Protein AF-A0A5N5Q8A8-F1 (afdb_monomer)

Solvent-accessible surface area (backbone atoms only — not comparable to full-atom values): 43987 Å² total; per-residue (Å²): 139,88,83,86,82,80,84,85,82,80,86,82,84,81,84,84,84,84,87,76,93,71,83,82,74,85,76,75,91,87,60,81,81,79,66,86,72,64,93,66,54,79,66,50,19,71,48,40,35,41,67,72,77,42,78,63,67,59,89,88,52,80,58,73,39,81,34,58,59,56,64,25,68,44,30,18,60,57,44,18,48,91,46,66,94,55,38,68,49,47,71,43,40,67,63,28,31,74,52,53,54,70,67,57,60,67,48,31,47,62,34,29,54,38,23,52,53,23,50,53,53,49,51,53,56,40,70,79,42,59,93,77,57,54,62,54,53,42,40,64,74,37,62,69,69,44,72,39,40,69,28,36,42,51,49,38,46,59,45,34,65,25,67,61,7,31,50,46,51,52,51,51,51,24,46,77,60,53,48,33,39,49,49,22,38,50,57,49,40,52,54,46,30,76,71,63,35,73,88,71,53,52,75,54,74,50,60,95,64,69,43,71,76,74,29,40,78,86,26,48,49,66,48,42,35,72,42,33,25,72,84,47,33,48,99,86,70,48,42,47,73,81,51,48,65,28,52,48,42,58,44,48,59,59,32,49,55,47,38,49,54,43,48,54,45,40,58,52,38,46,59,43,51,50,54,30,51,55,40,46,50,57,35,58,79,42,45,69,50,29,53,62,69,53,53,49,48,31,47,54,36,50,49,54,48,52,55,45,40,36,75,52,66,55,51,72,68,61,54,66,69,27,68,67,48,51,48,50,55,48,47,48,41,66,66,68,50,55,53,57,45,100,83,69,47,71,52,78,75,81,88,84,72,97,47,56,63,53,69,71,59,50,50,50,48,49,50,53,45,49,59,56,69,70,44,76,68,76,33,65,59,60,80,78,76,78,71,86,70,74,82,74,83,66,80,71,77,81,80,80,68,96,62,78,92,80,52,65,87,54,73,81,61,51,68,68,55,52,19,39,29,73,57,35,66,94,69,58,60,65,51,49,21,61,51,98,85,72,50,57,91,76,81,53,70,69,37,50,52,53,30,50,52,56,51,52,32,34,34,17,67,42,74,71,38,82,40,52,61,45,75,49,70,54,59,73,86,74,46,66,67,58,28,52,52,50,38,54,28,49,51,53,51,53,39,54,56,45,72,75,36,82,55,62,60,70,53,83,64,86,78,66,60,82,67,75,78,64,60,68,72,60,72,79,68,75,70,94,73,94,71,84,86,76,83,85,80,83,92,80,90,81,93,81,78,79,87,75,79,92,85,76,93,78,82,96,82,74,52,66,50,43,64,76,46,65,73,32,52,8,36,42,14,28,61,57,74,68,83,26,31,29,39,37,37,27,52,50,25,43,50,45,55,51,54,50,51,50,52,63,52,26,30,79,88,59,44,44,82,44,78,49,54,73,53,73,71,53,48,46,48,47,56,32,91,86,18,74,51,48,54,41,62,72,40,100,54,23,49,40,25,38,36,40,30,26,42,68,40,54,46,51,52,42,50,53,50,55,69,71,39,94,66,52,84,66,55,54,71,65,69,52,65,64,85,59,71,83,74,51,80,83,60,68,43,78,87,75,47,68,28,33,35,25,36,35,48,58,39,72,78,49,55,57,83,30,69,64,23,32,42,51,45,25,52,42,68,36,20,67,40,41,39,33,32,30,54,63,84,68,74,73,71,86,68,96,66,100,64,80,61,58,66,57,53,46,67,69,71,96

Organism: NCBI:txid1582974

Sequence (750 aa):
MDISMGNWSLWQISWNIKGATATQSHPHPDFPQINDMPAVNNTFTTLVHRYTNGSPPAATNPCVWDSFPFTSPEFREHAGIESLKIGLSKPPVGRARDGLNSAVVEEWPKRAQGAMEFLRRCDRAWFDKKKEMSFEAFQSKVLNVTEGKEDWVWITRHFFGTPAGLRFRLSELMMDLGCSPERAYRRLRDKTIKRIGEEEFRESMVMGRTKYDDVWPDTREAFARAVFGDSCCCDDRRADPEFYPVLRAMTFRIFESGAKKLRLAVGKLETTEKELGETIKAVEEKGGKASIVALRKAIRLTTKVIETHRAIGMSAKQEEDMPWRKKIDQLMQTVGKGRRTASGKIIRTGARTSHIVEDPDLIAAWDEYQAMIWRPAEMDDMPVEDEDDDEDDNPREKVEFSVDAGVAHLGKMTMEDMWRQLGLRDGLLPGRAVDESGNSLRLAWHQWVSILEMVDRSFTATLGQVGRPTLLADEVGFGKTAQVIGYLQVLWHLKTLQDSNVDWPMTKKSSEWPPDKELVFRLGRTSYANTSPPRPPSPENGKHTLPCCWSHGVQPRHCRALRSLGNKRCFMGRARIPDRPSIIICATSLVGQWRHELRRWISPNDCHILVYRGNDTERERFFQQGSDYERAMNSPHPIRTIIIVETPSLIKEGRNVLKAGPFKANETARADPIEFKSIFTDSKRILNTDFLLGVLEEAHDYRNVGPNYCIMLTMLAKCVQRLALTGGRGRVGRVPRPTRPRMVHWATTI

pLDDT: mean 77.32, std 21.33, range [23.31, 98.69]

Mean predicted aligned error: 14.39 Å

InterPro domains:
  IPR000330 SNF2, N-terminal domain [PF00176] (467-727)
  IPR014001 Helicase superfamily 1/2, ATP-binding domain [SM00487] (439-746)
  IPR027417 P-loop containing nucleoside triphosphate hydrolase [G3DSA:3.40.50.300] (435-731)
  IPR027417 P-loop containing nucleoside triphosphate hydrolase [SSF52540] (439-727)

Secondary structure (DSSP, 8-state):
---PPPP-----------------PPPPTTS---PPP----GGGGGGHHHHHTPPP--TT---GGGSTTTT-HHHHHHHT---TTTGGGS---THHHHTS-HHHHHHHHHHHHHHHHHHHHHHHHHHHHGGG--HHHHIIIIITTSTTHHHHHHHHHHHHSSTTSHHHHHHHHHHHTT-SHHHHHHHHHHHHHHHH-TTT--GGGGTT---GGGTHHHHHHHHHHHHH-GGGB-TTSPBPGGGHHHHHHHHHHHHHHHHHHHHHHHHHHHHHHHHHHHHHHHHHHHGGG--HHHHHHHHHHHHHHHHHHHHTT--HHHHHT-HHHHHHHHHHHHHH---B-TTS-B--PPS-STTSPPHHHHHHHHHHHHHHHTSPP---S--------------------SS--S-GGGTT--HHHHHHHHT-STTPPTTB---TTS------HHHHHHHHHHHHHHEESSTTPPPPPEEE-PPTTS-HHHHHHHHHHHHHHHHHHHHT-TTTT--S-TT-PPPTTTHHHHHTS------PPPPPPPP----------------S----TT-TTTT--EETTBSS--S--EEEEE-HHHHHHHHHHHHHHB-TTT-EEEEE-SSHHHHHHHTSTT-HHHHHHTSS-GGGEEEEEEHHHHHHHHHHHHHHS---TTTTTTTPPP-GGGT-SS---GGG--EEEEEETTGGGG-SSSHHHHHHHHHHHTEEEEEEE-SS-------SS----HHHHHHHH-

Radius of gyration: 31.33 Å; Cα contacts (8 Å, |Δi|>4): 877; chains: 1; bounding box: 74×97×84 Å

Structure (mmCIF, N/CA/C/O backbone):
data_AF-A0A5N5Q8A8-F1
#
_entry.id   AF-A0A5N5Q8A8-F1
#
loop_
_atom_site.group_PDB
_atom_site.id
_atom_site.type_symbol
_atom_site.label_atom_id
_atom_site.label_alt_id
_atom_site.label_comp_id
_atom_site.label_asym_id
_atom_site.label_entity_id
_atom_site.label_seq_id
_atom_site.pdbx_PDB_ins_code
_atom_site.Cartn_x
_atom_site.Cartn_y
_atom_site.Cartn_z
_atom_site.occupancy
_atom_site.B_iso_or_equiv
_atom_site.auth_seq_id
_atom_site.auth_comp_id
_atom_site.auth_asym_id
_atom_site.auth_atom_id
_atom_site.pdbx_PDB_model_num
ATOM 1 N N . MET A 1 1 ? -0.158 50.419 -40.398 1.00 32.97 1 MET A N 1
ATOM 2 C CA . MET A 1 1 ? -0.562 50.921 -39.070 1.00 32.97 1 MET A CA 1
ATOM 3 C C . MET A 1 1 ? -0.554 49.730 -38.141 1.00 32.97 1 MET A C 1
ATOM 5 O O . MET A 1 1 ? -1.480 48.931 -38.160 1.00 32.97 1 MET A O 1
ATOM 9 N N . ASP A 1 2 ? 0.579 49.575 -37.465 1.00 28.23 2 ASP A N 1
ATOM 10 C CA . ASP A 1 2 ? 0.888 48.511 -36.518 1.00 28.23 2 ASP A CA 1
ATOM 11 C C . ASP A 1 2 ? 0.123 48.685 -35.209 1.00 28.23 2 ASP A C 1
ATOM 13 O O . ASP A 1 2 ? 0.053 49.792 -34.676 1.00 28.23 2 ASP A O 1
ATOM 17 N N . ILE A 1 3 ? -0.365 47.579 -34.649 1.00 28.38 3 ILE A N 1
ATOM 18 C CA . ILE A 1 3 ? -0.633 47.471 -33.215 1.00 28.38 3 ILE A CA 1
ATOM 19 C C . ILE A 1 3 ? 0.061 46.204 -32.725 1.00 28.38 3 ILE A C 1
ATOM 21 O O . ILE A 1 3 ? -0.340 45.081 -33.026 1.00 28.38 3 ILE A O 1
ATOM 25 N N . SER A 1 4 ? 1.144 46.429 -31.988 1.00 26.25 4 SER A N 1
ATOM 26 C CA . SER A 1 4 ? 1.907 45.439 -31.248 1.00 26.25 4 SER A CA 1
ATOM 27 C C . SER A 1 4 ? 1.132 44.990 -30.005 1.00 26.25 4 SER A C 1
ATOM 29 O O . SER A 1 4 ? 0.609 45.805 -29.246 1.00 26.25 4 SER A O 1
ATOM 31 N N . MET A 1 5 ? 1.076 43.677 -29.770 1.00 27.58 5 MET A N 1
ATOM 32 C CA . MET A 1 5 ? 0.689 43.110 -28.477 1.00 27.58 5 MET A CA 1
ATOM 33 C C . MET A 1 5 ? 1.945 42.694 -27.714 1.00 27.58 5 MET A C 1
ATOM 35 O O . MET A 1 5 ? 2.812 41.993 -28.234 1.00 27.58 5 MET A O 1
ATOM 39 N N . GLY A 1 6 ? 2.040 43.219 -26.494 1.00 25.55 6 GLY A N 1
ATOM 40 C CA . GLY A 1 6 ? 3.226 43.224 -25.655 1.00 25.55 6 GLY A CA 1
ATOM 41 C C . GLY A 1 6 ? 3.574 41.896 -24.985 1.00 25.55 6 GLY A C 1
ATOM 42 O O . GLY A 1 6 ? 2.727 41.066 -24.657 1.00 25.55 6 GLY A O 1
ATOM 43 N N . ASN A 1 7 ? 4.878 41.779 -24.746 1.00 25.94 7 ASN A N 1
ATOM 44 C CA . ASN A 1 7 ? 5.563 40.765 -23.960 1.00 25.94 7 ASN A CA 1
ATOM 45 C C . ASN A 1 7 ? 5.032 40.655 -22.523 1.00 25.94 7 ASN A C 1
ATOM 47 O O . ASN A 1 7 ? 4.925 41.650 -21.808 1.00 25.94 7 ASN A O 1
ATOM 51 N N . TRP A 1 8 ? 4.834 39.418 -22.066 1.00 25.05 8 TRP A N 1
ATOM 52 C CA . TRP A 1 8 ? 4.789 39.062 -20.649 1.00 25.05 8 TRP A CA 1
ATOM 53 C C . TRP A 1 8 ? 6.200 38.664 -20.194 1.00 25.05 8 TRP A C 1
ATOM 55 O O . TRP A 1 8 ? 6.678 37.574 -20.498 1.00 25.05 8 TRP A O 1
ATOM 65 N N . SER A 1 9 ? 6.875 39.553 -19.465 1.00 25.83 9 SER A N 1
ATOM 66 C CA . SER A 1 9 ? 8.122 39.261 -18.751 1.00 25.83 9 SER A CA 1
ATOM 67 C C . SER A 1 9 ? 7.810 38.672 -17.371 1.00 25.83 9 SER A C 1
ATOM 69 O O . SER A 1 9 ? 7.237 39.347 -16.514 1.00 25.83 9 SER A O 1
ATOM 71 N N . LEU A 1 10 ? 8.187 37.411 -17.155 1.00 26.92 10 LEU A N 1
ATOM 72 C CA . LEU A 1 10 ? 8.121 36.735 -15.860 1.00 26.92 10 LEU A CA 1
ATOM 73 C C . LEU A 1 10 ? 9.270 37.183 -14.946 1.00 26.92 10 LEU A C 1
ATOM 75 O O . LEU A 1 10 ? 10.430 37.247 -15.345 1.00 26.92 10 LEU A O 1
ATOM 79 N N . TRP A 1 11 ? 8.896 37.472 -13.704 1.00 25.19 11 TRP A N 1
ATOM 80 C CA . TRP A 1 11 ? 9.722 37.947 -12.603 1.00 25.19 11 TRP A CA 1
ATOM 81 C C . TRP A 1 11 ? 10.839 36.963 -12.214 1.00 25.19 11 TRP A C 1
ATOM 83 O O . TRP A 1 11 ? 10.567 35.847 -11.776 1.00 25.19 11 TRP A O 1
ATOM 93 N N . GLN A 1 12 ? 12.095 37.416 -12.273 1.00 24.47 12 GLN A N 1
ATOM 94 C CA . GLN A 1 12 ? 13.193 36.881 -11.463 1.00 24.47 12 GLN A CA 1
ATOM 95 C C . GLN A 1 12 ? 13.247 37.668 -10.148 1.00 24.47 12 GLN A C 1
ATOM 97 O O . GLN A 1 12 ? 13.678 38.818 -10.124 1.00 24.47 12 GLN A O 1
ATOM 102 N N . ILE A 1 13 ? 12.815 37.055 -9.045 1.00 25.16 13 ILE A N 1
ATOM 103 C CA . ILE A 1 13 ? 13.072 37.579 -7.698 1.00 25.16 13 ILE A CA 1
ATOM 104 C C . ILE A 1 13 ? 14.402 36.984 -7.228 1.00 25.16 13 ILE A C 1
ATOM 106 O O . ILE A 1 13 ? 14.473 35.816 -6.850 1.00 25.16 13 ILE A O 1
ATOM 110 N N . SER A 1 14 ? 15.458 37.796 -7.272 1.00 23.31 14 SER A N 1
ATOM 111 C CA . SER A 1 14 ? 16.741 37.517 -6.623 1.00 23.31 14 SER A CA 1
ATOM 112 C C . SER A 1 14 ? 16.618 37.801 -5.123 1.00 23.31 14 SER A C 1
ATOM 114 O O . SER A 1 14 ? 16.347 38.935 -4.729 1.00 23.31 14 SER A O 1
ATOM 116 N N . TRP A 1 15 ? 16.790 36.778 -4.284 1.00 25.31 15 TRP A N 1
ATOM 117 C CA . TRP A 1 15 ? 16.947 36.944 -2.837 1.00 25.31 15 TRP A CA 1
ATOM 118 C C . TRP A 1 15 ? 18.432 37.096 -2.514 1.00 25.31 15 TRP A C 1
ATOM 120 O O . TRP A 1 15 ? 19.194 36.133 -2.540 1.00 25.31 15 TRP A O 1
ATOM 130 N N . ASN A 1 16 ? 18.830 38.325 -2.201 1.00 24.91 16 ASN A N 1
ATOM 131 C CA . ASN A 1 16 ? 20.166 38.665 -1.732 1.00 24.91 16 ASN A CA 1
ATOM 132 C C . ASN A 1 16 ? 20.173 38.573 -0.195 1.00 24.91 16 ASN A C 1
ATOM 134 O O . ASN A 1 16 ? 19.794 39.522 0.487 1.00 24.91 16 ASN A O 1
ATOM 138 N N . ILE A 1 17 ? 20.568 37.425 0.365 1.00 27.72 17 ILE A N 1
ATOM 139 C CA . ILE A 1 17 ? 20.838 37.298 1.805 1.00 27.72 17 ILE A CA 1
ATOM 140 C C . ILE A 1 17 ? 22.330 37.566 2.016 1.00 27.72 17 ILE A C 1
ATOM 142 O O . ILE A 1 17 ? 23.168 36.683 1.850 1.00 27.72 17 ILE A O 1
ATOM 146 N N . LYS A 1 18 ? 22.665 38.807 2.381 1.00 27.95 18 LYS A N 1
ATOM 147 C CA . LYS A 1 18 ? 23.947 39.139 3.010 1.00 27.95 18 LYS A CA 1
ATOM 148 C C . LYS A 1 18 ? 23.770 39.079 4.526 1.00 27.95 18 LYS A C 1
ATOM 150 O O . LYS A 1 18 ? 22.934 39.797 5.061 1.00 27.95 18 LYS A O 1
ATOM 155 N N . GLY A 1 19 ? 24.604 38.284 5.195 1.00 31.12 19 GLY A N 1
ATOM 156 C CA . GLY A 1 19 ? 24.869 38.423 6.630 1.00 31.12 19 GLY A CA 1
ATOM 157 C C . GLY A 1 19 ? 24.470 37.231 7.495 1.00 31.12 19 GLY A C 1
ATOM 158 O O . GLY A 1 19 ? 23.517 37.316 8.257 1.00 31.12 19 GLY A O 1
ATOM 159 N N . ALA A 1 20 ? 25.249 36.150 7.436 1.00 27.03 20 ALA A N 1
ATOM 160 C CA . ALA A 1 20 ? 25.446 35.252 8.572 1.00 27.03 20 ALA A CA 1
ATOM 161 C C . ALA A 1 20 ? 26.828 34.597 8.433 1.00 27.03 20 ALA A C 1
ATOM 163 O O . ALA A 1 20 ? 27.059 33.792 7.533 1.00 27.03 20 ALA A O 1
ATOM 164 N N . THR A 1 21 ? 27.770 34.986 9.289 1.00 31.59 21 THR A N 1
ATOM 165 C CA . THR A 1 21 ? 29.071 34.326 9.446 1.00 31.59 21 THR A CA 1
ATOM 166 C C . THR A 1 21 ? 28.850 32.935 10.032 1.00 31.59 21 THR A C 1
ATOM 168 O O . THR A 1 21 ? 28.669 32.788 11.239 1.00 31.59 21 THR A O 1
ATOM 171 N N . ALA A 1 22 ? 28.822 31.919 9.170 1.00 29.17 22 ALA A N 1
ATOM 172 C CA . ALA A 1 22 ? 28.854 30.522 9.575 1.00 29.17 22 ALA A CA 1
ATOM 173 C C . ALA A 1 22 ? 30.302 30.116 9.884 1.00 29.17 22 ALA A C 1
ATOM 175 O O . ALA A 1 22 ? 31.203 30.320 9.069 1.00 29.17 22 ALA A O 1
ATOM 176 N N . THR A 1 23 ? 30.517 29.543 11.063 1.00 30.64 23 THR A N 1
ATOM 177 C CA . THR A 1 23 ? 31.744 28.845 11.446 1.00 30.64 23 THR A CA 1
ATOM 178 C C . THR A 1 23 ? 32.000 27.702 10.461 1.00 30.64 23 THR A C 1
ATOM 180 O O . THR A 1 23 ? 31.205 26.769 10.347 1.00 30.64 23 THR A O 1
ATOM 183 N N . GLN A 1 24 ? 33.099 27.801 9.709 1.00 27.97 24 GLN A N 1
ATOM 184 C CA . GLN A 1 24 ? 33.559 26.761 8.792 1.00 27.97 24 GLN A CA 1
ATOM 185 C C . GLN A 1 24 ? 33.977 25.529 9.602 1.00 27.97 24 GLN A C 1
ATOM 187 O O . GLN A 1 24 ? 34.973 25.555 10.319 1.00 27.97 24 GLN A O 1
ATOM 192 N N . SER A 1 25 ? 33.213 24.445 9.486 1.00 29.56 25 SER A N 1
ATOM 193 C CA . SER A 1 25 ? 33.721 23.103 9.762 1.00 29.56 25 SER A CA 1
ATOM 194 C C . SER A 1 25 ? 34.474 22.630 8.518 1.00 29.56 25 SER A C 1
ATOM 196 O O . SER A 1 25 ? 33.977 22.757 7.398 1.00 29.56 25 SER A O 1
ATOM 198 N N . HIS A 1 26 ? 35.705 22.153 8.697 1.00 27.77 26 HIS A N 1
ATOM 199 C CA . HIS A 1 26 ? 36.512 21.617 7.603 1.00 27.77 26 HIS A CA 1
ATOM 200 C C . HIS A 1 26 ? 35.854 20.345 7.028 1.00 27.77 26 HIS A C 1
ATOM 202 O O . HIS A 1 26 ? 35.509 19.451 7.802 1.00 27.77 26 HIS A O 1
ATOM 208 N N . PRO A 1 27 ? 35.667 20.240 5.700 1.00 32.00 27 PRO A N 1
ATOM 209 C CA . PRO A 1 27 ? 35.108 19.045 5.076 1.00 32.00 27 PRO A CA 1
ATOM 210 C C . PRO A 1 27 ? 36.135 17.902 5.022 1.00 32.00 27 PRO A C 1
ATOM 212 O O . PRO A 1 27 ? 37.330 18.131 4.836 1.00 32.00 27 PRO A O 1
ATOM 215 N N . HIS A 1 28 ? 35.644 16.667 5.160 1.00 36.56 28 HIS A N 1
ATOM 216 C CA . HIS A 1 28 ? 36.415 15.435 4.971 1.00 36.56 28 HIS A CA 1
ATOM 217 C C . HIS A 1 28 ? 36.901 15.347 3.505 1.00 36.56 28 HIS A C 1
ATOM 219 O O . HIS A 1 28 ? 36.083 15.541 2.603 1.00 36.56 28 HIS A O 1
ATOM 225 N N . PRO A 1 29 ? 38.189 15.067 3.234 1.00 37.84 29 PRO A N 1
ATOM 226 C CA . PRO A 1 29 ? 38.795 15.227 1.903 1.00 37.84 29 PRO A CA 1
ATOM 227 C C . PRO A 1 29 ? 38.403 14.185 0.833 1.00 37.84 29 PRO A C 1
ATOM 229 O O . PRO A 1 29 ? 38.821 14.332 -0.311 1.00 37.84 29 PRO A O 1
ATOM 232 N N . ASP A 1 30 ? 37.572 13.185 1.144 1.00 41.22 30 ASP A N 1
ATOM 233 C CA . ASP A 1 30 ? 37.387 12.007 0.272 1.00 41.22 30 ASP A CA 1
ATOM 234 C C . ASP A 1 30 ? 36.068 11.961 -0.515 1.00 41.22 30 ASP A C 1
ATOM 236 O O . ASP A 1 30 ? 35.813 10.997 -1.234 1.00 41.22 30 ASP A O 1
ATOM 240 N N . PHE A 1 31 ? 35.223 12.993 -0.429 1.00 44.12 31 PHE A N 1
ATOM 241 C CA . PHE A 1 31 ? 34.015 13.068 -1.255 1.00 44.12 31 PHE A CA 1
ATOM 242 C C . PHE A 1 31 ? 34.063 14.297 -2.165 1.00 44.12 31 PHE A C 1
ATOM 244 O O . PHE A 1 31 ? 34.118 15.419 -1.653 1.00 44.12 31 PHE A O 1
ATOM 251 N N . PRO A 1 32 ? 34.017 14.131 -3.505 1.00 45.59 32 PRO A N 1
ATOM 252 C CA . PRO A 1 32 ? 33.887 15.269 -4.404 1.00 45.59 32 PRO A CA 1
ATOM 253 C C . PRO A 1 32 ? 32.648 16.062 -3.992 1.00 45.59 32 PRO A C 1
ATOM 255 O O . PRO A 1 32 ? 31.580 15.477 -3.788 1.00 45.59 32 PRO A O 1
ATOM 258 N N . GLN A 1 33 ? 32.799 17.382 -3.825 1.00 47.12 33 GLN A N 1
ATOM 259 C CA . GLN A 1 33 ? 31.674 18.269 -3.546 1.00 47.12 33 GLN A CA 1
ATOM 260 C C . GLN A 1 33 ? 30.590 17.986 -4.583 1.00 47.12 33 GLN A C 1
ATOM 262 O O . GLN A 1 33 ? 30.774 18.222 -5.779 1.00 47.12 33 GLN A O 1
ATOM 267 N N . ILE A 1 34 ? 29.477 17.419 -4.121 1.00 50.72 34 ILE A N 1
ATOM 268 C CA . ILE A 1 34 ? 28.315 17.168 -4.959 1.00 50.72 34 ILE A CA 1
ATOM 269 C C . ILE A 1 34 ? 27.744 18.550 -5.268 1.00 50.72 34 ILE A C 1
ATOM 271 O O . ILE A 1 34 ? 26.960 19.086 -4.488 1.00 50.72 34 ILE A O 1
ATOM 275 N N . ASN A 1 35 ? 28.195 19.149 -6.370 1.00 52.88 35 ASN A N 1
ATOM 276 C CA . ASN A 1 35 ? 27.646 20.392 -6.892 1.00 52.88 35 ASN A CA 1
ATOM 277 C C . ASN A 1 35 ? 26.116 20.274 -6.961 1.00 52.88 35 ASN A C 1
ATOM 279 O O . ASN A 1 35 ? 25.588 19.212 -7.321 1.00 52.88 35 ASN A O 1
ATOM 283 N N . ASP A 1 36 ? 25.417 21.353 -6.590 1.00 60.47 36 ASP A N 1
ATOM 284 C CA . ASP A 1 36 ? 23.965 21.467 -6.735 1.00 60.47 36 ASP A CA 1
ATOM 285 C C . ASP A 1 36 ? 23.588 21.015 -8.144 1.00 60.47 36 ASP A C 1
ATOM 287 O O . ASP A 1 36 ? 24.059 21.565 -9.140 1.00 60.47 36 ASP A O 1
ATOM 291 N N . MET A 1 37 ? 22.819 19.930 -8.228 1.00 61.56 37 MET A N 1
ATOM 292 C CA . MET A 1 37 ? 22.619 19.275 -9.507 1.00 61.56 37 MET A CA 1
ATOM 293 C C . MET A 1 37 ? 21.697 20.130 -10.390 1.00 61.56 37 MET A C 1
ATOM 295 O O . MET A 1 37 ? 20.715 20.688 -9.884 1.00 61.56 37 MET A O 1
ATOM 299 N N . PRO A 1 38 ? 21.960 20.172 -11.706 1.00 62.12 38 PRO A N 1
ATOM 300 C CA . PRO A 1 38 ? 21.102 20.788 -12.708 1.00 62.12 38 PRO A CA 1
ATOM 301 C C . PRO A 1 38 ? 19.610 20.578 -12.466 1.00 62.12 38 PRO A C 1
ATOM 303 O O . PRO A 1 38 ? 19.165 19.457 -12.210 1.00 62.12 38 PRO A O 1
ATOM 306 N N . ALA A 1 39 ? 18.794 21.610 -12.693 1.00 75.94 39 ALA A N 1
ATOM 307 C CA . ALA A 1 39 ? 17.353 21.436 -12.855 1.00 75.94 39 ALA A CA 1
ATOM 308 C C . ALA A 1 39 ? 17.055 20.667 -14.162 1.00 75.94 39 ALA A C 1
ATOM 310 O O . ALA A 1 39 ? 16.724 21.251 -15.200 1.00 75.94 39 ALA A O 1
ATOM 311 N N . VAL A 1 40 ? 17.169 19.338 -14.120 1.00 87.25 40 VAL A N 1
ATOM 312 C CA . VAL A 1 40 ? 16.882 18.463 -15.262 1.00 87.25 40 VAL A CA 1
ATOM 313 C C . VAL A 1 40 ? 15.370 18.398 -15.488 1.00 87.25 40 VAL A C 1
ATOM 315 O O . VAL A 1 40 ? 14.566 18.321 -14.547 1.00 87.25 40 VAL A O 1
ATOM 318 N N . ASN A 1 41 ? 14.953 18.493 -16.748 1.00 87.94 41 ASN A N 1
ATOM 319 C CA . ASN A 1 41 ? 13.570 18.229 -17.128 1.00 87.94 41 ASN A CA 1
ATOM 320 C C . ASN A 1 41 ? 13.321 16.716 -17.067 1.00 87.94 41 ASN A C 1
ATOM 322 O O . ASN A 1 41 ? 14.140 15.948 -17.560 1.00 87.94 41 ASN A O 1
ATOM 326 N N . ASN A 1 42 ? 12.173 16.293 -16.528 1.00 85.06 42 ASN A N 1
ATOM 327 C CA . ASN A 1 42 ? 11.759 14.885 -16.447 1.00 85.06 42 ASN A CA 1
ATOM 328 C C . ASN A 1 42 ? 11.953 14.112 -17.751 1.00 85.06 42 ASN A C 1
ATOM 330 O O . ASN A 1 42 ? 12.304 12.939 -17.726 1.00 85.06 42 ASN A O 1
ATOM 334 N N . THR A 1 43 ? 11.737 14.773 -18.884 1.00 89.88 43 THR A N 1
ATOM 335 C CA . THR A 1 43 ? 11.857 14.162 -20.207 1.00 89.88 43 THR A CA 1
ATOM 336 C C . THR A 1 43 ? 13.299 13.821 -20.571 1.00 89.88 43 THR A C 1
ATOM 338 O O . THR A 1 43 ? 13.513 13.006 -21.450 1.00 89.88 43 THR A O 1
ATOM 341 N N . PHE A 1 44 ? 14.303 14.421 -19.933 1.00 92.62 44 PHE A N 1
ATOM 342 C CA . PHE A 1 44 ? 15.719 14.237 -20.271 1.00 92.62 44 PHE A CA 1
ATOM 343 C C . PHE A 1 44 ? 16.514 13.479 -19.205 1.00 92.62 44 PHE A C 1
ATOM 345 O O . PHE A 1 44 ? 17.722 13.320 -19.349 1.00 92.62 44 PHE A O 1
ATOM 352 N N . THR A 1 45 ? 15.864 12.982 -18.153 1.00 90.81 45 THR A N 1
ATOM 353 C CA . THR A 1 45 ? 16.534 12.306 -17.029 1.00 90.81 45 THR A CA 1
ATOM 354 C C . THR A 1 45 ? 17.295 11.051 -17.468 1.00 90.81 45 THR A C 1
ATOM 356 O O . THR A 1 45 ? 18.423 10.844 -17.034 1.00 90.81 45 THR A O 1
ATOM 359 N N . THR A 1 46 ? 16.758 10.268 -18.412 1.00 88.88 46 THR A N 1
ATOM 360 C CA . THR A 1 46 ? 17.454 9.101 -18.999 1.00 88.88 46 THR A CA 1
ATOM 361 C C . THR A 1 46 ? 18.655 9.471 -19.858 1.00 88.88 46 THR A C 1
ATOM 363 O O . THR A 1 46 ? 19.456 8.602 -20.178 1.00 88.88 46 THR A O 1
ATOM 366 N N . LEU A 1 47 ? 18.766 10.731 -20.281 1.00 91.44 47 LEU A N 1
ATOM 367 C CA . LEU A 1 47 ? 19.855 11.205 -21.133 1.00 91.44 47 LEU A CA 1
ATOM 368 C C . LEU A 1 47 ? 21.013 11.792 -20.325 1.00 91.44 47 LEU A C 1
ATOM 370 O O . LEU A 1 47 ? 22.048 12.095 -20.911 1.00 91.44 47 LEU A O 1
ATOM 374 N N . VAL A 1 48 ? 20.860 11.945 -19.003 1.00 91.44 48 VAL A N 1
ATOM 375 C CA . VAL A 1 48 ? 21.902 12.509 -18.135 1.00 91.44 48 VAL A CA 1
ATOM 376 C C . VAL A 1 48 ? 23.199 11.730 -18.312 1.00 91.44 48 VAL A C 1
ATOM 378 O O . VAL A 1 48 ? 24.191 12.320 -18.717 1.00 91.44 48 VAL A O 1
ATOM 381 N N . HIS A 1 49 ? 23.164 10.402 -18.163 1.00 88.94 49 HIS A N 1
ATOM 382 C CA . HIS A 1 49 ? 24.362 9.565 -18.289 1.00 88.94 49 HIS A CA 1
ATOM 383 C C . HIS A 1 49 ? 25.091 9.775 -19.618 1.00 88.94 49 HIS A C 1
ATOM 385 O O . HIS A 1 49 ? 26.307 9.961 -19.661 1.00 88.94 49 HIS A O 1
ATOM 391 N N . ARG A 1 50 ? 24.314 9.775 -20.709 1.00 88.75 50 ARG A N 1
ATOM 392 C CA . ARG A 1 50 ? 24.800 9.891 -22.086 1.00 88.75 50 ARG A CA 1
ATOM 393 C C . ARG A 1 50 ? 25.617 11.164 -22.304 1.00 88.75 50 ARG A C 1
ATOM 395 O O . ARG A 1 50 ? 26.580 11.128 -23.064 1.00 88.75 50 ARG A O 1
ATOM 402 N N . TYR A 1 51 ? 25.243 12.255 -21.638 1.00 89.12 51 TYR A N 1
ATOM 403 C CA . TYR A 1 51 ? 25.857 13.572 -21.807 1.00 89.12 51 TYR A CA 1
ATOM 404 C C . TYR A 1 51 ? 26.592 14.078 -20.556 1.00 89.12 51 TYR A C 1
ATOM 406 O O . TYR A 1 51 ? 26.967 15.242 -20.509 1.00 89.12 51 TYR A O 1
ATOM 414 N N . THR A 1 52 ? 26.819 13.247 -19.536 1.00 85.44 52 THR A N 1
ATOM 415 C CA . THR A 1 52 ? 27.688 13.603 -18.397 1.00 85.44 52 THR A CA 1
ATOM 416 C C . THR A 1 52 ? 28.899 12.689 -18.303 1.00 85.44 52 THR A C 1
ATOM 418 O O . THR A 1 52 ? 30.018 13.186 -18.235 1.00 85.44 52 THR A O 1
ATOM 421 N N . ASN A 1 53 ? 28.684 11.372 -18.365 1.00 77.50 53 ASN A N 1
ATOM 422 C CA . ASN A 1 53 ? 29.723 10.368 -18.104 1.00 77.50 53 ASN A CA 1
ATOM 423 C C . ASN A 1 53 ? 30.056 9.541 -19.356 1.00 77.50 53 ASN A C 1
ATOM 425 O O . ASN A 1 53 ? 31.171 9.053 -19.509 1.00 77.50 53 ASN A O 1
ATOM 429 N N . GLY A 1 54 ? 29.135 9.468 -20.321 1.00 61.78 54 GLY A N 1
ATOM 430 C CA . GLY A 1 54 ? 29.378 8.839 -21.614 1.00 61.78 54 GLY A CA 1
ATOM 431 C C . GLY A 1 54 ? 30.217 9.697 -22.571 1.00 61.78 54 GLY A C 1
ATOM 432 O O . GLY A 1 54 ? 30.005 10.901 -22.760 1.00 61.78 54 GLY A O 1
ATOM 433 N N . SER A 1 55 ? 31.134 9.060 -23.298 1.00 59.38 55 SER A N 1
ATOM 434 C CA . SER A 1 55 ? 31.259 9.413 -24.715 1.00 59.38 55 SER A CA 1
ATOM 435 C C . SER A 1 55 ? 29.986 8.895 -25.382 1.00 59.38 55 SER A C 1
ATOM 437 O O . SER A 1 55 ? 29.689 7.710 -25.212 1.00 59.38 55 SER A O 1
ATOM 439 N N . PRO A 1 56 ? 29.201 9.732 -26.089 1.00 62.22 56 PRO A N 1
ATOM 440 C CA . PRO A 1 56 ? 28.108 9.202 -26.888 1.00 62.22 56 PRO A CA 1
ATOM 441 C C . PRO A 1 56 ? 28.662 8.073 -27.772 1.00 62.22 56 PRO A C 1
ATOM 443 O O . PRO A 1 56 ? 29.848 8.122 -28.128 1.00 62.22 56 PRO A O 1
ATOM 446 N N . PRO A 1 57 ? 27.855 7.053 -28.110 1.00 61.09 57 PRO A N 1
ATOM 447 C CA . PRO A 1 57 ? 28.266 6.027 -29.056 1.00 61.09 57 PRO A CA 1
ATOM 448 C C . PRO A 1 57 ? 28.942 6.692 -30.255 1.00 61.09 57 PRO A C 1
ATOM 450 O O . PRO A 1 57 ? 28.459 7.724 -30.737 1.00 61.09 57 PRO A O 1
ATOM 453 N N . ALA A 1 58 ? 30.077 6.144 -30.700 1.00 58.88 58 ALA A N 1
ATOM 454 C CA . ALA A 1 58 ? 30.728 6.613 -31.917 1.00 58.88 58 ALA A CA 1
ATOM 455 C C . ALA A 1 58 ? 29.666 6.754 -33.018 1.00 58.88 58 ALA A C 1
ATOM 457 O O . ALA A 1 58 ? 28.745 5.939 -33.082 1.00 58.88 58 ALA A O 1
ATOM 458 N N . ALA A 1 59 ? 29.783 7.768 -33.883 1.00 58.94 59 ALA A N 1
ATOM 459 C CA . ALA A 1 59 ? 28.781 8.077 -34.914 1.00 58.94 59 ALA A CA 1
ATOM 460 C C . ALA A 1 59 ? 28.376 6.864 -35.788 1.00 58.94 59 ALA A C 1
ATOM 462 O O . ALA A 1 59 ? 27.337 6.886 -36.445 1.00 58.94 59 ALA A O 1
ATOM 463 N N . THR A 1 60 ? 29.189 5.806 -35.777 1.00 54.38 60 THR A N 1
ATOM 464 C CA . THR A 1 60 ? 29.010 4.529 -36.465 1.00 54.38 60 THR A CA 1
ATOM 465 C C . THR A 1 60 ? 28.042 3.544 -35.793 1.00 54.38 60 THR A C 1
ATOM 467 O O . THR A 1 60 ? 27.533 2.679 -36.501 1.00 54.38 60 THR A O 1
ATOM 470 N N . ASN A 1 61 ? 27.731 3.658 -34.491 1.00 57.62 61 ASN A N 1
ATOM 471 C CA . ASN A 1 61 ? 26.676 2.865 -33.836 1.00 57.62 61 ASN A CA 1
ATOM 472 C C . ASN A 1 61 ? 25.579 3.779 -33.242 1.00 57.62 61 ASN A C 1
ATOM 474 O O . ASN A 1 61 ? 25.648 4.172 -32.078 1.00 57.62 61 ASN A O 1
ATOM 478 N N . PRO A 1 62 ? 24.551 4.143 -34.030 1.00 59.09 62 PRO A N 1
ATOM 479 C CA . PRO A 1 62 ? 23.557 5.157 -33.673 1.00 59.09 62 PRO A CA 1
ATOM 480 C C . PRO A 1 62 ? 22.457 4.650 -32.725 1.00 59.09 62 PRO A C 1
ATOM 482 O O . PRO A 1 62 ? 21.454 5.343 -32.526 1.00 59.09 62 PRO A O 1
ATOM 485 N N . CYS A 1 63 ? 22.579 3.435 -32.183 1.00 69.75 63 CYS A N 1
ATOM 486 C CA . CYS A 1 63 ? 21.575 2.872 -31.294 1.00 69.75 63 CYS A CA 1
ATOM 487 C C . CYS A 1 63 ? 21.651 3.567 -29.929 1.00 69.75 63 CYS A C 1
ATOM 489 O O . CYS A 1 63 ? 22.489 3.264 -29.084 1.00 69.75 63 CYS A O 1
ATOM 491 N N . VAL A 1 64 ? 20.762 4.534 -29.698 1.00 66.25 64 VAL A N 1
ATOM 492 C CA . VAL A 1 64 ? 20.688 5.274 -28.427 1.00 66.25 64 VAL A CA 1
ATOM 493 C C . VAL A 1 64 ? 20.437 4.336 -27.235 1.00 66.25 64 VAL A C 1
ATOM 495 O O . VAL A 1 64 ? 20.829 4.639 -26.109 1.00 66.25 64 VAL A O 1
ATOM 498 N N . TRP A 1 65 ? 19.862 3.161 -27.497 1.00 73.94 65 TRP A N 1
ATOM 499 C CA . TRP A 1 65 ? 19.564 2.116 -26.516 1.00 73.94 65 TRP A CA 1
ATOM 500 C C . TRP A 1 65 ? 20.803 1.366 -26.025 1.00 73.94 65 TRP A C 1
ATOM 502 O O . TRP A 1 65 ? 20.753 0.768 -24.957 1.00 73.94 65 TRP A O 1
ATOM 512 N N . ASP A 1 66 ? 21.928 1.461 -26.734 1.00 76.81 66 ASP A N 1
ATOM 513 C CA . ASP A 1 66 ? 23.198 0.846 -26.328 1.00 76.81 66 ASP A CA 1
ATOM 514 C C . ASP A 1 66 ? 23.917 1.673 -25.245 1.00 76.81 66 ASP A C 1
ATOM 516 O O . ASP A 1 66 ? 25.111 1.511 -25.005 1.00 76.81 66 ASP A O 1
ATOM 520 N N . SER A 1 67 ? 23.203 2.597 -24.595 1.00 81.88 67 SER A N 1
ATOM 521 C CA . SER A 1 67 ? 23.724 3.412 -23.504 1.00 81.88 67 SER A CA 1
ATOM 522 C C . SER A 1 67 ? 22.918 3.219 -22.226 1.00 81.88 67 SER A C 1
ATOM 524 O O . SER A 1 67 ? 21.704 2.998 -22.249 1.00 81.88 67 SER A O 1
ATOM 526 N N . PHE A 1 68 ? 23.608 3.318 -21.094 1.00 84.06 68 PHE A N 1
ATOM 527 C CA . PHE A 1 68 ? 22.984 3.344 -19.778 1.00 84.06 68 PHE A CA 1
ATOM 528 C C . PHE A 1 68 ? 21.958 4.498 -19.689 1.00 84.06 68 PHE A C 1
ATOM 530 O O . PHE A 1 68 ? 22.228 5.584 -20.214 1.00 84.06 68 PHE A O 1
ATOM 537 N N . PRO A 1 69 ? 20.791 4.308 -19.040 1.00 89.75 69 PRO A N 1
ATOM 538 C CA . PRO A 1 69 ? 20.398 3.155 -18.216 1.00 89.75 69 PRO A CA 1
ATOM 539 C C . PRO A 1 69 ? 19.770 1.983 -18.981 1.00 89.75 69 PRO A C 1
ATOM 541 O O . PRO A 1 69 ? 19.465 0.957 -18.384 1.00 89.75 69 PRO A O 1
ATOM 544 N N . PHE A 1 70 ? 19.568 2.095 -20.294 1.00 88.38 70 PHE A N 1
ATOM 545 C CA . PHE A 1 70 ? 18.803 1.104 -21.057 1.00 88.38 70 PHE A CA 1
ATOM 546 C C . PHE A 1 70 ? 19.481 -0.266 -21.136 1.00 88.38 70 PHE A C 1
ATOM 548 O O . PHE A 1 70 ? 18.793 -1.273 -21.275 1.00 88.38 70 PHE A O 1
ATOM 555 N N . THR A 1 71 ? 20.806 -0.320 -21.009 1.00 88.94 71 THR A N 1
ATOM 556 C CA . THR A 1 71 ? 21.583 -1.566 -20.999 1.00 88.94 71 THR A CA 1
ATOM 557 C C . THR A 1 71 ? 21.356 -2.417 -19.745 1.00 88.94 71 THR A C 1
ATOM 559 O O . THR A 1 71 ? 21.547 -3.631 -19.817 1.00 88.94 71 THR A O 1
ATOM 562 N N . SER A 1 72 ? 20.881 -1.830 -18.639 1.00 92.00 72 SER A N 1
ATOM 563 C CA . SER A 1 72 ? 20.553 -2.567 -17.411 1.00 92.00 72 SER A CA 1
ATOM 564 C C . SER A 1 72 ? 19.319 -3.469 -17.623 1.00 92.00 72 SER A C 1
ATOM 566 O O . SER A 1 72 ? 18.264 -2.985 -18.053 1.00 92.00 72 SER A O 1
ATOM 568 N N . PRO A 1 73 ? 19.414 -4.789 -17.365 1.00 91.56 73 PRO A N 1
ATOM 569 C CA . PRO A 1 73 ? 18.265 -5.698 -17.393 1.00 91.56 73 PRO A CA 1
ATOM 570 C C . PRO A 1 73 ? 17.138 -5.282 -16.440 1.00 91.56 73 PRO A C 1
ATOM 572 O O . PRO A 1 73 ? 15.977 -5.258 -16.844 1.00 91.56 73 PRO A O 1
ATOM 575 N N . GLU A 1 74 ? 17.481 -4.892 -15.218 1.00 93.12 74 GLU A N 1
ATOM 576 C CA . GLU A 1 74 ? 16.546 -4.518 -14.158 1.00 93.12 74 GLU A CA 1
ATOM 577 C C . GLU A 1 74 ? 15.823 -3.221 -14.516 1.00 93.12 74 GLU A C 1
ATOM 579 O O . GLU A 1 74 ? 14.598 -3.133 -14.421 1.00 93.12 74 GLU A O 1
ATOM 584 N N . PHE A 1 75 ? 16.553 -2.232 -15.043 1.00 92.94 75 PHE A N 1
ATOM 585 C CA . PHE A 1 75 ? 15.939 -0.998 -15.525 1.00 92.94 75 PHE A CA 1
ATOM 586 C C . PHE A 1 75 ? 14.940 -1.279 -16.650 1.00 92.94 75 PHE A C 1
ATOM 588 O O . PHE A 1 75 ? 13.845 -0.712 -16.674 1.00 92.94 75 PHE A O 1
ATOM 595 N N . ARG A 1 76 ? 15.293 -2.174 -17.582 1.00 91.19 76 ARG A N 1
ATOM 596 C CA . ARG A 1 76 ? 14.396 -2.581 -18.670 1.00 91.19 76 ARG A CA 1
ATOM 597 C C . ARG A 1 76 ? 13.151 -3.276 -18.149 1.00 91.19 76 ARG A C 1
ATOM 599 O O . ARG A 1 76 ? 12.072 -2.983 -18.654 1.00 91.19 76 ARG A O 1
ATOM 606 N N . GLU A 1 77 ? 13.272 -4.139 -17.148 1.00 89.56 77 GLU A N 1
ATOM 607 C CA . GLU A 1 77 ? 12.117 -4.766 -16.509 1.00 89.56 77 GLU A CA 1
ATOM 608 C C . GLU A 1 77 ? 11.192 -3.712 -15.890 1.00 89.56 77 GLU A C 1
ATOM 610 O O . GLU A 1 77 ? 10.002 -3.665 -16.214 1.00 89.56 77 GLU A O 1
ATOM 615 N N . HIS A 1 78 ? 11.740 -2.805 -15.073 1.00 88.62 78 HIS A N 1
ATOM 616 C CA . HIS A 1 78 ? 10.969 -1.731 -14.436 1.00 88.62 78 HIS A CA 1
ATOM 617 C C . HIS A 1 78 ? 10.274 -0.824 -15.443 1.00 88.62 78 HIS A C 1
ATOM 619 O O . HIS A 1 78 ? 9.176 -0.327 -15.184 1.00 88.62 78 HIS A O 1
ATOM 625 N N . ALA A 1 79 ? 10.913 -0.608 -16.588 1.00 87.38 79 ALA A N 1
ATOM 626 C CA . ALA A 1 79 ? 10.416 0.275 -17.622 1.00 87.38 79 ALA A CA 1
ATOM 627 C C . ALA A 1 79 ? 9.612 -0.440 -18.726 1.00 87.38 79 ALA A C 1
ATOM 629 O O . ALA A 1 79 ? 9.107 0.210 -19.642 1.00 87.38 79 ALA A O 1
ATOM 630 N N . GLY A 1 80 ? 9.469 -1.767 -18.648 1.00 86.94 80 GLY A N 1
ATOM 631 C CA . GLY A 1 80 ? 8.757 -2.571 -19.641 1.00 86.94 80 GLY A CA 1
ATOM 632 C C . GLY A 1 80 ? 9.430 -2.587 -21.018 1.00 86.94 80 GLY A C 1
ATOM 633 O O . GLY A 1 80 ? 8.739 -2.594 -22.030 1.00 86.94 80 GLY A O 1
ATOM 634 N N . ILE A 1 81 ? 10.760 -2.558 -21.099 1.00 87.94 81 ILE A N 1
ATOM 635 C CA . ILE A 1 81 ? 11.502 -2.631 -22.366 1.00 87.94 81 ILE A CA 1
ATOM 636 C C . ILE A 1 81 ? 11.843 -4.091 -22.672 1.00 87.94 81 ILE A C 1
ATOM 638 O O . ILE A 1 81 ? 12.664 -4.708 -22.001 1.00 87.94 81 ILE A O 1
ATOM 642 N N . GLU A 1 82 ? 11.261 -4.632 -23.740 1.00 82.44 82 GLU A N 1
ATOM 643 C CA . GLU A 1 82 ? 11.417 -6.044 -24.113 1.00 82.44 82 GLU A CA 1
ATOM 644 C C . GLU A 1 82 ? 12.830 -6.383 -24.626 1.00 82.44 82 GLU A C 1
ATOM 646 O O . GLU A 1 82 ? 13.390 -7.427 -24.300 1.00 82.44 82 GLU A O 1
ATOM 651 N N . SER A 1 83 ? 13.439 -5.516 -25.443 1.00 82.81 83 SER A N 1
ATOM 652 C CA . SER A 1 83 ? 14.750 -5.794 -26.041 1.00 82.81 83 SER A CA 1
ATOM 653 C C . SER A 1 83 ? 15.469 -4.528 -26.496 1.00 82.81 83 SER A C 1
ATOM 655 O O . SER A 1 83 ? 14.850 -3.599 -27.010 1.00 82.81 83 SER A O 1
ATOM 657 N N . LEU A 1 84 ? 16.799 -4.524 -26.374 1.00 80.69 84 LEU A N 1
ATOM 658 C CA . LEU A 1 84 ? 17.668 -3.441 -26.852 1.00 80.69 84 LEU A CA 1
ATOM 659 C C . LEU A 1 84 ? 17.646 -3.289 -28.377 1.00 80.69 84 LEU A C 1
ATOM 661 O O . LEU A 1 84 ? 17.756 -2.178 -28.882 1.00 80.69 84 LEU A O 1
ATOM 665 N N . LYS A 1 85 ? 17.431 -4.391 -29.114 1.00 81.88 85 LYS A N 1
ATOM 666 C CA . LYS A 1 85 ? 17.399 -4.374 -30.588 1.00 81.88 85 LYS A CA 1
ATOM 667 C C . LYS A 1 85 ? 16.272 -3.499 -31.133 1.00 81.88 85 LYS A C 1
ATOM 669 O O . LYS A 1 85 ? 16.410 -2.903 -32.194 1.00 81.88 85 LYS A O 1
ATOM 674 N N . ILE A 1 86 ? 15.150 -3.468 -30.417 1.00 73.75 86 ILE A N 1
ATOM 675 C CA . ILE A 1 86 ? 13.979 -2.660 -30.765 1.00 73.75 86 ILE A CA 1
ATOM 676 C C . ILE A 1 86 ? 13.922 -1.372 -29.933 1.00 73.75 86 ILE A C 1
ATOM 678 O O . ILE A 1 86 ? 13.425 -0.368 -30.433 1.00 73.75 86 ILE A O 1
ATOM 682 N N . GLY A 1 87 ? 14.452 -1.345 -28.708 1.00 74.69 87 GLY A N 1
ATOM 683 C CA . GLY A 1 87 ? 14.444 -0.162 -27.841 1.00 74.69 87 GLY A CA 1
ATOM 684 C C . GLY A 1 87 ? 13.053 0.462 -27.709 1.00 74.69 87 GLY A C 1
ATOM 685 O O . GLY A 1 87 ? 12.061 -0.258 -27.615 1.00 74.69 87 GLY A O 1
ATOM 686 N N . LEU A 1 88 ? 12.959 1.796 -27.778 1.00 78.88 88 LEU A N 1
ATOM 687 C CA . LEU A 1 88 ? 11.670 2.506 -27.792 1.00 78.88 88 LEU A CA 1
ATOM 688 C C . LEU A 1 88 ? 11.022 2.570 -29.188 1.00 78.88 88 LEU A C 1
ATOM 690 O O . LEU A 1 88 ? 10.096 3.349 -29.37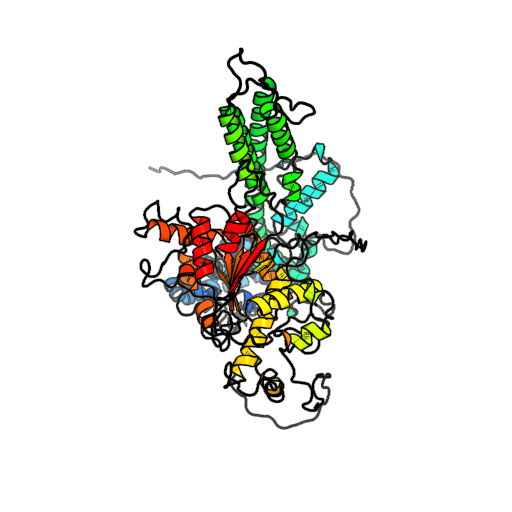6 1.00 78.88 88 LEU A O 1
ATOM 694 N N . SER A 1 89 ? 11.463 1.781 -30.182 1.00 82.69 89 SER A N 1
ATOM 695 C CA . SER A 1 89 ? 10.745 1.684 -31.473 1.00 82.69 89 SER A CA 1
ATOM 696 C C . SER A 1 89 ? 9.384 0.999 -31.346 1.00 82.69 89 SER A C 1
ATOM 698 O O . SER A 1 89 ? 8.514 1.183 -32.197 1.00 82.69 89 SER A O 1
ATOM 700 N N . LYS A 1 90 ? 9.183 0.245 -30.261 1.00 87.75 90 LYS A N 1
ATOM 701 C CA . LYS A 1 90 ? 7.891 -0.303 -29.860 1.00 87.75 90 LYS A CA 1
ATOM 702 C C . LYS A 1 90 ? 7.459 0.295 -28.519 1.00 87.75 90 LYS A C 1
ATOM 704 O O . LYS A 1 90 ? 8.325 0.678 -27.727 1.00 87.75 90 LYS A O 1
ATOM 709 N N . PRO A 1 91 ? 6.143 0.348 -28.252 1.00 86.81 91 PRO A N 1
ATOM 710 C CA . PRO A 1 91 ? 5.634 0.652 -26.924 1.00 86.81 91 PRO A CA 1
ATOM 711 C C . PRO A 1 91 ? 6.238 -0.278 -25.868 1.00 86.81 91 PRO A C 1
ATOM 713 O O . PRO A 1 91 ? 6.586 -1.417 -26.203 1.00 86.81 91 PRO A O 1
ATOM 716 N N . PRO A 1 92 ? 6.313 0.162 -24.598 1.00 86.75 92 PRO A N 1
ATOM 717 C CA . PRO A 1 92 ? 6.660 -0.733 -23.507 1.00 86.75 92 PRO A CA 1
ATOM 718 C C . PRO A 1 92 ? 5.703 -1.934 -23.477 1.00 86.75 92 PRO A C 1
ATOM 720 O O . PRO A 1 92 ? 4.602 -1.878 -24.026 1.00 86.75 92 PRO A O 1
ATOM 723 N N . VAL A 1 93 ? 6.130 -3.027 -22.851 1.00 86.75 93 VAL A N 1
ATOM 724 C CA . VAL A 1 93 ? 5.372 -4.268 -22.649 1.00 86.75 93 VAL A CA 1
ATOM 725 C C . VAL A 1 93 ? 4.913 -4.409 -21.192 1.00 86.75 93 VAL A C 1
ATOM 727 O O . VAL A 1 93 ? 5.278 -3.614 -20.323 1.00 86.75 93 VAL A O 1
ATOM 730 N N . GLY A 1 94 ? 4.080 -5.417 -20.919 1.00 84.94 94 GLY A N 1
ATOM 731 C CA . GLY A 1 94 ? 3.559 -5.697 -19.579 1.00 84.94 94 GLY A CA 1
ATOM 732 C C . GLY A 1 94 ? 2.724 -4.545 -19.013 1.00 84.94 94 GLY A C 1
ATOM 733 O O . GLY A 1 94 ? 2.026 -3.851 -19.749 1.00 84.94 94 GLY A O 1
ATOM 734 N N . ARG A 1 95 ? 2.842 -4.301 -17.702 1.00 72.19 95 ARG A N 1
ATOM 735 C CA . ARG A 1 95 ? 2.024 -3.309 -16.977 1.00 72.19 95 ARG A CA 1
ATOM 736 C C . ARG A 1 95 ? 2.106 -1.896 -17.556 1.00 72.19 95 ARG A C 1
ATOM 738 O O . ARG A 1 95 ? 1.106 -1.185 -17.575 1.00 72.19 95 ARG A O 1
ATOM 745 N N . ALA A 1 96 ? 3.279 -1.495 -18.043 1.00 80.62 96 ALA A N 1
ATOM 746 C CA . ALA A 1 96 ? 3.463 -0.186 -18.658 1.00 80.62 96 ALA A CA 1
ATOM 747 C C . ALA A 1 96 ? 2.702 -0.063 -19.992 1.00 80.62 96 ALA A C 1
ATOM 749 O O . ALA A 1 96 ? 2.209 1.019 -20.309 1.00 80.62 96 ALA A O 1
ATOM 750 N N . ARG A 1 97 ? 2.554 -1.167 -20.743 1.00 86.00 97 ARG A N 1
ATOM 751 C CA . ARG A 1 97 ? 1.744 -1.226 -21.970 1.00 86.00 97 ARG A CA 1
ATOM 752 C C . ARG A 1 97 ? 0.260 -1.142 -21.690 1.00 86.00 97 ARG A C 1
ATOM 754 O O . ARG A 1 97 ? -0.446 -0.445 -22.406 1.00 86.00 97 ARG A O 1
ATOM 761 N N . ASP A 1 98 ? -0.196 -1.859 -20.668 1.00 81.31 98 ASP A N 1
ATOM 762 C CA . ASP A 1 98 ? -1.616 -1.978 -20.325 1.00 81.31 98 ASP A CA 1
ATOM 763 C C . ASP A 1 98 ? -2.230 -0.610 -19.965 1.00 81.31 98 ASP A C 1
ATOM 765 O O . ASP A 1 98 ? -3.434 -0.393 -20.095 1.00 81.31 98 ASP A O 1
ATOM 769 N N . GLY A 1 99 ? -1.390 0.345 -19.544 1.00 78.81 99 GLY A N 1
ATOM 770 C CA . GLY A 1 99 ? -1.771 1.737 -19.311 1.00 78.81 99 GLY A CA 1
ATOM 771 C C . GLY A 1 99 ? -1.903 2.605 -20.573 1.00 78.81 99 GLY A C 1
ATOM 772 O O . GLY A 1 99 ? -2.396 3.731 -20.469 1.00 78.81 99 GLY A O 1
ATOM 773 N N . LEU A 1 100 ? -1.471 2.129 -21.745 1.00 87.50 100 LEU A N 1
ATOM 774 C CA . LEU A 1 100 ? -1.520 2.866 -23.010 1.00 87.50 100 LEU A CA 1
ATOM 775 C C . LEU A 1 100 ? -2.828 2.603 -23.754 1.00 87.50 100 LEU A C 1
ATOM 777 O O . LEU A 1 100 ? -3.298 1.474 -23.854 1.00 87.50 100 LEU A O 1
ATOM 781 N N . ASN A 1 101 ? -3.402 3.657 -24.332 1.00 89.75 101 ASN A N 1
ATOM 782 C CA . ASN A 1 101 ? -4.540 3.504 -25.233 1.00 89.75 101 ASN A CA 1
ATOM 783 C C . ASN A 1 101 ? -4.074 3.073 -26.640 1.00 89.75 101 ASN A C 1
ATOM 785 O O . ASN A 1 101 ? -2.913 3.261 -27.013 1.00 89.75 101 ASN A O 1
ATOM 789 N N . SER A 1 102 ? -4.988 2.516 -27.438 1.00 91.19 102 SER A N 1
ATOM 790 C CA . SER A 1 102 ? -4.667 1.994 -28.773 1.00 91.19 102 SER A CA 1
ATOM 791 C C . SER A 1 102 ? -4.123 3.059 -29.731 1.00 91.19 102 SER A C 1
ATOM 793 O O . SER A 1 102 ? -3.225 2.758 -30.509 1.00 91.19 102 SER A O 1
ATOM 795 N N . ALA A 1 103 ? -4.604 4.305 -29.638 1.00 95.19 103 ALA A N 1
ATOM 796 C CA . ALA A 1 103 ? -4.125 5.408 -30.475 1.00 95.19 103 ALA A CA 1
ATOM 797 C C . ALA A 1 103 ? -2.647 5.733 -30.201 1.00 95.19 103 ALA A C 1
ATOM 799 O O . ALA A 1 103 ? -1.866 5.934 -31.125 1.00 95.19 103 ALA A O 1
ATOM 800 N N . VAL A 1 104 ? -2.236 5.713 -28.930 1.00 94.31 104 VAL A N 1
ATOM 801 C CA . VAL A 1 104 ? -0.837 5.888 -28.527 1.00 94.31 104 VAL A CA 1
ATOM 802 C C . VAL A 1 104 ? 0.014 4.722 -29.025 1.00 94.31 104 VAL A C 1
ATOM 804 O O . VAL A 1 104 ? 1.118 4.941 -29.511 1.00 94.31 104 VAL A O 1
ATOM 807 N N . VAL A 1 105 ? -0.489 3.488 -28.949 1.00 93.62 105 VAL A N 1
ATOM 808 C CA . VAL A 1 105 ? 0.216 2.305 -29.472 1.00 93.62 105 VAL A CA 1
ATOM 809 C C . VAL A 1 105 ? 0.439 2.404 -30.986 1.00 93.62 105 VAL A C 1
ATOM 811 O O . VAL A 1 105 ? 1.523 2.066 -31.457 1.00 93.62 105 VAL A O 1
ATOM 814 N N . GLU A 1 106 ? -0.552 2.891 -31.733 1.00 95.00 106 GLU A N 1
ATOM 815 C CA . GLU A 1 106 ? -0.480 3.086 -33.187 1.00 95.00 106 GLU A CA 1
ATOM 816 C C . GLU A 1 106 ? 0.465 4.233 -33.582 1.00 95.00 106 GLU A C 1
ATOM 818 O O . GLU A 1 106 ? 1.250 4.101 -34.520 1.00 95.00 106 GLU A O 1
ATOM 823 N N . GLU A 1 107 ? 0.445 5.343 -32.841 1.00 96.75 107 GLU A N 1
ATOM 824 C CA . GLU A 1 107 ? 1.286 6.516 -33.111 1.00 96.75 107 GLU A CA 1
ATOM 825 C C . GLU A 1 107 ? 2.761 6.302 -32.710 1.00 96.75 107 GLU A C 1
ATOM 827 O O . GLU A 1 107 ? 3.665 6.973 -33.223 1.00 96.75 107 GLU A O 1
ATOM 832 N N . TRP A 1 108 ? 3.027 5.338 -31.822 1.00 94.81 108 TRP A N 1
ATOM 833 C CA . TRP A 1 108 ? 4.336 5.115 -31.210 1.00 94.81 108 TRP A CA 1
ATOM 834 C C . TRP A 1 108 ? 5.498 4.962 -32.202 1.00 94.81 108 TRP A C 1
ATOM 836 O O . TRP A 1 108 ? 6.497 5.661 -32.023 1.00 94.81 108 TRP A O 1
ATOM 846 N N . PRO A 1 109 ? 5.428 4.119 -33.257 1.00 94.06 109 PRO A N 1
ATOM 847 C CA . PRO A 1 109 ? 6.570 3.907 -34.150 1.00 94.06 109 PRO A CA 1
ATOM 848 C C . PRO A 1 109 ? 6.987 5.184 -34.887 1.00 94.06 109 PRO A C 1
ATOM 850 O O . PRO A 1 109 ? 8.178 5.447 -35.063 1.00 94.06 109 PRO A O 1
ATOM 853 N N . LYS A 1 110 ? 6.008 6.018 -35.265 1.00 95.19 110 LYS A N 1
ATOM 854 C CA . LYS A 1 110 ? 6.251 7.308 -35.921 1.00 95.19 110 LYS A CA 1
ATOM 855 C C . LYS A 1 110 ? 6.977 8.268 -34.980 1.00 95.19 110 LYS A C 1
ATOM 857 O O . LYS A 1 110 ? 7.983 8.862 -35.362 1.00 95.19 110 LYS A O 1
ATOM 862 N N . ARG A 1 111 ? 6.499 8.381 -33.737 1.00 96.06 111 ARG A N 1
ATOM 863 C CA . ARG A 1 111 ? 7.132 9.214 -32.702 1.00 96.06 111 ARG A CA 1
ATOM 864 C C . ARG A 1 111 ? 8.530 8.699 -32.364 1.00 96.06 111 ARG A C 1
ATOM 866 O O . ARG A 1 111 ? 9.461 9.487 -32.254 1.00 96.06 111 ARG A O 1
ATOM 873 N N . ALA A 1 112 ? 8.719 7.383 -32.289 1.00 91.88 112 ALA A N 1
ATOM 874 C CA . ALA A 1 112 ? 10.027 6.767 -32.068 1.00 91.88 112 ALA A CA 1
ATOM 875 C C . ALA A 1 112 ? 11.056 7.153 -33.129 1.00 91.88 112 ALA A C 1
ATOM 877 O O . ALA A 1 112 ? 12.197 7.465 -32.788 1.00 91.88 112 ALA A O 1
ATOM 878 N N . GLN A 1 113 ? 10.661 7.198 -34.400 1.00 91.88 113 GLN A N 1
ATOM 879 C CA . GLN A 1 113 ? 11.552 7.626 -35.473 1.00 91.88 113 GLN A CA 1
ATOM 880 C C . GLN A 1 113 ? 11.996 9.089 -35.315 1.00 91.88 113 GLN A C 1
ATOM 882 O O . GLN A 1 113 ? 13.192 9.372 -35.415 1.00 91.88 113 GLN A O 1
ATOM 887 N N . GLY A 1 114 ? 11.061 10.001 -35.038 1.00 94.00 114 GLY A N 1
ATOM 888 C CA . GLY A 1 114 ? 11.377 11.417 -34.827 1.00 94.00 114 GLY A CA 1
ATOM 889 C C . GLY A 1 114 ? 12.245 11.651 -33.588 1.00 94.00 114 GLY A C 1
ATOM 890 O O . GLY A 1 114 ? 13.244 12.367 -33.646 1.00 94.00 114 GLY A O 1
ATOM 891 N N . ALA A 1 115 ? 11.963 10.931 -32.502 1.00 92.44 115 ALA A N 1
ATOM 892 C CA . ALA A 1 115 ? 12.761 10.962 -31.282 1.00 92.44 115 ALA A CA 1
ATOM 893 C C . ALA A 1 115 ? 14.204 10.466 -31.499 1.00 92.44 115 ALA A C 1
ATOM 895 O O . ALA A 1 115 ? 15.147 11.030 -30.944 1.00 92.44 115 ALA A O 1
ATOM 896 N N . MET A 1 116 ? 14.401 9.442 -32.336 1.00 89.81 116 MET A N 1
ATOM 897 C CA . MET A 1 116 ? 15.741 8.979 -32.714 1.00 89.81 116 MET A CA 1
ATOM 898 C C . MET A 1 116 ? 16.504 10.030 -33.523 1.00 89.81 116 MET A C 1
ATOM 900 O O . MET A 1 116 ? 17.704 10.205 -33.317 1.00 89.81 116 MET A O 1
ATOM 904 N N . GLU A 1 117 ? 15.834 10.744 -34.428 1.00 91.81 117 GLU A N 1
ATOM 905 C CA . GLU A 1 117 ? 16.474 11.813 -35.197 1.00 91.81 117 GLU A CA 1
ATOM 906 C C . GLU A 1 117 ? 16.841 13.017 -34.320 1.00 91.81 117 GLU A C 1
ATOM 908 O O . GLU A 1 117 ? 17.942 13.558 -34.448 1.00 91.81 117 GLU A O 1
ATOM 913 N N . PHE A 1 118 ? 15.979 13.371 -33.365 1.00 94.12 118 PHE A N 1
ATOM 914 C CA . PHE A 1 118 ? 16.290 14.342 -32.316 1.00 94.12 118 PHE A CA 1
ATOM 915 C C . PHE A 1 118 ? 17.578 13.970 -31.568 1.00 94.12 118 PHE A C 1
ATOM 917 O O . PHE A 1 118 ? 18.501 14.781 -31.489 1.00 94.12 118 PHE A O 1
ATOM 924 N N . LEU A 1 119 ? 17.692 12.725 -31.095 1.00 91.62 119 LEU A N 1
ATOM 925 C CA . LEU A 1 119 ? 18.866 12.268 -30.344 1.00 91.62 119 LEU A CA 1
ATOM 926 C C . LEU A 1 119 ? 20.148 12.318 -31.183 1.00 91.62 119 LEU A C 1
ATOM 928 O O . LEU A 1 119 ? 21.165 12.805 -30.697 1.00 91.62 119 LEU A O 1
ATOM 932 N N . ARG A 1 120 ? 20.096 11.931 -32.465 1.00 89.75 120 ARG A N 1
ATOM 933 C CA . ARG A 1 120 ? 21.254 12.050 -33.375 1.00 89.75 120 ARG A CA 1
ATOM 934 C C . ARG A 1 120 ? 21.732 13.492 -33.524 1.00 89.75 120 ARG A C 1
ATOM 936 O O . ARG A 1 120 ? 22.934 13.743 -33.585 1.00 89.75 120 ARG A O 1
ATOM 943 N N . ARG A 1 121 ? 20.805 14.447 -33.609 1.00 92.56 121 ARG A N 1
ATOM 944 C CA . ARG A 1 121 ? 21.132 15.879 -33.694 1.00 92.56 121 ARG A CA 1
ATOM 945 C C . ARG A 1 121 ? 21.756 16.381 -32.396 1.00 92.56 121 ARG A C 1
ATOM 947 O O . ARG A 1 121 ? 22.749 17.104 -32.453 1.00 92.56 121 ARG A O 1
ATOM 954 N N . CYS A 1 122 ? 21.224 15.960 -31.250 1.00 92.62 122 CYS A N 1
ATOM 955 C CA . CYS A 1 122 ? 21.800 16.277 -29.946 1.00 92.62 122 CYS A CA 1
ATOM 956 C C . CYS A 1 122 ? 23.204 15.684 -29.781 1.00 92.62 122 CYS A C 1
ATOM 958 O O . CYS A 1 122 ? 24.096 16.392 -29.327 1.00 92.62 122 CYS A O 1
ATOM 960 N N . ASP A 1 123 ? 23.429 14.439 -30.207 1.00 90.38 123 ASP A N 1
ATOM 961 C CA . ASP A 1 123 ? 24.747 13.799 -30.155 1.00 90.38 123 ASP A CA 1
ATOM 962 C C . ASP A 1 123 ? 25.784 14.577 -30.971 1.00 90.38 123 ASP A C 1
ATOM 964 O O . ASP A 1 123 ? 26.858 14.876 -30.453 1.00 90.38 123 ASP A O 1
ATOM 968 N N . ARG A 1 124 ? 25.448 14.979 -32.208 1.00 90.00 124 ARG A N 1
ATOM 969 C CA . ARG A 1 124 ? 26.319 15.834 -33.038 1.00 90.00 124 ARG A CA 1
ATOM 970 C C . ARG A 1 124 ? 26.665 17.142 -32.324 1.00 90.00 124 ARG A C 1
ATOM 972 O O . ARG A 1 124 ? 27.836 17.458 -32.146 1.00 90.00 124 ARG A O 1
ATOM 979 N N . ALA A 1 125 ? 25.648 17.851 -31.837 1.00 91.12 125 ALA A N 1
ATOM 980 C CA . ALA A 1 125 ? 25.837 19.116 -31.134 1.00 91.12 125 ALA A CA 1
ATOM 981 C C . ALA A 1 125 ? 26.652 18.972 -29.836 1.00 91.12 125 ALA A C 1
ATOM 983 O O . ALA A 1 125 ? 27.374 19.898 -29.466 1.00 91.12 125 ALA A O 1
ATOM 984 N N . TRP A 1 126 ? 26.537 17.836 -29.142 1.00 89.62 126 TRP A N 1
ATOM 985 C CA . TRP A 1 126 ? 27.349 17.532 -27.969 1.00 89.62 126 TRP A CA 1
ATOM 986 C C . TRP A 1 126 ? 28.810 17.319 -28.350 1.00 89.62 126 TRP A C 1
ATOM 988 O O . TRP A 1 126 ? 29.675 17.932 -27.737 1.00 89.62 126 TRP A O 1
ATOM 998 N N . PHE A 1 127 ? 29.106 16.515 -29.376 1.00 86.06 127 PHE A N 1
ATOM 999 C CA . PHE A 1 127 ? 30.484 16.293 -29.826 1.00 86.06 127 PHE A CA 1
ATOM 1000 C C . PHE A 1 127 ? 31.181 17.585 -30.254 1.00 86.06 127 PHE A C 1
ATOM 1002 O O . PHE A 1 127 ? 32.336 17.794 -29.883 1.00 86.06 127 PHE A O 1
ATOM 1009 N N . ASP A 1 128 ? 30.462 18.476 -30.934 1.00 86.94 128 ASP A N 1
ATOM 1010 C CA . ASP A 1 128 ? 31.002 19.764 -31.373 1.00 86.94 128 ASP A CA 1
ATOM 1011 C C . ASP A 1 128 ? 31.336 20.702 -30.195 1.00 86.94 128 ASP A C 1
ATOM 1013 O O . ASP A 1 128 ? 32.181 21.584 -30.327 1.00 86.94 128 ASP A O 1
ATOM 1017 N N . LYS A 1 129 ? 30.675 20.534 -29.037 1.00 82.81 129 LYS A N 1
ATOM 1018 C CA . LYS A 1 129 ? 30.700 21.500 -27.917 1.00 82.81 129 LYS A CA 1
ATOM 1019 C C . LYS A 1 129 ? 31.106 20.912 -26.558 1.00 82.81 129 LYS A C 1
ATOM 1021 O O . LYS A 1 129 ? 31.114 21.641 -25.567 1.00 82.81 129 LYS A O 1
ATOM 1026 N N . LYS A 1 130 ? 31.461 19.619 -26.480 1.00 74.12 130 LYS A N 1
ATOM 1027 C CA . LYS A 1 130 ? 31.613 18.844 -25.223 1.00 74.12 130 LYS A CA 1
ATOM 1028 C C . LYS A 1 130 ? 32.545 19.496 -24.199 1.00 74.12 130 LYS A C 1
ATOM 1030 O O . LYS A 1 130 ? 32.321 19.363 -23.002 1.00 74.12 130 LYS A O 1
ATOM 1035 N N . LYS A 1 131 ? 33.591 20.197 -24.645 1.00 74.88 131 LYS A N 1
ATOM 1036 C CA . LYS A 1 131 ? 34.596 20.796 -23.749 1.00 74.88 131 LYS A CA 1
ATOM 1037 C C . LYS A 1 131 ? 34.116 22.055 -23.010 1.00 74.88 131 LYS A C 1
ATOM 1039 O O . LYS A 1 131 ? 34.814 22.499 -22.107 1.00 74.88 131 LYS A O 1
ATOM 1044 N N . GLU A 1 132 ? 32.956 22.619 -23.356 1.00 76.88 132 GLU A N 1
ATOM 1045 C CA . GLU A 1 132 ? 32.586 23.985 -22.943 1.00 76.88 132 GLU A CA 1
ATOM 1046 C C . GLU A 1 132 ? 31.235 24.106 -22.218 1.00 76.88 132 GLU A C 1
ATOM 1048 O O . GLU A 1 132 ? 30.799 25.220 -21.918 1.00 76.88 132 GLU A O 1
ATOM 1053 N N . MET A 1 133 ? 30.528 23.005 -21.937 1.00 88.44 133 MET A N 1
ATOM 1054 C CA . MET A 1 133 ? 29.170 23.099 -21.389 1.00 88.44 133 MET A CA 1
ATOM 1055 C C . MET A 1 133 ? 28.832 22.083 -20.306 1.00 88.44 133 MET A C 1
ATOM 1057 O O . MET A 1 133 ? 29.072 20.887 -20.439 1.00 88.44 133 MET A O 1
ATOM 1061 N N . SER A 1 134 ? 28.181 22.583 -19.255 1.00 88.94 134 SER A N 1
ATOM 1062 C CA . SER A 1 134 ? 27.480 21.757 -18.278 1.00 88.94 134 SER A CA 1
ATOM 1063 C C . SER A 1 134 ? 26.221 21.130 -18.888 1.00 88.94 134 SER A C 1
ATOM 1065 O O . SER A 1 134 ? 25.722 21.574 -19.930 1.00 88.94 134 SER A O 1
ATOM 1067 N N . PHE A 1 135 ? 25.649 20.131 -18.213 1.00 88.56 135 PHE A N 1
ATOM 1068 C CA . PHE A 1 135 ? 24.409 19.503 -18.670 1.00 88.56 135 PHE A CA 1
ATOM 1069 C C . PHE A 1 135 ? 23.221 20.486 -18.687 1.00 88.56 135 PHE A C 1
ATOM 1071 O O . PHE A 1 135 ? 22.389 20.417 -19.585 1.00 88.56 135 PHE A O 1
ATOM 1078 N N . GLU A 1 136 ? 23.139 21.457 -17.769 1.00 88.62 136 GLU A N 1
ATOM 1079 C CA . GLU A 1 136 ? 22.149 22.552 -17.795 1.00 88.62 136 GLU A CA 1
ATOM 1080 C C . GLU A 1 136 ? 22.282 23.385 -19.065 1.00 88.62 136 GLU A C 1
ATOM 1082 O O . GLU A 1 136 ? 21.287 23.716 -19.720 1.00 88.62 136 GLU A O 1
ATOM 1087 N N . ALA A 1 137 ? 23.520 23.769 -19.389 1.00 91.25 137 ALA A N 1
ATOM 1088 C CA . ALA A 1 137 ? 23.817 24.570 -20.560 1.00 91.25 137 ALA A CA 1
ATOM 1089 C C . ALA A 1 137 ? 23.469 23.781 -21.824 1.00 91.25 137 ALA A C 1
ATOM 1091 O O . ALA A 1 137 ? 22.868 24.337 -22.739 1.00 91.25 137 ALA A O 1
ATOM 1092 N N . PHE A 1 138 ? 23.744 22.478 -21.849 1.00 92.50 138 PHE A N 1
ATOM 1093 C CA . PHE A 1 138 ? 23.340 21.609 -22.946 1.00 92.50 138 PHE A CA 1
ATOM 1094 C C . PHE A 1 138 ? 21.823 21.432 -23.037 1.00 92.50 138 PHE A C 1
ATOM 1096 O O . PHE A 1 138 ? 21.241 21.578 -24.111 1.00 92.50 138 PHE A O 1
ATOM 1103 N N . GLN A 1 139 ? 21.144 21.207 -21.913 1.00 93.56 139 GLN A N 1
ATOM 1104 C CA . GLN A 1 139 ? 19.693 21.086 -21.876 1.00 93.56 139 GLN A CA 1
ATOM 1105 C C . GLN A 1 139 ? 19.026 22.361 -22.400 1.00 93.56 139 GLN A C 1
ATOM 1107 O O . GLN A 1 139 ? 18.125 22.295 -23.232 1.00 93.56 139 GLN A O 1
ATOM 1112 N N . SER A 1 140 ? 19.463 23.525 -21.921 1.00 93.19 140 SER A N 1
ATOM 1113 C CA . SER A 1 140 ? 18.889 24.820 -22.296 1.00 93.19 140 SER A CA 1
ATOM 1114 C C . SER A 1 140 ? 19.218 25.225 -23.733 1.00 93.19 140 SER A C 1
ATOM 1116 O O . SER A 1 140 ? 18.309 25.629 -24.455 1.00 93.19 140 SER A O 1
ATOM 1118 N N . LYS A 1 141 ? 20.478 25.085 -24.165 1.00 94.88 141 LYS A N 1
ATOM 1119 C CA . LYS A 1 141 ? 20.958 25.553 -25.477 1.00 94.88 141 LYS A CA 1
ATOM 1120 C C . LYS A 1 141 ? 20.810 24.532 -26.605 1.00 94.88 141 LYS A C 1
ATOM 1122 O O . LYS A 1 141 ? 20.929 24.924 -27.761 1.00 94.88 141 LYS A O 1
ATOM 1127 N N . VAL A 1 142 ? 20.607 23.249 -26.298 1.00 95.00 142 VAL A N 1
ATOM 1128 C CA . VAL A 1 142 ? 20.542 22.171 -27.301 1.00 95.00 142 VAL A CA 1
ATOM 1129 C C . VAL A 1 142 ? 19.279 21.337 -27.137 1.00 95.00 142 VAL A C 1
ATOM 1131 O O . VAL A 1 142 ? 18.400 21.426 -27.994 1.00 95.00 142 VAL A O 1
ATOM 1134 N N . LEU A 1 143 ? 19.128 20.570 -26.048 1.00 94.69 143 LEU A N 1
ATOM 1135 C CA . LEU A 1 143 ? 17.997 19.631 -25.912 1.00 94.69 143 LEU A CA 1
ATOM 1136 C C . LEU A 1 143 ? 16.643 20.343 -26.020 1.00 94.69 143 LEU A C 1
ATOM 1138 O O . LEU A 1 143 ? 15.685 19.801 -26.564 1.00 94.69 143 LEU A O 1
ATOM 1142 N N . ASN A 1 144 ? 16.547 21.571 -25.506 1.00 95.25 144 ASN A N 1
ATOM 1143 C CA . ASN A 1 144 ? 15.298 22.316 -25.499 1.00 95.25 144 ASN A CA 1
ATOM 1144 C C . ASN A 1 144 ? 14.902 22.929 -26.843 1.00 95.25 144 ASN A C 1
ATOM 1146 O O . ASN A 1 144 ? 13.714 23.225 -26.987 1.00 95.25 144 ASN A O 1
ATOM 1150 N N . VAL A 1 145 ? 15.850 23.114 -27.764 1.00 96.06 145 VAL A N 1
ATOM 1151 C CA . VAL A 1 145 ? 15.668 23.853 -29.027 1.00 96.06 145 VAL A CA 1
ATOM 1152 C C . VAL A 1 145 ? 15.894 22.992 -30.273 1.00 96.06 145 VAL A C 1
ATOM 1154 O O . VAL A 1 145 ? 15.640 23.449 -31.381 1.00 96.06 145 VAL A O 1
ATOM 1157 N N . THR A 1 146 ? 16.376 21.758 -30.110 1.00 96.94 146 THR A N 1
ATOM 1158 C CA . THR A 1 146 ? 16.600 20.836 -31.230 1.00 96.94 146 THR A CA 1
ATOM 1159 C C . THR A 1 146 ? 15.257 20.324 -31.759 1.00 96.94 146 THR A C 1
ATOM 1161 O O . THR A 1 146 ? 14.427 19.842 -30.991 1.00 96.94 146 THR A O 1
ATOM 1164 N N . GLU A 1 147 ? 15.046 20.422 -33.071 1.00 96.88 147 GLU A N 1
ATOM 1165 C CA . GLU A 1 147 ? 13.856 19.892 -33.757 1.00 96.88 147 GLU A CA 1
ATOM 1166 C C . GLU A 1 147 ? 13.714 18.369 -33.543 1.00 96.88 147 GLU A C 1
ATOM 1168 O O . GLU A 1 147 ? 14.717 17.648 -33.517 1.00 96.88 147 GLU A O 1
ATOM 1173 N N . GLY A 1 148 ? 12.473 17.894 -33.371 1.00 94.69 148 GLY A N 1
ATOM 1174 C CA . GLY A 1 148 ? 12.142 16.511 -33.003 1.00 94.69 148 GLY A CA 1
ATOM 1175 C C . GLY A 1 148 ? 12.034 16.279 -31.488 1.00 94.69 148 GLY A C 1
ATOM 1176 O O . GLY A 1 148 ? 11.699 15.179 -31.040 1.00 94.69 148 GLY A O 1
ATOM 1177 N N . LYS A 1 149 ? 12.302 17.302 -30.662 1.00 96.69 149 LYS A N 1
ATOM 1178 C CA . LYS A 1 149 ? 12.175 17.236 -29.194 1.00 96.69 149 LYS A CA 1
ATOM 1179 C C . LYS A 1 149 ? 10.781 16.796 -28.765 1.00 96.69 149 LYS A C 1
ATOM 1181 O O . LYS A 1 149 ? 10.638 16.056 -27.797 1.00 96.69 149 LYS A O 1
ATOM 1186 N N . GLU A 1 150 ? 9.751 17.289 -29.437 1.00 96.88 150 GLU A N 1
ATOM 1187 C CA . GLU A 1 150 ? 8.350 16.980 -29.179 1.00 96.88 150 GLU A CA 1
ATOM 1188 C C . GLU A 1 150 ? 8.068 15.479 -29.239 1.00 96.88 150 GLU A C 1
ATOM 1190 O O . GLU A 1 150 ? 7.346 14.974 -28.381 1.00 96.88 150 GLU A O 1
ATOM 1195 N N . ASP A 1 151 ? 8.700 14.757 -30.163 1.00 96.50 151 ASP A N 1
ATOM 1196 C CA . ASP A 1 151 ? 8.560 13.310 -30.284 1.00 96.50 151 ASP A CA 1
ATOM 1197 C C . ASP A 1 151 ? 9.230 12.585 -29.113 1.00 96.50 151 ASP A C 1
ATOM 1199 O O . ASP A 1 151 ? 8.649 11.679 -28.514 1.00 96.50 151 ASP A O 1
ATOM 1203 N N . TRP A 1 152 ? 10.419 13.037 -28.707 1.00 94.94 152 TRP A N 1
ATOM 1204 C CA . TRP A 1 152 ? 11.099 12.509 -27.523 1.00 94.94 152 TRP A CA 1
ATOM 1205 C C . TRP A 1 152 ? 10.311 12.777 -26.231 1.00 94.94 152 TRP A C 1
ATOM 1207 O O . TRP A 1 152 ? 10.120 11.887 -25.396 1.00 94.94 152 TRP A O 1
ATOM 1217 N N . VAL A 1 153 ? 9.802 13.999 -26.065 1.00 95.19 153 VAL A N 1
ATOM 1218 C CA . VAL A 1 153 ? 8.929 14.382 -24.947 1.00 95.19 153 VAL A CA 1
ATOM 1219 C C . VAL A 1 153 ? 7.655 13.540 -24.951 1.00 95.19 153 VAL A C 1
ATOM 1221 O O . VAL A 1 153 ? 7.206 13.107 -23.891 1.00 95.19 153 VAL A O 1
ATOM 1224 N N . TRP A 1 154 ? 7.078 13.278 -26.123 1.00 95.56 154 TRP A N 1
ATOM 1225 C CA . TRP A 1 154 ? 5.884 12.454 -26.257 1.00 95.56 154 TRP A CA 1
ATOM 1226 C C . TRP A 1 154 ? 6.144 11.013 -25.808 1.00 95.56 154 TRP A C 1
ATOM 1228 O O . TRP A 1 154 ? 5.381 10.494 -24.990 1.00 95.56 154 TRP A O 1
ATOM 1238 N N . ILE A 1 155 ? 7.242 10.392 -26.256 1.00 92.75 155 ILE A N 1
ATOM 1239 C CA . ILE A 1 155 ? 7.601 9.019 -25.864 1.00 92.75 155 ILE A CA 1
ATOM 1240 C C . ILE A 1 155 ? 7.866 8.951 -24.373 1.00 92.75 155 ILE A C 1
ATOM 1242 O O . ILE A 1 155 ? 7.268 8.141 -23.671 1.00 92.75 155 ILE A O 1
ATOM 1246 N N . THR A 1 156 ? 8.733 9.828 -23.867 1.00 90.69 156 THR A N 1
ATOM 1247 C CA . THR A 1 156 ? 9.094 9.823 -22.448 1.00 90.69 156 THR A CA 1
ATOM 1248 C C . THR A 1 156 ? 7.882 10.082 -21.569 1.00 90.69 156 THR A C 1
ATOM 1250 O O . THR A 1 156 ? 7.755 9.445 -20.533 1.00 90.69 156 THR A O 1
ATOM 1253 N N . ARG A 1 157 ? 6.922 10.913 -21.985 1.00 91.75 157 ARG A N 1
ATOM 1254 C CA . ARG A 1 157 ? 5.669 11.105 -21.245 1.00 91.75 157 ARG A CA 1
ATOM 1255 C C . ARG A 1 157 ? 4.841 9.825 -21.132 1.00 91.75 157 ARG A C 1
ATOM 1257 O O . ARG A 1 157 ? 4.311 9.570 -20.055 1.00 91.75 157 ARG A O 1
ATOM 1264 N N . HIS A 1 158 ? 4.731 9.035 -22.197 1.00 89.94 158 HIS A N 1
ATOM 1265 C CA . HIS A 1 158 ? 3.951 7.790 -22.194 1.00 89.94 158 HIS A CA 1
ATOM 1266 C C . HIS A 1 158 ? 4.732 6.588 -21.644 1.00 89.94 158 HIS A C 1
ATOM 1268 O O . HIS A 1 158 ? 4.141 5.610 -21.211 1.00 89.94 158 HIS A O 1
ATOM 1274 N N . PHE A 1 159 ? 6.055 6.674 -21.607 1.00 85.06 159 PHE A N 1
ATOM 1275 C CA . PHE A 1 159 ? 6.934 5.674 -21.012 1.00 85.06 159 PHE A CA 1
ATOM 1276 C C . PHE A 1 159 ? 7.117 5.885 -19.496 1.00 85.06 159 PHE A C 1
ATOM 1278 O O . PHE A 1 159 ? 6.972 4.958 -18.702 1.00 85.06 159 PHE A O 1
ATOM 1285 N N . PHE A 1 160 ? 7.384 7.124 -19.068 1.00 82.62 160 PHE A N 1
ATOM 1286 C CA . PHE A 1 160 ? 7.527 7.484 -17.654 1.00 82.62 160 PHE A CA 1
ATOM 1287 C C . PHE A 1 160 ? 6.189 7.706 -16.961 1.00 82.62 160 PHE A C 1
ATOM 1289 O O . PHE A 1 160 ? 6.038 7.336 -15.801 1.00 82.62 160 PHE A O 1
ATOM 1296 N N . GLY A 1 161 ? 5.261 8.403 -17.616 1.00 83.19 161 GLY A N 1
ATOM 1297 C CA . GLY A 1 161 ? 4.106 9.022 -16.968 1.00 83.19 161 GLY A CA 1
ATOM 1298 C C . GLY A 1 161 ? 2.841 8.174 -16.921 1.00 83.19 161 GLY A C 1
ATOM 1299 O O . GLY A 1 161 ? 1.854 8.638 -16.350 1.00 83.19 161 GLY A O 1
ATOM 1300 N N . THR A 1 162 ? 2.834 6.976 -17.506 1.00 83.31 162 THR A N 1
ATOM 1301 C CA . THR A 1 162 ? 1.674 6.083 -17.438 1.00 83.31 162 THR A CA 1
ATOM 1302 C C . THR A 1 162 ? 1.411 5.606 -16.011 1.00 83.31 162 THR A C 1
ATOM 1304 O O . THR A 1 162 ? 2.350 5.418 -15.229 1.00 83.31 162 THR A O 1
ATOM 1307 N N . PRO A 1 163 ? 0.138 5.360 -15.650 1.00 72.25 163 PRO A N 1
ATOM 1308 C CA . PRO A 1 163 ? -0.179 4.530 -14.494 1.00 72.25 163 PRO A CA 1
ATOM 1309 C C . PRO A 1 163 ? 0.535 3.181 -14.664 1.00 72.25 163 PRO A C 1
ATOM 1311 O O . PRO A 1 163 ? 0.387 2.551 -15.705 1.00 72.25 163 PRO A O 1
ATOM 1314 N N . ALA A 1 164 ? 1.343 2.778 -13.680 1.00 74.69 164 ALA A N 1
ATOM 1315 C CA . ALA A 1 164 ? 2.253 1.622 -13.736 1.00 74.69 164 ALA A CA 1
ATOM 1316 C C . ALA A 1 164 ? 3.496 1.737 -14.652 1.00 74.69 164 ALA A C 1
ATOM 1318 O O . ALA A 1 164 ? 4.208 0.749 -14.826 1.00 74.69 164 ALA A O 1
ATOM 1319 N N . GLY A 1 165 ? 3.800 2.923 -15.185 1.00 85.69 165 GLY A N 1
ATOM 1320 C CA . GLY A 1 165 ? 5.057 3.202 -15.888 1.00 85.69 165 GLY A CA 1
ATOM 1321 C C . GLY A 1 165 ? 6.256 3.385 -14.951 1.00 85.69 165 GLY A C 1
ATOM 1322 O O . GLY A 1 165 ? 6.151 3.258 -13.726 1.00 85.69 165 GLY A O 1
ATOM 1323 N N . LEU A 1 166 ? 7.404 3.760 -15.520 1.00 89.56 166 LEU A N 1
ATOM 1324 C CA . LEU A 1 166 ? 8.665 3.867 -14.776 1.00 89.56 166 LEU A CA 1
ATOM 1325 C C . LEU A 1 166 ? 8.581 4.842 -13.588 1.00 89.56 166 LEU A C 1
ATOM 1327 O O . LEU A 1 166 ? 9.091 4.542 -12.513 1.00 89.56 166 LEU A O 1
ATOM 1331 N N . ARG A 1 167 ? 7.879 5.980 -13.716 1.00 91.31 167 ARG A N 1
ATOM 1332 C CA . ARG A 1 167 ? 7.717 6.929 -12.598 1.00 91.31 167 ARG A CA 1
ATOM 1333 C C . ARG A 1 167 ? 6.988 6.305 -11.412 1.00 91.31 167 ARG A C 1
ATOM 1335 O O . ARG A 1 167 ? 7.338 6.588 -10.272 1.00 91.31 167 ARG A O 1
ATOM 1342 N N . PHE A 1 168 ? 5.966 5.491 -11.675 1.00 87.00 168 PHE A N 1
ATOM 1343 C CA . PHE A 1 168 ? 5.226 4.802 -10.623 1.00 87.00 168 PHE A CA 1
ATOM 1344 C C . PHE A 1 168 ? 6.133 3.806 -9.896 1.00 87.00 168 PHE A C 1
ATOM 1346 O O . PHE A 1 168 ? 6.180 3.818 -8.672 1.00 87.00 168 PHE A O 1
ATOM 1353 N N . ARG A 1 169 ? 6.920 3.019 -10.642 1.00 89.69 169 ARG A N 1
ATOM 1354 C CA . ARG A 1 169 ? 7.869 2.053 -10.066 1.00 89.69 169 ARG A CA 1
ATOM 1355 C C . ARG A 1 169 ? 8.972 2.729 -9.260 1.00 89.69 169 ARG A C 1
ATOM 1357 O O . ARG A 1 169 ? 9.242 2.309 -8.143 1.00 89.69 169 ARG A O 1
ATOM 1364 N N . LEU A 1 170 ? 9.536 3.824 -9.768 1.00 93.31 170 LEU A N 1
ATOM 1365 C CA . LEU A 1 170 ? 10.492 4.638 -9.017 1.00 93.31 170 LEU A CA 1
ATOM 1366 C C . LEU A 1 170 ? 9.864 5.204 -7.740 1.00 93.31 170 LEU A C 1
ATOM 1368 O O . LEU A 1 170 ? 10.512 5.206 -6.705 1.00 93.31 170 LEU A O 1
ATOM 1372 N N . SER A 1 171 ? 8.604 5.643 -7.787 1.00 91.38 171 SER A N 1
ATOM 1373 C CA . SER A 1 171 ? 7.895 6.110 -6.594 1.00 91.38 171 SER A CA 1
ATOM 1374 C C . SER A 1 171 ? 7.688 4.994 -5.564 1.00 91.38 171 SER A C 1
ATOM 1376 O O . SER A 1 171 ? 7.877 5.260 -4.383 1.00 91.38 171 SER A O 1
ATOM 1378 N N . GLU A 1 172 ? 7.323 3.774 -5.986 1.00 85.94 172 GLU A N 1
ATOM 1379 C CA . GLU A 1 172 ? 7.243 2.602 -5.092 1.00 85.94 172 GLU A CA 1
ATOM 1380 C C . GLU A 1 172 ? 8.603 2.341 -4.432 1.00 85.94 172 GLU A C 1
ATOM 1382 O O . GLU A 1 172 ? 8.690 2.320 -3.210 1.00 85.94 172 GLU A O 1
ATOM 1387 N N . LEU A 1 173 ? 9.678 2.269 -5.224 1.00 92.12 173 LEU A N 1
ATOM 1388 C CA . LEU A 1 173 ? 11.034 2.061 -4.707 1.00 92.12 173 LEU A CA 1
ATOM 1389 C C . LEU A 1 173 ? 11.485 3.185 -3.763 1.00 92.12 173 LEU A C 1
ATOM 1391 O O . LEU A 1 173 ? 12.190 2.927 -2.793 1.00 92.12 173 LEU A O 1
ATOM 1395 N N . MET A 1 174 ? 11.080 4.435 -4.013 1.00 93.38 174 MET A N 1
ATOM 1396 C CA . MET A 1 174 ? 11.389 5.564 -3.123 1.00 93.38 174 MET A CA 1
ATOM 1397 C C . MET A 1 174 ? 10.697 5.424 -1.779 1.00 93.38 174 MET A C 1
ATOM 1399 O O . MET A 1 174 ? 11.287 5.793 -0.771 1.00 93.38 174 MET A O 1
ATOM 1403 N N . MET A 1 175 ? 9.479 4.892 -1.744 1.00 85.31 175 MET A N 1
ATOM 1404 C CA . MET A 1 175 ? 8.798 4.609 -0.483 1.00 85.31 175 MET A CA 1
ATOM 1405 C C . MET A 1 175 ? 9.453 3.422 0.226 1.00 85.31 175 MET A C 1
ATOM 1407 O O . MET A 1 175 ? 9.824 3.556 1.390 1.00 85.31 175 MET A O 1
ATOM 1411 N N . ASP A 1 176 ? 9.695 2.324 -0.495 1.00 84.31 176 ASP A N 1
ATOM 1412 C CA . ASP A 1 176 ? 10.283 1.090 0.046 1.00 84.31 176 ASP A CA 1
ATOM 1413 C C . ASP A 1 176 ? 11.679 1.324 0.651 1.00 84.31 176 ASP A C 1
ATOM 1415 O O . ASP A 1 176 ? 12.015 0.772 1.694 1.00 84.31 176 ASP A O 1
ATOM 1419 N N . LEU A 1 177 ? 12.489 2.180 0.022 1.00 89.31 177 LEU A N 1
ATOM 1420 C CA . LEU A 1 177 ? 13.843 2.511 0.477 1.00 89.31 177 LEU A CA 1
ATOM 1421 C C . LEU A 1 177 ? 13.884 3.744 1.394 1.00 89.31 177 LEU A C 1
ATOM 1423 O O . LEU A 1 177 ? 14.958 4.184 1.801 1.00 89.31 177 LEU A O 1
ATOM 1427 N N . GLY A 1 178 ? 12.731 4.343 1.701 1.00 87.25 178 GLY A N 1
ATOM 1428 C CA . GLY A 1 178 ? 12.632 5.539 2.534 1.00 87.25 178 GLY A CA 1
ATOM 1429 C C . GLY A 1 178 ? 13.319 6.779 1.940 1.00 87.25 178 GLY A C 1
ATOM 1430 O O . GLY A 1 178 ? 13.821 7.626 2.669 1.00 87.25 178 GLY A O 1
ATOM 1431 N N . CYS A 1 179 ? 13.336 6.922 0.620 1.00 91.62 179 CYS A N 1
ATOM 1432 C CA . CYS A 1 179 ? 13.756 8.131 -0.090 1.00 91.62 179 CYS A CA 1
ATOM 1433 C C . CYS A 1 179 ? 12.551 9.041 -0.420 1.00 91.62 179 CYS A C 1
ATOM 1435 O O . CYS A 1 179 ? 12.448 9.596 -1.515 1.00 91.62 179 CYS A O 1
ATOM 1437 N N . SER A 1 180 ? 11.590 9.168 0.500 1.00 90.06 180 SER A N 1
ATOM 1438 C CA . SER A 1 180 ? 10.354 9.925 0.278 1.00 90.06 180 SER A CA 1
ATOM 1439 C C . SER A 1 180 ? 10.418 11.357 0.846 1.00 90.06 180 SER A C 1
ATOM 1441 O O . SER A 1 180 ? 11.159 11.625 1.802 1.00 90.06 180 SER A O 1
ATOM 1443 N N . PRO A 1 181 ? 9.643 12.307 0.288 1.00 90.56 181 PRO A N 1
ATOM 1444 C CA . PRO A 1 181 ? 9.460 13.647 0.859 1.00 90.56 181 PRO A CA 1
ATOM 1445 C C . PRO A 1 181 ? 9.004 13.647 2.314 1.00 90.56 181 PRO A C 1
ATOM 1447 O O . PRO A 1 181 ? 9.437 14.490 3.097 1.00 90.56 181 PRO A O 1
ATOM 1450 N N . GLU A 1 182 ? 8.158 12.691 2.676 1.00 87.75 182 GLU A N 1
ATOM 1451 C CA . GLU A 1 182 ? 7.612 12.498 4.012 1.00 87.75 182 GLU A CA 1
ATOM 1452 C C . GLU A 1 182 ? 8.728 12.097 4.987 1.00 87.75 182 GLU A C 1
ATOM 1454 O O . GLU A 1 182 ? 8.841 12.665 6.074 1.00 87.75 182 GLU A O 1
ATOM 1459 N N . ARG A 1 183 ? 9.638 11.193 4.590 1.00 87.06 183 ARG A N 1
ATOM 1460 C CA . ARG A 1 183 ? 10.800 10.843 5.424 1.00 87.06 183 ARG A CA 1
ATOM 1461 C C . ARG A 1 183 ? 11.756 12.020 5.599 1.00 87.06 183 ARG A C 1
ATOM 1463 O O . ARG A 1 183 ? 12.215 12.275 6.713 1.00 87.06 183 ARG A O 1
ATOM 1470 N N . ALA A 1 184 ? 12.020 12.769 4.529 1.00 90.19 184 ALA A N 1
ATOM 1471 C CA . ALA A 1 184 ? 12.852 13.969 4.606 1.00 90.19 184 ALA A CA 1
ATOM 1472 C C . ALA A 1 184 ? 12.239 15.025 5.535 1.00 90.19 184 ALA A C 1
ATOM 1474 O O . ALA A 1 184 ? 12.947 15.647 6.330 1.00 90.19 184 ALA A O 1
ATOM 1475 N N . TYR A 1 185 ? 10.917 15.192 5.479 1.00 90.81 185 TYR A N 1
ATOM 1476 C CA . TYR A 1 185 ? 10.186 16.060 6.390 1.00 90.81 185 TYR A CA 1
ATOM 1477 C C . TYR A 1 185 ? 10.335 15.628 7.849 1.00 90.81 185 TYR A C 1
ATOM 1479 O O . TYR A 1 185 ? 10.715 16.457 8.671 1.00 90.81 185 TYR A O 1
ATOM 1487 N N . ARG A 1 186 ? 10.112 14.344 8.165 1.00 87.25 186 ARG A N 1
ATOM 1488 C CA . ARG A 1 186 ? 10.249 13.811 9.534 1.00 87.25 186 ARG A CA 1
ATOM 1489 C C . ARG A 1 186 ? 11.647 14.052 10.102 1.00 87.25 186 ARG A C 1
ATOM 1491 O O . ARG A 1 186 ? 11.783 14.665 11.154 1.00 87.25 186 ARG A O 1
ATOM 1498 N N . ARG A 1 187 ? 12.699 13.723 9.346 1.00 88.56 187 ARG A N 1
ATOM 1499 C CA . ARG A 1 187 ? 14.088 13.984 9.769 1.00 88.56 187 ARG A CA 1
ATOM 1500 C C . ARG A 1 187 ? 14.343 15.457 10.076 1.00 88.56 187 ARG A C 1
ATOM 1502 O O . ARG A 1 187 ? 15.010 15.793 11.054 1.00 88.56 187 ARG A O 1
ATOM 1509 N N . LEU A 1 188 ? 13.848 16.350 9.225 1.00 90.25 188 LEU A N 1
ATOM 1510 C CA . LEU A 1 188 ? 14.001 17.786 9.419 1.00 90.25 188 LEU A CA 1
ATOM 1511 C C . LEU A 1 188 ? 13.194 18.292 10.622 1.00 90.25 188 LEU A C 1
ATOM 1513 O O . LEU A 1 188 ? 13.678 19.142 11.374 1.00 90.25 188 LEU A O 1
ATOM 1517 N N . ARG A 1 189 ? 11.981 17.777 10.800 1.00 89.81 189 ARG A N 1
ATOM 1518 C CA . ARG A 1 189 ? 11.124 18.035 11.953 1.00 89.81 189 ARG A CA 1
ATOM 1519 C C . ARG A 1 189 ? 11.837 17.644 13.242 1.00 89.81 189 ARG A C 1
ATOM 1521 O O . ARG A 1 189 ? 12.001 18.498 14.107 1.00 89.81 189 ARG A O 1
ATOM 1528 N N . ASP A 1 190 ? 12.370 16.432 13.324 1.00 88.62 190 ASP A N 1
ATOM 1529 C CA . ASP A 1 190 ? 13.057 15.936 14.520 1.00 88.62 190 ASP A CA 1
ATOM 1530 C C . ASP A 1 190 ? 14.328 16.740 14.815 1.00 88.62 190 ASP A C 1
ATOM 1532 O O . ASP A 1 190 ? 14.583 17.116 15.958 1.00 88.62 190 ASP A O 1
ATOM 1536 N N . LYS A 1 191 ? 15.098 17.108 13.779 1.00 90.62 191 LYS A N 1
ATOM 1537 C CA . LYS A 1 191 ? 16.228 18.049 13.913 1.00 90.62 191 LYS A CA 1
ATOM 1538 C C . LYS A 1 191 ? 15.779 19.416 14.433 1.00 90.62 191 LYS A C 1
ATOM 1540 O O . LYS A 1 191 ? 16.502 20.052 15.198 1.00 90.62 191 LYS A O 1
ATOM 1545 N N . THR A 1 192 ? 14.611 19.889 14.007 1.00 91.38 192 THR A N 1
ATOM 1546 C CA . THR A 1 192 ? 14.062 21.175 14.445 1.00 91.38 192 THR A CA 1
ATOM 1547 C C . THR A 1 192 ? 13.643 21.102 15.907 1.00 91.38 192 THR A C 1
ATOM 1549 O O . THR A 1 192 ? 14.087 21.956 16.669 1.00 91.38 192 THR A O 1
ATOM 1552 N N . ILE A 1 193 ? 12.906 20.060 16.306 1.00 88.88 193 ILE A N 1
ATOM 1553 C CA . ILE A 1 193 ? 12.512 19.787 17.698 1.00 88.88 193 ILE A CA 1
ATOM 1554 C C . ILE A 1 193 ? 13.746 19.710 18.598 1.00 88.88 193 ILE A C 1
ATOM 1556 O O . ILE A 1 193 ? 13.820 20.430 19.587 1.00 88.88 193 ILE A O 1
ATOM 1560 N N . LYS A 1 194 ? 14.766 18.927 18.218 1.00 92.06 194 LYS A N 1
ATOM 1561 C CA . LYS A 1 194 ? 16.023 18.816 18.982 1.00 92.06 194 LYS A CA 1
ATOM 1562 C C . LYS A 1 194 ? 16.734 20.158 19.175 1.00 92.06 194 LYS A C 1
ATOM 1564 O O . LYS A 1 194 ? 17.443 20.335 20.156 1.00 92.06 194 LYS A O 1
ATOM 1569 N N . ARG A 1 195 ? 16.575 21.095 18.236 1.00 93.69 195 ARG A N 1
ATOM 1570 C CA . ARG A 1 195 ? 17.251 22.398 18.259 1.00 93.69 195 ARG A CA 1
ATOM 1571 C C . ARG A 1 195 ? 16.521 23.452 19.091 1.00 93.69 195 ARG A C 1
ATOM 1573 O O . ARG A 1 195 ? 17.196 24.274 19.698 1.00 93.69 195 ARG A O 1
ATOM 1580 N N . ILE A 1 196 ? 15.189 23.488 19.049 1.00 92.44 196 ILE A N 1
ATOM 1581 C CA . ILE A 1 196 ? 14.389 24.548 19.699 1.00 92.44 196 ILE A CA 1
ATOM 1582 C C . ILE A 1 196 ? 13.628 24.064 20.937 1.00 92.44 196 ILE A C 1
ATOM 1584 O O . ILE A 1 196 ? 13.089 24.872 21.678 1.00 92.44 196 ILE A O 1
ATOM 1588 N N . GLY A 1 197 ? 13.597 22.754 21.176 1.00 90.62 197 GLY A N 1
ATOM 1589 C CA . GLY A 1 197 ? 12.780 22.143 22.216 1.00 90.62 197 GLY A CA 1
ATOM 1590 C C . GLY A 1 197 ? 11.360 21.832 21.738 1.00 90.62 197 GLY A C 1
ATOM 1591 O O . GLY A 1 197 ? 10.811 22.470 20.838 1.00 90.62 197 GLY A O 1
ATOM 1592 N N . GLU A 1 198 ? 10.756 20.817 22.349 1.00 84.31 198 GLU A N 1
ATOM 1593 C CA . GLU A 1 198 ? 9.420 20.328 21.991 1.00 84.31 198 GLU A CA 1
ATOM 1594 C C . GLU A 1 198 ? 8.312 21.351 22.293 1.00 84.31 198 GLU A C 1
ATOM 1596 O O . GLU A 1 198 ? 7.352 21.474 21.535 1.00 84.31 198 GLU A O 1
ATOM 1601 N N . GLU A 1 199 ? 8.467 22.150 23.353 1.00 80.31 199 GLU A N 1
ATOM 1602 C CA . GLU A 1 199 ? 7.464 23.139 23.774 1.00 80.31 199 GLU A CA 1
ATOM 1603 C C . GLU A 1 199 ? 7.345 24.327 22.803 1.00 80.31 199 GLU A C 1
ATOM 1605 O O . GLU A 1 199 ? 6.246 24.834 22.523 1.00 80.31 199 GLU A O 1
ATOM 1610 N N . GLU A 1 200 ? 8.478 24.765 22.251 1.00 83.94 200 GLU A N 1
ATOM 1611 C CA . GLU A 1 200 ? 8.543 25.883 21.307 1.00 83.94 200 GLU A CA 1
ATOM 1612 C C . GLU A 1 200 ? 8.218 25.457 19.875 1.00 83.94 200 GLU A C 1
ATOM 1614 O O . GLU A 1 200 ? 7.841 26.290 19.047 1.00 83.94 200 GLU A O 1
ATOM 1619 N N . PHE A 1 201 ? 8.311 24.160 19.581 1.00 85.19 201 PHE A N 1
ATOM 1620 C CA . PHE A 1 201 ? 8.137 23.641 18.238 1.00 85.19 201 PHE A CA 1
ATOM 1621 C C . PHE A 1 201 ? 6.727 23.867 17.682 1.00 85.19 201 PHE A C 1
ATOM 1623 O O . PHE A 1 201 ? 5.707 23.634 18.337 1.00 85.19 201 PHE A O 1
ATOM 1630 N N . ARG A 1 202 ? 6.672 24.312 16.424 1.00 83.56 202 ARG A N 1
ATOM 1631 C CA . ARG A 1 202 ? 5.464 24.370 15.596 1.00 83.56 202 ARG A CA 1
ATOM 1632 C C . ARG A 1 202 ? 5.786 23.734 14.254 1.00 83.56 202 ARG A C 1
ATOM 1634 O O . ARG A 1 202 ? 6.861 23.977 13.709 1.00 83.56 202 ARG A O 1
ATOM 1641 N N . GLU A 1 203 ? 4.853 22.980 13.688 1.00 85.38 203 GLU A N 1
ATOM 1642 C CA . GLU A 1 203 ? 5.066 22.315 12.394 1.00 85.38 203 GLU A CA 1
ATOM 1643 C C . GLU A 1 203 ? 5.366 23.326 11.272 1.00 85.38 203 GLU A C 1
ATOM 1645 O O . GLU A 1 203 ? 6.200 23.075 10.401 1.00 85.38 203 GLU A O 1
ATOM 1650 N N . SER A 1 204 ? 4.795 24.534 11.341 1.00 83.50 204 SER A N 1
ATOM 1651 C CA . SER A 1 204 ? 5.112 25.636 10.421 1.00 83.50 204 SER A CA 1
ATOM 1652 C C . SER A 1 204 ? 6.599 26.027 10.401 1.00 83.50 204 SER A C 1
ATOM 1654 O O . SER A 1 204 ? 7.091 26.537 9.394 1.00 83.50 204 SER A O 1
ATOM 1656 N N . MET A 1 205 ? 7.364 25.730 11.457 1.00 86.94 205 MET A N 1
ATOM 1657 C CA . MET A 1 205 ? 8.806 26.003 11.530 1.00 86.94 205 MET A CA 1
ATOM 1658 C C . MET A 1 205 ? 9.651 25.046 10.676 1.00 86.94 205 MET A C 1
ATOM 1660 O O . MET A 1 205 ? 10.830 25.316 10.435 1.00 86.94 205 MET A O 1
ATOM 1664 N N . VAL A 1 206 ? 9.065 23.946 10.192 1.00 86.62 206 VAL A N 1
ATOM 1665 C CA . VAL A 1 206 ? 9.713 22.966 9.301 1.00 86.62 206 VAL A CA 1
ATOM 1666 C C . VAL A 1 206 ? 9.668 23.431 7.829 1.00 86.62 206 VAL A C 1
ATOM 1668 O O . VAL A 1 206 ? 10.279 22.834 6.940 1.00 86.62 206 VAL A O 1
ATOM 1671 N N . MET A 1 207 ? 8.989 24.548 7.542 1.00 75.44 207 MET A N 1
ATOM 1672 C CA . MET A 1 207 ? 8.787 25.058 6.186 1.00 75.44 207 MET A CA 1
ATOM 1673 C C . MET A 1 207 ? 10.085 25.417 5.447 1.00 75.44 207 MET A C 1
ATOM 1675 O O . MET A 1 207 ? 11.033 25.983 5.990 1.00 75.44 207 MET A O 1
ATOM 1679 N N . GLY A 1 208 ? 10.101 25.121 4.141 1.00 69.50 208 GLY A N 1
ATOM 1680 C CA . GLY A 1 208 ? 11.123 25.607 3.204 1.00 69.50 208 GLY A CA 1
ATOM 1681 C C . GLY A 1 208 ? 12.479 24.900 3.261 1.00 69.50 208 GLY A C 1
ATOM 1682 O O . GLY A 1 208 ? 13.404 25.335 2.578 1.00 69.50 208 GLY A O 1
ATOM 1683 N N . ARG A 1 209 ? 12.609 23.819 4.040 1.00 71.38 209 ARG A N 1
ATOM 1684 C CA . ARG A 1 209 ? 13.896 23.141 4.258 1.00 71.38 209 ARG A CA 1
ATOM 1685 C C . ARG A 1 209 ? 13.928 21.664 3.880 1.00 71.38 209 ARG A C 1
ATOM 1687 O O . ARG A 1 209 ? 15.008 21.100 3.934 1.00 71.38 209 ARG A O 1
ATOM 1694 N N . THR A 1 210 ? 12.808 21.044 3.502 1.00 79.94 210 THR A N 1
ATOM 1695 C CA . THR A 1 210 ? 12.798 19.641 3.060 1.00 79.94 210 THR A CA 1
ATOM 1696 C C . THR A 1 210 ? 13.590 19.517 1.762 1.00 79.94 210 THR A C 1
ATOM 1698 O O . THR A 1 210 ? 13.088 19.874 0.690 1.00 79.94 210 THR A O 1
ATOM 1701 N N . LYS A 1 211 ? 14.840 19.060 1.857 1.00 86.25 211 LYS A N 1
ATOM 1702 C CA . LYS A 1 211 ? 15.725 18.890 0.706 1.00 86.25 211 LYS A CA 1
ATOM 1703 C C . LYS A 1 211 ? 15.832 17.416 0.365 1.00 86.25 211 LYS A C 1
ATOM 1705 O O . LYS A 1 211 ? 15.857 16.557 1.238 1.00 86.25 211 LYS A O 1
ATOM 1710 N N . 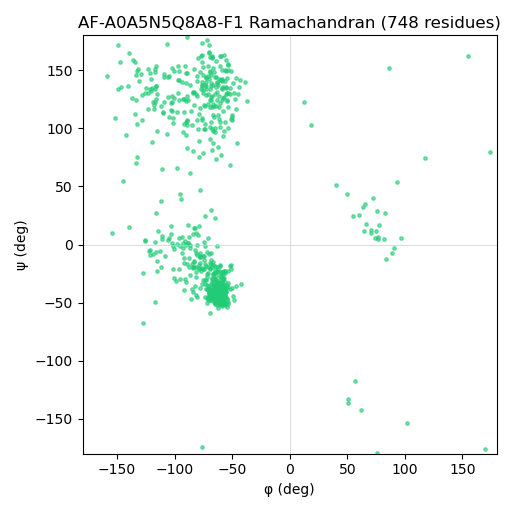TYR A 1 212 ? 15.933 17.132 -0.928 1.00 87.12 212 TYR A N 1
ATOM 1711 C CA . TYR A 1 212 ? 16.176 15.772 -1.402 1.00 87.12 212 TYR A CA 1
ATOM 1712 C C . TYR A 1 212 ? 17.464 15.191 -0.800 1.00 87.12 212 TYR A C 1
ATOM 1714 O O . TYR A 1 212 ? 17.522 14.027 -0.413 1.00 87.12 212 TYR A O 1
ATOM 1722 N N . ASP A 1 213 ? 18.467 16.048 -0.620 1.00 85.88 213 ASP A N 1
ATOM 1723 C CA . ASP A 1 213 ? 19.777 15.668 -0.097 1.00 85.88 213 ASP A CA 1
ATOM 1724 C C . ASP A 1 213 ? 19.781 15.336 1.402 1.00 85.88 213 ASP A C 1
ATOM 1726 O O . ASP A 1 213 ? 20.778 14.829 1.900 1.00 85.88 213 ASP A O 1
ATOM 1730 N N . ASP A 1 214 ? 18.668 15.544 2.114 1.00 83.44 214 ASP A N 1
ATOM 1731 C CA . ASP A 1 214 ? 18.527 15.107 3.509 1.00 83.44 214 ASP A CA 1
ATOM 1732 C C . ASP A 1 214 ? 18.243 13.595 3.639 1.00 83.44 214 ASP A C 1
ATOM 1734 O O . ASP A 1 214 ? 18.355 13.033 4.733 1.00 83.44 214 ASP A O 1
ATOM 1738 N N . VAL A 1 215 ? 17.840 12.934 2.546 1.00 86.12 215 VAL A N 1
ATOM 1739 C CA . VAL A 1 215 ? 17.498 11.493 2.507 1.00 86.12 215 VAL A CA 1
ATOM 1740 C C . VAL A 1 215 ? 18.230 10.722 1.416 1.00 86.12 215 VAL A C 1
ATOM 1742 O O . VAL A 1 215 ? 18.414 9.511 1.521 1.00 86.12 215 VAL A O 1
ATOM 1745 N N . TRP A 1 216 ? 18.661 11.409 0.362 1.00 89.75 216 TRP A N 1
ATOM 1746 C CA . TRP A 1 216 ? 19.336 10.791 -0.770 1.00 89.75 216 TRP A CA 1
ATOM 1747 C C . TRP A 1 216 ? 20.656 10.081 -0.422 1.00 89.75 216 TRP A C 1
ATOM 1749 O O . TRP A 1 216 ? 20.831 8.951 -0.880 1.00 89.75 216 TRP A O 1
ATOM 1759 N N . PRO A 1 217 ? 21.578 10.663 0.375 1.00 90.38 217 PRO A N 1
ATOM 1760 C CA . PRO A 1 217 ? 22.878 10.041 0.636 1.00 90.38 217 PRO A CA 1
ATOM 1761 C C . PRO A 1 217 ? 22.777 8.637 1.235 1.00 90.38 217 PRO A C 1
ATOM 1763 O O . PRO A 1 217 ? 23.507 7.750 0.804 1.00 90.38 217 PRO A O 1
ATOM 1766 N N . ASP A 1 218 ? 21.828 8.429 2.149 1.00 87.38 218 ASP A N 1
ATOM 1767 C CA . ASP A 1 218 ? 21.652 7.161 2.868 1.00 87.38 218 ASP A CA 1
ATOM 1768 C C . ASP A 1 218 ? 21.012 6.071 2.001 1.00 87.38 218 ASP A C 1
ATOM 1770 O O . ASP A 1 218 ? 21.104 4.887 2.304 1.00 87.38 218 ASP A O 1
ATOM 1774 N N . THR A 1 219 ? 20.323 6.466 0.928 1.00 90.25 219 THR A N 1
ATOM 1775 C CA . THR A 1 219 ? 19.470 5.564 0.141 1.00 90.25 219 THR A CA 1
ATOM 1776 C C . THR A 1 219 ? 20.009 5.298 -1.259 1.00 90.25 219 THR A C 1
ATOM 1778 O O . THR A 1 219 ? 19.645 4.292 -1.866 1.00 90.25 219 THR A O 1
ATOM 1781 N N . ARG A 1 220 ? 20.906 6.148 -1.779 1.00 92.56 220 ARG A N 1
ATOM 1782 C CA . ARG A 1 220 ? 21.370 6.117 -3.178 1.00 92.56 220 ARG A CA 1
ATOM 1783 C C . ARG A 1 220 ? 21.949 4.777 -3.637 1.00 92.56 220 ARG A C 1
ATOM 1785 O O . ARG A 1 220 ? 21.707 4.398 -4.776 1.00 92.56 220 ARG A O 1
ATOM 1792 N N . GLU A 1 221 ? 22.676 4.059 -2.780 1.00 92.31 221 GLU A N 1
ATOM 1793 C CA . GLU A 1 221 ? 23.302 2.774 -3.131 1.00 92.31 221 GLU A CA 1
ATOM 1794 C C . GLU A 1 221 ? 22.264 1.660 -3.279 1.00 92.31 221 GLU A C 1
ATOM 1796 O O . GLU A 1 221 ? 22.229 0.964 -4.293 1.00 92.31 221 GLU A O 1
ATOM 1801 N N . ALA A 1 222 ? 21.383 1.516 -2.286 1.00 90.94 222 ALA A N 1
ATOM 1802 C CA . ALA A 1 222 ? 20.276 0.566 -2.347 1.00 90.94 222 ALA A CA 1
ATOM 1803 C C . ALA A 1 222 ? 19.335 0.895 -3.513 1.00 90.94 222 ALA A C 1
ATOM 1805 O O . ALA A 1 222 ? 18.858 0.001 -4.208 1.00 90.94 222 ALA A O 1
ATOM 1806 N N . PHE A 1 223 ? 19.125 2.185 -3.772 1.00 93.19 223 PHE A N 1
ATOM 1807 C CA . PHE A 1 223 ? 18.283 2.651 -4.862 1.00 93.19 223 PHE A CA 1
ATOM 1808 C C . PHE A 1 223 ? 18.899 2.368 -6.236 1.00 93.19 223 PHE A C 1
ATOM 1810 O O . PHE A 1 223 ? 18.196 1.919 -7.137 1.00 93.19 223 PHE A O 1
ATOM 1817 N N . ALA A 1 224 ? 20.206 2.578 -6.400 1.00 94.00 224 ALA A N 1
ATOM 1818 C CA . ALA A 1 224 ? 20.912 2.241 -7.632 1.00 94.00 224 ALA A CA 1
ATOM 1819 C C . ALA A 1 224 ? 20.834 0.746 -7.934 1.00 94.00 224 ALA A C 1
ATOM 1821 O O . ALA A 1 224 ? 20.428 0.389 -9.036 1.00 94.00 224 ALA A O 1
ATOM 1822 N N . ARG A 1 225 ? 21.078 -0.112 -6.939 1.00 92.75 225 ARG A N 1
ATOM 1823 C CA . ARG A 1 225 ? 20.906 -1.565 -7.086 1.00 92.75 225 ARG A CA 1
ATOM 1824 C C . ARG A 1 225 ? 19.475 -1.953 -7.432 1.00 92.75 225 ARG A C 1
ATOM 1826 O O . ARG A 1 225 ? 19.255 -2.735 -8.347 1.00 92.75 225 ARG A O 1
ATOM 1833 N N . ALA A 1 226 ? 18.488 -1.371 -6.754 1.00 92.19 226 ALA A N 1
ATOM 1834 C CA . ALA A 1 226 ? 17.086 -1.685 -7.013 1.00 92.19 226 ALA A CA 1
ATOM 1835 C C . ALA A 1 226 ? 16.635 -1.297 -8.432 1.00 92.19 226 ALA A C 1
ATOM 1837 O O . ALA A 1 226 ? 15.784 -1.972 -9.012 1.00 92.19 226 ALA A O 1
ATOM 1838 N N . VAL A 1 227 ? 17.182 -0.211 -8.989 1.00 94.06 227 VAL A N 1
ATOM 1839 C CA . VAL A 1 227 ? 16.782 0.313 -10.304 1.00 94.06 227 VAL A CA 1
ATOM 1840 C C . VAL A 1 227 ? 17.617 -0.256 -11.447 1.00 94.06 227 VAL A C 1
ATOM 1842 O O . VAL A 1 227 ? 17.063 -0.508 -12.514 1.00 94.06 227 VAL A O 1
ATOM 1845 N N . PHE A 1 228 ? 18.922 -0.432 -11.251 1.00 94.12 228 PHE A N 1
ATOM 1846 C CA . PHE A 1 228 ? 19.868 -0.803 -12.306 1.00 94.12 228 PHE A CA 1
ATOM 1847 C C . PHE A 1 228 ? 20.469 -2.209 -12.143 1.00 94.12 228 PHE A C 1
ATOM 1849 O O . PHE A 1 228 ? 21.179 -2.666 -13.042 1.00 94.12 228 PHE A O 1
ATOM 1856 N N . GLY A 1 229 ? 20.174 -2.892 -11.036 1.00 93.38 229 GLY A N 1
ATOM 1857 C CA . GLY A 1 229 ? 20.707 -4.210 -10.705 1.00 93.38 229 GLY A CA 1
ATOM 1858 C C . GLY A 1 229 ? 22.150 -4.190 -10.225 1.00 93.38 229 GLY A C 1
ATOM 1859 O O . GLY A 1 229 ? 22.803 -3.151 -10.184 1.00 93.38 229 GLY A O 1
ATOM 1860 N N . ASP A 1 230 ? 22.680 -5.373 -9.926 1.00 91.00 230 ASP A N 1
ATOM 1861 C CA . ASP A 1 230 ? 24.072 -5.533 -9.483 1.00 91.00 230 ASP A CA 1
ATOM 1862 C C . ASP A 1 230 ? 25.084 -5.219 -10.598 1.00 91.00 230 ASP A C 1
ATOM 1864 O O . ASP A 1 230 ? 26.262 -5.002 -10.331 1.00 91.00 230 ASP A O 1
ATOM 1868 N N . SER A 1 231 ? 24.627 -5.123 -11.854 1.00 87.06 231 SER A N 1
ATOM 1869 C CA . SER A 1 231 ? 25.462 -4.702 -12.987 1.00 87.06 231 SER A CA 1
ATOM 1870 C C . SER A 1 231 ? 25.995 -3.271 -12.860 1.00 87.06 231 SER A C 1
ATOM 1872 O O . SER A 1 231 ? 26.961 -2.920 -13.531 1.00 87.06 231 SER A O 1
ATOM 1874 N N . CYS A 1 232 ? 25.376 -2.449 -12.007 1.00 86.12 232 CYS A N 1
ATOM 1875 C CA . CYS A 1 232 ? 25.815 -1.088 -11.727 1.00 86.12 232 CYS A CA 1
ATOM 1876 C C . CYS A 1 232 ? 26.749 -1.000 -10.507 1.00 86.12 232 CYS A C 1
ATOM 1878 O O . CYS A 1 232 ? 27.036 0.105 -10.043 1.00 86.12 232 CYS A O 1
ATOM 1880 N N . CYS A 1 233 ? 27.160 -2.136 -9.938 1.00 87.62 233 CYS A N 1
ATOM 1881 C CA . CYS A 1 233 ? 28.010 -2.193 -8.758 1.00 87.62 233 CYS A CA 1
ATOM 1882 C C . CYS A 1 233 ? 29.445 -2.589 -9.094 1.00 87.62 233 CYS A C 1
ATOM 1884 O O . CYS A 1 233 ? 29.682 -3.433 -9.955 1.00 87.62 233 CYS A O 1
ATOM 1886 N N . CYS A 1 234 ? 30.403 -2.007 -8.373 1.00 85.38 234 CYS A N 1
ATOM 1887 C CA . CYS A 1 234 ? 31.769 -2.513 -8.335 1.00 85.38 234 CYS A CA 1
ATOM 1888 C C . CYS A 1 234 ? 31.872 -3.764 -7.442 1.00 85.38 234 CYS A C 1
ATOM 1890 O O . CYS A 1 234 ? 30.913 -4.155 -6.772 1.00 85.38 234 CYS A O 1
ATOM 1892 N N . ASP A 1 235 ? 33.045 -4.405 -7.439 1.00 85.81 235 ASP A N 1
ATOM 1893 C CA . ASP A 1 235 ? 33.288 -5.697 -6.773 1.00 85.81 235 ASP A CA 1
ATOM 1894 C C . ASP A 1 235 ? 32.949 -5.705 -5.268 1.00 85.81 235 ASP A C 1
ATOM 1896 O O . ASP A 1 235 ? 32.633 -6.750 -4.699 1.00 85.81 235 ASP A O 1
ATOM 1900 N N . ASP A 1 236 ? 32.961 -4.541 -4.613 1.00 84.69 236 ASP A N 1
ATOM 1901 C CA . ASP A 1 236 ? 32.591 -4.364 -3.203 1.00 84.69 236 ASP A CA 1
ATOM 1902 C C . ASP A 1 236 ? 31.070 -4.204 -2.970 1.00 84.69 236 ASP A C 1
ATOM 1904 O O . ASP A 1 236 ? 30.643 -3.892 -1.857 1.00 84.69 236 ASP A O 1
ATOM 1908 N N . ARG A 1 237 ? 30.248 -4.432 -4.005 1.00 82.00 237 ARG A N 1
ATOM 1909 C CA . ARG A 1 237 ? 28.784 -4.251 -4.032 1.00 82.00 237 ARG A CA 1
ATOM 1910 C C . ARG A 1 237 ? 28.304 -2.808 -3.856 1.00 82.00 237 ARG A C 1
ATOM 1912 O O . ARG A 1 237 ? 27.100 -2.589 -3.684 1.00 82.00 237 ARG A O 1
ATOM 1919 N N . ARG A 1 238 ? 29.187 -1.809 -3.920 1.00 87.88 238 ARG A N 1
ATOM 1920 C CA . ARG A 1 238 ? 28.767 -0.404 -3.977 1.00 87.88 238 ARG A CA 1
ATOM 1921 C C . ARG A 1 238 ? 28.374 -0.048 -5.398 1.00 87.88 238 ARG A C 1
ATOM 1923 O O . ARG A 1 238 ? 28.996 -0.496 -6.351 1.00 87.88 238 ARG A O 1
ATOM 1930 N N . ALA A 1 239 ? 27.317 0.741 -5.550 1.00 88.56 239 ALA A N 1
ATOM 1931 C CA . ALA A 1 239 ? 26.948 1.262 -6.860 1.00 88.56 239 ALA A CA 1
ATOM 1932 C C . ALA A 1 239 ? 28.000 2.270 -7.342 1.00 88.56 239 ALA A C 1
ATOM 1934 O O . ALA A 1 239 ? 28.464 3.098 -6.550 1.00 88.56 239 ALA A O 1
ATOM 1935 N N . ASP A 1 240 ? 28.347 2.223 -8.628 1.00 88.75 240 ASP A N 1
ATOM 1936 C CA . ASP A 1 240 ? 29.294 3.175 -9.202 1.00 88.75 240 ASP A CA 1
ATOM 1937 C C . ASP A 1 240 ? 28.733 4.608 -9.072 1.00 88.75 240 ASP A C 1
ATOM 1939 O O . ASP A 1 240 ? 27.585 4.875 -9.473 1.00 88.75 240 ASP A O 1
ATOM 1943 N N . PRO A 1 241 ? 29.508 5.556 -8.508 1.00 88.94 241 PRO A N 1
ATOM 1944 C CA . PRO A 1 241 ? 29.101 6.949 -8.398 1.00 88.94 241 PRO A CA 1
ATOM 1945 C C . PRO A 1 241 ? 28.673 7.605 -9.716 1.00 88.94 241 PRO A C 1
ATOM 1947 O O . PRO A 1 241 ? 27.907 8.575 -9.682 1.00 88.94 241 PRO A O 1
ATOM 1950 N N . GLU A 1 242 ? 29.111 7.089 -10.868 1.00 87.88 242 GLU A N 1
ATOM 1951 C CA . GLU A 1 242 ? 28.720 7.597 -12.183 1.00 87.88 242 GLU A CA 1
ATOM 1952 C C . GLU A 1 242 ? 27.210 7.478 -12.465 1.00 87.88 242 GLU A C 1
ATOM 1954 O O . GLU A 1 242 ? 26.661 8.236 -13.273 1.00 87.88 242 GLU A O 1
ATOM 1959 N N . PHE A 1 243 ? 26.496 6.592 -11.766 1.00 89.25 243 PHE A N 1
ATOM 1960 C CA . PHE A 1 243 ? 25.055 6.396 -11.956 1.00 89.25 243 PHE A CA 1
ATOM 1961 C C . PHE A 1 243 ? 24.194 7.331 -11.099 1.00 89.25 243 PHE A C 1
ATOM 1963 O O . PHE A 1 243 ? 23.025 7.581 -11.422 1.00 89.25 243 PHE A O 1
ATOM 1970 N N . TYR A 1 244 ? 24.753 7.911 -10.033 1.00 90.88 244 TYR A N 1
ATOM 1971 C CA . TYR A 1 244 ? 24.003 8.771 -9.114 1.00 90.88 244 TYR A CA 1
ATOM 1972 C C . TYR A 1 244 ? 23.380 10.011 -9.762 1.00 90.88 244 TYR A C 1
ATOM 1974 O O . TYR A 1 244 ? 22.237 10.311 -9.413 1.00 90.88 244 TYR A O 1
ATOM 1982 N N . PRO A 1 245 ? 24.028 10.726 -10.704 1.00 90.44 245 PRO A N 1
ATOM 1983 C CA . PRO A 1 245 ? 23.406 11.872 -11.367 1.00 90.44 245 PRO A CA 1
ATOM 1984 C C . PRO A 1 245 ? 22.129 11.498 -12.126 1.00 90.44 245 PRO A C 1
ATOM 1986 O O . PRO A 1 245 ? 21.138 12.224 -12.077 1.00 90.44 245 PRO A O 1
ATOM 1989 N N . VAL A 1 246 ? 22.128 10.341 -12.790 1.00 90.81 246 VAL A N 1
ATOM 1990 C CA . VAL A 1 246 ? 20.981 9.827 -13.554 1.00 90.81 246 VAL A CA 1
ATOM 1991 C C . VAL A 1 246 ? 19.828 9.529 -12.617 1.00 90.81 246 VAL A C 1
ATOM 1993 O O . VAL A 1 246 ? 18.702 9.982 -12.822 1.00 90.81 246 VAL A O 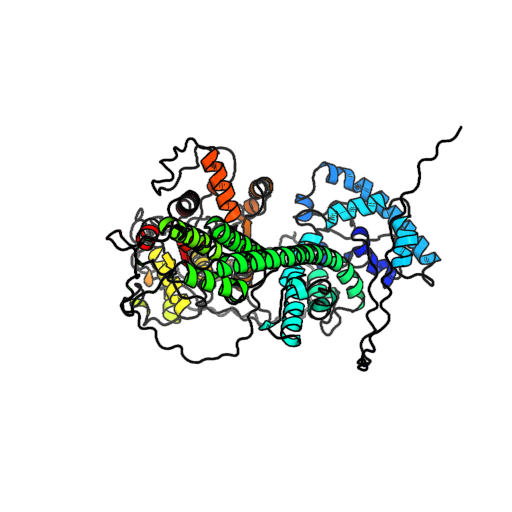1
ATOM 1996 N N . LEU A 1 247 ? 20.134 8.791 -11.554 1.00 92.19 247 LEU A N 1
ATOM 1997 C CA . LEU A 1 247 ? 19.151 8.351 -10.589 1.00 92.19 247 LEU A CA 1
ATOM 1998 C C . LEU A 1 247 ? 18.542 9.529 -9.840 1.00 92.19 247 LEU A C 1
ATOM 2000 O O . LEU A 1 247 ? 17.322 9.669 -9.816 1.00 92.19 247 LEU A O 1
ATOM 2004 N N . ARG A 1 248 ? 19.394 10.436 -9.347 1.00 92.00 248 ARG A N 1
ATOM 2005 C CA . ARG A 1 248 ? 18.986 11.695 -8.722 1.00 92.00 248 ARG A CA 1
ATOM 2006 C C . ARG A 1 248 ? 18.108 12.504 -9.670 1.00 92.00 248 ARG A C 1
ATOM 2008 O O . ARG A 1 248 ? 17.089 13.019 -9.233 1.00 92.00 248 ARG A O 1
ATOM 2015 N N . ALA A 1 249 ? 18.427 12.593 -10.963 1.00 91.44 249 ALA A N 1
ATOM 2016 C CA . ALA A 1 249 ? 17.582 13.306 -11.922 1.00 91.44 249 ALA A CA 1
ATOM 2017 C C . ALA A 1 249 ? 16.194 12.660 -12.088 1.00 91.44 249 ALA A C 1
ATOM 2019 O O . ALA A 1 249 ? 15.194 13.378 -12.151 1.00 91.44 249 ALA A O 1
ATOM 2020 N N . MET A 1 250 ? 16.115 11.325 -12.130 1.00 91.31 250 MET A N 1
ATOM 2021 C CA . MET A 1 250 ? 14.847 10.593 -12.244 1.00 91.31 250 MET A CA 1
ATOM 2022 C C . MET A 1 250 ? 13.951 10.753 -11.010 1.00 91.31 250 MET A C 1
ATOM 2024 O O . MET A 1 250 ? 12.736 10.921 -11.140 1.00 91.31 250 MET A O 1
ATOM 2028 N N . THR A 1 251 ? 14.533 10.714 -9.815 1.00 93.62 251 THR A N 1
ATOM 2029 C CA . THR A 1 251 ? 13.795 10.712 -8.546 1.00 93.62 251 THR A CA 1
ATOM 2030 C C . THR A 1 251 ? 13.549 12.111 -7.992 1.00 93.62 251 THR A C 1
ATOM 2032 O O . THR A 1 251 ? 12.508 12.345 -7.377 1.00 93.62 251 THR A O 1
ATOM 2035 N N . PHE A 1 252 ? 14.432 13.081 -8.254 1.00 92.06 252 PHE A N 1
ATOM 2036 C CA . PHE A 1 252 ? 14.348 14.430 -7.684 1.00 92.06 252 PHE A CA 1
ATOM 2037 C C . PHE A 1 252 ? 13.008 15.103 -7.968 1.00 92.06 252 PHE A C 1
ATOM 2039 O O . PHE A 1 252 ? 12.437 15.742 -7.096 1.00 92.06 252 PHE A O 1
ATOM 2046 N N . ARG A 1 253 ? 12.455 14.944 -9.172 1.00 88.81 253 ARG A N 1
ATOM 2047 C CA . ARG A 1 253 ? 11.159 15.543 -9.530 1.00 88.81 253 ARG A CA 1
ATOM 2048 C C . ARG A 1 253 ? 9.969 14.811 -8.917 1.00 88.81 253 ARG A C 1
ATOM 2050 O O . ARG A 1 253 ? 8.944 15.441 -8.645 1.00 88.81 253 ARG A O 1
ATOM 2057 N N . ILE A 1 254 ? 10.088 13.498 -8.702 1.00 91.62 254 ILE A N 1
ATOM 2058 C CA . ILE A 1 254 ? 9.102 12.720 -7.940 1.00 91.62 254 ILE A CA 1
ATOM 2059 C C . ILE A 1 254 ? 9.075 13.265 -6.511 1.00 91.62 254 ILE A C 1
ATOM 2061 O O . ILE A 1 254 ? 8.014 13.675 -6.035 1.00 91.62 254 ILE A O 1
ATOM 2065 N N . PHE A 1 255 ? 10.256 13.395 -5.904 1.00 93.44 255 PHE A N 1
ATOM 2066 C CA . PHE A 1 255 ? 10.428 13.984 -4.586 1.00 93.44 255 PHE A CA 1
ATOM 2067 C C . PHE A 1 255 ? 9.905 15.422 -4.523 1.00 93.44 255 PHE A C 1
ATOM 2069 O O . PHE A 1 255 ? 9.069 15.736 -3.688 1.00 93.44 255 PHE A O 1
ATOM 2076 N N . GLU A 1 256 ? 10.334 16.304 -5.425 1.00 91.50 256 GLU A N 1
ATOM 2077 C CA . GLU A 1 256 ? 9.961 17.722 -5.437 1.00 91.50 256 GLU A CA 1
ATOM 2078 C C . GLU A 1 256 ? 8.442 17.900 -5.526 1.00 91.50 256 GLU A C 1
ATOM 2080 O O . GLU A 1 256 ? 7.872 18.763 -4.854 1.00 91.50 256 GLU A O 1
ATOM 2085 N N . SER A 1 257 ? 7.769 17.062 -6.321 1.00 90.56 257 SER A N 1
ATOM 2086 C CA . SER A 1 257 ? 6.312 17.068 -6.415 1.00 90.56 257 SER A CA 1
ATOM 2087 C C . SER A 1 257 ? 5.653 16.727 -5.077 1.00 90.56 257 SER A C 1
ATOM 2089 O O . SER A 1 257 ? 4.688 17.400 -4.708 1.00 90.56 257 SER A O 1
ATOM 2091 N N . GLY A 1 258 ? 6.132 15.706 -4.360 1.00 89.62 258 GLY A N 1
ATOM 2092 C CA . GLY A 1 258 ? 5.616 15.372 -3.028 1.00 89.62 258 GLY A CA 1
ATOM 2093 C C . GLY A 1 258 ? 5.989 16.437 -1.994 1.00 89.62 258 GLY A C 1
ATOM 2094 O O . GLY A 1 258 ? 5.111 16.984 -1.338 1.00 89.62 258 GLY A O 1
ATOM 2095 N N . ALA A 1 259 ? 7.243 16.889 -1.970 1.00 90.88 259 ALA A N 1
ATOM 2096 C CA . ALA A 1 259 ? 7.720 17.955 -1.091 1.00 90.88 259 ALA A CA 1
ATOM 2097 C C . ALA A 1 259 ? 6.965 19.278 -1.302 1.00 90.88 259 ALA A C 1
ATOM 2099 O O . ALA A 1 259 ? 6.744 20.033 -0.359 1.00 90.88 259 ALA A O 1
ATOM 2100 N N . LYS A 1 260 ? 6.534 19.598 -2.530 1.00 90.81 260 LYS A N 1
ATOM 2101 C CA . LYS A 1 260 ? 5.673 20.761 -2.800 1.00 90.81 260 LYS A CA 1
ATOM 2102 C C . LYS A 1 260 ? 4.280 20.583 -2.199 1.00 90.81 260 LYS A C 1
ATOM 2104 O O . LYS A 1 260 ? 3.775 21.533 -1.606 1.00 90.81 260 LYS A O 1
ATOM 2109 N N . LYS A 1 261 ? 3.662 19.405 -2.341 1.00 89.00 261 LYS A N 1
ATOM 2110 C CA . LYS A 1 261 ? 2.372 19.106 -1.694 1.00 89.00 261 LYS A CA 1
ATOM 2111 C C . LYS A 1 261 ? 2.492 19.225 -0.179 1.00 89.00 261 LYS A C 1
ATOM 2113 O O . LYS A 1 261 ? 1.657 19.875 0.438 1.00 89.00 261 LYS A O 1
ATOM 2118 N N . LEU A 1 262 ? 3.575 18.693 0.375 1.00 89.06 262 LEU A N 1
ATOM 2119 C CA . LEU A 1 262 ? 3.856 18.703 1.802 1.00 89.06 262 LEU A CA 1
ATOM 2120 C C . LEU A 1 262 ? 4.072 20.132 2.321 1.00 89.06 262 LEU A C 1
ATOM 2122 O O . LEU A 1 262 ? 3.411 20.550 3.263 1.00 89.06 262 LEU A O 1
ATOM 2126 N N . ARG A 1 263 ? 4.858 20.956 1.615 1.00 89.75 263 ARG A N 1
ATOM 2127 C CA . ARG A 1 263 ? 4.978 22.399 1.903 1.00 89.75 263 ARG A CA 1
ATOM 2128 C C . ARG A 1 263 ? 3.635 23.127 1.848 1.00 89.75 263 ARG A C 1
ATOM 2130 O O . ARG A 1 263 ? 3.372 23.979 2.684 1.00 89.75 263 ARG A O 1
ATOM 2137 N N . LEU A 1 264 ? 2.780 22.825 0.871 1.00 90.25 264 LEU A N 1
ATOM 2138 C CA . LEU A 1 264 ? 1.447 23.432 0.798 1.00 90.25 264 LEU A CA 1
ATOM 2139 C C . LEU A 1 264 ? 0.551 22.986 1.961 1.00 90.25 264 LEU A C 1
ATOM 2141 O O . LEU A 1 264 ? -0.227 23.797 2.456 1.00 90.25 264 LEU A O 1
ATOM 2145 N N . ALA A 1 265 ? 0.653 21.727 2.391 1.00 88.69 265 ALA A N 1
ATOM 2146 C CA . ALA A 1 265 ? -0.069 21.203 3.545 1.00 88.69 265 ALA A CA 1
ATOM 2147 C C . ALA A 1 265 ? 0.384 21.897 4.840 1.00 88.69 265 ALA A C 1
ATOM 2149 O O . ALA A 1 265 ? -0.441 22.479 5.537 1.00 88.69 265 ALA A O 1
ATOM 2150 N N . VAL A 1 266 ? 1.692 21.960 5.091 1.00 89.69 266 VAL A N 1
ATOM 2151 C CA . VAL A 1 266 ? 2.268 22.636 6.266 1.00 89.69 266 VAL A CA 1
ATOM 2152 C C . VAL A 1 266 ? 2.010 24.152 6.237 1.00 89.69 266 VAL A C 1
ATOM 2154 O O . VAL A 1 266 ? 1.706 24.752 7.260 1.00 89.69 266 VAL A O 1
ATOM 2157 N N . GLY A 1 267 ? 2.018 24.794 5.065 1.00 90.00 267 GLY A N 1
ATOM 2158 C CA . GLY A 1 267 ? 1.646 26.211 4.952 1.00 90.00 267 GLY A CA 1
ATOM 2159 C C . GLY A 1 267 ? 0.174 26.485 5.294 1.00 90.00 267 GLY A C 1
ATOM 2160 O O . GLY A 1 267 ? -0.151 27.511 5.886 1.00 90.00 267 GLY A O 1
ATOM 2161 N N . LYS A 1 268 ? -0.738 25.561 4.959 1.00 89.81 268 LYS A N 1
ATOM 2162 C CA . LYS A 1 268 ? -2.149 25.633 5.389 1.00 89.81 268 LYS A CA 1
ATOM 2163 C C . LYS A 1 268 ? -2.317 25.340 6.877 1.00 89.81 268 LYS A C 1
ATOM 2165 O O . LYS A 1 268 ? -3.274 25.811 7.490 1.00 89.81 268 LYS A O 1
ATOM 2170 N N . LEU A 1 269 ? -1.416 24.545 7.440 1.00 90.81 269 LEU A N 1
ATOM 2171 C CA . LEU A 1 269 ? -1.431 24.211 8.850 1.00 90.81 269 LEU A CA 1
ATOM 2172 C C . LEU A 1 269 ? -1.202 25.459 9.700 1.00 90.81 269 LEU A C 1
ATOM 2174 O O . LEU A 1 269 ? -1.994 25.708 10.594 1.00 90.81 269 LEU A O 1
ATOM 2178 N N . GLU A 1 270 ? -0.230 26.303 9.347 1.00 90.38 270 GLU A N 1
ATOM 2179 C CA . GLU A 1 270 ? 0.065 27.544 10.078 1.00 90.38 270 GLU A CA 1
ATOM 2180 C C . GLU A 1 270 ? -1.169 28.450 10.231 1.00 90.38 270 GLU A C 1
ATOM 2182 O O . GLU A 1 270 ? -1.484 28.927 11.324 1.00 90.38 270 GLU A O 1
ATOM 2187 N N . THR A 1 271 ? -1.912 28.662 9.141 1.00 92.81 271 THR A N 1
ATOM 2188 C CA . THR A 1 271 ? -3.128 29.487 9.168 1.00 92.81 271 THR A CA 1
ATOM 2189 C C . THR A 1 271 ? -4.241 28.826 9.977 1.00 92.81 271 THR A C 1
ATOM 2191 O O . THR A 1 271 ? -4.930 29.506 10.738 1.00 92.81 271 THR A O 1
ATOM 2194 N N . THR A 1 272 ? -4.379 27.502 9.866 1.00 93.44 272 THR A N 1
ATOM 2195 C CA . THR A 1 272 ? -5.380 26.721 10.605 1.00 93.44 272 THR A CA 1
ATOM 2196 C C . THR A 1 272 ? -5.075 26.687 12.106 1.00 93.44 272 THR A C 1
ATOM 2198 O O . THR A 1 272 ? -5.982 26.864 12.914 1.00 93.44 272 THR A O 1
ATOM 2201 N N . GLU A 1 273 ? -3.813 26.511 12.497 1.00 91.94 273 GLU A N 1
ATOM 2202 C CA . GLU A 1 273 ? -3.354 26.528 13.889 1.00 91.94 273 GLU A CA 1
ATOM 2203 C C . GLU A 1 273 ? -3.522 27.910 14.519 1.00 91.94 273 GLU A C 1
ATOM 2205 O O . GLU A 1 273 ? -3.962 28.015 15.665 1.00 91.94 273 GLU A O 1
ATOM 2210 N N . LYS A 1 274 ? -3.230 28.982 13.772 1.00 93.06 274 LYS A N 1
ATOM 2211 C CA . LYS A 1 274 ? -3.478 30.352 14.231 1.00 93.06 274 LYS A CA 1
ATOM 2212 C C . LYS A 1 274 ? -4.967 30.587 14.488 1.00 93.06 274 LYS A C 1
ATOM 2214 O O . LYS A 1 274 ? -5.332 31.043 15.571 1.00 93.06 274 LYS A O 1
ATOM 2219 N N . GLU A 1 275 ? -5.826 30.225 13.533 1.00 95.50 275 GLU A N 1
ATOM 2220 C CA . GLU A 1 275 ? -7.280 30.353 13.687 1.00 95.50 275 GLU A CA 1
ATOM 2221 C C . GLU A 1 275 ? -7.805 29.487 14.846 1.00 95.50 275 GLU A C 1
ATOM 2223 O O . GLU A 1 275 ? -8.689 29.911 15.597 1.00 95.50 275 GLU A O 1
ATOM 2228 N N . LEU A 1 276 ? -7.249 28.284 15.026 1.00 94.56 276 LEU A N 1
ATOM 2229 C CA . LEU A 1 276 ? -7.570 27.398 16.144 1.00 94.56 276 LEU A CA 1
ATOM 2230 C C . LEU A 1 276 ? -7.185 28.039 17.478 1.00 94.56 276 LEU A C 1
ATOM 2232 O O . LEU A 1 276 ? -8.005 28.062 18.393 1.00 94.56 276 LEU A O 1
ATOM 2236 N N . GLY A 1 277 ? -5.980 28.600 17.580 1.00 93.00 277 GLY A N 1
ATOM 2237 C CA . GLY A 1 277 ? -5.503 29.294 18.773 1.00 93.00 277 GLY A CA 1
ATOM 2238 C C . GLY A 1 277 ? -6.378 30.484 19.158 1.00 93.00 277 GLY A C 1
ATOM 2239 O O . GLY A 1 277 ? -6.783 30.596 20.314 1.00 93.00 277 GLY A O 1
ATOM 2240 N N . GLU A 1 278 ? -6.729 31.333 18.190 1.00 95.44 278 GLU A N 1
ATOM 2241 C CA . GLU A 1 278 ? -7.648 32.461 18.393 1.00 95.44 278 GLU A CA 1
ATOM 2242 C C . GLU A 1 278 ? -9.045 31.982 18.820 1.00 95.44 278 GLU A C 1
ATOM 2244 O O . GLU A 1 278 ? -9.651 32.550 19.731 1.00 95.44 278 GLU A O 1
ATOM 2249 N N . THR A 1 279 ? -9.541 30.899 18.210 1.00 95.38 279 THR A N 1
ATOM 2250 C CA . THR A 1 279 ? -10.851 30.321 18.541 1.00 95.38 279 THR A CA 1
ATOM 2251 C C . THR A 1 279 ? -10.865 29.731 19.952 1.00 95.38 279 THR A C 1
ATOM 2253 O O . THR A 1 279 ? -11.799 30.004 20.702 1.00 95.38 279 THR A O 1
ATOM 2256 N N . ILE A 1 280 ? -9.841 28.963 20.343 1.00 93.88 280 ILE A N 1
ATOM 2257 C CA . ILE A 1 280 ? -9.715 28.400 21.697 1.00 93.88 280 ILE A CA 1
ATOM 2258 C C . ILE A 1 280 ? -9.645 29.527 22.728 1.00 93.88 280 ILE A C 1
ATOM 2260 O O . ILE A 1 280 ? -10.427 29.519 23.675 1.00 93.88 280 ILE A O 1
ATOM 2264 N N . LYS A 1 281 ? -8.802 30.541 22.503 1.00 94.19 281 LYS A N 1
ATOM 2265 C CA . LYS A 1 281 ? -8.677 31.689 23.410 1.00 94.19 281 LYS A CA 1
ATOM 2266 C C . LYS A 1 281 ? -10.014 32.414 23.599 1.00 94.19 281 LYS A C 1
ATOM 2268 O O . LYS A 1 281 ? -10.401 32.715 24.723 1.00 94.19 281 LYS A O 1
ATOM 2273 N N . ALA A 1 282 ? -10.769 32.624 22.519 1.00 93.56 282 ALA A N 1
ATOM 2274 C CA . ALA A 1 282 ? -12.093 33.243 22.587 1.00 93.56 282 ALA A CA 1
ATOM 2275 C C . ALA A 1 282 ? -13.135 32.387 23.340 1.00 93.56 282 ALA A C 1
ATOM 2277 O O . ALA A 1 282 ? -14.087 32.932 23.906 1.00 93.56 282 ALA A O 1
ATOM 2278 N N . VAL A 1 283 ? -12.991 31.055 23.334 1.00 91.88 283 VAL A N 1
ATOM 2279 C CA . VAL A 1 283 ? -13.809 30.144 24.154 1.00 91.88 283 VAL A CA 1
ATOM 2280 C C . VAL A 1 283 ? -13.386 30.241 25.624 1.00 91.88 283 VAL A C 1
ATOM 2282 O O . VAL A 1 283 ? -14.248 30.386 26.488 1.00 91.88 283 VAL A O 1
ATOM 2285 N N . GLU A 1 284 ? -12.083 30.234 25.910 1.00 91.12 284 GLU A N 1
ATOM 2286 C CA . GLU A 1 284 ? -11.527 30.327 27.267 1.00 91.12 284 GLU A CA 1
ATOM 2287 C C . GLU A 1 284 ? -11.874 31.652 27.960 1.00 91.12 284 GLU A C 1
ATOM 2289 O O . GLU A 1 284 ? -12.345 31.637 29.096 1.00 91.12 284 GLU A O 1
ATOM 2294 N N . GLU A 1 285 ? -11.736 32.792 27.272 1.00 92.44 285 GLU A N 1
ATOM 2295 C CA . GLU A 1 285 ? -12.065 34.128 27.801 1.00 92.44 285 GLU A CA 1
ATOM 2296 C C . GLU A 1 285 ? -13.548 34.262 28.182 1.00 92.44 285 GLU A C 1
ATOM 2298 O O . GLU A 1 285 ? -13.905 34.981 29.117 1.00 92.44 285 GLU A O 1
ATOM 2303 N N . LYS A 1 286 ? -14.433 33.541 27.483 1.00 89.38 286 LYS A N 1
ATOM 2304 C CA . LYS A 1 286 ? -15.868 33.492 27.801 1.00 89.38 286 LYS A CA 1
ATOM 2305 C C . LYS A 1 286 ? -16.195 32.479 28.902 1.00 89.38 286 LYS A C 1
ATOM 2307 O O . LYS A 1 286 ? -17.303 32.518 29.447 1.00 89.38 286 LYS A O 1
ATOM 2312 N N . GLY A 1 287 ? -15.266 31.582 29.235 1.00 82.94 287 GLY A N 1
ATOM 2313 C CA . GLY A 1 287 ? -15.448 30.505 30.204 1.00 82.94 287 GLY A CA 1
ATOM 2314 C C . GLY A 1 287 ? -16.712 29.687 29.927 1.00 82.94 287 GLY A C 1
ATOM 2315 O O . GLY A 1 287 ? -17.025 29.347 28.787 1.00 82.94 287 GLY A O 1
ATOM 2316 N N . GLY A 1 288 ? -17.510 29.438 30.970 1.00 73.06 288 GLY A N 1
ATOM 2317 C CA . GLY A 1 288 ? -18.790 28.726 30.854 1.00 73.06 288 GLY A CA 1
ATOM 2318 C C . GLY A 1 288 ? -19.859 29.418 29.990 1.00 73.06 288 GLY A C 1
ATOM 2319 O O . GLY A 1 288 ? -20.944 28.867 29.850 1.00 73.06 288 GLY A O 1
ATOM 2320 N N . LYS A 1 289 ? -19.588 30.608 29.430 1.00 80.38 289 LYS A N 1
ATOM 2321 C CA . LYS A 1 289 ? -20.489 31.348 28.527 1.00 80.38 289 LYS A CA 1
ATOM 2322 C C . LYS A 1 289 ? -20.095 31.261 27.047 1.00 80.38 289 LYS A C 1
ATOM 2324 O O . LYS A 1 289 ? -20.607 32.030 26.229 1.00 80.38 289 LYS A O 1
ATOM 2329 N N . ALA A 1 290 ? -19.137 30.412 26.679 1.00 83.31 290 ALA A N 1
ATOM 2330 C CA . ALA A 1 290 ? -18.764 30.247 25.280 1.00 83.31 290 ALA A CA 1
ATOM 2331 C C . ALA A 1 290 ? -19.938 29.700 24.451 1.00 83.31 290 ALA A C 1
ATOM 2333 O O . ALA A 1 290 ? -20.669 28.820 24.897 1.00 83.31 290 ALA A O 1
ATOM 2334 N N . SER A 1 291 ? -20.126 30.202 23.228 1.00 86.00 291 SER A N 1
ATOM 2335 C CA . SER A 1 291 ? -21.185 29.688 22.357 1.00 86.00 291 SER A CA 1
ATOM 2336 C C . SER A 1 291 ? -20.818 28.304 21.819 1.00 86.00 291 SER A C 1
ATOM 2338 O O . SER A 1 291 ? -19.666 28.051 21.460 1.00 86.00 291 SER A O 1
ATOM 2340 N N . ILE A 1 292 ? -21.808 27.420 21.666 1.00 83.75 292 ILE A N 1
ATOM 2341 C CA . ILE A 1 292 ? -21.596 26.107 21.036 1.00 83.75 292 ILE A CA 1
ATOM 2342 C C . ILE A 1 292 ? -21.009 26.216 19.626 1.00 83.75 292 ILE A C 1
ATOM 2344 O O . ILE A 1 292 ? -20.221 25.375 19.201 1.00 83.75 292 ILE A O 1
ATOM 2348 N N . VAL A 1 293 ? -21.354 27.283 18.905 1.00 88.06 293 VAL A N 1
ATOM 2349 C CA . VAL A 1 293 ? -20.813 27.562 17.572 1.00 88.06 293 VAL A CA 1
ATOM 2350 C C . VAL A 1 293 ? -19.294 27.742 17.629 1.00 88.06 293 VAL A C 1
ATOM 2352 O O . VAL A 1 293 ? -18.595 27.203 16.775 1.00 88.06 293 VAL A O 1
ATOM 2355 N N . ALA A 1 294 ? -18.772 28.437 18.646 1.00 90.50 294 ALA A N 1
ATOM 2356 C CA . ALA A 1 294 ? -17.333 28.601 18.835 1.00 90.50 294 ALA A CA 1
ATOM 2357 C C . ALA A 1 294 ? -16.651 27.275 19.211 1.00 90.50 294 ALA A C 1
ATOM 2359 O O . ALA A 1 294 ? -15.597 26.960 18.665 1.00 90.50 294 ALA A O 1
ATOM 2360 N N . LEU A 1 295 ? -17.286 26.457 20.061 1.00 89.44 295 LEU A N 1
ATOM 2361 C CA . LEU A 1 295 ? -16.758 25.142 20.441 1.00 89.44 295 LEU A CA 1
ATOM 2362 C C . LEU A 1 295 ? -16.695 24.174 19.249 1.00 89.44 295 LEU A C 1
ATOM 2364 O O . LEU A 1 295 ? -15.653 23.580 18.983 1.00 89.44 295 LEU A O 1
ATOM 2368 N N . ARG A 1 296 ? -17.781 24.066 18.470 1.00 89.19 296 ARG A N 1
ATOM 2369 C CA . ARG A 1 296 ? -17.808 23.264 17.234 1.00 89.19 296 ARG A CA 1
ATOM 2370 C C . ARG A 1 296 ? -16.806 23.784 16.206 1.00 89.19 296 ARG A C 1
ATOM 2372 O O . ARG A 1 296 ? -16.195 22.991 15.495 1.00 89.19 296 ARG A O 1
ATOM 2379 N N . LYS A 1 297 ? -16.606 25.106 16.124 1.00 94.38 297 LYS A N 1
ATOM 2380 C CA . LYS A 1 297 ? -15.566 25.695 15.270 1.00 94.38 297 LYS A CA 1
ATOM 2381 C C . LYS A 1 297 ? -14.170 25.236 15.707 1.00 94.38 297 LYS A C 1
ATOM 2383 O O . LYS A 1 297 ? -13.411 24.804 14.845 1.00 94.38 297 LYS A O 1
ATOM 2388 N N . ALA A 1 298 ? -13.863 25.272 17.006 1.00 93.12 298 ALA A N 1
ATOM 2389 C CA . ALA A 1 298 ? -12.588 24.788 17.538 1.00 93.12 298 ALA A CA 1
ATOM 2390 C C . ALA A 1 298 ? -12.367 23.307 17.198 1.00 93.12 298 ALA A C 1
ATOM 2392 O O . ALA A 1 298 ? -11.343 22.972 16.615 1.00 93.12 298 ALA A O 1
ATOM 2393 N N . ILE A 1 299 ? -13.366 22.450 17.445 1.00 90.12 299 ILE A N 1
ATOM 2394 C CA . ILE A 1 299 ? -13.309 21.015 17.120 1.00 90.12 299 ILE A CA 1
ATOM 2395 C C . ILE A 1 299 ? -13.001 20.799 15.635 1.00 90.12 299 ILE A C 1
ATOM 2397 O O . ILE A 1 299 ? -12.050 20.098 15.308 1.00 90.12 299 ILE A O 1
ATOM 2401 N N . ARG A 1 300 ? -13.737 21.457 14.729 1.00 91.56 300 ARG A N 1
ATOM 2402 C CA . ARG A 1 300 ? -13.517 21.332 13.276 1.00 91.56 300 ARG A CA 1
ATOM 2403 C C . ARG A 1 300 ? -12.133 21.801 12.840 1.00 91.56 300 ARG A C 1
ATOM 2405 O O . ARG A 1 300 ? -11.558 21.224 11.921 1.00 91.56 300 ARG A O 1
ATOM 2412 N N . LEU A 1 301 ? -11.613 22.866 13.448 1.00 93.88 301 LEU A N 1
ATOM 2413 C CA . LEU A 1 301 ? -10.259 23.343 13.170 1.00 93.88 301 LEU A CA 1
ATOM 2414 C C . LEU A 1 301 ? -9.214 22.341 13.670 1.00 93.88 301 LEU A C 1
ATOM 2416 O O . LEU A 1 301 ? -8.290 22.031 12.926 1.00 93.88 301 LEU A O 1
ATOM 2420 N N . THR A 1 302 ? -9.399 21.756 14.857 1.00 91.12 302 THR A N 1
ATOM 2421 C CA . THR A 1 302 ? -8.550 20.658 15.340 1.00 91.12 302 THR A CA 1
ATOM 2422 C C . THR A 1 302 ? -8.590 19.458 14.396 1.00 91.12 302 THR A C 1
ATOM 2424 O O . THR A 1 302 ? -7.546 18.886 14.102 1.00 91.12 302 THR A O 1
ATOM 2427 N N . THR A 1 303 ? -9.754 19.101 13.852 1.00 86.50 303 THR A N 1
ATOM 2428 C CA . THR A 1 303 ? -9.867 18.028 12.852 1.00 86.50 303 THR A CA 1
ATOM 2429 C C . THR A 1 303 ? -9.043 18.326 11.614 1.00 86.50 303 THR A C 1
ATOM 2431 O O . THR A 1 303 ? -8.291 17.468 11.175 1.00 86.50 303 THR A O 1
ATOM 2434 N N . LYS A 1 304 ? -9.120 19.552 11.084 1.00 90.69 304 LYS A N 1
ATOM 2435 C CA . LYS A 1 304 ? -8.305 19.957 9.931 1.00 90.69 304 LYS A CA 1
ATOM 2436 C C . LYS A 1 304 ? -6.807 19.896 10.232 1.00 90.69 304 LYS A C 1
ATOM 2438 O O . LYS A 1 304 ? -6.040 19.496 9.359 1.00 90.69 304 LYS A O 1
ATOM 2443 N N . VAL A 1 305 ? -6.394 20.277 11.444 1.00 90.38 305 VAL A N 1
ATOM 2444 C CA . VAL A 1 305 ? -5.003 20.144 11.913 1.00 90.38 305 VAL A CA 1
ATOM 2445 C C . VAL A 1 305 ? -4.587 18.671 11.908 1.00 90.38 305 VAL A C 1
ATOM 2447 O O . VAL A 1 305 ? -3.595 18.332 11.273 1.00 90.38 305 VAL A O 1
ATOM 2450 N N . ILE A 1 306 ? -5.384 17.787 12.516 1.00 85.69 306 ILE A N 1
ATOM 2451 C CA . ILE A 1 306 ? -5.122 16.338 12.568 1.00 85.69 306 ILE A CA 1
ATOM 2452 C C . ILE A 1 306 ? -5.082 15.722 11.160 1.00 85.69 306 ILE A C 1
ATOM 2454 O O . ILE A 1 306 ? -4.144 15.006 10.831 1.00 85.69 306 ILE A O 1
ATOM 2458 N N . GLU A 1 307 ? -6.052 16.023 10.296 1.00 83.81 307 GLU A N 1
ATOM 2459 C CA . GLU A 1 307 ? -6.083 15.540 8.906 1.00 83.81 307 GLU A CA 1
ATOM 2460 C C . GLU A 1 307 ? -4.847 15.995 8.122 1.00 83.81 307 GLU A C 1
ATOM 2462 O O . GLU A 1 307 ? -4.270 15.228 7.353 1.00 83.81 307 GLU A O 1
ATOM 2467 N N . THR A 1 308 ? -4.401 17.232 8.347 1.00 87.31 308 THR A N 1
ATOM 2468 C CA . THR A 1 308 ? -3.189 17.756 7.711 1.00 87.31 308 THR A CA 1
ATOM 2469 C C . THR A 1 308 ? -1.937 17.069 8.260 1.00 87.31 308 THR A C 1
ATOM 2471 O O . THR A 1 308 ? -1.068 16.710 7.475 1.00 87.31 308 THR A O 1
ATOM 2474 N N . HIS A 1 309 ? -1.857 16.826 9.572 1.00 85.94 309 HIS A N 1
ATOM 2475 C CA . HIS A 1 309 ? -0.770 16.069 10.208 1.00 85.94 309 HIS A CA 1
ATOM 2476 C C . HIS A 1 309 ? -0.663 14.632 9.682 1.00 85.94 309 HIS A C 1
ATOM 2478 O O . HIS A 1 309 ? 0.432 14.143 9.400 1.00 85.94 309 HIS A O 1
ATOM 2484 N N . ARG A 1 310 ? -1.801 13.974 9.459 1.00 80.38 310 ARG A N 1
ATOM 2485 C CA . ARG A 1 310 ? -1.854 12.648 8.826 1.00 80.38 310 ARG A CA 1
ATOM 2486 C C . ARG A 1 310 ? -1.309 12.685 7.411 1.00 80.38 310 ARG A C 1
ATOM 2488 O O . ARG A 1 310 ? -0.458 11.878 7.057 1.00 80.38 310 ARG A O 1
ATOM 2495 N N . ALA A 1 311 ? -1.738 13.674 6.629 1.00 78.00 311 ALA A N 1
ATOM 2496 C CA . ALA A 1 311 ? -1.300 13.844 5.247 1.00 78.00 311 ALA A CA 1
ATOM 2497 C C . ALA A 1 311 ? 0.202 14.167 5.103 1.00 78.00 311 ALA A C 1
ATOM 2499 O O . ALA A 1 311 ? 0.751 14.007 4.017 1.00 78.00 311 ALA A O 1
ATOM 2500 N N . ILE A 1 312 ? 0.870 14.632 6.166 1.00 82.38 312 ILE A N 1
ATOM 2501 C CA . ILE A 1 312 ? 2.330 14.839 6.192 1.00 82.38 312 ILE A CA 1
ATOM 2502 C C . ILE A 1 312 ? 3.091 13.657 6.821 1.00 82.38 312 ILE A C 1
ATOM 2504 O O . ILE A 1 312 ? 4.309 13.735 6.980 1.00 82.38 312 ILE A O 1
ATOM 2508 N N . GLY A 1 313 ? 2.395 12.565 7.161 1.00 76.12 313 GLY A N 1
ATOM 2509 C CA . GLY A 1 313 ? 2.990 11.328 7.667 1.00 76.12 313 GLY A CA 1
ATOM 2510 C C . GLY A 1 313 ? 3.306 11.325 9.165 1.00 76.12 313 GLY A C 1
ATOM 2511 O O . GLY A 1 313 ? 4.231 10.623 9.578 1.00 76.12 313 GLY A O 1
ATOM 2512 N N . MET A 1 314 ? 2.592 12.106 9.986 1.00 80.88 314 MET A N 1
ATOM 2513 C CA . MET A 1 314 ? 2.702 11.993 11.447 1.00 80.88 314 MET A CA 1
ATOM 2514 C C . MET A 1 314 ? 2.075 10.690 11.950 1.00 80.88 314 MET A C 1
ATOM 2516 O O . MET A 1 314 ? 1.041 10.248 11.453 1.00 80.88 314 MET A O 1
ATOM 2520 N N . SER A 1 315 ? 2.704 10.083 12.956 1.00 71.62 315 SER A N 1
ATOM 2521 C CA . SER A 1 315 ? 2.177 8.884 13.617 1.00 71.62 315 SER A CA 1
ATOM 2522 C C . SER A 1 315 ? 1.023 9.218 14.568 1.00 71.62 315 SER A C 1
ATOM 2524 O O . SER A 1 315 ? 0.945 10.320 15.113 1.00 71.62 315 SER A O 1
ATOM 2526 N N . ALA A 1 316 ? 0.167 8.231 14.850 1.00 69.06 316 ALA A N 1
ATOM 2527 C CA . ALA A 1 316 ? -0.931 8.378 15.808 1.00 69.06 316 ALA A CA 1
ATOM 2528 C C . ALA A 1 316 ? -0.448 8.806 17.209 1.00 69.06 316 ALA A C 1
ATOM 2530 O O . ALA A 1 316 ? -1.073 9.651 17.843 1.00 69.06 316 ALA A O 1
ATOM 2531 N N . LYS A 1 317 ? 0.706 8.299 17.667 1.00 72.38 317 LYS A N 1
ATOM 2532 C CA . LYS A 1 317 ? 1.317 8.700 18.947 1.00 72.38 317 LYS A CA 1
ATOM 2533 C C . LYS A 1 317 ? 1.661 10.194 18.958 1.00 72.38 317 LYS A C 1
ATOM 2535 O O . LYS A 1 317 ? 1.300 10.913 19.883 1.00 72.38 317 LYS A O 1
ATOM 2540 N N . GLN A 1 318 ? 2.280 10.688 17.885 1.00 78.44 318 GLN A N 1
ATOM 2541 C CA . GLN A 1 318 ? 2.592 12.115 17.742 1.00 78.44 318 GLN A CA 1
ATOM 2542 C C . GLN A 1 318 ? 1.328 12.990 17.662 1.00 78.44 318 GLN A C 1
ATOM 2544 O O . GLN A 1 318 ? 1.351 14.141 18.098 1.00 78.44 318 GLN A O 1
ATOM 2549 N N . GLU A 1 319 ? 0.220 12.469 17.126 1.00 80.94 319 GLU A N 1
ATOM 2550 C CA . GLU A 1 319 ? -1.077 13.158 17.156 1.00 80.94 319 GLU A CA 1
ATOM 2551 C C . GLU A 1 319 ? -1.658 13.261 18.570 1.00 80.94 319 GLU A C 1
ATOM 2553 O O . GLU A 1 319 ? -2.201 14.310 18.929 1.00 80.94 319 GLU A O 1
ATOM 2558 N N . GLU A 1 320 ? -1.569 12.191 19.364 1.00 77.62 320 GLU A N 1
ATOM 2559 C CA . GLU A 1 320 ? -2.041 12.168 20.754 1.00 77.62 320 GLU A CA 1
ATOM 2560 C C . GLU A 1 320 ? -1.253 13.143 21.629 1.00 77.62 320 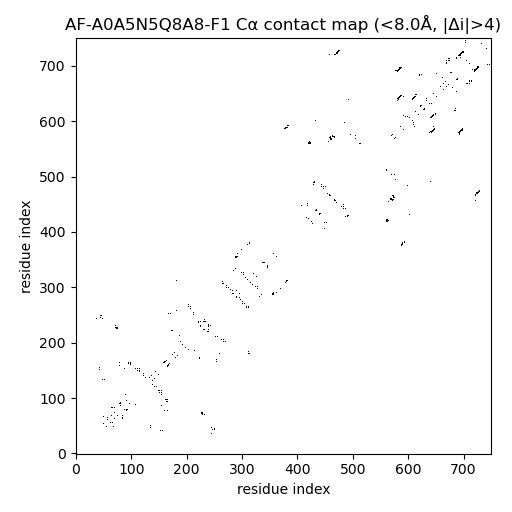GLU A C 1
ATOM 2562 O O . GLU A 1 320 ? -1.835 13.868 22.443 1.00 77.62 320 GLU A O 1
ATOM 2567 N N . ASP A 1 321 ? 0.058 13.223 21.409 1.00 80.12 321 ASP A N 1
ATOM 2568 C CA . ASP A 1 321 ? 0.937 14.096 22.176 1.00 80.12 321 ASP A CA 1
ATOM 2569 C C . ASP A 1 321 ? 0.893 15.570 21.769 1.00 80.12 321 ASP A C 1
ATOM 2571 O O . ASP A 1 321 ? 1.437 16.424 22.478 1.00 80.12 321 ASP A O 1
ATOM 2575 N N . MET A 1 322 ? 0.184 15.888 20.687 1.00 83.00 322 MET A N 1
ATOM 2576 C CA . MET A 1 322 ? 0.132 17.221 20.107 1.00 83.00 322 MET A CA 1
ATOM 2577 C C . MET A 1 322 ? -0.385 18.281 21.104 1.00 83.00 322 MET A C 1
ATOM 2579 O O . MET A 1 322 ? -1.444 18.106 21.721 1.00 83.00 322 MET A O 1
ATOM 2583 N N . PRO A 1 323 ? 0.264 19.459 21.199 1.00 84.88 323 PRO A N 1
ATOM 2584 C CA . PRO A 1 323 ? -0.174 20.534 22.091 1.00 84.88 323 PRO A CA 1
ATOM 2585 C C . PRO A 1 323 ? -1.623 20.977 21.860 1.00 84.88 323 PRO A C 1
ATOM 2587 O O . PRO A 1 323 ? -2.363 21.204 22.816 1.00 84.88 323 PRO A O 1
ATOM 2590 N N . TRP A 1 324 ? -2.065 21.073 20.600 1.00 87.81 324 TRP A N 1
ATOM 2591 C CA . TRP A 1 324 ? -3.450 21.437 20.279 1.00 87.81 324 TRP A CA 1
ATOM 2592 C C . TRP A 1 324 ? -4.453 20.392 20.736 1.00 87.81 324 TRP A C 1
ATOM 2594 O O . TRP A 1 324 ? -5.534 20.753 21.200 1.00 87.81 324 TRP A O 1
ATOM 2604 N N . ARG A 1 325 ? -4.076 19.113 20.651 1.00 86.19 325 ARG A N 1
ATOM 2605 C CA . ARG A 1 325 ? -4.894 18.007 21.123 1.00 86.19 325 ARG A CA 1
ATOM 2606 C C . ARG A 1 325 ? -5.073 18.065 22.642 1.00 86.19 325 ARG A C 1
ATOM 2608 O O . ARG A 1 325 ? -6.198 18.064 23.134 1.00 86.19 325 ARG A O 1
ATOM 2615 N N . LYS A 1 326 ? -3.977 18.245 23.379 1.00 89.50 326 LYS A N 1
ATOM 2616 C CA . LYS A 1 326 ? -4.001 18.432 24.838 1.00 89.50 326 LYS A CA 1
ATOM 2617 C C . LYS A 1 326 ? -4.830 19.661 25.240 1.00 89.50 326 LYS A C 1
ATOM 2619 O O . LYS A 1 326 ? -5.647 19.572 26.155 1.00 89.50 326 LYS A O 1
ATOM 2624 N N . LYS A 1 327 ? -4.700 20.780 24.514 1.00 90.38 327 LYS A N 1
ATOM 2625 C CA . LYS A 1 327 ? -5.484 22.006 24.752 1.00 90.38 327 LYS A CA 1
ATOM 2626 C C . LYS A 1 327 ? -6.977 21.816 24.526 1.00 90.38 327 LYS A C 1
ATOM 2628 O O . LYS A 1 327 ? -7.762 22.252 25.360 1.00 90.38 327 LYS A O 1
ATOM 2633 N N . ILE A 1 328 ? -7.394 21.172 23.436 1.00 90.00 328 ILE A N 1
ATOM 2634 C CA . ILE A 1 328 ? -8.822 20.934 23.199 1.00 90.00 328 ILE A CA 1
ATOM 2635 C C . ILE A 1 328 ? -9.376 19.898 24.192 1.00 90.00 328 ILE A C 1
ATOM 2637 O O . ILE A 1 328 ? -10.487 20.073 24.680 1.00 90.00 328 ILE A O 1
ATOM 2641 N N . ASP A 1 329 ? -8.599 18.879 24.583 1.00 86.75 329 ASP A N 1
ATOM 2642 C CA . ASP A 1 329 ? -8.992 17.937 25.637 1.00 86.75 329 ASP A CA 1
ATOM 2643 C C . ASP A 1 329 ? -9.182 18.661 26.976 1.00 86.75 329 ASP A C 1
ATOM 2645 O O . ASP A 1 329 ? -10.163 18.414 27.681 1.00 86.75 329 ASP A O 1
ATOM 2649 N N . GLN A 1 330 ? -8.295 19.600 27.308 1.00 89.56 330 GLN A N 1
ATOM 2650 C CA . GLN A 1 330 ? -8.421 20.457 28.482 1.00 89.56 330 GLN A CA 1
ATOM 2651 C C . GLN A 1 330 ? -9.625 21.401 28.370 1.00 89.56 330 GLN A C 1
ATOM 2653 O O . GLN A 1 330 ? -10.390 21.508 29.325 1.00 89.56 330 GLN A O 1
ATOM 2658 N N . LEU A 1 331 ? -9.858 22.016 27.207 1.00 87.50 331 LEU A N 1
ATOM 2659 C CA . LEU A 1 331 ? -11.020 22.868 26.940 1.00 87.50 331 LEU A CA 1
ATOM 2660 C C . LEU A 1 331 ? -12.332 22.096 27.109 1.00 87.50 331 LEU A C 1
ATOM 2662 O O . LEU A 1 331 ? -13.263 22.550 27.764 1.00 87.50 331 LEU A O 1
ATOM 2666 N N . MET A 1 332 ? -12.411 20.884 26.567 1.00 83.88 332 MET A N 1
ATOM 2667 C CA . MET A 1 332 ? -13.589 20.037 26.724 1.00 83.88 332 MET A CA 1
ATOM 2668 C C . MET A 1 332 ? -13.761 19.568 28.174 1.00 83.88 332 MET A C 1
ATOM 2670 O O . MET A 1 332 ? -14.888 19.378 28.631 1.00 83.88 332 MET A O 1
ATOM 2674 N N . GLN A 1 333 ? -12.674 19.413 28.935 1.00 82.62 333 GLN A N 1
ATOM 2675 C CA . GLN A 1 333 ? -12.754 19.161 30.374 1.00 82.62 333 GLN A CA 1
ATOM 2676 C C . GLN A 1 333 ? -13.251 20.391 31.144 1.00 82.62 333 GLN A C 1
ATOM 2678 O O . GLN A 1 333 ? -14.106 20.238 32.012 1.00 82.62 333 GLN A O 1
ATOM 2683 N N . THR A 1 334 ? -12.779 21.598 30.833 1.00 80.69 334 THR A N 1
ATOM 2684 C CA . THR A 1 334 ? -13.188 22.823 31.538 1.00 80.69 334 THR A CA 1
ATOM 2685 C C . THR A 1 334 ? -14.616 23.244 31.194 1.00 80.69 334 THR A C 1
ATOM 2687 O O . THR A 1 334 ? -15.354 23.653 32.089 1.00 80.69 334 THR A O 1
ATOM 2690 N N . VAL A 1 335 ? -15.031 23.093 29.933 1.00 76.12 335 VAL A N 1
ATOM 2691 C CA . VAL A 1 335 ? -16.376 23.454 29.456 1.00 76.12 335 VAL A CA 1
ATOM 2692 C C . VAL A 1 335 ? -17.389 22.330 29.715 1.00 76.12 335 VAL A C 1
ATOM 2694 O O . VAL A 1 335 ? -18.510 22.604 30.133 1.00 76.12 335 VAL A O 1
ATOM 2697 N N . GLY A 1 336 ? -17.013 21.063 29.501 1.00 61.25 336 GLY A N 1
ATOM 2698 C CA . GLY A 1 336 ? -17.924 19.912 29.578 1.00 61.25 336 GLY A CA 1
ATOM 2699 C C . GLY A 1 336 ? -17.930 19.153 30.908 1.00 61.25 336 GLY A C 1
ATOM 2700 O O . GLY A 1 336 ? -18.907 18.472 31.217 1.00 61.25 336 GLY A O 1
ATOM 2701 N N . LYS A 1 337 ? -16.880 19.258 31.735 1.00 55.56 337 LYS A N 1
ATOM 2702 C CA . LYS A 1 337 ? -16.838 18.649 33.077 1.00 55.56 337 LYS A CA 1
ATOM 2703 C C . LYS A 1 337 ? -16.865 19.724 34.157 1.00 55.56 337 LYS A C 1
ATOM 2705 O O . LYS A 1 337 ? -15.950 19.834 34.973 1.00 55.56 337 LYS A O 1
ATOM 2710 N N . GLY A 1 338 ? -17.974 20.456 34.237 1.00 46.88 338 GLY A N 1
ATOM 2711 C CA . GLY A 1 338 ? -18.356 21.109 35.487 1.00 46.88 338 GLY A CA 1
ATOM 2712 C C . GLY A 1 338 ? -18.327 20.085 36.633 1.00 46.88 338 GLY A C 1
ATOM 2713 O O . GLY A 1 338 ? -19.130 19.156 36.658 1.00 46.88 338 GLY A O 1
ATOM 2714 N N . ARG A 1 339 ? -17.316 20.214 37.506 1.00 50.16 339 ARG A N 1
ATOM 2715 C CA . ARG A 1 339 ? -17.065 19.524 38.788 1.00 50.16 339 ARG A CA 1
ATOM 2716 C C . ARG A 1 339 ? -17.836 18.213 38.992 1.00 50.16 339 ARG A C 1
ATOM 2718 O O . ARG A 1 339 ? -18.991 18.205 39.416 1.00 50.16 339 ARG A O 1
ATOM 2725 N N . ARG A 1 340 ? -17.153 17.079 38.817 1.00 49.91 340 ARG A N 1
ATOM 2726 C CA . ARG A 1 340 ? -17.565 15.862 39.526 1.00 49.91 340 ARG A CA 1
ATOM 2727 C C . ARG A 1 340 ? -17.275 16.064 41.014 1.00 49.91 340 ARG A C 1
ATOM 2729 O O . ARG A 1 340 ? -16.194 16.527 41.366 1.00 49.91 340 ARG A O 1
ATOM 2736 N N . THR A 1 341 ? -18.217 15.721 41.885 1.00 53.78 341 THR A N 1
ATOM 2737 C CA . THR A 1 341 ? -17.904 15.500 43.304 1.00 53.78 341 THR A CA 1
ATOM 2738 C C . THR A 1 341 ? -16.826 14.416 43.430 1.00 53.78 341 THR A C 1
ATOM 2740 O O . THR A 1 341 ? -16.650 13.611 42.513 1.00 53.78 341 THR A O 1
ATOM 2743 N N . ALA A 1 342 ? -16.167 14.307 44.590 1.00 57.44 342 ALA A N 1
ATOM 2744 C CA . ALA A 1 342 ? -15.277 13.177 44.903 1.00 57.44 342 ALA A CA 1
ATOM 2745 C C . ALA A 1 342 ? -15.940 11.793 44.675 1.00 57.44 342 ALA A C 1
ATOM 2747 O O . ALA A 1 342 ? -15.258 10.801 44.456 1.00 57.44 342 ALA A O 1
ATOM 2748 N N . SER A 1 343 ? -17.277 11.733 44.650 1.00 63.53 343 SER A N 1
ATOM 2749 C CA . SER A 1 343 ? -18.082 10.542 44.344 1.00 63.53 343 SER A CA 1
ATOM 2750 C C . SER A 1 343 ? -18.383 10.310 42.852 1.00 63.53 343 SER A C 1
ATOM 2752 O O . SER A 1 343 ? -19.170 9.430 42.512 1.00 63.53 343 SER A O 1
ATOM 2754 N N . GLY A 1 344 ? -17.811 11.099 41.937 1.00 60.88 344 GLY A N 1
ATOM 2755 C CA . GLY A 1 344 ? -18.012 10.951 40.491 1.00 60.88 344 GLY A CA 1
ATOM 2756 C C . GLY A 1 344 ? -19.354 11.474 39.960 1.00 60.88 344 GLY A C 1
ATOM 2757 O O . GLY A 1 344 ? -19.627 11.332 38.766 1.00 60.88 344 GLY A O 1
ATOM 2758 N N . LYS A 1 345 ? -20.182 12.098 40.808 1.00 58.28 345 LYS A N 1
ATOM 2759 C CA . LYS A 1 345 ? -21.496 12.646 40.442 1.00 58.28 345 LYS A CA 1
ATOM 2760 C C . LYS A 1 345 ? -21.321 14.050 39.857 1.00 58.28 345 LYS A C 1
ATOM 2762 O O . LYS A 1 345 ? -20.630 14.880 40.439 1.00 58.28 345 LYS A O 1
ATOM 2767 N N . ILE A 1 346 ? -21.921 14.307 38.697 1.00 52.06 346 ILE A N 1
ATOM 2768 C CA . ILE A 1 346 ? -21.858 15.612 38.021 1.00 52.06 346 ILE A CA 1
ATOM 2769 C C . ILE A 1 346 ? -22.628 16.631 38.875 1.00 52.06 346 ILE A C 1
ATOM 2771 O O . ILE A 1 346 ? -23.821 16.440 39.128 1.00 52.06 346 ILE A O 1
ATOM 2775 N N . ILE A 1 347 ? -21.955 17.678 39.362 1.00 51.19 347 ILE A N 1
ATOM 2776 C CA . ILE A 1 347 ? -22.603 18.749 40.127 1.00 51.19 347 ILE A CA 1
ATOM 2777 C C . ILE A 1 347 ? -23.352 19.641 39.138 1.00 51.19 347 ILE A C 1
ATOM 2779 O O . ILE A 1 347 ? -22.746 20.422 38.410 1.00 51.19 347 ILE A O 1
ATOM 2783 N N . ARG A 1 348 ? -24.685 19.549 39.135 1.00 51.44 348 ARG A N 1
ATOM 2784 C CA . ARG A 1 348 ? -25.546 20.538 38.479 1.00 51.44 348 ARG A CA 1
ATOM 2785 C C . ARG A 1 348 ? -25.471 21.843 39.269 1.00 51.44 348 ARG A C 1
ATOM 2787 O O . ARG A 1 348 ? -26.101 21.966 40.316 1.00 51.44 348 ARG A O 1
ATOM 2794 N N . THR A 1 349 ? -24.695 22.813 38.797 1.00 48.66 349 THR A N 1
ATOM 2795 C CA . THR A 1 349 ? -24.811 24.195 39.276 1.00 48.66 349 THR A CA 1
ATOM 2796 C C . THR A 1 349 ? -26.191 24.721 38.892 1.00 48.66 349 THR A C 1
ATOM 2798 O O . THR A 1 349 ? -26.542 24.734 37.714 1.00 48.66 349 THR A O 1
ATOM 2801 N N . GLY A 1 350 ? -26.992 25.088 39.895 1.00 45.31 350 GLY A N 1
ATOM 2802 C CA . GLY A 1 350 ? -28.362 25.563 39.716 1.00 45.31 350 GLY A CA 1
ATOM 2803 C C . GLY A 1 350 ? -28.450 26.705 38.704 1.00 45.31 350 GLY A C 1
ATOM 2804 O O . GLY A 1 350 ? -27.711 27.685 38.780 1.00 45.31 350 GLY A O 1
ATOM 2805 N N . ALA A 1 351 ? -29.363 26.544 37.751 1.00 47.44 351 ALA A N 1
ATOM 2806 C CA . ALA A 1 351 ? -29.652 27.490 36.690 1.00 47.44 351 ALA A CA 1
ATOM 2807 C C . ALA A 1 351 ? -30.145 28.826 37.258 1.00 47.44 351 ALA A C 1
ATOM 2809 O O . ALA A 1 351 ? -31.205 28.880 37.880 1.00 47.44 351 ALA A O 1
ATOM 2810 N N . ARG A 1 352 ? -29.405 29.911 37.004 1.00 46.09 352 ARG A N 1
ATOM 2811 C CA . ARG A 1 352 ? -29.982 31.267 36.953 1.00 46.09 352 ARG A CA 1
ATOM 2812 C C . ARG A 1 352 ? -29.217 32.283 36.099 1.00 46.09 352 ARG A C 1
ATOM 2814 O O . ARG A 1 352 ? -29.584 33.450 36.100 1.00 46.09 352 ARG A O 1
ATOM 2821 N N . THR A 1 353 ? -28.221 31.874 35.313 1.00 44.03 353 THR A N 1
ATOM 2822 C CA . THR A 1 353 ? -27.565 32.763 34.339 1.00 44.03 353 THR A CA 1
ATOM 2823 C C . THR A 1 353 ? -27.416 32.073 32.980 1.00 44.03 353 THR A C 1
ATOM 2825 O O . THR A 1 353 ? -26.900 30.968 32.851 1.00 44.03 353 THR A O 1
ATOM 2828 N N . SER A 1 354 ? -27.954 32.733 31.961 1.00 45.38 354 SER A N 1
ATOM 2829 C CA . SER A 1 354 ? -28.560 32.198 30.738 1.00 45.38 354 SER A CA 1
ATOM 2830 C C . SER A 1 354 ? -27.630 32.107 29.522 1.00 45.38 354 SER A C 1
ATOM 2832 O O . SER A 1 354 ? -28.033 32.454 28.417 1.00 45.38 354 SER A O 1
ATOM 2834 N N . HIS A 1 355 ? -26.387 31.653 29.687 1.00 49.25 355 HIS A N 1
ATOM 2835 C CA . HIS A 1 355 ? -25.452 31.531 28.550 1.00 49.25 355 HIS A CA 1
ATOM 2836 C C . HIS A 1 355 ? -24.592 30.262 28.568 1.00 49.25 355 HIS A C 1
ATOM 2838 O O . HIS A 1 355 ? -23.599 30.190 27.852 1.00 49.25 355 HIS A O 1
ATOM 2844 N N . ILE A 1 356 ? -24.961 29.272 29.378 1.00 59.31 356 ILE A N 1
ATOM 2845 C CA . ILE A 1 356 ? -24.255 27.990 29.444 1.00 59.31 356 ILE A CA 1
ATOM 2846 C C . ILE A 1 356 ? -24.774 27.106 28.305 1.00 59.31 356 ILE A C 1
ATOM 2848 O O . ILE A 1 356 ? -25.985 27.008 28.116 1.00 59.31 356 ILE A O 1
ATOM 2852 N N . VAL A 1 357 ? -23.865 26.507 27.530 1.00 63.94 357 VAL A N 1
ATOM 2853 C CA . VAL A 1 357 ? -24.207 25.528 26.484 1.00 63.94 357 VAL A CA 1
ATOM 2854 C C . VAL A 1 357 ? -25.045 24.412 27.106 1.00 63.94 357 VAL A C 1
ATOM 2856 O O . VAL A 1 357 ? -24.671 23.883 28.151 1.00 63.94 357 VAL A O 1
ATOM 2859 N N . GLU A 1 358 ? -26.178 24.061 26.497 1.00 71.25 358 GLU A N 1
ATOM 2860 C CA . GLU A 1 358 ? -27.028 23.000 27.037 1.00 71.25 358 GLU A CA 1
ATOM 2861 C C . GLU A 1 358 ? -26.302 21.641 27.015 1.00 71.25 358 GLU A C 1
ATOM 2863 O O . GLU A 1 358 ? -25.566 21.326 26.076 1.00 71.25 358 GLU A O 1
ATOM 2868 N N . ASP A 1 359 ? -26.534 20.807 28.036 1.00 70.12 359 ASP A N 1
ATOM 2869 C CA . ASP A 1 359 ? -25.912 19.478 28.177 1.00 70.12 359 ASP A CA 1
ATOM 2870 C C . ASP A 1 359 ? -25.998 18.602 26.903 1.00 70.12 359 ASP A C 1
ATOM 2872 O O . ASP A 1 359 ? -24.984 17.998 26.541 1.00 70.12 359 ASP A O 1
ATOM 2876 N N . PRO A 1 360 ? -27.141 18.508 26.183 1.00 74.38 360 PRO A N 1
ATOM 2877 C CA . PRO A 1 360 ? -27.236 17.683 24.971 1.00 74.38 360 PRO A CA 1
ATOM 2878 C C . PRO A 1 360 ? -26.300 18.157 23.858 1.00 74.38 360 PRO A C 1
ATOM 2880 O O . PRO A 1 360 ? -25.763 17.367 23.085 1.00 74.38 360 PRO A O 1
ATOM 2883 N N . ASP A 1 361 ? -26.099 19.462 23.801 1.00 76.06 361 ASP A N 1
ATOM 2884 C CA . ASP A 1 361 ? -25.353 20.164 22.775 1.00 76.06 361 ASP A CA 1
ATOM 2885 C C . ASP A 1 361 ? -23.837 20.021 23.014 1.00 76.06 361 ASP A C 1
ATOM 2887 O O . ASP A 1 361 ? -23.061 19.791 22.079 1.00 76.06 361 ASP A O 1
ATOM 2891 N N . LEU A 1 362 ? -23.432 20.036 24.288 1.00 75.56 362 LEU A N 1
ATOM 2892 C CA . LEU A 1 362 ? -22.096 19.653 24.750 1.00 75.56 362 LEU A CA 1
ATOM 2893 C C . LEU A 1 362 ? -21.779 18.179 24.482 1.00 75.56 362 LEU A C 1
ATOM 2895 O O . LEU A 1 362 ? -20.688 17.871 24.003 1.00 75.56 362 LEU A O 1
ATOM 2899 N N . ILE A 1 363 ? -22.726 17.276 24.756 1.00 73.06 363 ILE A N 1
ATOM 2900 C CA . ILE A 1 363 ? -22.582 15.844 24.454 1.00 73.06 363 ILE A CA 1
ATOM 2901 C C . ILE A 1 363 ? -22.412 15.643 22.946 1.00 73.06 363 ILE A C 1
ATOM 2903 O O . ILE A 1 363 ? -21.487 14.952 22.533 1.00 73.06 363 ILE A O 1
ATOM 2907 N N . ALA A 1 364 ? -23.223 16.308 22.120 1.00 74.69 364 ALA A N 1
ATOM 2908 C CA . ALA A 1 364 ? -23.105 16.227 20.666 1.00 74.69 364 ALA A CA 1
ATOM 2909 C C . ALA A 1 364 ? -21.745 16.734 20.156 1.00 74.69 364 ALA A C 1
ATOM 2911 O O . ALA A 1 364 ? -21.149 16.113 19.279 1.00 74.69 364 ALA A O 1
ATOM 2912 N N . ALA A 1 365 ? -21.229 17.836 20.713 1.00 77.06 365 ALA A N 1
ATOM 2913 C CA . ALA A 1 365 ? -19.896 18.337 20.376 1.00 77.06 365 ALA A CA 1
ATOM 2914 C C . ALA A 1 365 ? -18.787 17.358 20.808 1.00 77.06 365 ALA A C 1
ATOM 2916 O O . ALA A 1 365 ? -17.831 17.139 20.068 1.00 77.06 365 ALA A O 1
ATOM 2917 N N . TRP A 1 366 ? -18.921 16.734 21.982 1.00 78.31 366 TRP A N 1
ATOM 2918 C CA . TRP A 1 366 ? -17.985 15.712 22.453 1.00 78.31 366 TRP A CA 1
ATOM 2919 C C . TRP A 1 366 ? -18.008 14.456 21.580 1.00 78.31 366 TRP A C 1
ATOM 2921 O O . TRP A 1 366 ? -16.949 13.935 21.236 1.00 78.31 366 TRP A O 1
ATOM 2931 N N . ASP A 1 367 ? -19.189 13.995 21.182 1.00 72.62 367 ASP A N 1
ATOM 2932 C CA . ASP A 1 367 ? -19.340 12.845 20.295 1.00 72.62 367 ASP A CA 1
ATOM 2933 C C . ASP A 1 367 ? -18.784 13.144 18.895 1.00 72.62 367 ASP A C 1
ATOM 2935 O O . ASP A 1 367 ? -18.101 12.293 18.329 1.00 72.62 367 ASP A O 1
ATOM 2939 N N . GLU A 1 368 ? -18.995 14.355 18.358 1.00 78.12 368 GLU A N 1
ATOM 2940 C CA . GLU A 1 368 ? -18.381 14.819 17.101 1.00 78.12 368 GLU A CA 1
ATOM 2941 C C . GLU A 1 368 ? -16.849 14.792 17.203 1.00 78.12 368 GLU A C 1
ATOM 2943 O O . GLU A 1 368 ? -16.176 14.213 16.350 1.00 78.12 368 GLU A O 1
ATOM 2948 N N . TYR A 1 369 ? -16.301 15.339 18.288 1.00 79.50 369 TYR A N 1
ATOM 2949 C CA . TYR A 1 369 ? -14.867 15.357 18.563 1.00 79.50 369 TYR A CA 1
ATOM 2950 C C . TYR A 1 369 ? -14.267 13.946 18.693 1.00 79.50 369 TYR A C 1
ATOM 2952 O O . TYR A 1 369 ? -13.289 13.624 18.018 1.00 79.50 369 TYR A O 1
ATOM 2960 N N . GLN A 1 370 ? -14.878 13.068 19.496 1.00 74.00 370 GLN A N 1
ATOM 2961 C CA . GLN A 1 370 ? -14.439 11.677 19.643 1.00 74.00 370 GLN A CA 1
ATOM 2962 C C . GLN A 1 370 ? -14.536 10.926 18.313 1.00 74.00 370 GLN A C 1
ATOM 2964 O O . GLN A 1 370 ? -13.575 10.286 17.897 1.00 74.00 370 GLN A O 1
ATOM 2969 N N . ALA A 1 371 ? -15.658 11.037 17.601 1.00 68.50 371 ALA A N 1
ATOM 2970 C CA . ALA A 1 371 ? -15.831 10.377 16.313 1.00 68.50 371 ALA A CA 1
ATOM 2971 C C . ALA A 1 371 ? -14.790 10.817 15.275 1.00 68.50 371 ALA A C 1
ATOM 2973 O O . ALA A 1 371 ? -14.484 10.041 14.377 1.00 68.50 371 ALA A O 1
ATOM 2974 N N . MET A 1 372 ? -14.260 12.039 15.377 1.00 68.94 372 MET A N 1
ATOM 2975 C CA . MET A 1 372 ? -13.225 12.557 14.481 1.00 68.94 372 MET A CA 1
ATOM 2976 C C . MET A 1 372 ? -11.828 12.066 14.849 1.00 68.94 372 MET A C 1
ATOM 2978 O O . MET A 1 372 ? -11.087 11.636 13.974 1.00 68.94 372 MET A O 1
ATOM 2982 N N . ILE A 1 373 ? -11.484 12.093 16.132 1.00 65.69 373 ILE A N 1
ATOM 2983 C CA . ILE A 1 373 ? -10.191 11.612 16.631 1.00 65.69 373 ILE A CA 1
ATOM 2984 C C . ILE A 1 373 ? -10.000 10.134 16.355 1.00 65.69 373 ILE A C 1
ATOM 2986 O O . ILE A 1 373 ? -8.940 9.709 15.907 1.00 65.69 373 ILE A O 1
ATOM 2990 N N . TRP A 1 374 ? -11.047 9.367 16.646 1.00 61.78 374 TRP A N 1
ATOM 2991 C CA . TRP A 1 374 ? -11.061 7.926 16.484 1.00 61.78 374 TRP A CA 1
ATOM 2992 C C . TRP A 1 374 ? -11.340 7.517 15.040 1.00 61.78 374 TRP A C 1
ATOM 2994 O O . TRP A 1 374 ? -11.550 6.336 14.795 1.00 61.78 374 TRP A O 1
ATOM 3004 N N . ARG A 1 375 ? -11.339 8.446 14.066 1.00 56.66 375 ARG A N 1
ATOM 3005 C CA . ARG A 1 375 ? -11.152 8.026 12.676 1.00 56.66 375 ARG A CA 1
ATOM 3006 C C . ARG A 1 375 ? -9.737 7.473 12.580 1.00 56.66 375 ARG A C 1
ATOM 3008 O O . ARG A 1 375 ? -8.812 8.259 12.805 1.00 56.66 375 ARG A O 1
ATOM 3015 N N . PRO A 1 376 ? -9.549 6.195 12.219 1.00 46.34 376 PRO A N 1
ATOM 3016 C CA . PRO A 1 376 ? -8.240 5.716 11.816 1.00 46.34 376 PRO A CA 1
ATOM 3017 C C . PRO A 1 376 ? -7.722 6.664 10.740 1.00 46.34 376 PRO A C 1
ATOM 3019 O O . PRO A 1 376 ? -8.485 7.095 9.867 1.00 46.34 376 PRO A O 1
ATOM 3022 N N . ALA A 1 377 ? -6.461 7.068 10.840 1.00 44.41 377 ALA A N 1
ATOM 3023 C CA . ALA A 1 377 ? -5.838 7.784 9.746 1.00 44.41 377 ALA A CA 1
ATOM 3024 C C . ALA A 1 377 ? -6.002 6.938 8.472 1.00 44.41 377 ALA A C 1
ATOM 3026 O O . ALA A 1 377 ? -5.691 5.745 8.477 1.00 44.41 377 ALA A O 1
ATOM 3027 N N . GLU A 1 378 ? -6.471 7.544 7.379 1.00 43.91 378 GLU A N 1
ATOM 3028 C CA . GLU A 1 378 ? -6.098 7.071 6.045 1.00 43.91 378 GLU A CA 1
ATOM 3029 C C . GLU A 1 378 ? -4.580 7.307 5.958 1.00 43.91 378 GLU A C 1
ATOM 3031 O O . GLU A 1 378 ? -4.148 8.316 5.415 1.00 43.91 378 GLU A O 1
ATOM 3036 N N . MET A 1 379 ? -3.756 6.498 6.642 1.00 40.09 379 MET A N 1
ATOM 3037 C CA . MET A 1 379 ? -2.304 6.594 6.455 1.00 40.09 379 MET A CA 1
ATOM 3038 C C . MET A 1 379 ? -2.048 6.237 4.985 1.00 40.09 379 MET A C 1
ATOM 3040 O O . MET A 1 379 ? -2.678 5.334 4.436 1.00 40.09 379 MET A O 1
ATOM 3044 N N . ASP A 1 380 ? -1.180 6.984 4.323 1.00 40.62 380 ASP A N 1
ATOM 3045 C CA . ASP A 1 380 ? -0.575 6.504 3.088 1.00 40.62 380 ASP A CA 1
ATOM 3046 C C . ASP A 1 380 ? 0.410 5.372 3.439 1.00 40.62 380 ASP A C 1
ATOM 3048 O O . ASP A 1 380 ? 0.907 5.325 4.567 1.00 40.62 380 ASP A O 1
ATOM 3052 N N . ASP A 1 381 ? 0.644 4.462 2.482 1.00 37.25 381 ASP A N 1
ATOM 3053 C CA . ASP A 1 381 ? 1.526 3.277 2.517 1.00 37.25 381 ASP A CA 1
ATOM 3054 C C . ASP A 1 381 ? 2.971 3.606 2.979 1.00 37.25 381 ASP A C 1
ATOM 3056 O O . ASP A 1 381 ? 3.916 3.564 2.190 1.00 37.25 381 ASP A O 1
ATOM 3060 N N . MET A 1 382 ? 3.177 3.965 4.244 1.00 41.72 382 MET A N 1
ATOM 3061 C CA . MET A 1 382 ? 4.488 4.314 4.785 1.00 41.72 382 MET A CA 1
ATOM 3062 C C . MET A 1 382 ? 4.992 3.167 5.663 1.00 41.72 382 MET A C 1
ATOM 3064 O O . MET A 1 382 ? 4.274 2.746 6.574 1.00 41.72 382 MET A O 1
ATOM 3068 N N . PRO A 1 383 ? 6.211 2.654 5.420 1.00 40.16 383 PRO A N 1
ATOM 3069 C CA . PRO A 1 383 ? 6.807 1.649 6.284 1.00 40.16 383 PRO A CA 1
ATOM 3070 C C . PRO A 1 383 ? 6.890 2.207 7.708 1.00 40.16 383 PRO A C 1
ATOM 3072 O O . PRO A 1 383 ? 7.400 3.311 7.932 1.00 40.16 383 PRO A O 1
ATOM 3075 N N . VAL A 1 384 ? 6.334 1.454 8.658 1.00 41.12 384 VAL A N 1
ATOM 3076 C CA . VAL A 1 384 ? 6.608 1.643 10.080 1.00 41.12 384 VAL A CA 1
ATOM 3077 C C . VAL A 1 384 ? 8.103 1.381 10.218 1.00 41.12 384 VAL A C 1
ATOM 3079 O O . VAL A 1 384 ? 8.561 0.280 9.928 1.00 41.12 384 VAL A O 1
ATOM 3082 N N . GLU A 1 385 ? 8.876 2.424 10.512 1.00 39.88 385 GLU A N 1
ATOM 3083 C CA . GLU A 1 385 ? 10.252 2.227 10.951 1.00 39.88 385 GLU A CA 1
ATOM 3084 C C . GLU A 1 385 ? 10.110 1.523 12.300 1.00 39.88 385 GLU A C 1
ATOM 3086 O O . GLU A 1 385 ? 9.565 2.113 13.235 1.00 39.88 385 GLU A O 1
ATOM 3091 N N . ASP A 1 386 ? 10.479 0.240 12.344 1.00 38.28 386 ASP A N 1
ATOM 3092 C CA . ASP A 1 386 ? 10.791 -0.429 13.597 1.00 38.28 386 ASP A CA 1
ATOM 3093 C C . ASP A 1 386 ? 11.918 0.427 14.191 1.00 38.28 386 ASP A C 1
ATOM 3095 O O . ASP A 1 386 ? 13.057 0.387 13.726 1.00 38.28 386 ASP A O 1
ATOM 3099 N N . GLU A 1 387 ? 11.572 1.337 15.106 1.00 35.72 387 GLU A N 1
ATOM 3100 C CA . GLU A 1 387 ? 12.564 1.850 16.038 1.00 35.72 387 GLU A CA 1
ATOM 3101 C C . GLU A 1 387 ? 13.140 0.581 16.666 1.00 35.72 387 GLU A C 1
ATOM 3103 O O . GLU A 1 387 ? 12.374 -0.232 17.189 1.00 35.72 387 GLU A O 1
ATOM 3108 N N . ASP A 1 388 ? 14.444 0.352 16.480 1.00 35.47 388 ASP A N 1
ATOM 3109 C CA . ASP A 1 388 ? 15.198 -0.669 17.199 1.00 35.47 388 ASP A CA 1
ATOM 3110 C C . ASP A 1 388 ? 15.086 -0.314 18.693 1.00 35.47 388 ASP A C 1
ATOM 3112 O O . ASP A 1 388 ? 15.963 0.322 19.275 1.00 35.47 388 ASP A O 1
ATOM 3116 N N . ASP A 1 389 ? 13.933 -0.622 19.288 1.00 37.69 389 ASP A N 1
ATOM 3117 C CA . ASP A 1 389 ? 13.716 -0.664 20.717 1.00 37.69 389 ASP A CA 1
ATOM 3118 C C . ASP A 1 389 ? 14.622 -1.798 21.184 1.00 37.69 389 ASP A C 1
ATOM 3120 O O . ASP A 1 389 ? 14.290 -2.978 21.034 1.00 37.69 389 ASP A O 1
ATOM 3124 N N . ASP A 1 390 ? 15.810 -1.415 21.660 1.00 36.44 390 ASP A N 1
ATOM 3125 C CA . ASP A 1 390 ? 16.740 -2.285 22.364 1.00 36.44 390 ASP A CA 1
ATOM 3126 C C . ASP A 1 390 ? 15.940 -3.249 23.249 1.00 36.44 390 ASP A C 1
ATOM 3128 O O . ASP A 1 390 ? 15.111 -2.824 24.058 1.00 36.44 390 ASP A O 1
ATOM 3132 N N . GLU A 1 391 ? 16.172 -4.543 23.026 1.00 40.31 391 GLU A N 1
ATOM 3133 C CA . GLU A 1 391 ? 15.536 -5.693 23.662 1.00 40.31 391 GLU A CA 1
ATOM 3134 C C . GLU A 1 391 ? 15.439 -5.528 25.189 1.00 40.31 391 GLU A C 1
ATOM 3136 O O . GLU A 1 391 ? 16.281 -6.008 25.949 1.00 40.31 391 GLU A O 1
ATOM 3141 N N . ASP A 1 392 ? 14.373 -4.892 25.673 1.00 35.72 392 ASP A N 1
ATOM 3142 C CA . ASP A 1 392 ? 13.957 -5.008 27.066 1.00 35.72 392 ASP A CA 1
ATOM 3143 C C . ASP A 1 392 ? 13.216 -6.346 27.185 1.00 35.72 392 ASP A C 1
ATOM 3145 O O . ASP A 1 392 ? 11.985 -6.434 27.222 1.00 35.72 392 ASP A O 1
ATOM 3149 N N . ASP A 1 393 ? 14.013 -7.417 27.192 1.00 42.62 393 ASP A N 1
ATOM 3150 C CA . ASP A 1 393 ? 13.642 -8.829 27.354 1.00 42.62 393 ASP A CA 1
ATOM 3151 C C . ASP A 1 393 ? 13.139 -9.117 28.789 1.00 42.62 393 ASP A C 1
ATOM 3153 O O . ASP A 1 393 ? 13.300 -10.200 29.359 1.00 42.62 393 ASP A O 1
ATOM 3157 N N . ASN A 1 394 ? 12.534 -8.110 29.423 1.00 38.31 394 ASN A N 1
ATOM 3158 C CA . ASN A 1 394 ? 11.866 -8.251 30.695 1.00 38.31 394 ASN A CA 1
ATOM 3159 C C . ASN A 1 394 ? 10.577 -9.052 30.472 1.00 38.31 394 ASN A C 1
ATOM 3161 O O . ASN A 1 394 ? 9.699 -8.624 29.712 1.00 38.31 394 ASN A O 1
ATOM 3165 N N . PRO A 1 395 ? 10.405 -10.207 31.142 1.00 40.47 395 PRO A N 1
ATOM 3166 C CA . PRO A 1 395 ? 9.179 -10.977 31.045 1.00 40.47 395 PRO A CA 1
ATOM 3167 C C . PRO A 1 395 ? 8.022 -10.112 31.547 1.00 40.47 395 PRO A C 1
ATOM 3169 O O . PRO A 1 395 ? 7.877 -9.889 32.750 1.00 40.47 395 PRO A O 1
ATOM 3172 N N . ARG A 1 396 ? 7.205 -9.610 30.611 1.00 45.72 396 ARG A N 1
ATOM 3173 C CA . ARG A 1 396 ? 5.976 -8.869 30.917 1.00 45.72 396 ARG A CA 1
ATOM 3174 C C . ARG A 1 396 ? 5.182 -9.663 31.952 1.00 45.72 396 ARG A C 1
ATOM 3176 O O . ARG A 1 396 ? 4.991 -10.872 31.784 1.00 45.72 396 ARG A O 1
ATOM 3183 N N . GLU A 1 397 ? 4.753 -8.992 33.023 1.00 40.88 397 GLU A N 1
ATOM 3184 C CA . GLU A 1 397 ? 3.930 -9.597 34.073 1.00 40.88 397 GLU A CA 1
ATOM 3185 C C . GLU A 1 397 ? 2.810 -10.425 33.438 1.00 40.88 397 GLU A C 1
ATOM 3187 O O . GLU A 1 397 ? 2.097 -9.956 32.546 1.00 40.88 397 GLU A O 1
ATOM 3192 N N . LYS A 1 398 ? 2.671 -11.680 33.882 1.00 45.66 398 LYS A N 1
ATOM 3193 C CA . LYS A 1 398 ? 1.609 -12.571 33.417 1.00 45.66 398 LYS A CA 1
ATOM 3194 C C . LYS A 1 398 ? 0.265 -11.900 33.671 1.00 45.66 398 LYS A C 1
ATOM 3196 O O . LYS A 1 398 ? -0.219 -11.871 34.799 1.00 45.66 398 LYS A O 1
ATOM 3201 N N . VAL A 1 399 ? -0.360 -11.403 32.609 1.00 47.97 399 VAL A N 1
ATOM 3202 C CA . VAL A 1 399 ? -1.756 -10.983 32.651 1.00 47.97 399 VAL A CA 1
ATOM 3203 C C . VAL A 1 399 ? -2.589 -12.249 32.840 1.00 47.97 399 VAL A C 1
ATOM 3205 O O . VAL A 1 399 ? -2.818 -13.007 31.898 1.00 47.97 399 VAL A O 1
ATOM 3208 N N . GLU A 1 400 ? -3.013 -12.524 34.073 1.00 47.12 400 GLU A N 1
ATOM 3209 C CA . GLU A 1 400 ? -3.971 -13.593 34.343 1.00 47.12 400 GLU A CA 1
ATOM 3210 C C . GLU A 1 400 ? -5.335 -13.200 33.766 1.00 47.12 400 GLU A C 1
ATOM 3212 O O . GLU A 1 400 ? -6.064 -12.355 34.294 1.00 47.12 400 GLU A O 1
ATOM 3217 N N . PHE A 1 401 ? -5.698 -13.820 32.645 1.00 55.72 401 PHE A N 1
ATOM 3218 C CA . PHE A 1 401 ? -7.056 -13.747 32.128 1.00 55.72 401 PHE A CA 1
ATOM 3219 C C . PHE A 1 401 ? -7.957 -14.626 33.001 1.00 55.72 401 PHE A C 1
ATOM 3221 O O . PHE A 1 401 ? -7.771 -15.835 33.084 1.00 55.72 401 PHE A O 1
ATOM 3228 N N . SER A 1 402 ? -8.971 -14.026 33.629 1.00 55.66 402 SER A N 1
ATOM 3229 C CA . SER A 1 402 ? -9.916 -14.742 34.500 1.00 55.66 402 SER A CA 1
ATOM 3230 C C . SER A 1 402 ? -10.843 -15.720 33.764 1.00 55.66 402 SER A C 1
ATOM 3232 O O . SER A 1 402 ? -11.598 -16.450 34.403 1.00 55.66 402 SER A O 1
ATOM 3234 N N . VAL A 1 403 ? -10.817 -15.728 32.428 1.00 73.12 403 VAL A N 1
ATOM 3235 C CA . VAL A 1 403 ? -11.650 -16.579 31.575 1.00 73.12 403 VAL A CA 1
ATOM 3236 C C . VAL A 1 403 ? -10.786 -17.133 30.447 1.00 73.12 403 VAL A C 1
ATOM 3238 O O . VAL A 1 403 ? -10.151 -16.366 29.724 1.00 73.12 403 VAL A O 1
ATOM 3241 N N . ASP A 1 404 ? -10.784 -18.459 30.294 1.00 77.00 404 ASP A N 1
ATOM 3242 C CA . ASP A 1 404 ? -10.156 -19.142 29.163 1.00 77.00 404 ASP A CA 1
ATOM 3243 C C . ASP A 1 404 ? -10.777 -18.651 27.845 1.00 77.00 404 ASP A C 1
ATOM 3245 O O . ASP A 1 404 ? -11.989 -18.741 27.643 1.00 77.00 404 ASP A O 1
ATOM 3249 N N . ALA A 1 405 ? -9.940 -18.155 26.931 1.00 70.44 405 ALA A N 1
ATOM 3250 C CA . ALA A 1 405 ? -10.346 -17.732 25.590 1.00 70.44 405 ALA A CA 1
ATOM 3251 C C . ALA A 1 405 ? -10.723 -18.913 24.665 1.00 70.44 405 ALA A C 1
ATOM 3253 O O . ALA A 1 405 ? -10.994 -18.717 23.480 1.00 70.44 405 ALA A O 1
ATOM 3254 N N . GLY A 1 406 ? -10.753 -20.135 25.205 1.00 78.88 406 GLY A N 1
ATOM 3255 C CA . GLY A 1 406 ? -11.054 -21.381 24.507 1.00 78.88 406 GLY A CA 1
ATOM 3256 C C . GLY A 1 406 ? -9.807 -22.143 24.065 1.00 78.88 406 GLY A C 1
ATOM 3257 O O . GLY A 1 406 ? -9.932 -23.170 23.407 1.00 78.88 406 GLY A O 1
ATOM 3258 N N . VAL A 1 407 ? -8.613 -21.678 24.441 1.00 87.25 407 VAL A N 1
ATOM 3259 C CA . VAL A 1 407 ? -7.322 -22.231 23.998 1.00 87.25 407 VAL A CA 1
ATOM 3260 C C . VAL A 1 407 ? -6.493 -22.814 25.143 1.00 87.25 407 VAL A C 1
ATOM 3262 O O . VAL A 1 407 ? -5.407 -23.332 24.895 1.00 87.25 407 VAL A O 1
ATOM 3265 N N . ALA A 1 408 ? -6.982 -22.817 26.393 1.00 87.19 408 ALA A N 1
ATOM 3266 C CA . ALA A 1 408 ? -6.234 -23.387 27.523 1.00 87.19 408 ALA A CA 1
ATOM 3267 C C . ALA A 1 408 ? -5.880 -24.868 27.317 1.00 87.19 408 ALA A C 1
ATOM 3269 O O . ALA A 1 408 ? -4.837 -25.332 27.780 1.00 87.19 408 ALA A O 1
ATOM 3270 N N . HIS A 1 409 ? -6.705 -25.605 26.567 1.00 88.19 409 HIS A N 1
ATOM 3271 C CA . HIS A 1 409 ? -6.444 -26.997 26.206 1.00 88.19 409 HIS A CA 1
ATOM 3272 C C . HIS A 1 409 ? -5.184 -27.177 25.332 1.00 88.19 409 HIS A C 1
ATOM 3274 O O . HIS A 1 409 ? -4.576 -28.246 25.359 1.00 88.19 409 HIS A O 1
ATOM 3280 N N . LEU A 1 410 ? -4.758 -26.130 24.616 1.00 90.38 410 LEU A N 1
ATOM 3281 C CA . LEU A 1 410 ? -3.527 -26.093 23.820 1.00 90.38 410 LEU A CA 1
ATOM 3282 C C . LEU A 1 410 ? -2.306 -25.656 24.641 1.00 90.38 410 LEU A C 1
ATOM 3284 O O . LEU A 1 410 ? -1.177 -25.848 24.202 1.00 90.38 410 LEU A O 1
ATOM 3288 N N . GLY A 1 411 ? -2.501 -25.142 25.861 1.00 90.00 411 GLY A N 1
ATOM 3289 C CA . GLY A 1 411 ? -1.434 -24.591 26.705 1.00 90.00 411 GLY A CA 1
ATOM 3290 C C . GLY A 1 411 ? -0.322 -25.572 27.093 1.00 90.00 411 GLY A C 1
ATOM 3291 O O . GLY A 1 411 ? 0.751 -25.149 27.505 1.00 90.00 411 GLY A O 1
ATOM 3292 N N . LYS A 1 412 ? -0.561 -26.882 26.957 1.00 91.88 412 LYS A N 1
ATOM 3293 C CA . LYS A 1 412 ? 0.425 -27.941 27.239 1.00 91.88 412 LYS A CA 1
ATOM 3294 C C . LYS A 1 412 ? 1.081 -28.519 25.983 1.00 91.88 412 LYS A C 1
ATOM 3296 O O . LYS A 1 412 ? 1.885 -29.438 26.096 1.00 91.88 412 LYS A O 1
ATOM 3301 N N . MET A 1 413 ? 0.700 -28.048 24.798 1.00 93.81 413 MET A N 1
ATOM 3302 C CA . MET A 1 413 ? 1.167 -28.611 23.537 1.00 93.81 413 MET A CA 1
ATOM 3303 C C . MET A 1 413 ? 2.519 -28.014 23.140 1.00 93.81 413 MET A C 1
ATOM 3305 O O . MET A 1 413 ? 2.684 -26.795 23.143 1.00 93.81 413 MET A O 1
ATOM 3309 N N . THR A 1 414 ? 3.488 -28.858 22.776 1.00 95.31 414 THR A N 1
ATOM 3310 C CA . THR A 1 414 ? 4.770 -28.375 22.238 1.00 95.31 414 THR A CA 1
ATOM 3311 C C . THR A 1 414 ? 4.616 -27.930 20.782 1.00 95.31 414 THR A C 1
ATOM 3313 O O . THR A 1 414 ? 3.644 -28.287 20.111 1.00 95.31 414 THR A O 1
ATOM 3316 N N . MET A 1 415 ? 5.577 -27.160 20.258 1.00 94.56 415 MET A N 1
ATOM 3317 C CA . MET A 1 415 ? 5.555 -26.770 18.842 1.00 94.56 415 MET A CA 1
ATOM 3318 C C . MET A 1 415 ? 5.613 -27.989 17.916 1.00 94.56 415 MET A C 1
ATOM 3320 O O . MET A 1 415 ? 4.867 -28.051 16.943 1.00 94.56 415 MET A O 1
ATOM 3324 N N . GLU A 1 416 ? 6.413 -29.002 18.250 1.00 93.56 416 GLU A N 1
ATOM 3325 C CA . GLU A 1 416 ? 6.524 -30.240 17.472 1.00 93.56 416 GLU A CA 1
ATOM 3326 C C . GLU A 1 416 ? 5.200 -31.002 17.423 1.00 93.56 416 GLU A C 1
ATOM 3328 O O . GLU A 1 416 ? 4.847 -31.567 16.386 1.00 93.56 416 GLU A O 1
ATOM 3333 N N . ASP A 1 417 ? 4.453 -31.012 18.528 1.00 92.12 417 ASP A N 1
ATOM 3334 C CA . ASP A 1 417 ? 3.127 -31.616 18.570 1.00 92.12 417 ASP A CA 1
ATOM 3335 C C . ASP A 1 417 ? 2.137 -30.840 17.692 1.00 92.12 417 ASP A C 1
ATOM 3337 O O . ASP A 1 417 ? 1.393 -31.472 16.938 1.00 92.12 417 ASP A O 1
ATOM 3341 N N . MET A 1 418 ? 2.175 -29.500 17.700 1.00 93.81 418 MET A N 1
ATOM 3342 C CA . MET A 1 418 ? 1.357 -28.673 16.798 1.00 93.81 418 MET A CA 1
ATOM 3343 C C . MET A 1 418 ? 1.698 -28.931 15.326 1.00 93.81 418 MET A C 1
ATOM 3345 O O . MET A 1 418 ? 0.806 -29.158 14.507 1.00 93.81 418 MET A O 1
ATOM 3349 N N . TRP A 1 419 ? 2.985 -28.968 14.973 1.00 92.94 419 TRP A N 1
ATOM 3350 C CA . TRP A 1 419 ? 3.428 -29.236 13.601 1.00 92.94 419 TRP A CA 1
ATOM 3351 C C . TRP A 1 419 ? 3.013 -30.629 13.142 1.00 92.94 419 TRP A C 1
ATOM 3353 O O . TRP A 1 419 ? 2.437 -30.785 12.064 1.00 92.94 419 TRP A O 1
ATOM 3363 N N . ARG A 1 420 ? 3.207 -31.639 14.000 1.00 87.88 420 ARG A N 1
ATOM 3364 C CA . ARG A 1 420 ? 2.764 -33.013 13.740 1.00 87.88 420 ARG A CA 1
ATOM 3365 C C . ARG A 1 420 ? 1.252 -33.077 13.545 1.00 87.88 420 ARG A C 1
ATOM 3367 O O . ARG A 1 420 ? 0.782 -33.816 12.681 1.00 87.88 420 ARG A O 1
ATOM 3374 N N . GLN A 1 421 ? 0.485 -32.308 14.317 1.00 87.69 421 GLN A N 1
ATOM 3375 C CA . GLN A 1 421 ? -0.962 -32.216 14.150 1.00 87.69 421 GLN A CA 1
ATOM 3376 C C . GLN A 1 421 ? -1.357 -31.597 12.811 1.00 87.69 421 GLN A C 1
ATOM 3378 O O . GLN A 1 421 ? -2.275 -32.108 12.180 1.00 87.69 421 GLN A O 1
ATOM 3383 N N . LEU A 1 422 ? -0.648 -30.578 12.334 1.00 89.50 422 LEU A N 1
ATOM 3384 C CA . LEU A 1 422 ? -0.924 -29.934 11.046 1.00 89.50 422 LEU A CA 1
ATOM 3385 C C . LEU A 1 422 ? -0.352 -30.684 9.832 1.00 89.50 422 LEU A C 1
ATOM 3387 O O . LEU A 1 422 ? -0.655 -30.315 8.702 1.00 89.50 422 LEU A O 1
ATOM 3391 N N . GLY A 1 423 ? 0.443 -31.736 10.049 1.00 88.62 423 GLY A N 1
ATOM 3392 C CA . GLY A 1 423 ? 1.133 -32.459 8.976 1.00 88.62 423 GLY A CA 1
ATOM 3393 C C . GLY A 1 423 ? 2.380 -31.754 8.446 1.00 88.62 423 GLY A C 1
ATOM 3394 O O . GLY A 1 423 ? 2.888 -32.114 7.388 1.00 88.62 423 GLY A O 1
ATOM 3395 N N . LEU A 1 424 ? 2.899 -30.782 9.194 1.00 88.38 424 LEU A N 1
ATOM 3396 C CA . LEU A 1 424 ? 4.083 -30.018 8.831 1.00 88.38 424 LEU A CA 1
ATOM 3397 C C . LEU A 1 424 ? 5.348 -30.738 9.304 1.00 88.38 424 LEU A C 1
ATOM 3399 O O . LEU A 1 424 ? 5.419 -31.231 10.433 1.00 88.38 424 LEU A O 1
ATOM 3403 N N . ARG A 1 425 ? 6.370 -30.768 8.446 1.00 83.00 425 ARG A N 1
ATOM 3404 C CA . ARG A 1 425 ? 7.712 -31.239 8.806 1.00 83.00 425 ARG A CA 1
ATOM 3405 C C . ARG A 1 425 ? 8.519 -30.057 9.331 1.00 83.00 425 ARG A C 1
ATOM 3407 O O . ARG A 1 425 ? 8.563 -29.018 8.679 1.00 83.00 425 ARG A O 1
ATOM 3414 N N . ASP A 1 426 ? 9.109 -30.216 10.513 1.00 84.75 426 ASP A N 1
ATOM 3415 C CA . ASP A 1 426 ? 10.028 -29.252 11.138 1.00 84.75 426 ASP A CA 1
ATOM 3416 C C . ASP A 1 426 ? 9.474 -27.820 11.290 1.00 84.75 426 ASP A C 1
ATOM 3418 O O . ASP A 1 426 ? 10.229 -26.851 11.332 1.00 84.75 426 ASP A O 1
ATOM 3422 N N . GLY A 1 427 ? 8.144 -27.668 11.338 1.00 83.38 427 GLY A N 1
ATOM 3423 C CA . GLY A 1 427 ? 7.482 -26.364 11.468 1.00 83.38 427 GLY A CA 1
ATOM 3424 C C . GLY A 1 427 ? 7.575 -25.470 10.234 1.00 83.38 427 GLY A C 1
ATOM 3425 O O . GLY A 1 427 ? 7.266 -24.282 10.313 1.00 83.38 427 GLY A O 1
ATOM 3426 N N . LEU A 1 428 ? 7.999 -26.011 9.091 1.00 84.25 428 LEU A N 1
ATOM 3427 C CA . LEU A 1 428 ? 8.175 -25.235 7.870 1.00 84.25 428 LEU A CA 1
ATOM 3428 C C . LEU A 1 428 ? 6.833 -25.105 7.145 1.00 84.25 428 LEU A C 1
ATOM 3430 O O . LEU A 1 428 ? 6.222 -26.099 6.749 1.00 84.25 428 LEU A O 1
ATOM 3434 N N . LEU A 1 429 ? 6.384 -23.867 6.953 1.00 88.62 429 LEU A N 1
ATOM 3435 C CA . LEU A 1 429 ? 5.179 -23.564 6.188 1.00 88.62 429 LEU A CA 1
ATOM 3436 C C . LEU A 1 429 ? 5.458 -23.573 4.677 1.00 88.62 429 LEU A C 1
ATOM 3438 O O . LEU A 1 429 ? 6.552 -23.184 4.249 1.00 88.62 429 LEU A O 1
ATOM 3442 N N . PRO A 1 430 ? 4.495 -24.012 3.844 1.00 84.94 430 PRO A N 1
ATOM 3443 C CA . PRO A 1 430 ? 4.671 -24.024 2.397 1.00 84.94 430 PRO A CA 1
ATOM 3444 C C . PRO A 1 430 ? 4.807 -22.609 1.832 1.00 84.94 430 PRO A C 1
ATOM 3446 O O . PRO A 1 430 ? 4.153 -21.667 2.283 1.00 84.94 430 PRO A O 1
ATOM 3449 N N . GLY A 1 431 ? 5.642 -22.481 0.804 1.00 82.75 431 GLY A N 1
ATOM 3450 C CA . GLY A 1 431 ? 5.861 -21.226 0.091 1.00 82.75 431 GLY A CA 1
ATOM 3451 C C . GLY A 1 431 ? 6.531 -20.134 0.917 1.00 82.75 431 GLY A C 1
ATOM 3452 O O . GLY A 1 431 ? 6.433 -18.967 0.561 1.00 82.75 431 GLY A O 1
ATOM 3453 N N . ARG A 1 432 ? 7.173 -20.478 2.039 1.00 86.62 432 ARG A N 1
ATOM 3454 C CA . ARG A 1 432 ? 7.878 -19.501 2.873 1.00 86.62 432 ARG A CA 1
ATOM 3455 C C . ARG A 1 432 ? 8.997 -18.803 2.097 1.00 86.62 432 ARG A C 1
ATOM 3457 O O . ARG A 1 432 ? 9.714 -19.447 1.331 1.00 86.62 432 ARG A O 1
ATOM 3464 N N . ALA A 1 433 ? 9.167 -17.511 2.339 1.00 81.69 433 ALA A N 1
ATOM 3465 C CA . ALA A 1 433 ? 10.359 -16.807 1.898 1.00 81.69 433 ALA A CA 1
ATOM 3466 C C . ALA A 1 433 ? 11.575 -17.283 2.706 1.00 81.69 433 ALA A C 1
ATOM 3468 O O . ALA A 1 433 ? 11.468 -17.679 3.873 1.00 81.69 433 ALA A O 1
ATOM 3469 N N . VAL A 1 434 ? 12.727 -17.263 2.050 1.00 85.25 434 VAL A N 1
ATOM 3470 C CA . VAL A 1 434 ? 14.020 -17.586 2.638 1.00 85.25 434 VAL A CA 1
ATOM 3471 C C . VAL A 1 434 ? 14.925 -16.395 2.354 1.00 85.25 434 VAL A C 1
ATOM 3473 O O . VAL A 1 434 ? 14.938 -15.904 1.225 1.00 85.25 434 VAL A O 1
ATOM 3476 N N . ASP A 1 435 ? 15.610 -15.893 3.375 1.00 78.88 435 ASP A N 1
ATOM 3477 C CA . ASP A 1 435 ? 16.570 -14.804 3.222 1.00 78.88 435 ASP A CA 1
ATOM 3478 C C . ASP A 1 435 ? 17.853 -15.269 2.508 1.00 78.88 435 ASP A C 1
ATOM 3480 O O . ASP A 1 435 ? 18.034 -16.450 2.197 1.00 78.88 435 ASP A O 1
ATOM 3484 N N . GLU A 1 436 ? 18.766 -14.331 2.246 1.00 77.69 436 GLU A N 1
ATOM 3485 C CA . GLU A 1 436 ? 20.054 -14.613 1.592 1.00 77.69 436 GLU A CA 1
ATOM 3486 C C . GLU A 1 436 ? 20.908 -15.638 2.359 1.00 77.69 436 GLU A C 1
ATOM 3488 O O . GLU A 1 436 ? 21.745 -16.317 1.766 1.00 77.69 436 GLU A O 1
ATOM 3493 N N . SER A 1 437 ? 20.684 -15.778 3.669 1.00 78.31 437 SER A N 1
ATOM 3494 C CA . SER A 1 437 ? 21.395 -16.720 4.538 1.00 78.31 437 SER A CA 1
ATOM 3495 C C . SER A 1 437 ? 20.734 -18.100 4.597 1.00 78.31 437 SER A C 1
ATOM 3497 O O . SER A 1 437 ? 21.221 -18.983 5.303 1.00 78.31 437 SER A O 1
ATOM 3499 N N . GLY A 1 438 ? 19.635 -18.322 3.872 1.00 82.62 438 GLY A N 1
ATOM 3500 C CA . GLY A 1 438 ? 18.906 -19.586 3.921 1.00 82.62 438 GLY A CA 1
ATOM 3501 C C . GLY A 1 438 ? 17.942 -19.702 5.109 1.00 82.62 438 GLY A C 1
ATOM 3502 O O . GLY A 1 438 ? 17.335 -20.762 5.298 1.00 82.62 438 GLY A O 1
ATOM 3503 N N . ASN A 1 439 ? 17.773 -18.645 5.908 1.00 81.81 439 ASN A N 1
ATOM 3504 C CA . ASN A 1 439 ? 16.884 -18.641 7.062 1.00 81.81 439 ASN A CA 1
ATOM 3505 C C . ASN A 1 439 ? 15.479 -18.185 6.663 1.00 81.81 439 ASN A C 1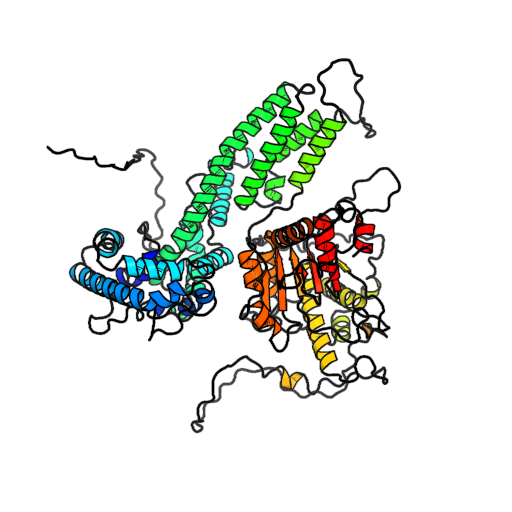
ATOM 3507 O O . ASN A 1 439 ? 15.282 -17.365 5.771 1.00 81.81 439 ASN A O 1
ATOM 3511 N N . SER A 1 440 ? 14.469 -18.722 7.341 1.00 85.81 440 SER A N 1
ATOM 3512 C CA . SER A 1 440 ? 13.091 -18.250 7.211 1.00 85.81 440 SER A CA 1
ATOM 3513 C C . SER A 1 440 ? 12.612 -17.704 8.542 1.00 85.81 440 SER A C 1
ATOM 3515 O O . SER A 1 440 ? 12.975 -18.243 9.594 1.00 85.81 440 SER A O 1
ATOM 3517 N N . LEU A 1 441 ? 11.696 -16.740 8.493 1.00 87.25 441 LEU A N 1
ATOM 3518 C CA . LEU A 1 441 ? 10.963 -16.323 9.680 1.00 87.25 441 LEU A CA 1
ATOM 3519 C C . LEU A 1 441 ? 10.282 -17.522 10.347 1.00 87.25 441 LEU A C 1
ATOM 3521 O O . LEU A 1 441 ? 9.814 -18.456 9.685 1.00 87.25 441 LEU A O 1
ATOM 3525 N N . ARG A 1 442 ? 10.266 -17.501 11.679 1.00 92.62 442 ARG A N 1
ATOM 3526 C CA . ARG A 1 442 ? 9.643 -18.529 12.507 1.00 92.62 442 ARG A CA 1
ATOM 3527 C C . ARG A 1 442 ? 8.501 -17.911 13.287 1.00 92.62 442 ARG A C 1
ATOM 3529 O O . ARG A 1 442 ? 8.633 -16.827 13.841 1.00 92.62 442 ARG A O 1
ATOM 3536 N N . LEU A 1 443 ? 7.390 -18.632 13.333 1.00 95.31 443 LEU A N 1
ATOM 3537 C CA . LEU A 1 443 ? 6.267 -18.268 14.180 1.00 95.31 443 LEU A CA 1
ATOM 3538 C C . LEU A 1 443 ? 6.581 -18.634 15.629 1.00 95.31 443 LEU A C 1
ATOM 3540 O O . LEU A 1 443 ? 7.074 -19.732 15.907 1.00 95.31 443 LEU A O 1
ATOM 3544 N N . ALA A 1 444 ? 6.254 -17.726 16.539 1.00 95.62 444 ALA A N 1
ATOM 3545 C CA . ALA A 1 444 ? 6.312 -17.976 17.969 1.00 95.62 444 ALA A CA 1
ATOM 3546 C C . ALA A 1 444 ? 5.250 -19.007 18.392 1.00 95.62 444 ALA A C 1
ATOM 3548 O O . ALA A 1 444 ? 4.259 -19.242 17.694 1.00 95.62 444 ALA A O 1
ATOM 3549 N N . TRP A 1 445 ? 5.432 -19.612 19.567 1.00 95.50 445 TRP A N 1
ATOM 3550 C CA . TRP A 1 445 ? 4.532 -20.652 20.077 1.00 95.50 445 TRP A CA 1
ATOM 3551 C C . TRP A 1 445 ? 3.067 -20.192 20.135 1.00 95.50 445 TRP A C 1
ATOM 3553 O O . TRP A 1 445 ? 2.182 -20.899 19.656 1.00 95.50 445 TRP A O 1
ATOM 3563 N N . HIS A 1 446 ? 2.798 -18.984 20.641 1.00 94.25 446 HIS A N 1
ATOM 3564 C CA . HIS A 1 446 ? 1.429 -18.462 20.745 1.00 94.25 446 HIS A CA 1
ATOM 3565 C C . HIS A 1 446 ? 0.788 -18.236 19.374 1.00 94.25 446 HIS A C 1
ATOM 3567 O O . HIS A 1 446 ? -0.417 -18.406 19.221 1.00 94.25 446 HIS A O 1
ATOM 3573 N N . GLN A 1 447 ? 1.589 -17.917 18.356 1.00 96.00 447 GLN A N 1
ATOM 3574 C CA . GLN A 1 447 ? 1.094 -17.758 16.991 1.00 96.00 447 GLN A CA 1
ATOM 3575 C C . GLN A 1 447 ? 0.680 -19.106 16.392 1.00 96.00 447 GLN A C 1
ATOM 3577 O O . GLN A 1 447 ? -0.350 -19.188 15.723 1.00 96.00 447 GLN A O 1
ATOM 3582 N N . TRP A 1 448 ? 1.428 -20.177 16.684 1.00 96.06 448 TRP A N 1
ATOM 3583 C CA . TRP A 1 448 ? 1.037 -21.542 16.322 1.00 96.06 448 TRP A CA 1
ATOM 3584 C C . TRP A 1 448 ? -0.254 -21.987 17.006 1.00 96.06 448 TRP A C 1
ATOM 3586 O O . TRP A 1 448 ? -1.101 -22.593 16.348 1.00 96.06 448 TRP A O 1
ATOM 3596 N N . VAL A 1 449 ? -0.437 -21.645 18.284 1.00 95.38 449 VAL A N 1
ATOM 3597 C CA . VAL A 1 449 ? -1.686 -21.910 19.014 1.00 95.38 449 VAL A CA 1
ATOM 3598 C C . VAL A 1 449 ? -2.871 -21.243 18.314 1.00 95.38 449 VAL A C 1
ATOM 3600 O O . VAL A 1 449 ? -3.867 -21.912 18.037 1.00 95.38 449 VAL A O 1
ATOM 3603 N N . SER A 1 450 ? -2.747 -19.964 17.942 1.00 95.31 450 SER A N 1
ATOM 3604 C CA . SER A 1 450 ? -3.792 -19.248 17.197 1.00 95.31 450 SER A CA 1
ATOM 3605 C C . SER A 1 450 ? -4.094 -19.894 15.841 1.00 95.31 450 SER A C 1
ATOM 3607 O O . SER A 1 450 ? -5.259 -20.044 15.476 1.00 95.31 450 SER A O 1
ATOM 3609 N N . ILE A 1 451 ? -3.068 -20.316 15.093 1.00 96.50 451 ILE A N 1
ATOM 3610 C CA . ILE A 1 451 ? -3.235 -21.003 13.799 1.00 96.50 451 ILE A CA 1
ATOM 3611 C C . ILE A 1 451 ? -3.962 -22.336 13.968 1.00 96.50 451 ILE A C 1
ATOM 3613 O O . ILE A 1 451 ? -4.867 -22.640 13.191 1.00 96.50 451 ILE A O 1
ATOM 3617 N N . LEU A 1 452 ? -3.601 -23.122 14.980 1.00 95.38 452 LEU A N 1
ATOM 3618 C CA . LEU A 1 452 ? -4.234 -24.408 15.242 1.00 95.38 452 LEU A CA 1
ATOM 3619 C C . LEU A 1 452 ? -5.712 -24.241 15.620 1.00 95.38 452 LEU A C 1
ATOM 3621 O O . LEU A 1 452 ? -6.554 -24.965 15.093 1.00 95.38 452 LEU A O 1
ATOM 3625 N N . GLU A 1 453 ? -6.041 -23.248 16.448 1.00 94.94 453 GLU A N 1
ATOM 3626 C CA . GLU A 1 453 ? -7.428 -22.903 16.788 1.00 94.94 453 GLU A CA 1
ATOM 3627 C C . GLU A 1 453 ? -8.211 -22.418 15.554 1.00 94.94 453 GLU A C 1
ATOM 3629 O O . GLU A 1 453 ? -9.353 -22.829 15.331 1.00 94.94 453 GLU A O 1
ATOM 3634 N N . MET A 1 454 ? -7.601 -21.592 14.693 1.00 96.50 454 MET A N 1
ATOM 3635 C CA . MET A 1 454 ? -8.209 -21.174 13.422 1.00 96.50 454 MET A CA 1
ATOM 3636 C C . MET A 1 454 ? -8.505 -22.374 12.513 1.00 96.50 454 MET A C 1
ATOM 3638 O O . MET A 1 454 ? -9.577 -22.435 11.905 1.00 96.50 454 MET A O 1
ATOM 3642 N N . VAL A 1 455 ? -7.599 -23.352 12.442 1.00 96.06 455 VAL A N 1
ATOM 3643 C CA . VAL A 1 455 ? -7.817 -24.609 11.713 1.00 96.06 455 VAL A CA 1
ATOM 3644 C C . VAL A 1 455 ? -8.950 -25.413 12.352 1.00 96.06 455 VAL A C 1
ATOM 3646 O O . VAL A 1 455 ? -9.886 -25.790 11.651 1.00 96.06 455 VAL A O 1
ATOM 3649 N N . ASP A 1 456 ? -8.934 -25.628 13.667 1.00 94.19 456 ASP A N 1
ATOM 3650 C CA . ASP A 1 456 ? -9.955 -26.415 14.370 1.00 94.19 456 ASP A CA 1
ATOM 3651 C C . ASP A 1 456 ? -11.378 -25.860 14.178 1.00 94.19 456 ASP A C 1
ATOM 3653 O O . ASP A 1 456 ? -12.331 -26.617 13.951 1.00 94.19 456 ASP A O 1
ATOM 3657 N N . ARG A 1 457 ? -11.521 -24.530 14.203 1.00 94.62 457 ARG A N 1
ATOM 3658 C CA . ARG A 1 457 ? -12.786 -23.821 13.942 1.00 94.62 457 ARG A CA 1
ATOM 3659 C C . ARG A 1 457 ? -13.273 -23.941 12.508 1.00 94.62 457 ARG A C 1
ATOM 3661 O O . ARG A 1 457 ? -14.481 -23.889 12.258 1.00 94.62 457 ARG A O 1
ATOM 3668 N N . SER A 1 458 ? -12.339 -24.106 11.580 1.00 96.38 458 SER A N 1
ATOM 3669 C CA . SER A 1 458 ? -12.626 -24.167 10.151 1.00 96.38 458 SER A CA 1
ATOM 3670 C C . SER A 1 458 ? -13.054 -25.548 9.683 1.00 96.38 458 SER A C 1
ATOM 3672 O O . SER A 1 458 ? -13.597 -25.684 8.590 1.00 96.38 458 SER A O 1
ATOM 3674 N N . PHE A 1 459 ? -12.837 -26.580 10.494 1.00 95.12 459 PHE A N 1
ATOM 3675 C CA . PHE A 1 459 ? -13.223 -27.945 10.176 1.00 95.12 459 PHE A CA 1
ATOM 3676 C C . PHE A 1 459 ? -14.399 -28.409 11.043 1.00 95.12 459 PHE A C 1
ATOM 3678 O O . PHE A 1 459 ? -14.550 -28.079 12.216 1.00 95.12 459 PHE A O 1
ATOM 3685 N N . THR A 1 460 ? -15.268 -29.204 10.435 1.00 94.81 460 THR A N 1
ATOM 3686 C CA . THR A 1 460 ? -16.548 -29.658 10.979 1.00 94.81 460 THR A CA 1
ATOM 3687 C C . THR A 1 460 ? -16.687 -31.162 10.796 1.00 94.81 460 THR A C 1
ATOM 3689 O O . THR A 1 460 ? -16.106 -31.749 9.877 1.00 94.81 460 THR A O 1
ATOM 3692 N N . ALA A 1 461 ? -17.431 -31.807 11.694 1.00 90.19 461 ALA A N 1
ATOM 3693 C CA . ALA A 1 461 ? -17.596 -33.261 11.689 1.00 90.19 461 ALA A CA 1
ATOM 3694 C C . ALA A 1 461 ? -18.488 -33.739 10.538 1.00 90.19 461 ALA A C 1
ATOM 3696 O O . ALA A 1 461 ? -18.298 -34.838 10.024 1.00 90.19 461 ALA A O 1
ATOM 3697 N N . THR A 1 462 ? -19.449 -32.912 10.126 1.00 90.25 462 THR A N 1
ATOM 3698 C CA . THR A 1 462 ? -20.487 -33.293 9.163 1.00 90.25 462 THR A CA 1
ATOM 3699 C C . THR A 1 462 ? -20.595 -32.290 8.021 1.00 90.25 462 THR A C 1
ATOM 3701 O O . THR A 1 462 ? -20.375 -31.090 8.194 1.00 90.25 462 THR A O 1
ATOM 3704 N N . LEU A 1 463 ? -20.933 -32.793 6.833 1.00 92.50 463 LEU A N 1
ATOM 3705 C CA . LEU A 1 463 ? -21.233 -31.958 5.675 1.00 92.50 463 LEU A CA 1
ATOM 3706 C C . LEU A 1 463 ? -22.477 -31.102 5.972 1.00 92.50 463 LEU A C 1
ATOM 3708 O O . LEU A 1 463 ? -23.432 -31.580 6.576 1.00 92.50 463 LEU A O 1
ATOM 3712 N N . GLY A 1 464 ? -22.462 -29.840 5.560 1.00 90.44 464 GLY A N 1
ATOM 3713 C CA . GLY A 1 464 ? -23.515 -28.858 5.821 1.00 90.44 464 GLY A CA 1
ATOM 3714 C C . GLY A 1 464 ? -23.426 -28.166 7.184 1.00 90.44 464 GLY A C 1
ATOM 3715 O O . GLY A 1 464 ? -24.087 -27.149 7.380 1.00 90.44 464 GLY A O 1
ATOM 3716 N N . GLN A 1 465 ? -22.595 -28.649 8.116 1.00 92.50 465 GLN A N 1
ATOM 3717 C CA . GLN A 1 465 ? -22.405 -27.981 9.403 1.00 92.50 465 GLN A CA 1
ATOM 3718 C C . GLN A 1 465 ? -21.691 -26.638 9.215 1.00 92.50 465 GLN A C 1
ATOM 3720 O O . GLN A 1 465 ? -20.610 -26.572 8.639 1.00 92.50 465 GLN A O 1
ATOM 3725 N N . VAL A 1 466 ? -22.263 -25.562 9.751 1.00 88.81 466 VAL A N 1
ATOM 3726 C CA . VAL A 1 466 ? -21.639 -24.235 9.698 1.00 88.81 466 VAL A CA 1
ATOM 3727 C C . VAL A 1 466 ? -20.361 -24.252 10.540 1.00 88.81 466 VAL A C 1
ATOM 3729 O O . VAL A 1 466 ? -20.394 -24.577 11.730 1.00 88.81 466 VAL A O 1
ATOM 3732 N N . GLY A 1 467 ? -19.223 -23.953 9.908 1.00 90.88 467 GLY A N 1
ATOM 3733 C CA . GLY A 1 467 ? -17.961 -23.768 10.625 1.00 90.88 467 GLY A CA 1
ATOM 3734 C C . GLY A 1 467 ? -17.966 -22.478 11.444 1.00 90.88 467 GLY A C 1
ATOM 3735 O O . GLY A 1 467 ? -18.895 -21.677 11.352 1.00 90.88 467 GLY A O 1
ATOM 3736 N N . ARG A 1 468 ? -16.948 -22.278 12.283 1.00 94.50 468 ARG A N 1
ATOM 3737 C CA . ARG A 1 468 ? -16.928 -21.150 13.220 1.00 94.50 468 ARG A CA 1
ATOM 3738 C C . ARG A 1 468 ? -16.012 -20.036 12.709 1.00 94.50 468 ARG A C 1
ATOM 3740 O O . ARG A 1 468 ? -14.845 -20.318 12.437 1.00 94.50 468 ARG A O 1
ATOM 3747 N N . PRO A 1 469 ? -16.494 -18.788 12.622 1.00 94.25 469 PRO A N 1
ATOM 3748 C CA . PRO A 1 469 ? -15.629 -17.645 12.375 1.00 94.25 469 PRO A CA 1
ATOM 3749 C C . PRO A 1 469 ? -14.709 -17.393 13.580 1.00 94.25 469 PRO A C 1
ATOM 3751 O O . PRO A 1 469 ? -14.958 -17.865 14.701 1.00 94.25 469 PRO A O 1
ATOM 3754 N N . THR A 1 470 ? -13.634 -16.639 13.354 1.00 94.69 470 THR A N 1
ATOM 3755 C CA . THR A 1 470 ? -12.633 -16.346 14.390 1.00 94.69 470 THR A CA 1
ATOM 3756 C C . THR A 1 470 ? -12.441 -14.845 14.559 1.00 94.69 470 THR A C 1
ATOM 3758 O O . THR A 1 470 ? -12.292 -14.109 13.588 1.00 94.69 470 THR A O 1
ATOM 3761 N N . LEU A 1 471 ? -12.403 -14.400 15.814 1.00 94.25 471 LEU A N 1
ATOM 3762 C CA . LEU A 1 471 ? -12.013 -13.049 16.203 1.00 94.25 471 LEU A CA 1
ATOM 3763 C C . LEU A 1 471 ? -10.657 -13.130 16.910 1.00 94.25 471 LEU A C 1
ATOM 3765 O O . LEU A 1 471 ? -10.577 -13.692 18.000 1.00 94.25 471 LEU A O 1
ATOM 3769 N N . LEU A 1 472 ? -9.616 -12.565 16.302 1.00 93.81 472 LEU A N 1
ATOM 3770 C CA . LEU A 1 472 ? -8.314 -12.381 16.936 1.00 93.81 472 LEU A CA 1
ATOM 3771 C C . LEU A 1 472 ? -8.305 -11.025 17.643 1.00 93.81 472 LEU A C 1
ATOM 3773 O O . LEU A 1 472 ? -8.275 -9.970 17.005 1.00 93.81 472 LEU A O 1
ATOM 3777 N N . ALA A 1 473 ? -8.362 -11.076 18.970 1.00 92.00 473 ALA A N 1
ATOM 3778 C CA . ALA A 1 473 ? -8.416 -9.913 19.853 1.00 92.00 473 ALA A CA 1
ATOM 3779 C C . ALA A 1 473 ? -7.173 -9.810 20.754 1.00 92.00 473 ALA A C 1
ATOM 3781 O O . ALA A 1 473 ? -7.252 -9.272 21.860 1.00 92.00 473 ALA A O 1
ATOM 3782 N N . ASP A 1 474 ? -6.048 -10.354 20.281 1.00 87.75 474 ASP A N 1
ATOM 3783 C CA . ASP A 1 474 ? -4.746 -10.222 20.932 1.00 87.75 474 ASP A CA 1
ATOM 3784 C C . ASP A 1 474 ? -4.347 -8.746 21.021 1.00 87.75 474 ASP A C 1
ATOM 3786 O O . ASP A 1 474 ? -4.731 -7.930 20.172 1.00 87.75 474 ASP A O 1
ATOM 3790 N N . GLU A 1 475 ? -3.517 -8.402 22.003 1.00 85.62 475 GLU A N 1
ATOM 3791 C CA . GLU A 1 475 ? -2.982 -7.047 22.126 1.00 85.62 475 GLU A CA 1
ATOM 3792 C C . GLU A 1 475 ? -2.156 -6.649 20.886 1.00 85.62 475 GLU A C 1
ATOM 3794 O O . GLU A 1 475 ? -1.760 -7.468 20.039 1.00 85.62 475 GLU A O 1
ATOM 3799 N N . VAL A 1 476 ? -1.937 -5.345 20.724 1.00 85.69 476 VAL A N 1
ATOM 3800 C CA . VAL A 1 476 ? -1.053 -4.811 19.680 1.00 85.69 476 VAL A CA 1
ATOM 3801 C C . VAL A 1 476 ? 0.357 -5.391 19.862 1.00 85.69 476 VAL A C 1
ATOM 3803 O O . VAL A 1 476 ? 0.817 -5.579 20.984 1.00 85.69 476 VAL A O 1
ATOM 3806 N N . GLY A 1 477 ? 1.025 -5.731 18.755 1.00 87.25 477 GLY A N 1
ATOM 3807 C CA . GLY A 1 477 ? 2.384 -6.292 18.771 1.00 87.25 477 GLY A CA 1
ATOM 3808 C C . GLY A 1 477 ? 2.483 -7.821 18.876 1.00 87.25 477 GLY A C 1
ATOM 3809 O O . GLY A 1 477 ? 3.552 -8.369 18.657 1.00 87.25 477 GLY A O 1
ATOM 3810 N N . PHE A 1 478 ? 1.388 -8.559 19.093 1.00 91.69 478 PHE A N 1
ATOM 3811 C CA . PHE A 1 478 ? 1.435 -10.036 19.185 1.00 91.69 478 PHE A CA 1
ATOM 3812 C C . PHE A 1 478 ? 1.631 -10.770 17.838 1.00 91.69 478 PHE A C 1
ATOM 3814 O O . PHE A 1 478 ? 1.639 -12.006 17.778 1.00 91.69 478 PHE A O 1
ATOM 3821 N N . GLY A 1 479 ? 1.790 -10.024 16.741 1.00 95.12 479 GLY A N 1
ATOM 3822 C CA . GLY A 1 479 ? 1.995 -10.575 15.402 1.00 95.12 479 GLY A CA 1
ATOM 3823 C C . GLY A 1 479 ? 0.742 -11.211 14.791 1.00 95.12 479 GLY A C 1
ATOM 3824 O O . GLY A 1 479 ? 0.840 -12.246 14.138 1.00 95.12 479 GLY A O 1
ATOM 3825 N N . LYS A 1 480 ? -0.441 -10.601 14.973 1.00 96.19 480 LYS A N 1
ATOM 3826 C CA . LYS A 1 480 ? -1.706 -11.047 14.345 1.00 96.19 480 LYS A CA 1
ATOM 3827 C C . LYS A 1 480 ? -1.575 -11.222 12.824 1.00 96.19 480 LYS A C 1
ATOM 3829 O O . LYS A 1 480 ? -2.095 -12.183 12.267 1.00 96.19 480 LYS A O 1
ATOM 3834 N N . THR A 1 481 ? -0.827 -10.337 12.167 1.00 96.94 481 THR A N 1
ATOM 3835 C CA . THR A 1 481 ? -0.503 -10.429 10.736 1.00 96.94 481 THR A CA 1
ATOM 3836 C C . THR A 1 481 ? 0.207 -11.745 10.407 1.00 96.94 481 THR A C 1
ATOM 3838 O O . THR A 1 481 ? -0.259 -12.492 9.549 1.00 96.94 481 THR A O 1
ATOM 3841 N N . ALA A 1 482 ? 1.260 -12.093 11.155 1.00 97.00 482 ALA A N 1
ATOM 3842 C CA . ALA A 1 482 ? 1.985 -13.353 10.991 1.00 97.00 482 ALA A CA 1
ATOM 3843 C C . ALA A 1 482 ? 1.096 -14.582 11.261 1.00 97.00 482 ALA A C 1
ATOM 3845 O O . ALA A 1 482 ? 1.175 -15.567 10.531 1.00 97.00 482 ALA A O 1
ATOM 3846 N N . GLN A 1 483 ? 0.191 -14.515 12.248 1.00 97.56 483 GLN A N 1
ATOM 3847 C CA . GLN A 1 483 ? -0.782 -15.585 12.512 1.00 97.56 483 GLN A CA 1
ATOM 3848 C C . GLN A 1 483 ? -1.704 -15.834 11.305 1.00 97.56 483 GLN A C 1
ATOM 3850 O O . GLN A 1 483 ? -1.928 -16.981 10.921 1.00 97.56 483 GLN A O 1
ATOM 3855 N N . VAL A 1 484 ? -2.222 -14.771 10.679 1.00 98.31 484 VAL A N 1
ATOM 3856 C CA . VAL A 1 484 ? -3.084 -14.873 9.488 1.00 98.31 484 VAL A CA 1
ATOM 3857 C C . VAL A 1 484 ? -2.313 -15.410 8.284 1.00 98.31 484 VAL A C 1
ATOM 3859 O O . VAL A 1 484 ? -2.820 -16.281 7.576 1.00 98.31 484 VAL A O 1
ATOM 3862 N N . ILE A 1 485 ? -1.088 -14.927 8.059 1.00 98.12 485 ILE A N 1
ATOM 3863 C CA . ILE A 1 485 ? -0.222 -15.413 6.977 1.00 98.12 485 ILE A CA 1
ATOM 3864 C C . ILE A 1 485 ? 0.088 -16.901 7.170 1.00 98.12 485 ILE A C 1
ATOM 3866 O O . ILE A 1 485 ? -0.086 -17.697 6.245 1.00 98.12 485 ILE A O 1
ATOM 3870 N N . GLY A 1 486 ? 0.454 -17.300 8.389 1.00 97.56 486 GLY A N 1
ATOM 3871 C CA . GLY A 1 486 ? 0.699 -18.699 8.712 1.00 97.56 486 GLY A CA 1
ATOM 3872 C C . GLY A 1 486 ? -0.538 -19.569 8.500 1.00 97.56 486 GLY A C 1
ATOM 3873 O O . GLY A 1 486 ? -0.450 -20.651 7.920 1.00 97.56 486 GLY A O 1
ATOM 3874 N N . TYR A 1 487 ? -1.717 -19.070 8.876 1.00 98.06 487 TYR A N 1
ATOM 3875 C CA . TYR A 1 487 ? -2.982 -19.759 8.636 1.00 98.06 487 TYR A CA 1
ATOM 3876 C C . TYR A 1 487 ? -3.298 -19.931 7.138 1.00 98.06 487 TYR A C 1
ATOM 3878 O O . TYR A 1 487 ? -3.702 -21.020 6.725 1.00 98.06 487 TYR A O 1
ATOM 3886 N N . LEU A 1 488 ? -3.049 -18.916 6.300 1.00 98.06 488 LEU A N 1
ATOM 3887 C CA . LEU A 1 488 ? -3.162 -19.023 4.837 1.00 98.06 488 LEU A CA 1
ATOM 3888 C C . LEU A 1 488 ? -2.255 -20.128 4.275 1.00 98.06 488 LEU A C 1
ATOM 3890 O O . LEU A 1 488 ? -2.721 -20.982 3.517 1.00 98.06 488 LEU A O 1
ATOM 3894 N N . GLN A 1 489 ? -0.986 -20.162 4.689 1.00 96.69 489 GLN A N 1
ATOM 3895 C CA . GLN A 1 489 ? -0.035 -21.190 4.258 1.00 96.69 489 GLN A CA 1
ATOM 3896 C C . GLN A 1 489 ? -0.472 -22.594 4.707 1.00 96.69 489 GLN A C 1
ATOM 3898 O O . GLN A 1 489 ? -0.387 -23.550 3.931 1.00 96.69 489 GLN A O 1
ATOM 3903 N N . VAL A 1 490 ? -1.013 -22.734 5.923 1.00 96.62 490 VAL A N 1
ATOM 3904 C CA . VAL A 1 490 ? -1.590 -24.004 6.391 1.00 96.62 490 VAL A CA 1
ATOM 3905 C C . VAL A 1 490 ? -2.795 -24.415 5.544 1.00 96.62 490 VAL A C 1
ATOM 3907 O O . VAL A 1 490 ? -2.888 -25.581 5.167 1.00 96.62 490 VAL A O 1
ATOM 3910 N N . LEU A 1 491 ? -3.690 -23.498 5.165 1.00 96.75 491 LEU A N 1
ATOM 3911 C CA . LEU A 1 491 ? -4.804 -23.831 4.267 1.00 96.75 491 LEU A CA 1
ATOM 3912 C C . LEU A 1 491 ? -4.322 -24.348 2.906 1.00 96.75 491 LEU A C 1
ATOM 3914 O O . LEU A 1 491 ? -4.889 -25.312 2.389 1.00 96.75 491 LEU A O 1
ATOM 3918 N N . TRP A 1 492 ? -3.256 -23.771 2.345 1.00 95.38 492 TRP A N 1
ATOM 3919 C CA . TRP A 1 492 ? -2.649 -24.262 1.103 1.00 95.38 492 TRP A CA 1
ATOM 3920 C C . TRP A 1 492 ? -2.068 -25.668 1.260 1.00 95.38 492 TRP A C 1
ATOM 3922 O O . TRP A 1 492 ? -2.266 -26.525 0.392 1.00 95.38 492 TRP A O 1
ATOM 3932 N N . HIS A 1 493 ? -1.390 -25.925 2.382 1.00 93.25 493 HIS A N 1
ATOM 3933 C CA . HIS A 1 493 ? -0.884 -27.252 2.720 1.00 93.25 493 HIS A CA 1
ATOM 3934 C C . HIS A 1 493 ? -2.027 -28.273 2.805 1.00 93.25 493 HIS A C 1
ATOM 3936 O O . HIS A 1 493 ? -2.007 -29.291 2.113 1.00 93.25 493 HIS A O 1
ATOM 3942 N N . LEU A 1 494 ? -3.064 -27.967 3.589 1.00 92.69 494 LEU A N 1
ATOM 3943 C CA . LEU A 1 494 ? -4.208 -28.852 3.797 1.00 92.69 494 LEU A CA 1
ATOM 3944 C C . LEU A 1 494 ? -4.992 -29.097 2.504 1.00 92.69 494 LEU A C 1
ATOM 3946 O O . LEU A 1 494 ? -5.419 -30.225 2.268 1.00 92.69 494 LEU A O 1
ATOM 3950 N N . LYS A 1 495 ? -5.147 -28.088 1.635 1.00 94.06 495 LYS A N 1
ATOM 3951 C CA . LYS A 1 495 ? -5.746 -28.267 0.303 1.00 94.06 495 LYS A CA 1
ATOM 3952 C C . LYS A 1 495 ? -4.938 -29.250 -0.537 1.00 94.06 495 LYS A C 1
ATOM 3954 O O . LYS A 1 495 ? -5.510 -30.183 -1.087 1.00 94.06 495 LYS A O 1
ATOM 3959 N N . THR A 1 496 ? -3.614 -29.104 -0.557 1.00 88.62 496 THR A N 1
ATOM 3960 C CA . THR A 1 496 ? -2.722 -30.016 -1.292 1.00 88.62 496 THR A CA 1
ATOM 3961 C C . THR A 1 496 ? -2.857 -31.458 -0.783 1.00 88.62 496 THR A C 1
ATOM 3963 O O . THR A 1 496 ? -2.935 -32.397 -1.580 1.00 88.62 496 THR A O 1
ATOM 3966 N N . LEU A 1 497 ? -2.949 -31.644 0.540 1.00 86.69 497 LEU A N 1
ATOM 3967 C CA . LEU A 1 497 ? -3.204 -32.954 1.145 1.00 86.69 497 LEU A CA 1
ATOM 3968 C C . LEU A 1 497 ? -4.582 -33.517 0.767 1.00 86.69 497 LEU A C 1
ATOM 3970 O O . LEU A 1 497 ? -4.693 -34.707 0.476 1.00 86.69 497 LEU A O 1
ATOM 3974 N N . GLN A 1 498 ? -5.626 -32.681 0.750 1.00 89.44 498 GLN A N 1
ATOM 3975 C CA . GLN A 1 498 ? -6.965 -33.095 0.325 1.00 89.44 498 GLN A CA 1
ATOM 3976 C C . GLN A 1 498 ? -6.977 -33.509 -1.146 1.00 89.44 498 GLN A C 1
ATOM 3978 O O . GLN A 1 498 ? -7.487 -34.579 -1.465 1.00 89.44 498 GLN A O 1
ATOM 3983 N N . ASP A 1 499 ? -6.409 -32.707 -2.044 1.00 87.62 499 ASP A N 1
ATOM 3984 C CA . ASP A 1 499 ? -6.393 -32.977 -3.489 1.00 87.62 499 ASP A CA 1
ATOM 3985 C C . ASP A 1 499 ? -5.641 -34.257 -3.843 1.00 87.62 499 ASP A C 1
ATOM 3987 O O . ASP A 1 499 ? -6.033 -34.980 -4.756 1.00 87.62 499 ASP A O 1
ATOM 3991 N N . SER A 1 500 ? -4.605 -34.575 -3.071 1.00 84.12 500 SER A N 1
ATOM 3992 C CA . SER A 1 500 ? -3.828 -35.806 -3.236 1.00 84.12 500 SER A CA 1
ATOM 3993 C C . SER A 1 500 ? -4.556 -37.051 -2.716 1.00 84.12 500 SER A C 1
ATOM 3995 O O . SER A 1 500 ? -4.113 -38.171 -2.957 1.00 84.12 500 SER A O 1
ATOM 3997 N N . ASN A 1 501 ? -5.676 -36.879 -2.007 1.00 83.88 501 ASN A N 1
ATOM 3998 C CA . ASN A 1 501 ? -6.484 -37.958 -1.455 1.00 83.88 501 ASN A CA 1
ATOM 3999 C C . ASN A 1 501 ? -7.875 -37.977 -2.107 1.00 83.88 501 ASN A C 1
ATOM 4001 O O . ASN A 1 501 ? -8.783 -37.249 -1.701 1.00 83.88 501 ASN A O 1
ATOM 4005 N N . VAL A 1 502 ? -8.059 -38.838 -3.110 1.00 81.38 502 VAL A N 1
ATOM 4006 C CA . VAL A 1 502 ? -9.318 -38.963 -3.872 1.00 81.38 502 VAL A CA 1
ATOM 4007 C C . VAL A 1 502 ? -10.511 -39.299 -2.966 1.00 81.38 502 VAL A C 1
ATOM 4009 O O . VAL A 1 502 ? -11.598 -38.757 -3.157 1.00 81.38 502 VAL A O 1
ATOM 4012 N N . ASP A 1 503 ? -10.292 -40.086 -1.911 1.00 81.62 503 ASP A N 1
ATOM 4013 C CA . ASP A 1 503 ? -11.347 -40.561 -1.009 1.00 81.62 503 ASP A CA 1
ATOM 4014 C C . ASP A 1 503 ? -11.773 -39.532 0.054 1.00 81.62 503 ASP A C 1
ATOM 4016 O O . ASP A 1 503 ? -12.653 -39.803 0.875 1.00 81.62 503 ASP A O 1
ATOM 4020 N N . TRP A 1 504 ? -11.173 -38.339 0.089 1.00 78.88 504 TRP A N 1
ATOM 4021 C CA . TRP A 1 504 ? -11.560 -37.293 1.038 1.00 78.88 504 TRP A CA 1
ATOM 4022 C C . TRP A 1 504 ? -12.969 -36.727 0.749 1.00 78.88 504 TRP A C 1
ATOM 4024 O O . TRP A 1 504 ? -13.258 -36.409 -0.411 1.00 78.88 504 TRP A O 1
ATOM 4034 N N . PRO A 1 505 ? -13.841 -36.505 1.765 1.00 75.81 505 PRO A N 1
ATOM 4035 C CA . PRO A 1 505 ? -13.660 -36.733 3.213 1.00 75.81 505 PRO A CA 1
ATOM 4036 C C . PRO A 1 505 ? -14.087 -38.139 3.696 1.00 75.81 505 PRO A C 1
ATOM 4038 O O . PRO A 1 505 ? -14.000 -38.450 4.889 1.00 75.81 505 PRO A O 1
ATOM 4041 N N . MET A 1 506 ? -14.568 -38.984 2.782 1.00 71.12 506 MET A N 1
ATOM 4042 C CA . MET A 1 506 ? -15.271 -40.249 3.036 1.00 71.12 506 MET A CA 1
ATOM 4043 C C . MET A 1 506 ? -14.350 -41.449 3.302 1.00 71.12 506 MET A C 1
ATOM 4045 O O . MET A 1 506 ? -14.822 -42.587 3.286 1.00 71.12 506 MET A O 1
ATOM 4049 N N . THR A 1 507 ? -13.058 -41.233 3.576 1.00 66.19 507 THR A N 1
ATOM 4050 C CA . THR A 1 507 ? -12.092 -42.297 3.890 1.00 66.19 507 THR A CA 1
ATOM 4051 C C . THR A 1 507 ? -12.605 -43.175 5.039 1.00 66.19 507 THR A C 1
ATOM 4053 O O . THR A 1 507 ? -12.516 -42.815 6.215 1.00 66.19 507 THR A O 1
ATOM 4056 N N . LYS A 1 508 ? -13.166 -44.346 4.697 1.00 58.53 508 LYS A N 1
ATOM 4057 C CA . LYS A 1 508 ? -13.780 -45.293 5.651 1.00 58.53 508 LYS A CA 1
ATOM 4058 C C . LYS A 1 508 ? -12.765 -45.876 6.638 1.00 58.53 508 LYS A C 1
ATOM 4060 O O . LYS A 1 508 ? -13.141 -46.286 7.731 1.00 58.53 508 LYS A O 1
ATOM 4065 N N . LYS A 1 509 ? -11.477 -45.889 6.280 1.00 56.31 509 LYS A N 1
ATOM 4066 C CA . LYS A 1 509 ? -10.381 -46.227 7.195 1.00 56.31 509 LYS A CA 1
ATOM 4067 C C . LYS A 1 509 ? -9.977 -44.970 7.962 1.00 56.31 509 LYS A C 1
ATOM 4069 O O . LYS A 1 509 ? -9.333 -44.076 7.427 1.00 56.31 509 LYS A O 1
ATOM 4074 N N . SER A 1 510 ? -10.407 -44.890 9.218 1.00 46.09 510 SER A N 1
ATOM 4075 C CA . SER A 1 510 ? -10.271 -43.710 10.078 1.00 46.09 510 SER A CA 1
ATOM 4076 C C . SER A 1 510 ? -8.844 -43.391 10.537 1.00 46.09 510 SER A C 1
ATOM 4078 O O . SER A 1 510 ? -8.640 -42.334 11.130 1.00 46.09 510 SER A O 1
ATOM 4080 N N . SER A 1 511 ? -7.865 -44.261 10.274 1.00 45.22 511 SER A N 1
ATOM 4081 C CA . SER A 1 511 ? -6.554 -44.211 10.929 1.00 45.22 511 SER A CA 1
ATOM 4082 C C . SER A 1 511 ? -5.358 -43.909 10.027 1.00 45.22 511 SER A C 1
ATOM 4084 O O . SER A 1 511 ? -4.292 -43.613 10.563 1.00 45.22 511 SER A O 1
ATOM 4086 N N . GLU A 1 512 ? -5.488 -43.985 8.701 1.00 48.84 512 GLU A N 1
ATOM 4087 C CA . GLU A 1 512 ? -4.332 -43.933 7.795 1.00 48.84 512 GLU A CA 1
ATOM 4088 C C . GLU A 1 512 ? -4.582 -42.958 6.643 1.00 48.84 512 GLU A C 1
ATOM 4090 O O . GLU A 1 512 ? -5.332 -43.229 5.707 1.00 48.84 512 GLU A O 1
ATOM 4095 N N . TRP A 1 513 ? -3.953 -41.788 6.748 1.00 55.31 513 TRP A N 1
ATOM 4096 C CA . TRP A 1 513 ? -3.758 -40.878 5.625 1.00 55.31 513 TRP A CA 1
ATOM 4097 C C . TRP A 1 513 ? -2.755 -41.490 4.634 1.00 55.31 513 TRP A C 1
ATOM 4099 O O . TRP A 1 513 ? -1.858 -42.221 5.071 1.00 55.31 513 TRP A O 1
ATOM 4109 N N . PRO A 1 514 ? -2.860 -41.209 3.321 1.00 46.91 514 PRO A N 1
ATOM 4110 C CA . PRO A 1 514 ? -1.916 -41.736 2.344 1.00 46.91 514 PRO A CA 1
ATOM 4111 C C . PRO A 1 514 ? -0.479 -41.314 2.700 1.00 46.91 514 PRO A C 1
ATOM 4113 O O . PRO A 1 514 ? -0.250 -40.159 3.071 1.00 46.91 514 PRO A O 1
ATOM 4116 N N . PRO A 1 515 ? 0.499 -42.236 2.635 1.00 47.16 515 PRO A N 1
ATOM 4117 C CA . PRO A 1 515 ? 1.871 -41.916 2.972 1.00 47.16 515 PRO A CA 1
ATOM 4118 C C . PRO A 1 515 ? 2.482 -40.931 1.970 1.00 47.16 515 PRO A C 1
ATOM 4120 O O . PRO A 1 515 ? 2.357 -41.087 0.760 1.00 47.16 515 PRO A O 1
ATOM 4123 N N . ASP A 1 516 ? 3.208 -39.956 2.512 1.00 46.34 516 ASP A N 1
ATOM 4124 C CA . ASP A 1 516 ? 3.809 -38.762 1.890 1.00 46.34 516 ASP A CA 1
ATOM 4125 C C . ASP A 1 516 ? 4.927 -39.049 0.850 1.00 46.34 516 ASP A C 1
ATOM 4127 O O . ASP A 1 516 ? 5.823 -38.239 0.620 1.00 46.34 516 ASP A O 1
ATOM 4131 N N . LYS A 1 517 ? 4.952 -40.246 0.251 1.00 44.03 517 LYS A N 1
ATOM 4132 C CA . LYS A 1 517 ? 6.055 -40.709 -0.606 1.00 44.03 517 LYS A CA 1
ATOM 4133 C C . LYS A 1 517 ? 6.051 -40.104 -2.015 1.00 44.03 517 LYS A C 1
ATOM 4135 O O . LYS A 1 517 ? 7.113 -40.055 -2.624 1.00 44.03 517 LYS A O 1
ATOM 4140 N N . GLU A 1 518 ? 4.915 -39.622 -2.521 1.00 43.81 518 GLU A N 1
ATOM 4141 C CA . GLU A 1 518 ? 4.823 -39.040 -3.875 1.00 43.81 518 GLU A CA 1
ATOM 4142 C C . GLU A 1 518 ? 4.819 -37.503 -3.913 1.00 43.81 518 GLU A C 1
ATOM 4144 O O . GLU A 1 518 ? 5.174 -36.918 -4.938 1.00 43.81 518 GLU A O 1
ATOM 4149 N N . LEU A 1 519 ? 4.468 -36.825 -2.813 1.00 44.44 519 LEU A N 1
ATOM 4150 C CA . LEU A 1 519 ? 4.259 -35.372 -2.816 1.00 44.44 519 LEU A CA 1
ATOM 4151 C C . LEU A 1 519 ? 5.575 -34.580 -2.918 1.00 44.44 519 LEU A C 1
ATOM 4153 O O . LEU A 1 519 ? 5.665 -33.588 -3.644 1.00 44.44 519 LEU A O 1
ATOM 4157 N N . VAL A 1 520 ? 6.623 -35.067 -2.246 1.00 42.81 520 VAL A N 1
ATOM 4158 C CA . VAL A 1 520 ? 7.954 -34.433 -2.209 1.00 42.81 520 VAL A CA 1
ATOM 4159 C C . VAL A 1 520 ? 8.625 -34.427 -3.590 1.00 42.81 520 VAL A C 1
ATOM 4161 O O . VAL A 1 520 ? 9.365 -33.503 -3.911 1.00 42.81 520 VAL A O 1
ATOM 4164 N N . PHE A 1 521 ? 8.331 -35.409 -4.451 1.00 38.34 521 PHE A N 1
ATOM 4165 C CA . PHE A 1 521 ? 8.980 -35.520 -5.763 1.00 38.34 521 PHE A CA 1
ATOM 4166 C C . PHE A 1 521 ? 8.370 -34.595 -6.832 1.00 38.34 521 PHE A C 1
ATOM 4168 O O . PHE A 1 521 ? 9.052 -34.242 -7.794 1.00 38.34 521 PHE A O 1
ATOM 4175 N N . ARG A 1 522 ? 7.103 -34.177 -6.680 1.00 38.12 522 ARG A N 1
ATOM 4176 C CA . ARG A 1 522 ? 6.422 -33.300 -7.653 1.00 38.12 522 ARG A CA 1
ATOM 4177 C C . ARG A 1 522 ? 6.586 -31.810 -7.354 1.00 38.12 522 ARG A C 1
ATOM 4179 O O . ARG A 1 522 ? 6.671 -31.026 -8.291 1.00 38.12 522 ARG A O 1
ATOM 4186 N N . LEU A 1 523 ? 6.686 -31.420 -6.083 1.00 43.34 523 LEU A N 1
ATOM 4187 C CA . LEU A 1 523 ? 6.742 -30.004 -5.690 1.00 43.34 523 LEU A CA 1
ATOM 4188 C C . LEU A 1 523 ? 8.127 -29.353 -5.875 1.00 43.34 523 LEU A C 1
ATOM 4190 O O . LEU A 1 523 ? 8.215 -28.134 -5.943 1.00 43.34 523 LEU A O 1
ATOM 4194 N N . GLY A 1 524 ? 9.199 -30.140 -6.014 1.00 39.25 524 GLY A N 1
ATOM 4195 C CA . GLY A 1 524 ? 10.564 -29.627 -6.206 1.00 39.25 524 GLY A CA 1
ATOM 4196 C C . GLY A 1 524 ? 10.977 -29.320 -7.654 1.00 39.25 524 GLY A C 1
ATOM 4197 O O . GLY A 1 524 ? 12.120 -28.930 -7.870 1.00 39.25 524 GLY A O 1
ATOM 4198 N N . ARG A 1 525 ? 10.108 -29.528 -8.660 1.00 33.84 525 ARG A N 1
ATOM 4199 C CA . ARG A 1 525 ? 10.475 -29.393 -10.092 1.00 33.84 525 ARG A CA 1
ATOM 4200 C C . ARG A 1 525 ? 9.680 -28.375 -10.907 1.00 33.84 525 ARG A C 1
ATOM 4202 O O . ARG A 1 525 ? 10.032 -28.150 -12.059 1.00 33.84 525 ARG A O 1
ATOM 4209 N N . THR A 1 526 ? 8.660 -27.731 -10.355 1.00 33.28 526 THR A N 1
ATOM 4210 C CA . THR A 1 526 ? 7.924 -26.675 -11.067 1.00 33.28 526 THR A CA 1
ATOM 4211 C C . THR A 1 526 ? 8.429 -25.299 -10.651 1.00 33.28 526 THR A C 1
ATOM 4213 O O . THR A 1 526 ? 7.705 -24.524 -10.034 1.00 33.28 526 THR A O 1
ATOM 4216 N N . SER A 1 527 ? 9.685 -24.988 -10.981 1.00 35.91 527 SER A N 1
ATOM 4217 C CA . SER A 1 527 ? 10.055 -23.596 -11.229 1.00 35.91 527 SER A CA 1
ATOM 4218 C C . SER A 1 527 ? 9.507 -23.215 -12.607 1.00 35.91 527 SER A C 1
ATOM 4220 O O . SER A 1 527 ? 9.613 -23.977 -13.570 1.00 35.91 527 SER A O 1
ATOM 4222 N N . TYR A 1 528 ? 8.848 -22.062 -12.694 1.00 34.88 528 TYR A N 1
ATOM 4223 C CA . TYR A 1 528 ? 8.320 -21.518 -13.942 1.00 34.88 528 TYR A CA 1
ATOM 4224 C C . TYR A 1 528 ? 9.477 -21.141 -14.882 1.00 34.88 528 TYR A C 1
ATOM 4226 O O . TYR A 1 528 ? 9.935 -20.004 -14.890 1.00 34.88 528 TYR A O 1
ATOM 4234 N N . ALA A 1 529 ? 9.953 -22.092 -15.684 1.00 32.41 529 ALA A N 1
ATOM 4235 C CA . ALA A 1 529 ? 10.827 -21.835 -16.822 1.00 32.41 529 ALA A CA 1
ATOM 4236 C C . ALA A 1 529 ? 10.020 -22.022 -18.112 1.00 32.41 529 ALA A C 1
ATOM 4238 O O . ALA A 1 529 ? 9.850 -23.131 -18.612 1.00 32.41 529 ALA A O 1
ATOM 4239 N N . ASN A 1 530 ? 9.491 -20.918 -18.636 1.00 34.75 530 ASN A N 1
ATOM 4240 C CA . ASN A 1 530 ? 8.893 -20.857 -19.964 1.00 34.75 530 ASN A CA 1
ATOM 4241 C C . ASN A 1 530 ? 9.998 -20.512 -20.978 1.00 34.75 530 ASN A C 1
ATOM 4243 O O . ASN A 1 530 ? 10.166 -19.349 -21.329 1.00 34.75 530 ASN A O 1
ATOM 4247 N N . THR A 1 531 ? 10.765 -21.502 -21.440 1.00 36.38 531 THR A N 1
ATOM 4248 C CA . THR A 1 531 ? 11.579 -21.396 -22.664 1.00 36.38 531 THR A CA 1
ATOM 4249 C C . THR A 1 531 ? 11.708 -22.761 -23.344 1.00 36.38 531 THR A C 1
ATOM 4251 O O . THR A 1 531 ? 11.945 -23.786 -22.709 1.00 36.38 531 THR A O 1
ATOM 4254 N N . SER A 1 532 ? 11.508 -22.772 -24.663 1.00 35.59 532 SER A N 1
ATOM 4255 C CA . SER A 1 532 ? 11.640 -23.929 -25.556 1.00 35.59 532 SER A CA 1
ATOM 4256 C C . SER A 1 532 ? 13.011 -24.618 -25.433 1.00 35.59 532 SER A C 1
ATOM 4258 O O . SER A 1 532 ? 14.006 -23.934 -25.183 1.00 35.59 532 SER A O 1
ATOM 4260 N N . PRO A 1 533 ? 13.122 -25.940 -25.668 1.00 34.50 533 PRO A N 1
ATOM 4261 C CA . PRO A 1 533 ? 14.379 -26.654 -25.466 1.00 34.50 533 PRO A CA 1
ATOM 4262 C C . PRO A 1 533 ? 15.387 -26.353 -26.590 1.00 34.50 533 PRO A C 1
ATOM 4264 O O . PRO A 1 533 ? 15.043 -26.511 -27.766 1.00 34.50 533 PRO A O 1
ATOM 4267 N N . PRO A 1 534 ? 16.650 -25.996 -26.288 1.00 40.06 534 PRO A N 1
ATOM 4268 C CA . PRO A 1 534 ? 17.733 -26.131 -27.247 1.00 40.06 534 PRO A CA 1
ATOM 4269 C C . PRO A 1 534 ? 18.279 -27.569 -27.240 1.00 40.06 534 PRO A C 1
ATOM 4271 O O . PRO A 1 534 ? 18.218 -28.284 -26.239 1.00 40.06 534 PRO A O 1
ATOM 4274 N N . ARG A 1 535 ? 18.805 -27.998 -28.394 1.00 37.97 535 ARG A N 1
ATOM 4275 C CA . ARG A 1 535 ? 19.479 -29.295 -28.598 1.00 37.97 535 ARG A CA 1
ATOM 4276 C C . ARG A 1 535 ? 20.657 -29.486 -27.624 1.00 37.97 535 ARG A C 1
ATOM 4278 O O . ARG A 1 535 ? 21.313 -28.500 -27.292 1.00 37.97 535 ARG A O 1
ATOM 4285 N N . PRO A 1 536 ? 20.985 -30.731 -27.230 1.00 37.34 536 PRO A N 1
ATOM 4286 C CA . PRO A 1 536 ? 22.090 -30.988 -26.313 1.00 37.34 536 PRO A CA 1
ATOM 4287 C C . PRO A 1 536 ? 23.448 -30.860 -27.026 1.00 37.34 536 PRO A C 1
ATOM 4289 O O . PRO A 1 536 ? 23.601 -31.409 -28.121 1.00 37.34 536 PRO A O 1
ATOM 4292 N N . PRO A 1 537 ? 24.457 -30.219 -26.411 1.00 40.72 537 PRO A N 1
ATOM 4293 C CA . PRO A 1 537 ? 25.850 -30.512 -26.691 1.00 40.72 537 PRO A CA 1
ATOM 4294 C C . PRO A 1 537 ? 26.387 -31.600 -25.743 1.00 40.72 537 PRO A C 1
ATOM 4296 O O . PRO A 1 537 ? 25.882 -31.825 -24.643 1.00 40.72 537 PRO A O 1
ATOM 4299 N N . SER A 1 538 ? 27.401 -32.299 -26.242 1.00 35.75 538 SER A N 1
ATOM 4300 C CA . SER A 1 538 ? 28.158 -33.416 -25.665 1.00 35.75 538 SER A CA 1
ATOM 4301 C C . SER A 1 538 ? 28.873 -33.102 -24.334 1.00 35.75 538 SER A C 1
ATOM 4303 O O . SER A 1 538 ? 29.081 -31.932 -24.018 1.00 35.75 538 SER A O 1
ATOM 4305 N N . PRO A 1 539 ? 29.273 -34.131 -23.554 1.00 46.03 539 PRO A N 1
ATOM 4306 C CA . PRO A 1 539 ? 29.701 -33.965 -22.170 1.00 46.03 539 PRO A CA 1
ATOM 4307 C C . PRO A 1 539 ? 31.215 -33.758 -22.048 1.00 46.03 539 PRO A C 1
ATOM 4309 O O . PRO A 1 539 ? 31.981 -34.633 -22.437 1.00 46.03 539 PRO A O 1
ATOM 4312 N N . GLU A 1 540 ? 31.643 -32.675 -21.397 1.00 35.59 540 GLU A N 1
ATOM 4313 C CA . GLU A 1 540 ? 32.971 -32.596 -20.777 1.00 35.59 540 GLU A CA 1
ATOM 4314 C C . GLU A 1 540 ? 32.890 -32.004 -19.357 1.00 35.59 540 GLU A C 1
ATOM 4316 O O . GLU A 1 540 ? 32.499 -30.865 -19.130 1.00 35.59 540 GLU A O 1
ATOM 4321 N N . ASN A 1 541 ? 33.196 -32.890 -18.408 1.00 40.50 541 ASN A N 1
ATOM 4322 C CA . ASN A 1 541 ? 33.789 -32.744 -17.076 1.00 40.50 541 ASN A CA 1
ATOM 4323 C C . ASN A 1 541 ? 33.919 -31.352 -16.422 1.00 40.50 541 ASN A C 1
ATOM 4325 O O . ASN A 1 541 ? 34.700 -30.510 -16.849 1.00 40.50 541 ASN A O 1
ATOM 4329 N N . GLY A 1 542 ? 33.322 -31.221 -15.230 1.00 32.62 542 GLY A N 1
ATOM 4330 C CA . GLY A 1 542 ? 33.665 -30.182 -14.251 1.00 32.62 542 GLY A CA 1
ATOM 4331 C C . GLY A 1 542 ? 32.722 -30.168 -13.046 1.00 32.62 542 GLY A C 1
ATOM 4332 O O . GLY A 1 542 ? 31.783 -29.383 -12.995 1.00 32.62 542 GLY A O 1
ATOM 4333 N N . LYS A 1 543 ? 32.929 -31.075 -12.082 1.00 35.81 543 LYS A N 1
ATOM 4334 C CA . LYS A 1 543 ? 32.118 -31.193 -10.858 1.00 35.81 543 LYS A CA 1
ATOM 4335 C C . LYS A 1 543 ? 32.468 -30.095 -9.843 1.00 35.81 543 LYS A C 1
ATOM 4337 O O . LYS A 1 543 ? 33.472 -30.220 -9.156 1.00 35.81 543 LYS A O 1
ATOM 4342 N N . HIS A 1 544 ? 31.569 -29.132 -9.655 1.00 33.28 544 HIS A N 1
ATOM 4343 C CA . HIS A 1 544 ? 31.354 -28.450 -8.374 1.00 33.28 544 HIS A CA 1
ATOM 4344 C C . HIS A 1 544 ? 29.852 -28.197 -8.196 1.00 33.28 544 HIS A C 1
ATOM 4346 O O . HIS A 1 544 ? 29.302 -27.221 -8.692 1.00 33.28 544 HIS A O 1
ATOM 4352 N N . THR A 1 545 ? 29.168 -29.114 -7.512 1.00 29.95 545 THR A N 1
ATOM 4353 C CA . THR A 1 545 ? 27.778 -28.936 -7.071 1.00 29.95 545 THR A CA 1
ATOM 4354 C C . THR A 1 545 ? 27.758 -28.617 -5.583 1.00 29.95 545 THR A C 1
ATOM 4356 O O . THR A 1 545 ? 28.238 -29.412 -4.773 1.00 29.95 545 THR A O 1
ATOM 4359 N N . LEU A 1 546 ? 27.185 -27.460 -5.250 1.00 27.44 546 LEU A N 1
ATOM 4360 C CA . LEU A 1 546 ? 26.769 -27.061 -3.904 1.00 27.44 546 LEU A CA 1
ATOM 4361 C C . LEU A 1 546 ? 25.809 -28.109 -3.298 1.00 27.44 546 LEU A C 1
ATOM 4363 O O . LEU A 1 546 ? 25.065 -28.754 -4.045 1.00 27.44 546 LEU A O 1
ATOM 4367 N N . PRO A 1 547 ? 25.795 -28.301 -1.966 1.00 27.48 547 PRO A N 1
ATOM 4368 C CA . PRO A 1 547 ? 24.991 -29.337 -1.336 1.00 27.48 547 PRO A CA 1
ATOM 4369 C C . PRO A 1 547 ? 23.510 -28.941 -1.344 1.00 27.48 547 PRO A C 1
ATOM 4371 O O . PRO A 1 547 ? 23.051 -28.130 -0.545 1.00 27.48 547 PRO A O 1
ATOM 4374 N N . CYS A 1 548 ? 22.741 -29.555 -2.240 1.00 26.98 548 CYS A N 1
ATOM 4375 C CA . CYS A 1 548 ? 21.293 -29.613 -2.115 1.00 26.98 548 CYS A CA 1
ATOM 4376 C C . CYS A 1 548 ? 20.981 -30.635 -1.010 1.00 26.98 548 CYS A C 1
ATOM 4378 O O . CYS A 1 548 ? 21.063 -31.847 -1.222 1.00 26.98 548 CYS A O 1
ATOM 4380 N N . CYS A 1 549 ? 20.697 -30.154 0.202 1.00 30.53 549 CYS A N 1
ATOM 4381 C CA . CYS A 1 549 ? 20.045 -30.960 1.234 1.00 30.53 549 CYS A CA 1
ATOM 4382 C C . CYS A 1 549 ? 18.744 -31.547 0.648 1.00 30.53 549 CYS A C 1
ATOM 4384 O O . CYS A 1 549 ? 18.174 -30.945 -0.252 1.00 30.53 549 CYS A O 1
ATOM 4386 N N . TRP A 1 550 ? 18.241 -32.664 1.179 1.00 35.06 550 TRP A N 1
ATOM 4387 C CA . TRP A 1 550 ? 17.035 -33.397 0.728 1.00 35.06 550 TRP A CA 1
ATOM 4388 C C . TRP A 1 550 ? 17.269 -34.538 -0.284 1.00 35.06 550 TRP A C 1
ATOM 4390 O O . TRP A 1 550 ? 16.589 -34.654 -1.299 1.00 35.06 550 TRP A O 1
ATOM 4400 N N . SER A 1 551 ? 18.162 -35.479 0.048 1.00 28.42 551 SER A N 1
ATOM 4401 C CA . SER A 1 551 ? 18.217 -36.794 -0.620 1.00 28.42 551 SER A CA 1
ATOM 4402 C C . SER A 1 551 ? 18.607 -37.946 0.319 1.00 28.42 551 SER A C 1
ATOM 4404 O O . SER A 1 551 ? 19.552 -38.682 0.048 1.00 28.42 551 SER A O 1
ATOM 4406 N N . HIS A 1 552 ? 17.889 -38.126 1.432 1.00 31.83 552 HIS A N 1
ATOM 4407 C CA . HIS A 1 552 ? 17.956 -39.364 2.221 1.00 31.83 552 HIS A CA 1
ATOM 4408 C C . HIS A 1 552 ? 16.556 -39.975 2.343 1.00 31.83 552 HIS A C 1
ATOM 4410 O O . HIS A 1 552 ? 15.631 -39.360 2.873 1.00 31.83 552 HIS A O 1
ATOM 4416 N N . GLY A 1 553 ? 16.394 -41.178 1.784 1.00 34.62 553 GLY A N 1
ATOM 4417 C CA . GLY A 1 553 ? 15.151 -41.942 1.805 1.00 34.62 553 GLY A CA 1
ATOM 4418 C C . GLY A 1 553 ? 14.813 -42.428 3.213 1.00 34.62 553 GLY A C 1
ATOM 4419 O O . GLY A 1 553 ? 15.623 -43.084 3.862 1.00 34.62 553 GLY A O 1
ATOM 4420 N N . VAL A 1 554 ? 13.597 -42.124 3.674 1.00 33.06 554 VAL A N 1
ATOM 4421 C CA . VAL A 1 554 ? 13.100 -42.481 5.012 1.00 33.06 554 VAL A CA 1
ATOM 4422 C C . VAL A 1 554 ? 11.849 -43.363 4.911 1.00 33.06 554 VAL A C 1
ATOM 4424 O O . VAL A 1 554 ? 11.005 -43.208 4.025 1.00 33.06 554 VAL A O 1
ATOM 4427 N N . GLN A 1 555 ? 11.749 -44.329 5.829 1.00 31.39 555 GLN A N 1
ATOM 4428 C CA . GLN A 1 555 ? 10.692 -45.339 5.918 1.00 31.39 555 GLN A CA 1
ATOM 4429 C C . GLN A 1 555 ? 9.281 -44.777 6.257 1.00 31.39 555 GLN A C 1
ATOM 4431 O O . GLN A 1 555 ? 9.159 -43.786 6.976 1.00 31.39 555 GLN A O 1
ATOM 4436 N N . PRO A 1 556 ? 8.190 -45.450 5.815 1.00 35.62 556 PRO A N 1
ATOM 4437 C CA . PRO A 1 556 ? 6.790 -44.987 5.892 1.00 35.62 556 PRO A CA 1
ATOM 4438 C C . PRO A 1 556 ? 6.109 -45.133 7.274 1.00 35.62 556 PRO A C 1
ATOM 4440 O O . PRO A 1 556 ? 4.984 -45.615 7.354 1.00 35.62 556 PRO A O 1
ATOM 4443 N N . ARG A 1 557 ? 6.748 -44.735 8.383 1.00 37.47 557 ARG A N 1
ATOM 4444 C CA . ARG A 1 557 ? 6.150 -44.871 9.736 1.00 37.47 557 ARG A CA 1
ATOM 4445 C C . ARG A 1 557 ? 5.563 -43.586 10.350 1.00 37.47 557 ARG A C 1
ATOM 4447 O O . ARG A 1 557 ? 5.026 -43.651 11.450 1.00 37.47 557 ARG A O 1
ATOM 4454 N N . HIS A 1 558 ? 5.583 -42.446 9.652 1.00 39.50 558 HIS A N 1
ATOM 4455 C CA . HIS A 1 558 ? 5.255 -41.135 10.251 1.00 39.50 558 HIS A CA 1
ATOM 4456 C C . HIS A 1 558 ? 3.949 -40.457 9.787 1.00 39.50 558 HIS A C 1
ATOM 4458 O O . HIS A 1 558 ? 3.659 -39.341 10.212 1.00 39.50 558 HIS A O 1
ATOM 4464 N N . CYS A 1 559 ? 3.093 -41.109 8.997 1.00 43.12 559 CYS A N 1
ATOM 4465 C CA . CYS A 1 559 ? 1.881 -40.473 8.452 1.00 43.12 559 CYS A CA 1
ATOM 4466 C C . CYS A 1 559 ? 0.673 -40.558 9.409 1.00 43.12 559 CYS A C 1
ATOM 4468 O O . CYS A 1 559 ? -0.354 -41.148 9.090 1.00 43.12 559 CYS A O 1
ATOM 4470 N N . ARG A 1 560 ? 0.799 -39.960 10.605 1.00 52.81 560 ARG A N 1
ATOM 4471 C CA . ARG A 1 560 ? -0.312 -39.716 11.556 1.00 52.81 560 ARG A CA 1
ATOM 4472 C C . ARG A 1 560 ? -0.627 -38.218 11.692 1.00 52.81 560 ARG A C 1
ATOM 4474 O O . ARG A 1 560 ? -0.886 -37.743 12.798 1.00 52.81 560 ARG A O 1
ATOM 4481 N N . ALA A 1 561 ? -0.553 -37.475 10.592 1.00 50.31 561 ALA A N 1
ATOM 4482 C CA . ALA A 1 561 ? -0.925 -36.064 10.553 1.00 50.31 561 ALA A CA 1
ATOM 4483 C C . ALA A 1 561 ? -2.448 -35.896 10.742 1.00 50.31 561 ALA A C 1
ATOM 4485 O O . ALA A 1 561 ? -3.215 -36.750 10.302 1.00 50.31 561 ALA A O 1
ATOM 4486 N N . LEU A 1 562 ? -2.882 -34.814 11.399 1.00 59.97 562 LEU A N 1
ATOM 4487 C CA . LEU A 1 562 ? -4.287 -34.398 11.597 1.00 59.97 562 LEU A CA 1
ATOM 4488 C C . LEU A 1 562 ? -5.120 -35.165 12.637 1.00 59.97 562 LEU A C 1
ATOM 4490 O O . LEU A 1 562 ? -6.347 -35.185 12.561 1.00 59.97 562 LEU A O 1
ATOM 4494 N N . ARG A 1 563 ? -4.490 -35.711 13.690 1.00 59.78 563 ARG A N 1
ATOM 4495 C CA . ARG A 1 563 ? -5.231 -36.176 14.888 1.00 59.78 563 ARG A CA 1
ATOM 4496 C C . ARG A 1 563 ? -6.008 -35.056 15.594 1.00 59.78 563 ARG A C 1
ATOM 4498 O O . ARG A 1 563 ? -7.007 -35.357 16.238 1.00 59.78 563 ARG A O 1
ATOM 4505 N N . SER A 1 564 ? -5.562 -33.803 15.474 1.00 60.28 564 SER A N 1
ATOM 4506 C CA . SER A 1 564 ? -6.187 -32.629 16.107 1.00 60.28 564 SER A CA 1
ATOM 4507 C C . SER A 1 564 ? -7.606 -32.376 15.642 1.00 60.28 564 SER A C 1
ATOM 4509 O O . SER A 1 564 ? -8.472 -32.070 16.450 1.00 60.28 564 SER A O 1
ATOM 4511 N N . LEU A 1 565 ? -7.854 -32.576 14.348 1.00 68.38 565 LEU A N 1
ATOM 4512 C CA . LEU A 1 565 ? -9.177 -32.406 13.775 1.00 68.38 565 LEU A CA 1
ATOM 4513 C C . LEU A 1 565 ? -10.164 -33.457 14.303 1.00 68.38 565 LEU A C 1
ATOM 4515 O O . LEU A 1 565 ? -11.371 -33.294 14.153 1.00 68.38 565 LEU A O 1
ATOM 4519 N N . GLY A 1 566 ? -9.692 -34.539 14.932 1.00 81.25 566 GLY A N 1
ATOM 4520 C CA . GLY A 1 566 ? -10.547 -35.605 15.439 1.00 81.25 566 GLY A CA 1
ATOM 4521 C C . GLY A 1 566 ? -11.407 -36.202 14.323 1.00 81.25 566 GLY A C 1
ATOM 4522 O O . GLY A 1 566 ? -10.898 -36.761 13.352 1.00 81.25 566 GLY A O 1
ATOM 4523 N N . ASN A 1 567 ? -12.728 -36.079 14.448 1.00 84.25 567 ASN A N 1
ATOM 4524 C CA . ASN A 1 567 ? -13.695 -36.492 13.427 1.00 84.25 567 ASN A CA 1
ATOM 4525 C C . ASN A 1 567 ? -14.055 -35.379 12.420 1.00 84.25 567 ASN A C 1
ATOM 4527 O O . ASN A 1 567 ? -14.900 -35.598 11.553 1.00 84.25 567 ASN A O 1
ATOM 4531 N N . LYS A 1 568 ? -13.437 -34.196 12.508 1.00 89.62 568 LYS A N 1
ATOM 4532 C CA . LYS A 1 568 ? -13.716 -33.044 11.648 1.00 89.62 568 LYS A CA 1
ATOM 4533 C C . LYS A 1 568 ? -13.014 -33.177 10.298 1.00 89.62 568 LYS A C 1
ATOM 4535 O O . LYS A 1 568 ? -11.805 -33.019 10.187 1.00 89.62 568 LYS A O 1
ATOM 4540 N N . ARG A 1 569 ? -13.780 -33.461 9.247 1.00 88.31 569 ARG A N 1
ATOM 4541 C CA . ARG A 1 569 ? -13.255 -33.669 7.882 1.00 88.31 569 ARG A CA 1
ATOM 4542 C C . ARG A 1 569 ? -13.839 -32.718 6.848 1.00 88.31 569 ARG A C 1
ATOM 4544 O O . ARG A 1 569 ? -13.368 -32.676 5.718 1.00 88.31 569 ARG A O 1
ATOM 4551 N N . CYS A 1 570 ? -14.857 -31.955 7.221 1.00 92.31 570 CYS A N 1
ATOM 4552 C CA . CYS A 1 570 ? -15.519 -31.029 6.316 1.00 92.31 570 CYS A CA 1
ATOM 4553 C C . CYS A 1 570 ? -15.039 -29.604 6.601 1.00 92.31 570 CYS A C 1
ATOM 4555 O O . CYS A 1 570 ? -15.176 -29.126 7.723 1.00 92.31 570 CYS A O 1
ATOM 4557 N N . PHE A 1 571 ? -14.494 -28.909 5.610 1.00 95.81 571 PHE A N 1
ATOM 4558 C CA . PHE A 1 571 ? -14.067 -27.519 5.753 1.00 95.81 571 PHE A CA 1
ATOM 4559 C C . PHE A 1 571 ? -15.276 -26.581 5.663 1.00 95.81 571 PHE A C 1
ATOM 4561 O O . PHE A 1 571 ? -15.895 -26.482 4.606 1.00 95.81 571 PHE A O 1
ATOM 4568 N N . MET A 1 572 ? -15.635 -25.909 6.757 1.00 94.88 572 MET A N 1
ATOM 4569 C CA . MET A 1 572 ? -16.791 -25.006 6.855 1.00 94.88 572 MET A CA 1
ATOM 4570 C C . MET A 1 572 ? -18.087 -25.651 6.330 1.00 94.88 572 MET A C 1
ATOM 4572 O O . MET A 1 572 ? -18.821 -25.055 5.541 1.00 94.88 572 MET A O 1
ATOM 4576 N N . GLY A 1 573 ? -18.322 -26.918 6.688 1.00 92.50 573 GLY A N 1
ATOM 4577 C CA . GLY A 1 573 ? -19.465 -27.699 6.206 1.00 92.50 573 GLY A CA 1
ATOM 4578 C C . GLY A 1 573 ? -19.353 -28.176 4.761 1.00 92.50 573 GLY A C 1
ATOM 4579 O O . GLY A 1 573 ? -20.295 -28.758 4.233 1.00 92.50 573 GLY A O 1
ATOM 4580 N N . ARG A 1 574 ? -18.222 -27.958 4.091 1.00 93.88 574 ARG A N 1
ATOM 4581 C CA . ARG A 1 574 ? -17.962 -28.429 2.726 1.00 93.88 574 ARG A CA 1
ATOM 4582 C C . ARG A 1 574 ? -17.071 -29.656 2.752 1.00 93.88 574 ARG A C 1
ATOM 4584 O O . ARG A 1 574 ? -16.239 -29.810 3.636 1.00 93.88 574 ARG A O 1
ATOM 4591 N N . ALA A 1 575 ? -17.201 -30.510 1.744 1.00 91.25 575 ALA A N 1
ATOM 4592 C CA . ALA A 1 575 ? -16.402 -31.728 1.656 1.00 91.25 575 ALA A CA 1
ATOM 4593 C C . ALA A 1 575 ? -14.893 -31.428 1.585 1.00 91.25 575 ALA A C 1
ATOM 4595 O O . ALA A 1 575 ? -14.094 -32.131 2.196 1.00 91.25 575 ALA A O 1
ATOM 4596 N N . ARG A 1 576 ? -14.509 -30.373 0.857 1.00 95.06 576 ARG A N 1
ATOM 4597 C CA . ARG A 1 576 ? -13.122 -29.961 0.600 1.00 95.06 576 ARG A CA 1
ATOM 4598 C C . ARG A 1 576 ? -12.971 -28.450 0.750 1.00 95.06 576 ARG A C 1
ATOM 4600 O O . ARG A 1 576 ? -13.951 -27.711 0.621 1.00 95.06 576 ARG A O 1
ATOM 4607 N N . ILE A 1 577 ? -11.740 -28.005 0.981 1.00 96.88 577 ILE A N 1
ATOM 4608 C CA . ILE A 1 577 ? -11.351 -26.602 0.849 1.00 96.88 577 ILE A CA 1
ATOM 4609 C C . ILE A 1 577 ? -11.534 -26.212 -0.634 1.00 96.88 577 ILE A C 1
ATOM 4611 O O . ILE A 1 577 ? -11.004 -26.901 -1.501 1.00 96.88 577 ILE A O 1
ATOM 4615 N N . PRO A 1 578 ? -12.308 -25.166 -0.966 1.00 97.25 578 PRO A N 1
ATOM 4616 C CA . PRO A 1 578 ? -12.531 -24.763 -2.355 1.00 97.25 578 PRO A CA 1
ATOM 4617 C C . PRO A 1 578 ? -11.347 -23.976 -2.939 1.00 97.25 578 PRO A C 1
ATOM 4619 O O . PRO A 1 578 ? -10.711 -23.197 -2.230 1.00 97.25 578 PRO A O 1
ATOM 4622 N N . ASP A 1 579 ? -11.116 -24.107 -4.250 1.00 96.81 579 ASP A N 1
ATOM 4623 C CA . ASP A 1 579 ? -10.124 -23.321 -5.003 1.00 96.81 579 ASP A CA 1
ATOM 4624 C C . ASP A 1 579 ? -10.625 -21.896 -5.254 1.00 96.81 579 ASP A C 1
ATOM 4626 O O . ASP A 1 579 ? -11.157 -21.564 -6.313 1.00 96.81 579 ASP A O 1
ATOM 4630 N N . ARG A 1 580 ? -10.517 -21.052 -4.228 1.00 97.62 580 ARG A N 1
ATOM 4631 C CA . ARG A 1 580 ? -10.944 -19.648 -4.260 1.00 97.62 580 ARG A CA 1
ATOM 4632 C C . ARG A 1 580 ? -9.854 -18.743 -3.684 1.00 97.62 580 ARG A C 1
ATOM 4634 O O . ARG A 1 580 ? -9.152 -19.179 -2.771 1.00 97.62 580 ARG A O 1
ATOM 4641 N N . PRO A 1 581 ? -9.736 -17.492 -4.160 1.00 98.12 581 PRO A N 1
ATOM 4642 C CA . PRO A 1 581 ? -8.781 -16.537 -3.612 1.00 98.12 581 PRO A CA 1
ATOM 4643 C C . PRO A 1 581 ? -9.163 -16.149 -2.180 1.00 98.12 581 PRO A C 1
ATOM 4645 O O . PRO A 1 581 ? -10.319 -16.282 -1.770 1.00 98.12 581 PRO A O 1
ATOM 4648 N N . SER A 1 582 ? -8.203 -15.621 -1.430 1.00 98.62 582 SER A N 1
ATOM 4649 C CA . SER A 1 582 ? -8.435 -15.008 -0.119 1.00 98.62 582 SER A CA 1
ATOM 4650 C C . SER A 1 582 ? -8.457 -13.485 -0.234 1.00 98.62 582 SER A C 1
ATOM 4652 O O . SER A 1 582 ? -7.789 -12.920 -1.097 1.00 98.62 582 SER A O 1
ATOM 4654 N N . ILE A 1 583 ? -9.221 -12.821 0.628 1.00 98.69 583 ILE A N 1
ATOM 4655 C CA . ILE A 1 583 ? -9.361 -11.366 0.676 1.00 98.69 583 ILE A CA 1
ATOM 4656 C C . ILE A 1 583 ? -8.956 -10.838 2.052 1.00 98.69 583 ILE A C 1
ATOM 4658 O O . ILE A 1 583 ? -9.372 -11.373 3.079 1.00 98.69 583 ILE A O 1
ATOM 4662 N N . ILE A 1 584 ? -8.157 -9.776 2.061 1.00 98.62 584 ILE A N 1
ATOM 4663 C CA . ILE A 1 584 ? -7.762 -9.029 3.254 1.00 98.62 584 ILE A CA 1
ATOM 4664 C C . ILE A 1 584 ? -8.283 -7.608 3.086 1.00 98.62 584 ILE A C 1
ATOM 4666 O O . ILE A 1 584 ? -7.888 -6.913 2.157 1.00 98.62 584 ILE A O 1
ATOM 4670 N N . ILE A 1 585 ? -9.193 -7.194 3.958 1.00 98.31 585 ILE A N 1
ATOM 4671 C CA . ILE A 1 585 ? -9.797 -5.865 3.969 1.00 98.31 585 ILE A CA 1
ATOM 4672 C C . ILE A 1 585 ? -9.126 -5.085 5.091 1.00 98.31 585 ILE A C 1
ATOM 4674 O O . ILE A 1 585 ? -9.265 -5.459 6.256 1.00 98.31 585 ILE A O 1
ATOM 4678 N N . CYS A 1 586 ? -8.408 -4.025 4.744 1.00 97.19 586 CYS A N 1
ATOM 4679 C CA . CYS A 1 586 ? -7.668 -3.205 5.697 1.00 97.19 586 CYS A CA 1
ATOM 4680 C C . CYS A 1 586 ? -7.779 -1.716 5.354 1.00 97.19 586 CYS A C 1
ATOM 4682 O O . CYS A 1 586 ? -8.206 -1.326 4.260 1.00 97.19 586 CYS A O 1
ATOM 4684 N N . ALA A 1 587 ? -7.418 -0.858 6.309 1.00 94.19 587 ALA A N 1
ATOM 4685 C CA . ALA A 1 587 ? -7.261 0.566 6.031 1.00 94.19 587 ALA A CA 1
ATOM 4686 C C . ALA A 1 587 ? -6.194 0.789 4.940 1.00 94.19 587 ALA A C 1
ATOM 4688 O O . ALA A 1 587 ? -5.259 -0.002 4.818 1.00 94.19 587 ALA A O 1
ATOM 4689 N N . THR A 1 588 ? -6.323 1.864 4.149 1.00 88.75 588 THR A N 1
ATOM 4690 C CA . THR A 1 588 ? -5.380 2.201 3.057 1.00 88.75 588 THR A CA 1
ATOM 4691 C C . THR A 1 588 ? -3.929 2.176 3.533 1.00 88.75 588 THR A C 1
ATOM 4693 O O . THR A 1 588 ? -3.061 1.643 2.859 1.00 88.7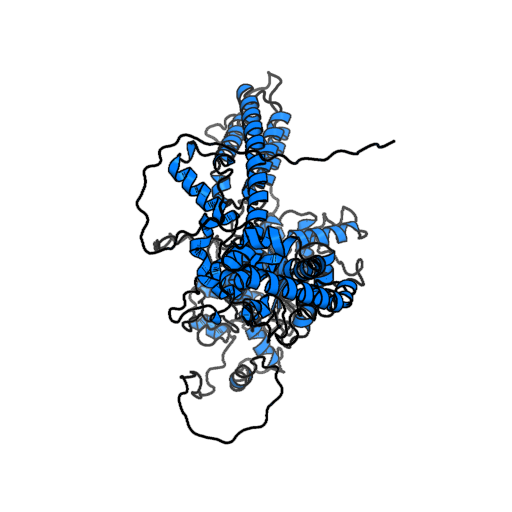5 588 THR A O 1
ATOM 4696 N N . SER A 1 589 ? -3.719 2.626 4.759 1.00 81.31 589 SER A N 1
ATOM 4697 C CA . SER A 1 589 ? -2.455 2.658 5.479 1.00 81.31 589 SER A CA 1
ATOM 4698 C C . SER A 1 589 ? -1.745 1.345 5.683 1.00 81.31 589 SER A C 1
ATOM 4700 O O . SER A 1 589 ? -0.524 1.299 5.809 1.00 81.31 589 SER A O 1
ATOM 4702 N N . LEU A 1 590 ? -2.521 0.280 5.768 1.00 91.06 590 LEU A N 1
ATOM 4703 C CA . LEU A 1 590 ? -2.029 -1.034 6.116 1.00 91.06 590 LEU A CA 1
ATOM 4704 C C . LEU A 1 590 ? -1.861 -1.890 4.868 1.00 91.06 590 LEU A C 1
ATOM 4706 O O . LEU A 1 590 ? -1.342 -2.996 4.964 1.00 91.06 590 LEU A O 1
ATOM 4710 N N . VAL A 1 591 ? -2.236 -1.393 3.685 1.00 91.88 591 VAL A N 1
ATOM 4711 C CA . VAL A 1 591 ? -2.028 -2.099 2.417 1.00 91.88 591 VAL A CA 1
ATOM 4712 C C . VAL A 1 591 ? -0.535 -2.335 2.184 1.00 91.88 591 VAL A C 1
ATOM 4714 O O . VAL A 1 591 ? -0.133 -3.472 1.924 1.00 91.88 591 VAL A O 1
ATOM 4717 N N . GLY A 1 592 ? 0.292 -1.298 2.336 1.00 82.62 592 GLY A N 1
ATOM 4718 C CA . GLY A 1 592 ? 1.749 -1.374 2.250 1.00 82.62 592 GLY A CA 1
ATOM 4719 C C . GLY A 1 592 ? 2.342 -2.337 3.275 1.00 82.62 592 GLY A C 1
ATOM 4720 O O . GLY A 1 592 ? 3.109 -3.224 2.898 1.00 82.62 592 GLY A O 1
ATOM 4721 N N . GLN A 1 593 ? 1.915 -2.242 4.539 1.00 89.25 593 GLN A N 1
ATOM 4722 C CA . GLN A 1 593 ? 2.362 -3.143 5.607 1.00 89.25 593 GLN A CA 1
ATOM 4723 C C . GLN A 1 593 ? 1.995 -4.606 5.318 1.00 89.25 593 GLN A C 1
ATOM 4725 O O . GLN A 1 593 ? 2.857 -5.479 5.380 1.00 89.25 593 GLN A O 1
ATOM 4730 N N . TRP A 1 594 ? 0.745 -4.895 4.940 1.00 96.44 594 TRP A N 1
ATOM 4731 C CA . TRP A 1 594 ? 0.315 -6.246 4.566 1.00 96.44 594 TRP A CA 1
ATOM 4732 C C . TRP A 1 594 ? 1.102 -6.781 3.374 1.00 96.44 594 TRP A C 1
ATOM 4734 O O . TRP A 1 594 ? 1.500 -7.943 3.372 1.00 96.44 594 TRP A O 1
ATOM 4744 N N . ARG A 1 595 ? 1.351 -5.950 2.359 1.00 95.19 595 ARG A N 1
ATOM 4745 C CA . ARG A 1 595 ? 2.134 -6.335 1.181 1.00 95.19 595 ARG A CA 1
ATOM 4746 C C . ARG A 1 595 ? 3.591 -6.617 1.542 1.00 95.19 595 ARG A C 1
ATOM 4748 O O . ARG A 1 595 ? 4.155 -7.572 1.007 1.00 95.19 595 ARG A O 1
ATOM 4755 N N . HIS A 1 596 ? 4.183 -5.808 2.417 1.00 89.06 596 HIS A N 1
ATOM 4756 C CA . HIS A 1 596 ? 5.533 -6.017 2.931 1.00 89.06 596 HIS A CA 1
ATOM 4757 C C . HIS A 1 596 ? 5.615 -7.338 3.697 1.00 89.06 596 HIS A C 1
ATOM 4759 O O . HIS A 1 596 ? 6.391 -8.211 3.317 1.00 89.06 596 HIS A O 1
ATOM 4765 N N . GLU A 1 597 ? 4.746 -7.537 4.689 1.00 95.31 597 GLU A N 1
ATOM 4766 C CA . GLU A 1 597 ? 4.714 -8.760 5.490 1.00 95.31 597 GLU A CA 1
ATOM 4767 C C . GLU A 1 597 ? 4.459 -9.996 4.620 1.00 95.31 597 GLU A C 1
ATOM 4769 O O . GLU A 1 597 ? 5.216 -10.959 4.673 1.00 95.31 597 GLU A O 1
ATOM 4774 N N . LEU A 1 598 ? 3.477 -9.974 3.717 1.00 96.00 598 LEU A N 1
ATOM 4775 C CA . LEU A 1 598 ? 3.237 -11.106 2.816 1.00 96.00 598 LEU A CA 1
ATOM 4776 C C . LEU A 1 598 ? 4.475 -11.471 1.987 1.00 96.00 598 LEU A C 1
ATOM 4778 O O . LEU A 1 598 ? 4.755 -12.653 1.832 1.00 96.00 598 LEU A O 1
ATOM 4782 N N . ARG A 1 599 ? 5.241 -10.490 1.496 1.00 91.56 599 ARG A N 1
ATOM 4783 C CA . ARG A 1 599 ? 6.491 -10.735 0.751 1.00 91.56 599 ARG A CA 1
ATOM 4784 C C . ARG A 1 599 ? 7.646 -11.187 1.638 1.00 91.56 599 ARG A C 1
ATOM 4786 O O . ARG A 1 599 ? 8.518 -11.913 1.174 1.00 91.56 599 ARG A O 1
ATOM 4793 N N . ARG A 1 600 ? 7.660 -10.748 2.894 1.00 89.38 600 ARG A N 1
ATOM 4794 C CA . ARG A 1 600 ? 8.650 -11.148 3.894 1.00 89.38 600 ARG A CA 1
ATOM 4795 C C . ARG A 1 600 ? 8.443 -12.596 4.340 1.00 89.38 600 ARG A C 1
ATOM 4797 O O . ARG A 1 600 ? 9.410 -13.297 4.608 1.00 89.38 600 ARG A O 1
ATOM 4804 N N . TRP A 1 601 ? 7.191 -13.046 4.414 1.00 93.81 601 TRP A N 1
ATOM 4805 C CA . TRP A 1 601 ? 6.827 -14.388 4.872 1.00 93.81 601 TRP A CA 1
ATOM 4806 C C . TRP A 1 601 ? 6.646 -15.397 3.735 1.00 93.81 601 TRP A C 1
ATOM 4808 O O . TRP A 1 601 ? 6.889 -16.585 3.945 1.00 93.81 601 TRP A O 1
ATOM 4818 N N . ILE A 1 602 ? 6.231 -14.958 2.544 1.00 93.38 602 ILE A N 1
ATOM 4819 C CA . ILE A 1 602 ? 5.899 -15.821 1.405 1.00 93.38 602 ILE A CA 1
ATOM 4820 C C . ILE A 1 602 ? 6.794 -15.470 0.216 1.00 93.38 602 ILE A C 1
ATOM 4822 O O . ILE A 1 602 ? 6.929 -14.310 -0.171 1.00 93.38 602 ILE A O 1
ATOM 4826 N N . SER A 1 603 ? 7.374 -16.498 -0.396 1.00 88.44 603 SER A N 1
ATOM 4827 C CA . SER A 1 603 ? 8.156 -16.384 -1.621 1.00 88.44 603 SER A CA 1
ATOM 4828 C C . SER A 1 603 ? 7.332 -15.712 -2.735 1.00 88.44 603 SER A C 1
ATOM 4830 O O . SER A 1 603 ? 6.185 -16.112 -2.973 1.00 88.44 603 SER A O 1
ATOM 4832 N N . PRO A 1 604 ? 7.898 -14.739 -3.478 1.00 81.12 604 PRO A N 1
ATOM 4833 C CA . PRO A 1 604 ? 7.192 -14.033 -4.553 1.00 81.12 604 PRO A CA 1
ATOM 4834 C C . PRO A 1 604 ? 6.614 -14.937 -5.651 1.00 81.12 604 PRO A C 1
ATOM 4836 O O . PRO A 1 604 ? 5.677 -14.538 -6.336 1.00 81.12 604 PRO A O 1
ATOM 4839 N N . ASN A 1 605 ? 7.162 -16.145 -5.817 1.00 84.88 605 ASN A N 1
ATOM 4840 C CA . ASN A 1 605 ? 6.740 -17.103 -6.842 1.00 84.88 605 ASN A CA 1
ATOM 4841 C C . ASN A 1 605 ? 5.662 -18.084 -6.359 1.00 84.88 605 ASN A C 1
ATOM 4843 O O . ASN A 1 605 ? 5.089 -18.811 -7.170 1.00 84.88 605 ASN A O 1
ATOM 4847 N N . ASP A 1 606 ? 5.395 -18.134 -5.053 1.00 87.44 606 ASP A N 1
ATOM 4848 C CA . ASP A 1 606 ? 4.475 -19.111 -4.471 1.00 87.44 606 ASP A CA 1
ATOM 4849 C C . ASP A 1 606 ? 3.037 -18.606 -4.360 1.00 87.44 606 ASP A C 1
ATOM 4851 O O . ASP A 1 606 ? 2.130 -19.421 -4.179 1.00 87.44 606 ASP A O 1
ATOM 4855 N N . CYS A 1 607 ? 2.806 -17.297 -4.482 1.00 94.94 607 CYS A N 1
ATOM 4856 C CA . CYS A 1 607 ? 1.475 -16.708 -4.393 1.00 94.94 607 CYS A CA 1
ATOM 4857 C C . CYS A 1 607 ? 1.311 -15.471 -5.283 1.00 94.94 607 CYS A C 1
ATOM 4859 O O . CYS A 1 607 ? 2.272 -14.783 -5.624 1.00 94.94 607 CYS A O 1
ATOM 4861 N N . HIS A 1 608 ? 0.063 -15.161 -5.629 1.00 95.81 608 HIS A N 1
ATOM 4862 C CA . HIS A 1 608 ? -0.289 -13.908 -6.290 1.00 95.81 608 HIS A CA 1
ATOM 4863 C C . HIS A 1 608 ? -0.807 -12.921 -5.243 1.00 95.81 608 HIS A C 1
ATOM 4865 O O . HIS A 1 608 ? -1.870 -13.144 -4.667 1.00 95.81 608 HIS A O 1
ATOM 4871 N N . ILE A 1 609 ? -0.082 -11.824 -5.012 1.00 96.38 609 ILE A N 1
ATOM 4872 C CA . ILE A 1 609 ? -0.517 -10.736 -4.122 1.00 96.38 609 ILE A CA 1
ATOM 4873 C C . ILE A 1 609 ? -1.042 -9.594 -4.989 1.00 96.38 609 ILE A C 1
ATOM 4875 O O . ILE A 1 609 ? -0.275 -8.913 -5.674 1.00 96.38 609 ILE A O 1
ATOM 4879 N N . LEU A 1 610 ? -2.355 -9.398 -4.967 1.00 96.94 610 LEU A N 1
ATOM 4880 C CA . LEU A 1 610 ? -3.056 -8.387 -5.750 1.00 96.94 610 LEU A CA 1
ATOM 4881 C C . LEU A 1 610 ? -3.577 -7.285 -4.829 1.00 96.94 610 LEU A C 1
ATOM 4883 O O . LEU A 1 610 ? -3.974 -7.558 -3.700 1.00 96.94 610 LEU A O 1
ATOM 4887 N N . VAL A 1 611 ? -3.609 -6.046 -5.317 1.00 96.62 611 VAL A N 1
ATOM 4888 C CA . VAL A 1 611 ? -4.158 -4.905 -4.571 1.00 96.62 611 VAL A CA 1
ATOM 4889 C C . VAL A 1 611 ? -5.358 -4.349 -5.324 1.00 96.62 611 VAL A C 1
ATOM 4891 O O . VAL A 1 611 ? -5.241 -3.963 -6.486 1.00 96.62 611 VAL A O 1
ATOM 4894 N N . TYR A 1 612 ? -6.505 -4.300 -4.655 1.00 97.00 612 TYR A N 1
ATOM 4895 C CA . TYR A 1 612 ? -7.732 -3.696 -5.154 1.00 97.00 612 TYR A CA 1
ATOM 4896 C C . TYR A 1 612 ? -7.917 -2.315 -4.524 1.00 97.00 612 TYR A C 1
ATOM 4898 O O . TYR A 1 612 ? -8.279 -2.193 -3.350 1.00 97.00 612 TYR A O 1
ATOM 4906 N N . ARG A 1 613 ? -7.646 -1.272 -5.309 1.00 93.75 613 ARG A N 1
ATOM 4907 C CA . ARG A 1 613 ? -7.730 0.129 -4.885 1.00 93.75 613 ARG A CA 1
ATOM 4908 C C . ARG A 1 613 ? -8.099 1.055 -6.037 1.00 93.75 613 ARG A C 1
ATOM 4910 O O . ARG A 1 613 ? -8.096 0.631 -7.193 1.00 93.75 613 ARG A O 1
ATOM 4917 N N . GLY A 1 614 ? -8.365 2.318 -5.717 1.00 89.06 614 GLY A N 1
ATOM 4918 C CA . GLY A 1 614 ? -8.481 3.389 -6.702 1.00 89.06 614 GLY A CA 1
ATOM 4919 C C . GLY A 1 614 ? -9.912 3.805 -7.047 1.00 89.06 614 GLY A C 1
ATOM 4920 O O . GLY A 1 614 ? -10.837 3.738 -6.236 1.00 89.06 614 GLY A O 1
ATOM 4921 N N . ASN A 1 615 ? -10.109 4.331 -8.252 1.00 86.88 615 ASN A N 1
ATOM 4922 C CA . ASN A 1 615 ? -11.414 4.791 -8.739 1.00 86.88 615 ASN A CA 1
ATOM 4923 C C . ASN A 1 615 ? -12.214 3.676 -9.451 1.00 86.88 615 ASN A C 1
ATOM 4925 O O . ASN A 1 615 ? -11.762 2.541 -9.560 1.00 86.88 615 ASN A O 1
ATOM 4929 N N . ASP A 1 616 ? -13.436 3.985 -9.906 1.00 85.56 616 ASP A N 1
ATOM 4930 C CA . ASP A 1 616 ? -14.306 3.003 -10.575 1.00 85.56 616 ASP A CA 1
ATOM 4931 C C . ASP A 1 616 ? -13.654 2.398 -11.833 1.00 85.56 616 ASP A C 1
ATOM 4933 O O . ASP A 1 616 ? -13.711 1.185 -12.012 1.00 85.56 616 ASP A O 1
ATOM 4937 N N . THR A 1 617 ? -12.950 3.196 -12.643 1.00 85.44 617 THR A N 1
ATOM 4938 C CA . THR A 1 617 ? -12.244 2.710 -13.842 1.00 85.44 617 THR A CA 1
ATOM 4939 C C . THR A 1 617 ? -11.123 1.728 -13.493 1.00 85.44 617 THR A C 1
ATOM 4941 O O . THR A 1 617 ? -10.958 0.712 -14.163 1.00 85.44 617 THR A O 1
ATOM 4944 N N . GLU A 1 618 ? -10.334 2.009 -12.454 1.00 85.62 618 GLU A N 1
ATOM 4945 C CA . GLU A 1 618 ? -9.249 1.121 -12.006 1.00 85.62 618 GLU A CA 1
ATOM 4946 C C . GLU A 1 618 ? -9.794 -0.201 -11.451 1.00 85.62 618 GLU A C 1
ATOM 4948 O O . GLU A 1 618 ? -9.268 -1.271 -11.759 1.00 85.62 618 GLU A O 1
ATOM 4953 N N . ARG A 1 619 ? -10.901 -0.138 -10.705 1.00 91.38 619 ARG A N 1
ATOM 4954 C CA . ARG A 1 619 ? -11.605 -1.320 -10.193 1.00 91.38 619 ARG A CA 1
ATOM 4955 C C . ARG A 1 619 ? -12.223 -2.173 -11.297 1.00 91.38 619 ARG A C 1
ATOM 4957 O O . ARG A 1 619 ? -12.160 -3.394 -11.223 1.00 91.38 619 ARG A O 1
ATOM 4964 N N . GLU A 1 620 ? -12.769 -1.559 -12.342 1.00 89.06 620 GLU A N 1
ATOM 4965 C CA . GLU A 1 620 ? -13.240 -2.288 -13.525 1.00 89.06 620 GLU A CA 1
ATOM 4966 C C . GLU A 1 620 ? -12.080 -2.983 -14.245 1.00 89.06 620 GLU A C 1
ATOM 4968 O O . GLU A 1 620 ? -12.180 -4.164 -14.578 1.00 89.06 620 GLU A O 1
ATOM 4973 N N . ARG A 1 621 ? -10.944 -2.289 -14.415 1.00 88.19 621 ARG A N 1
ATOM 4974 C CA . ARG A 1 621 ? -9.719 -2.862 -15.000 1.00 88.19 621 ARG A CA 1
ATOM 4975 C C . ARG A 1 621 ? -9.186 -4.056 -14.225 1.00 88.19 621 ARG A C 1
ATOM 4977 O O . ARG A 1 621 ? -8.669 -4.984 -14.840 1.00 88.19 621 ARG A O 1
ATOM 4984 N N . PHE A 1 622 ? -9.350 -4.074 -12.903 1.00 94.31 622 PHE A N 1
ATOM 4985 C CA . PHE A 1 622 ? -8.922 -5.197 -12.072 1.00 94.31 622 PHE A CA 1
ATOM 4986 C C . PHE A 1 622 ? -9.506 -6.535 -12.546 1.00 94.31 622 PHE A C 1
ATOM 4988 O O . PHE A 1 622 ? -8.813 -7.547 -12.504 1.00 94.31 622 PHE A O 1
ATOM 4995 N N . PHE A 1 623 ? -10.737 -6.550 -13.065 1.00 94.00 623 PHE A N 1
ATOM 4996 C CA . PHE A 1 623 ? -11.408 -7.766 -13.537 1.00 94.00 623 PHE A CA 1
ATOM 4997 C C . PHE A 1 623 ? -11.471 -7.914 -15.067 1.00 94.00 623 PHE A C 1
ATOM 4999 O O . PHE A 1 623 ? -12.134 -8.832 -15.565 1.00 94.00 623 PHE A O 1
ATOM 5006 N N . GLN A 1 624 ? -10.824 -7.022 -15.822 1.00 91.62 624 GLN A N 1
ATOM 5007 C CA . GLN A 1 624 ? -10.806 -7.096 -17.283 1.00 91.62 624 GLN A CA 1
ATOM 5008 C C . GLN A 1 624 ? -10.096 -8.354 -17.785 1.00 91.62 624 GLN A C 1
ATOM 5010 O O . GLN A 1 624 ? -9.286 -8.965 -17.089 1.00 91.62 624 GLN A O 1
ATOM 5015 N N . GLN A 1 625 ? -10.411 -8.738 -19.021 1.00 92.00 625 GLN A N 1
ATOM 5016 C CA . GLN A 1 625 ? -9.706 -9.825 -19.683 1.00 92.00 625 GLN A CA 1
ATOM 5017 C C . GLN A 1 625 ? -8.210 -9.494 -19.776 1.00 92.00 625 GLN A C 1
ATOM 5019 O O . GLN A 1 625 ? -7.834 -8.379 -20.135 1.00 92.00 625 GLN A O 1
ATOM 5024 N N . GLY A 1 626 ? -7.358 -10.452 -19.429 1.00 89.50 626 GLY A N 1
ATOM 5025 C CA . GLY A 1 626 ? -5.916 -10.277 -19.342 1.00 89.50 626 GLY A CA 1
ATOM 5026 C C . GLY A 1 626 ? -5.450 -9.492 -18.114 1.00 89.50 626 GLY A C 1
ATOM 5027 O O . GLY A 1 626 ? -4.280 -9.120 -18.072 1.00 89.50 626 GLY A O 1
ATOM 5028 N N . SER A 1 627 ? -6.298 -9.227 -17.116 1.00 91.94 627 SER A N 1
ATOM 5029 C CA . SER A 1 627 ? -5.851 -8.588 -15.875 1.00 91.94 627 SER A CA 1
ATOM 5030 C C . SER A 1 627 ? -4.977 -9.518 -15.021 1.00 91.94 627 SER A C 1
ATOM 5032 O O . SER A 1 627 ? -4.958 -10.739 -15.201 1.00 91.94 627 SER A O 1
ATOM 5034 N N . ASP A 1 628 ? -4.267 -8.945 -14.040 1.00 89.94 628 ASP A N 1
ATOM 5035 C CA . ASP A 1 628 ? -3.523 -9.724 -13.037 1.00 89.94 628 ASP A CA 1
ATOM 5036 C C . ASP A 1 628 ? -4.440 -10.689 -12.263 1.00 89.94 628 ASP A C 1
ATOM 5038 O O . ASP A 1 628 ? -4.033 -11.807 -11.950 1.00 89.94 628 ASP A O 1
ATOM 5042 N N . TYR A 1 629 ? -5.691 -10.292 -12.007 1.00 96.12 629 TYR A N 1
ATOM 5043 C CA . TYR A 1 629 ? -6.683 -11.154 -11.366 1.00 96.12 629 TYR A CA 1
ATOM 5044 C C . TYR A 1 629 ? -7.052 -12.351 -12.242 1.00 96.12 629 TYR A C 1
ATOM 5046 O O . TYR A 1 629 ? -7.017 -13.481 -11.763 1.00 96.12 629 TYR A O 1
ATOM 5054 N N . GLU A 1 630 ? -7.373 -12.137 -13.522 1.00 95.44 630 GLU A N 1
ATOM 5055 C CA . GLU A 1 630 ? -7.727 -13.245 -14.415 1.00 95.44 630 GLU A CA 1
ATOM 5056 C C . GLU A 1 630 ? -6.550 -14.214 -14.597 1.00 95.44 630 GLU A C 1
ATOM 5058 O O . GLU A 1 630 ? -6.740 -15.428 -14.539 1.00 95.44 630 GLU A O 1
ATOM 5063 N N . ARG A 1 631 ? -5.319 -13.697 -14.721 1.00 92.69 631 ARG A N 1
ATOM 5064 C CA . ARG A 1 631 ? -4.104 -14.529 -14.742 1.00 92.69 631 ARG A CA 1
ATOM 5065 C C . ARG A 1 631 ? -3.960 -15.377 -13.480 1.00 92.69 631 ARG A C 1
ATOM 5067 O O . ARG A 1 631 ? -3.711 -16.574 -13.587 1.00 92.69 631 ARG A O 1
ATOM 5074 N N . ALA A 1 632 ? -4.133 -14.774 -12.305 1.00 95.12 632 ALA A N 1
ATOM 5075 C CA . ALA A 1 632 ? -4.020 -15.473 -11.029 1.00 95.12 632 ALA A CA 1
ATOM 5076 C C . ALA A 1 632 ? -5.105 -16.552 -10.867 1.00 95.12 632 ALA A C 1
ATOM 5078 O O . ALA A 1 632 ? -4.822 -17.669 -10.430 1.00 95.12 632 ALA A O 1
ATOM 5079 N N . MET A 1 633 ? -6.335 -16.254 -11.290 1.00 96.38 633 MET A N 1
ATOM 5080 C CA . MET A 1 633 ? -7.458 -17.192 -11.243 1.00 96.38 633 MET A CA 1
ATOM 5081 C C . MET A 1 633 ? -7.363 -18.328 -12.267 1.00 96.38 633 MET A C 1
ATOM 5083 O O . MET A 1 633 ? -7.903 -19.401 -12.016 1.00 96.38 633 MET A O 1
ATOM 5087 N N . ASN A 1 634 ? -6.657 -18.118 -13.380 1.00 95.56 634 ASN A N 1
ATOM 5088 C CA . ASN A 1 634 ? -6.357 -19.151 -14.375 1.00 95.56 634 ASN A CA 1
ATOM 5089 C C . ASN A 1 634 ? -5.058 -19.921 -14.074 1.00 95.56 634 ASN A C 1
ATOM 5091 O O . ASN A 1 634 ? -4.668 -20.795 -14.850 1.00 95.56 634 ASN A O 1
ATOM 5095 N N . SER A 1 635 ? -4.369 -19.603 -12.973 1.00 93.50 635 SER A N 1
ATOM 5096 C CA . SER A 1 635 ? -3.198 -20.361 -12.529 1.00 93.50 635 SER A CA 1
ATOM 5097 C C . SER A 1 635 ? -3.599 -21.762 -12.031 1.00 93.50 635 SER A C 1
ATOM 5099 O O . SER A 1 635 ? -4.755 -21.983 -11.663 1.00 93.50 635 SER A O 1
ATOM 5101 N N . PRO A 1 636 ? -2.655 -22.720 -11.937 1.00 93.38 636 PRO A N 1
ATOM 5102 C CA . PRO A 1 636 ? -2.931 -24.045 -11.372 1.00 93.38 636 PRO A CA 1
ATOM 5103 C C . PRO A 1 636 ? -3.394 -24.024 -9.908 1.00 93.38 636 PRO A C 1
ATOM 5105 O O . PRO A 1 636 ? -3.954 -25.009 -9.426 1.00 93.38 636 PRO A O 1
ATOM 5108 N N . HIS A 1 637 ? -3.143 -22.927 -9.182 1.00 92.88 637 HIS A N 1
ATOM 5109 C CA . HIS A 1 637 ? -3.430 -22.818 -7.754 1.00 92.88 637 HIS A CA 1
ATOM 5110 C C . HIS A 1 637 ? -4.135 -21.497 -7.403 1.00 92.88 637 HIS A C 1
ATOM 5112 O O . HIS A 1 637 ? -3.560 -20.671 -6.688 1.00 92.88 637 HIS A O 1
ATOM 5118 N N . PRO A 1 638 ? -5.408 -21.301 -7.805 1.00 95.81 638 PRO A N 1
ATOM 5119 C CA . PRO A 1 638 ? -6.142 -20.066 -7.516 1.00 95.81 638 PRO A CA 1
ATOM 5120 C C . PRO A 1 638 ? -6.256 -19.762 -6.016 1.00 95.81 638 PRO A C 1
ATOM 5122 O O . PRO A 1 638 ? -6.299 -18.601 -5.613 1.00 95.81 638 PRO A O 1
ATOM 5125 N N . ILE A 1 639 ? -6.227 -20.806 -5.178 1.00 97.06 639 ILE A N 1
ATOM 5126 C CA . ILE A 1 639 ? -6.204 -20.710 -3.713 1.00 97.06 639 ILE A CA 1
ATOM 5127 C C . ILE A 1 639 ? -5.018 -19.900 -3.161 1.00 97.06 639 ILE A C 1
ATOM 5129 O O . ILE A 1 639 ? -5.111 -19.325 -2.075 1.00 97.06 639 ILE A O 1
ATOM 5133 N N . ARG A 1 640 ? -3.913 -19.816 -3.914 1.00 96.62 640 ARG A N 1
ATOM 5134 C CA . ARG A 1 640 ? -2.714 -19.039 -3.563 1.00 96.62 640 ARG A CA 1
ATOM 5135 C C . ARG A 1 640 ? -2.783 -17.586 -4.037 1.00 96.62 640 ARG A C 1
ATOM 5137 O O . ARG A 1 640 ? -1.768 -16.902 -4.103 1.00 96.62 640 ARG A O 1
ATOM 5144 N N . THR A 1 641 ? -3.973 -17.105 -4.375 1.00 98.19 641 THR A N 1
ATOM 5145 C CA . THR A 1 641 ? -4.212 -15.696 -4.694 1.00 98.19 641 THR A CA 1
ATOM 5146 C C . THR A 1 641 ? -4.736 -14.977 -3.458 1.00 98.19 641 THR A C 1
ATOM 5148 O O . THR A 1 641 ? -5.751 -15.375 -2.883 1.00 98.19 641 THR A O 1
ATOM 5151 N N . ILE A 1 642 ? -4.054 -13.907 -3.061 1.00 98.50 642 ILE A N 1
ATOM 5152 C CA . ILE A 1 642 ? -4.417 -13.034 -1.945 1.00 98.50 642 ILE A CA 1
ATOM 5153 C C . ILE A 1 642 ? -4.718 -11.651 -2.514 1.00 98.50 642 ILE A C 1
ATOM 5155 O O . ILE A 1 642 ? -3.888 -11.059 -3.203 1.00 98.50 642 ILE A O 1
ATOM 5159 N N . ILE A 1 643 ? -5.905 -11.130 -2.220 1.00 98.50 643 ILE A N 1
ATOM 5160 C CA . ILE A 1 643 ? -6.342 -9.803 -2.647 1.00 98.50 643 ILE A CA 1
ATOM 5161 C C . ILE A 1 643 ? -6.409 -8.897 -1.425 1.00 98.50 643 ILE A C 1
ATOM 5163 O O . ILE A 1 643 ? -7.236 -9.105 -0.541 1.00 98.50 643 ILE A O 1
ATOM 5167 N N . ILE A 1 644 ? -5.553 -7.882 -1.388 1.00 98.50 644 ILE A N 1
ATOM 5168 C CA . ILE A 1 644 ? -5.598 -6.822 -0.384 1.00 98.50 644 ILE A CA 1
ATOM 5169 C C . ILE A 1 644 ? -6.532 -5.733 -0.906 1.00 98.50 644 ILE A C 1
ATOM 5171 O O . ILE A 1 644 ? -6.348 -5.226 -2.012 1.00 98.50 644 ILE A O 1
ATOM 5175 N N . VAL A 1 645 ? -7.546 -5.387 -0.128 1.00 98.12 645 VAL A N 1
ATOM 5176 C CA . VAL A 1 645 ? -8.590 -4.437 -0.498 1.00 98.12 645 VAL A CA 1
ATOM 5177 C C . VAL A 1 645 ? -8.549 -3.266 0.462 1.00 98.12 645 VAL A C 1
ATOM 5179 O O . VAL A 1 645 ? -8.729 -3.445 1.665 1.00 98.12 645 VAL A O 1
ATOM 5182 N N . GLU A 1 646 ? -8.371 -2.059 -0.077 1.00 96.19 646 GLU A N 1
ATOM 5183 C CA . GLU A 1 646 ? -8.494 -0.860 0.744 1.00 96.19 646 GLU A CA 1
ATOM 5184 C C . GLU A 1 646 ? -9.969 -0.638 1.121 1.00 96.19 646 GLU A C 1
ATOM 5186 O O . GLU A 1 646 ? -10.875 -0.620 0.273 1.00 96.19 646 GLU A O 1
ATOM 5191 N N . THR A 1 647 ? -10.219 -0.439 2.412 1.00 96.50 647 THR A N 1
ATOM 5192 C CA . THR A 1 647 ? -11.549 -0.160 2.959 1.00 96.50 647 THR A CA 1
ATOM 5193 C C . THR A 1 647 ? -12.297 0.944 2.194 1.00 96.50 647 THR A C 1
ATOM 5195 O O . THR A 1 647 ? -13.468 0.725 1.856 1.00 96.50 647 THR A O 1
ATOM 5198 N N . PRO A 1 648 ? -11.699 2.117 1.879 1.00 93.56 648 PRO A N 1
ATOM 5199 C CA . PRO A 1 648 ? -12.427 3.190 1.200 1.00 93.56 648 PRO A CA 1
ATOM 5200 C C . PRO A 1 648 ? -12.950 2.793 -0.185 1.00 93.56 648 PRO A C 1
ATOM 5202 O O . PRO A 1 648 ? -14.077 3.156 -0.534 1.00 93.56 648 PRO A O 1
ATOM 5205 N N . SER A 1 649 ? -12.189 2.003 -0.953 1.00 94.06 649 SER A N 1
ATOM 5206 C CA . SER A 1 649 ? -12.629 1.492 -2.259 1.00 94.06 649 SER A CA 1
ATOM 5207 C C . SER A 1 649 ? -13.817 0.553 -2.125 1.00 94.06 649 SER A C 1
ATOM 5209 O O . SER A 1 649 ? -14.817 0.737 -2.824 1.00 94.06 649 SER A O 1
ATOM 5211 N N . LEU A 1 650 ? -13.744 -0.406 -1.198 1.00 95.56 650 LEU A N 1
ATOM 5212 C CA . LEU A 1 650 ? -14.829 -1.354 -0.951 1.00 95.56 650 LEU A CA 1
ATOM 5213 C C . LEU A 1 650 ? -16.103 -0.642 -0.479 1.00 95.56 650 LEU A C 1
ATOM 5215 O O . LEU A 1 650 ? -17.195 -0.913 -0.980 1.00 95.56 650 LEU A O 1
ATOM 5219 N N . ILE A 1 651 ? -15.972 0.311 0.449 1.00 94.62 651 ILE A N 1
ATOM 5220 C CA . ILE A 1 651 ? -17.103 1.099 0.952 1.00 94.62 651 ILE A CA 1
ATOM 5221 C C . ILE A 1 651 ? -17.703 1.958 -0.158 1.00 94.62 651 ILE A C 1
ATOM 5223 O O . ILE A 1 651 ? -18.926 2.037 -0.268 1.00 94.62 651 ILE A O 1
ATOM 5227 N N . LYS A 1 652 ? -16.881 2.622 -0.978 1.00 93.19 652 LYS A N 1
ATOM 5228 C CA . LYS A 1 652 ? -17.371 3.448 -2.089 1.00 93.19 652 LYS A CA 1
ATOM 5229 C C . LYS A 1 652 ? -18.151 2.603 -3.090 1.00 93.19 652 LYS A C 1
ATOM 5231 O O . LYS A 1 652 ? -19.263 2.978 -3.456 1.00 93.19 652 LYS A O 1
ATOM 5236 N N . GLU A 1 653 ? -17.604 1.457 -3.479 1.00 92.19 653 GLU A N 1
ATOM 5237 C CA . GLU A 1 653 ? -18.279 0.518 -4.370 1.00 92.19 653 GLU A CA 1
ATOM 5238 C C . GLU A 1 653 ? -19.590 0.011 -3.761 1.00 92.19 653 GLU A C 1
ATOM 5240 O O . GLU A 1 653 ? -20.642 0.139 -4.383 1.00 92.19 653 GLU A O 1
ATOM 5245 N N . GLY A 1 654 ? -19.566 -0.456 -2.511 1.00 91.50 654 GLY A N 1
ATOM 5246 C CA . GLY A 1 654 ? -20.761 -0.934 -1.819 1.00 91.50 654 GLY A CA 1
ATOM 5247 C C . GLY A 1 654 ? -21.828 0.148 -1.645 1.00 91.50 654 GLY A C 1
ATOM 5248 O O . GLY A 1 654 ? -23.014 -0.122 -1.809 1.00 91.50 654 GLY A O 1
ATOM 5249 N N . ARG A 1 655 ? -21.437 1.405 -1.396 1.00 91.00 655 ARG A N 1
ATOM 5250 C CA . ARG A 1 655 ? -22.369 2.543 -1.346 1.00 91.00 655 ARG A CA 1
ATOM 5251 C C . ARG A 1 655 ? -22.983 2.842 -2.706 1.00 91.00 655 ARG A C 1
ATOM 5253 O O . ARG A 1 655 ? -24.158 3.193 -2.755 1.00 91.00 655 ARG A O 1
ATOM 5260 N N . ASN A 1 656 ? -22.221 2.722 -3.790 1.00 88.50 656 ASN A N 1
ATOM 5261 C CA . ASN A 1 656 ? -22.763 2.879 -5.138 1.00 88.50 656 ASN A CA 1
ATOM 5262 C C . ASN A 1 656 ? -23.809 1.795 -5.424 1.00 88.50 656 ASN A C 1
ATOM 5264 O O . ASN A 1 656 ? -24.877 2.109 -5.943 1.00 88.50 656 ASN A O 1
ATOM 5268 N N . VAL A 1 657 ? -23.556 0.555 -4.995 1.00 84.75 657 VAL A N 1
ATOM 5269 C CA . VAL A 1 657 ? -24.527 -0.539 -5.122 1.00 84.75 657 VAL A CA 1
ATOM 5270 C C . VAL A 1 657 ? -25.774 -0.290 -4.272 1.00 84.75 657 VAL A C 1
ATOM 5272 O O . VAL A 1 657 ? -26.890 -0.418 -4.766 1.00 84.75 657 VAL A O 1
ATOM 5275 N N . LEU A 1 658 ? -25.598 0.133 -3.018 1.00 84.62 658 LEU A N 1
ATOM 5276 C CA . LEU A 1 658 ? -26.701 0.482 -2.119 1.00 84.62 658 LEU A CA 1
ATOM 5277 C C . LEU A 1 658 ? -27.579 1.614 -2.666 1.00 84.62 658 LEU A C 1
ATOM 5279 O O . LEU A 1 658 ? -28.785 1.596 -2.461 1.00 84.62 658 LEU A O 1
ATOM 5283 N N . LYS A 1 659 ? -26.981 2.597 -3.349 1.00 86.12 659 LYS A N 1
ATOM 5284 C CA . LYS A 1 659 ? -27.711 3.705 -3.986 1.00 86.12 659 LYS A CA 1
ATOM 5285 C C . LYS A 1 659 ? -28.451 3.281 -5.253 1.00 86.12 659 LYS A C 1
ATOM 5287 O O . LYS A 1 659 ? -29.486 3.861 -5.552 1.00 86.12 659 LYS A O 1
ATOM 5292 N N . ALA A 1 660 ? -27.889 2.342 -6.014 1.00 82.00 660 ALA A N 1
ATOM 5293 C CA . ALA A 1 660 ? -28.464 1.873 -7.272 1.00 82.00 660 ALA A CA 1
AT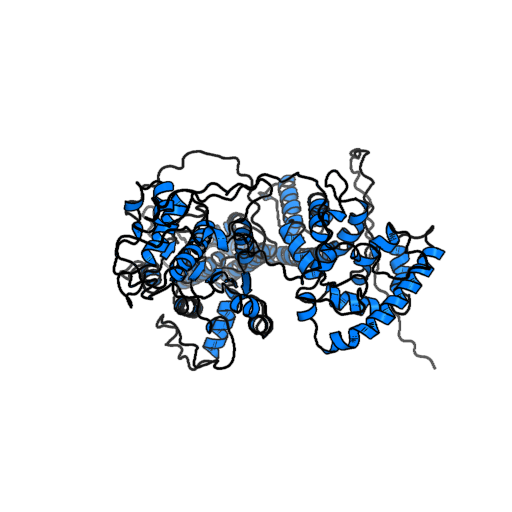OM 5294 C C . ALA A 1 660 ? -29.566 0.819 -7.070 1.00 82.00 660 ALA A C 1
ATOM 5296 O O . ALA A 1 660 ? -30.450 0.689 -7.912 1.00 82.00 660 ALA A O 1
ATOM 5297 N N . GLY A 1 661 ? -29.507 0.054 -5.978 1.00 77.12 661 GLY A N 1
ATOM 5298 C CA . GLY A 1 661 ? -30.480 -0.992 -5.682 1.00 77.12 661 GLY A CA 1
ATOM 5299 C C . GLY A 1 661 ? -31.819 -0.465 -5.153 1.00 77.12 661 GLY A C 1
ATOM 5300 O O . GLY A 1 661 ? -31.889 0.648 -4.633 1.00 77.12 661 GLY A O 1
ATOM 5301 N N . PRO A 1 662 ? -32.884 -1.287 -5.190 1.00 73.81 662 PRO A N 1
ATOM 5302 C CA . PRO A 1 662 ? -34.207 -0.951 -4.654 1.00 73.81 662 PRO A CA 1
ATOM 5303 C C . PRO A 1 662 ? -34.255 -0.971 -3.113 1.00 73.81 662 PRO A C 1
ATOM 5305 O O . PRO A 1 662 ? -35.318 -1.195 -2.529 1.00 73.81 662 PRO A O 1
ATOM 5308 N N . PHE A 1 663 ? -33.116 -0.779 -2.440 1.00 72.12 663 PHE A N 1
ATOM 5309 C CA . PHE A 1 663 ? -33.014 -0.953 -1.000 1.00 72.12 663 PHE A CA 1
ATOM 5310 C C . PHE A 1 663 ? -33.793 0.142 -0.283 1.00 72.12 663 PHE A C 1
ATOM 5312 O O . PHE A 1 663 ? -33.490 1.335 -0.387 1.00 72.12 663 PHE A O 1
ATOM 5319 N N . LYS A 1 664 ? -34.808 -0.258 0.482 1.00 65.31 664 LYS A N 1
ATOM 5320 C CA . LYS A 1 664 ? -35.520 0.679 1.355 1.00 65.31 664 LYS A CA 1
ATOM 5321 C C . LYS A 1 664 ? -34.586 1.053 2.503 1.00 65.31 664 LYS A C 1
ATOM 5323 O O . LYS A 1 664 ? -33.878 0.198 3.024 1.00 65.31 664 LYS A O 1
ATOM 5328 N N . ALA A 1 665 ? -34.647 2.298 2.979 1.00 65.12 665 ALA A N 1
ATOM 5329 C CA . ALA A 1 665 ? -33.856 2.769 4.127 1.00 65.12 665 ALA A CA 1
ATOM 5330 C C . ALA A 1 665 ? -33.968 1.874 5.387 1.00 65.12 665 ALA A C 1
ATOM 5332 O O . ALA A 1 665 ? -33.107 1.924 6.258 1.00 65.12 665 ALA A O 1
ATOM 5333 N N . ASN A 1 666 ? -35.004 1.032 5.473 1.00 64.31 666 ASN A N 1
ATOM 5334 C CA . ASN A 1 666 ? -35.207 0.079 6.562 1.00 64.31 666 ASN A CA 1
ATOM 5335 C C . ASN A 1 666 ? -34.353 -1.200 6.453 1.00 64.31 666 ASN A C 1
ATOM 5337 O O . ASN A 1 666 ? -34.161 -1.870 7.463 1.00 64.31 666 ASN A O 1
ATOM 5341 N N . GLU A 1 667 ? -33.846 -1.572 5.275 1.00 64.56 667 GLU A N 1
ATOM 5342 C CA . GLU A 1 667 ? -33.044 -2.796 5.099 1.00 64.56 667 GLU A CA 1
ATOM 5343 C C . GLU A 1 667 ? -31.621 -2.627 5.639 1.00 64.56 667 GLU A C 1
ATOM 5345 O O . GLU A 1 667 ? -31.096 -3.531 6.281 1.00 64.56 667 GLU A O 1
ATOM 5350 N N . THR A 1 668 ? -31.037 -1.430 5.531 1.00 61.97 668 THR A N 1
ATOM 5351 C CA . THR A 1 668 ? -29.748 -1.104 6.172 1.00 61.97 668 THR A CA 1
ATOM 5352 C C . THR A 1 668 ? -29.822 -1.084 7.701 1.00 61.97 668 THR A C 1
ATOM 5354 O O . THR A 1 668 ? -28.791 -1.186 8.366 1.00 61.97 668 THR A O 1
ATOM 5357 N N . ALA A 1 669 ? -31.024 -0.990 8.278 1.00 63.34 669 ALA A N 1
ATOM 5358 C CA . ALA A 1 669 ? -31.234 -1.083 9.720 1.00 63.34 669 ALA A CA 1
ATOM 5359 C C . ALA A 1 669 ? -31.271 -2.535 10.231 1.00 63.34 669 ALA A C 1
ATOM 5361 O O . ALA A 1 669 ? -31.079 -2.753 11.426 1.00 63.34 669 ALA A O 1
ATOM 5362 N N . ARG A 1 670 ? -31.511 -3.522 9.352 1.00 66.81 670 ARG A N 1
ATOM 5363 C CA . ARG A 1 670 ? -31.687 -4.932 9.744 1.00 66.81 670 ARG A CA 1
ATOM 5364 C C . ARG A 1 670 ? -30.392 -5.690 9.999 1.00 66.81 670 ARG A C 1
ATOM 5366 O O . ARG A 1 670 ? -30.465 -6.774 10.555 1.00 66.81 670 ARG A O 1
ATOM 5373 N N . ALA A 1 671 ? -29.235 -5.104 9.680 1.00 73.62 671 ALA A N 1
ATOM 5374 C CA . ALA A 1 671 ? -27.940 -5.740 9.912 1.00 73.62 671 ALA A CA 1
ATOM 5375 C C . ALA A 1 671 ? -27.768 -7.087 9.170 1.00 73.62 671 ALA A C 1
ATOM 5377 O O . ALA A 1 671 ? -26.964 -7.908 9.597 1.00 73.62 671 ALA A O 1
ATOM 5378 N N . ASP A 1 672 ? -28.481 -7.293 8.058 1.00 81.00 672 ASP A N 1
ATOM 5379 C CA . ASP A 1 672 ? -28.395 -8.512 7.250 1.00 81.00 672 ASP A CA 1
ATOM 5380 C C . ASP A 1 672 ? -27.423 -8.341 6.063 1.00 81.00 672 ASP A C 1
ATOM 5382 O O . ASP A 1 672 ? -27.290 -7.232 5.527 1.00 81.00 672 ASP A O 1
ATOM 5386 N N . PRO A 1 673 ? -26.743 -9.418 5.617 1.00 83.31 673 PRO A N 1
ATOM 5387 C CA . PRO A 1 673 ? -26.002 -9.411 4.361 1.00 83.31 673 PRO A CA 1
ATOM 5388 C C . PRO A 1 673 ? -26.919 -9.086 3.180 1.00 83.31 673 PRO A C 1
ATOM 5390 O O . PRO A 1 673 ? -28.054 -9.553 3.101 1.00 83.31 673 PRO A O 1
ATOM 5393 N N . ILE A 1 674 ? -26.401 -8.328 2.222 1.00 83.00 674 ILE A N 1
ATOM 5394 C CA . ILE A 1 674 ? -27.156 -7.881 1.057 1.00 83.00 674 ILE A CA 1
ATOM 5395 C C . ILE A 1 674 ? -26.890 -8.809 -0.131 1.00 83.00 674 ILE A C 1
ATOM 5397 O O . ILE A 1 674 ? -25.747 -9.075 -0.503 1.00 83.00 674 ILE A O 1
ATOM 5401 N N . GLU A 1 675 ? -27.942 -9.277 -0.799 1.00 81.75 675 GLU A N 1
ATOM 5402 C CA . GLU A 1 675 ? -27.780 -10.006 -2.057 1.00 81.75 675 GLU A CA 1
ATOM 5403 C C . GLU A 1 675 ? -27.561 -9.045 -3.235 1.00 81.75 675 GLU A C 1
ATOM 5405 O O . GLU A 1 675 ? -28.498 -8.493 -3.803 1.00 81.75 675 GLU A O 1
ATOM 5410 N N . PHE A 1 676 ? -26.304 -8.870 -3.650 1.00 73.69 676 PHE A N 1
ATOM 5411 C CA . PHE A 1 676 ? -25.951 -7.986 -4.773 1.00 73.69 676 PHE A CA 1
ATOM 5412 C C . PHE A 1 676 ? -26.220 -8.559 -6.176 1.00 73.69 676 PHE A C 1
ATOM 5414 O O . PHE A 1 676 ? -26.158 -7.817 -7.158 1.00 73.69 676 PHE A O 1
ATOM 5421 N N . LYS A 1 677 ? -26.538 -9.859 -6.295 1.00 64.25 677 LYS A N 1
ATOM 5422 C CA . LYS A 1 677 ? -26.630 -10.565 -7.590 1.00 64.25 677 LYS A CA 1
ATOM 5423 C C . LYS A 1 677 ? -27.674 -9.984 -8.553 1.00 64.25 677 LYS A C 1
ATOM 5425 O O . LYS A 1 677 ? -27.536 -10.176 -9.754 1.00 64.25 677 LYS A O 1
ATOM 5430 N N . SER A 1 678 ? -28.693 -9.285 -8.054 1.00 62.84 678 SER A N 1
ATOM 5431 C CA . SER A 1 678 ? -29.772 -8.730 -8.881 1.00 62.84 678 SER A CA 1
ATOM 5432 C C . SER A 1 678 ? -29.458 -7.363 -9.499 1.00 62.84 678 SER A C 1
ATOM 5434 O O . SER A 1 678 ? -30.151 -6.960 -10.426 1.00 62.84 678 SER A O 1
ATOM 5436 N N . ILE A 1 679 ? -28.442 -6.641 -9.011 1.00 66.38 679 ILE A N 1
ATOM 5437 C CA . ILE A 1 679 ? -28.230 -5.223 -9.371 1.00 66.38 679 ILE A CA 1
ATOM 5438 C C . ILE A 1 679 ? -27.165 -5.065 -10.461 1.00 66.38 679 ILE A C 1
ATOM 5440 O O . ILE A 1 679 ? -27.250 -4.165 -11.290 1.00 66.38 679 ILE A O 1
ATOM 5444 N N . PHE A 1 680 ? -26.171 -5.953 -10.485 1.00 66.06 680 PHE A N 1
ATOM 5445 C CA . PHE A 1 680 ? -25.069 -5.913 -11.444 1.00 66.06 680 PHE A CA 1
ATOM 5446 C C . PHE A 1 680 ? -24.858 -7.298 -12.049 1.00 66.06 680 PHE A C 1
ATOM 5448 O O . PHE A 1 680 ? -23.912 -7.994 -11.682 1.00 66.06 680 PHE A O 1
ATOM 5455 N N . THR A 1 681 ? -25.746 -7.703 -12.956 1.00 61.34 681 THR A N 1
ATOM 5456 C CA . THR A 1 681 ? -25.676 -9.018 -13.615 1.00 61.34 681 THR A CA 1
ATOM 5457 C C . THR A 1 681 ? -24.425 -9.179 -14.482 1.00 61.34 681 THR A C 1
ATOM 5459 O 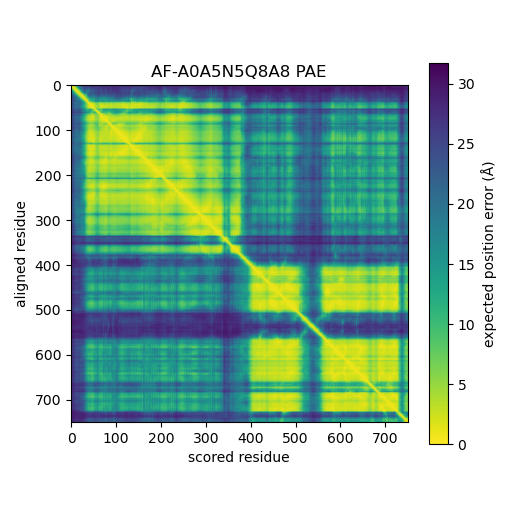O . THR A 1 681 ? -23.910 -10.288 -14.579 1.00 61.34 681 THR A O 1
ATOM 5462 N N . ASP A 1 682 ? -23.873 -8.075 -15.006 1.00 63.06 682 ASP A N 1
ATOM 5463 C CA . ASP A 1 682 ? -22.838 -8.138 -16.051 1.00 63.06 682 ASP A CA 1
ATOM 5464 C C . ASP A 1 682 ? -21.460 -7.584 -15.640 1.00 63.06 682 ASP A C 1
ATOM 5466 O O . ASP A 1 682 ? -20.497 -7.722 -16.393 1.00 63.06 682 ASP A O 1
ATOM 5470 N N . SER A 1 683 ? -21.307 -6.979 -14.450 1.00 64.38 683 SER A N 1
ATOM 5471 C CA . SER A 1 683 ? -20.006 -6.417 -14.034 1.00 64.38 683 SER A CA 1
ATOM 5472 C C . SER A 1 683 ? -19.268 -7.323 -13.044 1.00 64.38 683 SER A C 1
ATOM 5474 O O . SER A 1 683 ? -19.710 -7.535 -11.909 1.00 64.38 683 SER A O 1
ATOM 5476 N N . LYS A 1 684 ? -18.111 -7.850 -13.480 1.00 78.50 684 LYS A N 1
ATOM 5477 C CA . LYS A 1 684 ? -17.128 -8.503 -12.607 1.00 78.50 684 LYS A CA 1
ATOM 5478 C C . LYS A 1 684 ? -16.638 -7.458 -11.594 1.00 78.50 684 LYS A C 1
ATOM 5480 O O . LYS A 1 684 ? -15.954 -6.507 -11.959 1.00 78.50 684 LYS A O 1
ATOM 5485 N N . ARG A 1 685 ? -17.061 -7.607 -10.341 1.00 88.25 685 ARG A N 1
ATOM 5486 C CA . ARG A 1 685 ? -16.818 -6.683 -9.225 1.00 88.25 685 ARG A CA 1
ATOM 5487 C C . ARG A 1 685 ? -16.383 -7.467 -7.994 1.00 88.25 685 ARG A C 1
ATOM 5489 O O . ARG A 1 685 ? -16.731 -8.645 -7.860 1.00 88.25 685 ARG A O 1
ATOM 5496 N N . ILE A 1 686 ? -15.682 -6.819 -7.062 1.00 94.62 686 ILE A N 1
ATOM 5497 C CA . ILE A 1 686 ? -15.189 -7.499 -5.853 1.00 94.62 686 ILE A CA 1
ATOM 5498 C C . ILE A 1 686 ? -16.355 -8.031 -5.007 1.00 94.62 686 ILE A C 1
ATOM 5500 O O . ILE A 1 686 ? -16.310 -9.166 -4.544 1.00 94.62 686 ILE A O 1
ATOM 5504 N N . LEU A 1 687 ? -17.459 -7.279 -4.927 1.00 92.00 687 LEU A N 1
ATOM 5505 C CA . LEU A 1 687 ? -18.674 -7.653 -4.189 1.00 92.00 687 LEU A CA 1
ATOM 5506 C C . LEU A 1 687 ? -19.453 -8.828 -4.813 1.00 92.00 687 LEU A C 1
ATOM 5508 O O . LEU A 1 687 ? -20.295 -9.441 -4.152 1.00 92.00 687 LEU A O 1
ATOM 5512 N N . ASN A 1 688 ? -19.164 -9.153 -6.076 1.00 90.31 688 ASN A N 1
ATOM 5513 C CA . ASN A 1 688 ? -19.747 -10.279 -6.810 1.00 90.31 688 ASN A CA 1
ATOM 5514 C C . ASN A 1 688 ? -18.840 -11.519 -6.820 1.00 90.31 688 ASN A C 1
ATOM 5516 O O . ASN A 1 688 ? -19.207 -12.539 -7.402 1.00 90.31 688 ASN A O 1
ATOM 5520 N N . THR A 1 689 ? -17.675 -11.444 -6.180 1.00 93.12 689 THR A N 1
ATOM 5521 C CA . THR A 1 689 ? -16.699 -12.531 -6.137 1.00 93.12 689 THR A CA 1
ATOM 5522 C C . THR A 1 689 ? -16.866 -13.324 -4.843 1.00 93.12 689 THR A C 1
ATOM 5524 O O . THR A 1 689 ? -17.144 -12.761 -3.786 1.00 93.12 689 THR A O 1
ATOM 5527 N N . ASP A 1 690 ? -16.711 -14.642 -4.923 1.00 95.56 690 ASP A N 1
ATOM 5528 C CA . ASP A 1 690 ? -16.688 -15.511 -3.752 1.00 95.56 690 ASP A CA 1
ATOM 5529 C C . ASP A 1 690 ? -15.240 -15.790 -3.320 1.00 95.56 690 ASP A C 1
ATOM 5531 O O . ASP A 1 690 ? -14.380 -16.070 -4.157 1.00 95.56 690 ASP A O 1
ATOM 5535 N N . PHE A 1 691 ? -14.993 -15.840 -2.012 1.00 97.94 691 PHE A N 1
ATOM 5536 C CA . PHE A 1 691 ? -13.643 -15.960 -1.452 1.00 97.94 691 PHE A CA 1
ATOM 5537 C C . PHE A 1 691 ? -13.508 -17.183 -0.553 1.00 97.94 691 PHE A C 1
ATOM 5539 O O . PHE A 1 691 ? -14.478 -17.621 0.065 1.00 97.94 691 PHE A O 1
ATOM 5546 N N . LEU A 1 692 ? -12.303 -17.747 -0.464 1.00 98.19 692 LEU A N 1
ATOM 5547 C CA . LEU A 1 692 ? -11.984 -18.796 0.499 1.00 98.19 692 LEU A CA 1
ATOM 5548 C C . LEU A 1 692 ? -11.963 -18.223 1.918 1.00 98.19 692 LEU A C 1
ATOM 5550 O O . LEU A 1 692 ? -12.722 -18.666 2.776 1.00 98.19 692 LEU A O 1
ATOM 5554 N N . LEU A 1 693 ? -11.103 -17.237 2.148 1.00 98.44 693 LEU A N 1
ATOM 5555 C CA . LEU A 1 693 ? -10.893 -16.608 3.445 1.00 98.44 693 LEU A CA 1
ATOM 5556 C C . LEU A 1 693 ? -11.142 -15.110 3.323 1.00 98.44 693 LEU A C 1
ATOM 5558 O O . LEU A 1 693 ? -10.579 -14.482 2.432 1.00 98.44 693 LEU A O 1
ATOM 5562 N N . GLY A 1 694 ? -11.950 -14.553 4.220 1.00 98.38 694 GLY A N 1
ATOM 5563 C CA . GLY A 1 694 ? -12.099 -13.113 4.398 1.00 98.38 694 GLY A CA 1
ATOM 5564 C C . GLY A 1 694 ? -11.475 -12.672 5.706 1.00 98.38 694 GLY A C 1
ATOM 5565 O O . GLY A 1 694 ? -11.863 -13.174 6.757 1.00 98.38 694 GLY A O 1
ATOM 5566 N N . VAL A 1 695 ? -10.532 -11.741 5.644 1.00 98.50 695 VAL A N 1
ATOM 5567 C CA . VAL A 1 695 ? -9.881 -11.143 6.811 1.00 98.50 695 VAL A CA 1
ATOM 5568 C C . VAL A 1 695 ? -10.313 -9.687 6.895 1.00 98.50 695 VAL A C 1
ATOM 5570 O O . VAL A 1 695 ? -10.063 -8.927 5.965 1.00 98.50 695 VAL A O 1
ATOM 5573 N N . LEU A 1 696 ? -10.973 -9.305 7.985 1.00 97.94 696 LEU A N 1
ATOM 5574 C CA . LEU A 1 696 ? -11.334 -7.922 8.273 1.00 97.94 696 LEU A CA 1
ATOM 5575 C C . LEU A 1 696 ? -10.421 -7.377 9.364 1.00 97.94 696 LEU A C 1
ATOM 5577 O O . LEU A 1 696 ? -10.509 -7.776 10.527 1.00 97.94 696 LEU A O 1
ATOM 5581 N N . GLU A 1 697 ? -9.546 -6.474 8.962 1.00 96.56 697 GLU A N 1
ATOM 5582 C CA . GLU A 1 697 ? -8.592 -5.801 9.823 1.00 96.56 697 GLU A CA 1
ATOM 5583 C C . GLU A 1 697 ? -9.214 -4.516 10.409 1.00 96.56 697 GLU A C 1
ATOM 5585 O O . GLU A 1 697 ? -10.156 -3.957 9.842 1.00 96.56 697 GLU A O 1
ATOM 5590 N N . GLU A 1 698 ? -8.815 -4.165 11.635 1.00 94.25 698 GLU A N 1
ATOM 5591 C CA . GLU A 1 698 ? -9.522 -3.235 12.533 1.00 94.25 698 GLU A CA 1
ATOM 5592 C C . GLU A 1 698 ? -11.052 -3.378 12.547 1.00 94.25 698 GLU A C 1
ATOM 5594 O O . GLU A 1 698 ? -11.842 -2.435 12.473 1.00 94.25 698 GLU A O 1
ATOM 5599 N N . ALA A 1 699 ? -11.483 -4.622 12.741 1.00 93.88 699 ALA A N 1
ATOM 5600 C CA . ALA A 1 699 ? -12.869 -5.051 12.890 1.00 93.88 699 ALA A CA 1
ATOM 5601 C C . ALA A 1 699 ? -13.741 -4.142 13.778 1.00 93.88 699 ALA A C 1
ATOM 5603 O O . ALA A 1 699 ? -14.945 -3.981 13.547 1.00 93.88 699 ALA A O 1
ATOM 5604 N N . HIS A 1 700 ? -13.142 -3.549 14.811 1.00 89.81 700 HIS A N 1
ATOM 5605 C CA . HIS A 1 700 ? -13.839 -2.716 15.778 1.00 89.81 700 HIS A CA 1
ATOM 5606 C C . HIS A 1 700 ? -14.432 -1.428 15.178 1.00 89.81 700 HIS A C 1
ATOM 5608 O O . HIS A 1 700 ? -15.409 -0.917 15.739 1.00 89.81 700 HIS A O 1
ATOM 5614 N N . ASP A 1 701 ? -13.926 -0.954 14.037 1.00 88.12 701 ASP A N 1
ATOM 5615 C CA . ASP A 1 701 ? -14.433 0.229 13.328 1.00 88.12 701 ASP A CA 1
ATOM 5616 C C . ASP A 1 701 ? -15.794 -0.005 12.670 1.00 88.12 701 ASP A C 1
ATOM 5618 O O . ASP A 1 701 ? -16.594 0.919 12.490 1.00 88.12 701 ASP A O 1
ATOM 5622 N N . TYR A 1 702 ? -16.115 -1.264 12.369 1.00 91.25 702 TYR A N 1
ATOM 5623 C CA . TYR A 1 702 ? -17.334 -1.641 11.654 1.00 91.25 702 TYR A CA 1
ATOM 5624 C C . TYR A 1 702 ? -18.401 -2.219 12.578 1.00 91.25 702 TYR A C 1
ATOM 5626 O O . TYR A 1 702 ? -19.354 -2.827 12.111 1.00 91.25 702 TYR A O 1
ATOM 5634 N N . ARG A 1 703 ? -18.292 -2.028 13.896 1.00 84.62 703 ARG A N 1
ATOM 5635 C CA . ARG A 1 703 ? -19.248 -2.592 14.868 1.00 84.62 703 ARG A CA 1
ATOM 5636 C C . ARG A 1 703 ? -20.625 -1.922 14.886 1.00 84.62 703 ARG A C 1
ATOM 5638 O O . ARG A 1 703 ? -21.568 -2.467 15.456 1.00 84.62 703 ARG A O 1
ATOM 5645 N N . ASN A 1 704 ? -20.727 -0.708 14.347 1.00 84.19 704 ASN A N 1
ATOM 5646 C CA . ASN A 1 704 ? -21.958 0.075 14.372 1.00 84.19 704 ASN A CA 1
ATOM 5647 C C . ASN A 1 704 ? -22.799 -0.219 13.130 1.00 84.19 704 ASN A C 1
ATOM 5649 O O . ASN A 1 704 ? -22.339 -0.012 12.008 1.00 84.19 704 ASN A O 1
ATOM 5653 N N . VAL A 1 705 ? -24.047 -0.641 13.345 1.00 84.75 705 VAL A N 1
ATOM 5654 C CA . VAL A 1 705 ? -25.007 -0.897 12.265 1.00 84.75 705 VAL A CA 1
ATOM 5655 C C . VAL A 1 705 ? -25.178 0.361 11.415 1.00 84.75 705 VAL A C 1
ATOM 5657 O O . VAL A 1 705 ? -25.441 1.451 11.923 1.00 84.75 705 VAL A O 1
ATOM 5660 N N . GLY A 1 706 ? -24.993 0.198 10.112 1.00 87.12 706 GLY A N 1
ATOM 5661 C CA . GLY A 1 706 ? -25.043 1.257 9.117 1.00 87.12 706 GLY A CA 1
ATOM 5662 C C . GLY A 1 706 ? -24.535 0.752 7.766 1.00 87.12 706 GLY A C 1
ATOM 5663 O O . GLY A 1 706 ? -24.199 -0.429 7.642 1.00 87.12 706 GLY A O 1
ATOM 5664 N N . PRO A 1 707 ? -24.430 1.624 6.748 1.00 87.69 707 PRO A N 1
ATOM 5665 C CA . PRO A 1 707 ? -24.025 1.217 5.403 1.00 87.69 707 PRO A CA 1
ATOM 5666 C C . PRO A 1 707 ? -22.669 0.508 5.366 1.00 87.69 707 PRO A C 1
ATOM 5668 O O . PRO A 1 707 ? -22.543 -0.533 4.735 1.00 87.69 707 PRO A O 1
ATOM 5671 N N . ASN A 1 708 ? -21.668 1.027 6.085 1.00 91.94 708 ASN A N 1
ATOM 5672 C CA . ASN A 1 708 ? -20.330 0.429 6.113 1.00 91.94 708 ASN A CA 1
ATOM 5673 C C . ASN A 1 708 ? -20.354 -0.970 6.741 1.00 91.94 708 ASN A C 1
ATOM 5675 O O . ASN A 1 708 ? -19.768 -1.893 6.188 1.00 91.94 708 ASN A O 1
ATOM 5679 N N . TYR A 1 709 ? -21.074 -1.136 7.854 1.00 91.88 709 TYR A N 1
ATOM 5680 C CA . TYR A 1 709 ? -21.255 -2.440 8.486 1.00 91.88 709 TYR A CA 1
ATOM 5681 C C . TYR A 1 709 ? -21.948 -3.433 7.550 1.00 91.88 709 TYR A C 1
ATOM 5683 O O . TYR A 1 709 ? -21.455 -4.543 7.388 1.00 91.88 709 TYR A O 1
ATOM 5691 N N . CYS A 1 710 ? -23.031 -3.026 6.881 1.00 90.50 710 CYS A N 1
ATOM 5692 C CA . CYS A 1 710 ? -23.742 -3.895 5.940 1.00 90.50 710 CYS A CA 1
ATOM 5693 C C . CYS A 1 710 ? -22.841 -4.313 4.770 1.00 90.50 710 CYS A C 1
ATOM 5695 O O . CYS A 1 710 ? -22.856 -5.474 4.372 1.00 90.50 710 CYS A O 1
ATOM 5697 N N . ILE A 1 711 ? -22.024 -3.396 4.241 1.00 93.44 711 ILE A N 1
ATOM 5698 C CA . ILE A 1 711 ? -21.060 -3.697 3.172 1.00 93.44 711 ILE A CA 1
ATOM 5699 C C . ILE A 1 711 ? -20.027 -4.722 3.652 1.00 93.44 711 ILE A C 1
ATOM 5701 O O . ILE A 1 711 ? -19.818 -5.724 2.970 1.00 93.44 711 ILE A O 1
ATOM 5705 N N . MET A 1 712 ? -19.433 -4.520 4.834 1.00 95.50 712 MET A N 1
ATOM 5706 C CA . MET A 1 712 ? -18.452 -5.458 5.394 1.00 95.50 712 MET A CA 1
ATOM 5707 C C . MET A 1 712 ? -19.067 -6.824 5.687 1.00 95.50 712 MET A C 1
ATOM 5709 O O . MET A 1 712 ? -18.497 -7.847 5.317 1.00 95.50 712 MET A O 1
ATOM 5713 N N . LEU A 1 713 ? -20.258 -6.856 6.286 1.00 93.69 713 LEU A N 1
ATOM 5714 C CA . LEU A 1 713 ? -20.979 -8.095 6.553 1.00 93.69 713 LEU A CA 1
ATOM 5715 C C . LEU A 1 713 ? -21.302 -8.841 5.255 1.00 93.69 713 LEU A C 1
ATOM 5717 O O . LEU A 1 713 ? -21.118 -10.053 5.171 1.00 93.69 713 LEU A O 1
ATOM 5721 N N . THR A 1 714 ? -21.725 -8.116 4.220 1.00 92.81 714 THR A N 1
ATOM 5722 C CA . THR A 1 714 ? -21.997 -8.704 2.906 1.00 92.81 714 THR A CA 1
ATOM 5723 C C . THR A 1 714 ? -20.736 -9.282 2.278 1.00 92.81 714 THR A C 1
ATOM 5725 O O . THR A 1 714 ? -20.765 -10.391 1.748 1.00 92.81 714 THR A O 1
ATOM 5728 N N . MET A 1 715 ? -19.614 -8.570 2.381 1.00 95.25 715 MET A N 1
ATOM 5729 C CA . MET A 1 715 ? -18.320 -9.044 1.903 1.00 95.25 715 MET A CA 1
ATOM 5730 C C . MET A 1 715 ? -17.891 -10.323 2.642 1.00 95.25 715 MET A C 1
ATOM 5732 O O . MET A 1 715 ? -17.560 -11.329 2.018 1.00 95.25 715 MET A O 1
ATOM 5736 N N . LEU A 1 716 ? -17.994 -10.348 3.973 1.00 95.62 716 LEU A N 1
ATOM 5737 C CA . LEU A 1 716 ? -17.689 -11.539 4.773 1.00 95.62 716 LEU A CA 1
ATOM 5738 C C . LEU A 1 716 ? -18.653 -12.704 4.495 1.00 95.62 716 LEU A C 1
ATOM 5740 O O . LEU A 1 716 ? -18.238 -13.863 4.532 1.00 95.62 716 LEU A O 1
ATOM 5744 N N . ALA A 1 717 ? -19.911 -12.437 4.140 1.00 94.06 717 ALA A N 1
ATOM 5745 C CA . ALA A 1 717 ? -20.864 -13.472 3.734 1.00 94.06 717 ALA A CA 1
ATOM 5746 C C . ALA A 1 717 ? -20.470 -14.176 2.419 1.00 94.06 717 ALA A C 1
ATOM 5748 O O . ALA A 1 717 ? -20.839 -15.333 2.218 1.00 94.06 717 ALA A O 1
ATOM 5749 N N . LYS A 1 718 ? -19.679 -13.523 1.553 1.00 95.31 718 LYS A N 1
ATOM 5750 C CA . LYS A 1 718 ? -19.079 -14.126 0.344 1.00 95.31 718 LYS A CA 1
ATOM 5751 C C . LYS A 1 718 ? -17.856 -14.997 0.632 1.00 95.31 718 LYS A C 1
ATOM 5753 O O . LYS A 1 718 ? -17.370 -15.694 -0.261 1.00 95.31 718 LYS A O 1
ATOM 5758 N N . CYS A 1 719 ? -17.352 -14.956 1.860 1.00 97.25 719 CYS A N 1
ATOM 5759 C CA . CYS A 1 719 ? -16.183 -15.708 2.284 1.00 97.25 719 CYS A CA 1
ATOM 5760 C C . CYS A 1 719 ? -16.606 -17.043 2.908 1.00 97.25 719 CYS A C 1
ATOM 5762 O O . CYS A 1 719 ? -17.583 -17.108 3.658 1.00 97.25 719 CYS A O 1
ATOM 5764 N N . VAL A 1 720 ? -15.867 -18.114 2.605 1.00 97.06 720 VAL A N 1
ATOM 5765 C CA . VAL A 1 720 ? -16.126 -19.442 3.183 1.00 97.06 720 VAL A CA 1
ATOM 5766 C C . VAL A 1 720 ? -15.728 -19.481 4.652 1.00 97.06 720 VAL A C 1
ATOM 5768 O O . VAL A 1 720 ? -16.517 -19.950 5.464 1.00 97.06 720 VAL A O 1
ATOM 5771 N N . GLN A 1 721 ? -14.545 -18.961 4.981 1.00 97.62 721 GLN A N 1
ATOM 5772 C CA . GLN A 1 721 ? -14.101 -18.715 6.350 1.00 97.62 721 GLN A CA 1
ATOM 5773 C C . GLN A 1 721 ? -13.864 -17.220 6.583 1.00 97.62 721 GLN A C 1
ATOM 5775 O O . GLN A 1 721 ? -13.498 -16.491 5.660 1.00 97.62 721 GLN A O 1
ATOM 5780 N N . ARG A 1 722 ? -14.096 -16.758 7.815 1.00 97.50 722 ARG A N 1
ATOM 5781 C CA . ARG A 1 722 ? -14.062 -15.343 8.204 1.00 97.50 722 ARG A CA 1
ATOM 5782 C C . ARG A 1 722 ? -13.170 -15.152 9.423 1.00 97.50 722 ARG A C 1
ATOM 5784 O O . ARG A 1 722 ? -13.350 -15.826 10.438 1.00 97.50 722 ARG A O 1
ATOM 5791 N N . LEU A 1 723 ? -12.244 -14.209 9.317 1.00 97.31 723 LEU A N 1
ATOM 5792 C CA . LEU A 1 723 ? -11.395 -13.741 10.401 1.00 97.31 723 LEU A CA 1
ATOM 5793 C C . LEU A 1 723 ? -11.638 -12.250 10.612 1.00 97.31 723 LEU A C 1
ATOM 5795 O O . LEU A 1 723 ? -11.664 -11.476 9.659 1.00 97.31 723 LEU A O 1
ATOM 5799 N N . ALA A 1 724 ? -11.778 -11.848 11.864 1.00 96.88 724 ALA A N 1
ATOM 5800 C CA . ALA A 1 724 ? -11.808 -10.456 12.280 1.00 96.88 724 ALA A CA 1
ATOM 5801 C C . ALA A 1 724 ? -10.606 -10.189 13.191 1.00 96.88 724 ALA A C 1
ATOM 5803 O O . ALA A 1 724 ? -10.338 -10.983 14.092 1.00 96.88 724 ALA A O 1
ATOM 5804 N N . LEU A 1 725 ? -9.885 -9.093 12.967 1.00 96.06 725 LE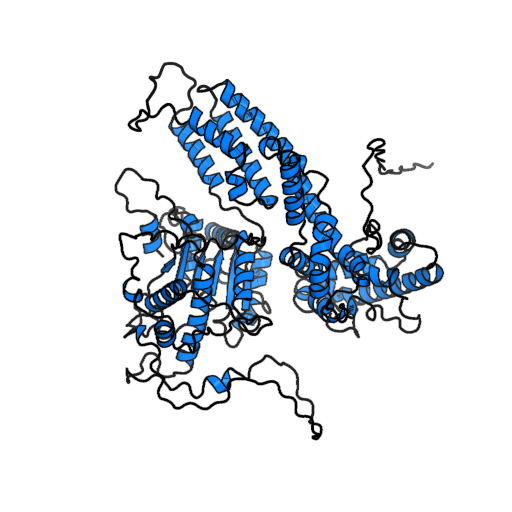U A N 1
ATOM 5805 C CA . LEU A 1 725 ? -8.704 -8.705 13.741 1.00 96.06 725 LEU A CA 1
ATOM 5806 C C . LEU A 1 725 ? -8.973 -7.386 14.466 1.00 96.06 725 LEU A C 1
ATOM 5808 O O . LEU A 1 725 ? -9.518 -6.458 13.873 1.00 96.06 725 LEU A O 1
ATOM 5812 N N . THR A 1 726 ? -8.582 -7.280 15.735 1.00 93.69 726 THR A N 1
ATOM 5813 C CA . THR A 1 726 ? -8.669 -6.022 16.495 1.00 93.69 726 THR A CA 1
ATOM 5814 C C . THR A 1 726 ? -7.518 -5.910 17.491 1.00 93.69 726 THR A C 1
ATOM 5816 O O . THR A 1 726 ? -7.189 -6.883 18.167 1.00 93.69 726 THR A O 1
ATOM 5819 N N . GLY A 1 727 ? -6.883 -4.735 17.574 1.00 80.88 727 GLY A N 1
ATOM 5820 C CA . GLY A 1 727 ? -5.728 -4.489 18.451 1.00 80.88 727 GLY A CA 1
ATOM 5821 C C . GLY A 1 727 ? -6.059 -4.123 19.901 1.00 80.88 727 GLY A C 1
ATOM 5822 O O . GLY A 1 727 ? -5.218 -4.279 20.782 1.00 80.88 727 GLY A O 1
ATOM 5823 N N . GLY A 1 728 ? -7.281 -3.660 20.171 1.00 65.94 728 GLY A N 1
ATOM 5824 C CA . GLY A 1 728 ? -7.677 -3.203 21.500 1.00 65.94 728 GLY A CA 1
ATOM 5825 C C . GLY A 1 728 ? -9.020 -3.757 21.950 1.00 65.94 728 GLY A C 1
ATOM 5826 O O . GLY A 1 728 ? -9.972 -3.854 21.168 1.00 65.94 728 GLY A O 1
ATOM 5827 N N . ARG A 1 729 ? -9.144 -4.010 23.262 1.00 49.16 729 ARG A N 1
ATOM 5828 C CA . ARG A 1 729 ? -10.441 -3.935 23.944 1.00 49.16 729 ARG A CA 1
ATOM 5829 C C . ARG A 1 729 ? -10.898 -2.490 23.812 1.00 49.16 729 ARG A C 1
ATOM 5831 O O . ARG A 1 729 ? -10.666 -1.694 24.719 1.00 49.16 729 ARG A O 1
ATOM 5838 N N . GLY A 1 730 ? -11.525 -2.121 22.695 1.00 45.88 730 GLY A N 1
ATOM 5839 C CA . GLY A 1 730 ? -12.265 -0.871 22.640 1.00 45.88 730 GLY A CA 1
ATOM 5840 C C . GLY A 1 730 ? -13.160 -0.887 23.869 1.00 45.88 730 GLY A C 1
ATOM 5841 O O . GLY A 1 730 ? -14.009 -1.776 23.957 1.00 45.88 730 GLY A O 1
ATOM 5842 N N . ARG A 1 731 ? -12.881 -0.027 24.868 1.00 40.28 731 ARG A N 1
ATOM 5843 C CA . ARG A 1 731 ? -13.655 0.027 26.111 1.00 40.28 731 ARG A CA 1
ATOM 5844 C C . ARG A 1 731 ? -15.095 0.100 25.649 1.00 40.28 731 ARG A C 1
ATOM 5846 O O . ARG A 1 731 ? -15.495 1.108 25.071 1.00 40.28 731 ARG A O 1
ATOM 5853 N N . VAL A 1 732 ? -15.839 -0.992 25.817 1.00 42.38 732 VAL A N 1
ATOM 5854 C CA . VAL A 1 732 ? -17.269 -1.006 25.556 1.00 42.38 732 VAL A CA 1
ATOM 5855 C C . VAL A 1 732 ? -17.774 0.036 26.530 1.00 42.38 732 VAL A C 1
ATOM 5857 O O . VAL A 1 732 ? -17.755 -0.210 27.738 1.00 42.38 732 VAL A O 1
ATOM 5860 N N . GLY A 1 733 ? -18.051 1.248 26.036 1.00 38.84 733 GLY A N 1
ATOM 5861 C CA . GLY A 1 733 ? -18.505 2.342 26.880 1.00 38.84 733 GLY A CA 1
ATOM 5862 C C . GLY A 1 733 ? -19.609 1.766 27.748 1.00 38.84 733 GLY A C 1
ATOM 5863 O O . GLY A 1 733 ? -20.495 1.099 27.214 1.00 38.84 733 GLY A O 1
ATOM 5864 N N . ARG A 1 734 ? -19.489 1.885 29.077 1.00 35.41 734 ARG A N 1
ATOM 5865 C CA . ARG A 1 734 ? -20.518 1.401 30.002 1.00 35.41 734 ARG A CA 1
ATOM 5866 C C . ARG A 1 734 ? -21.816 2.113 29.630 1.00 35.41 734 ARG A C 1
ATOM 5868 O O . ARG A 1 734 ? -22.051 3.230 30.074 1.00 35.41 734 ARG A O 1
ATOM 5875 N N . VAL A 1 735 ? -22.628 1.485 28.785 1.00 32.84 735 VAL A N 1
ATOM 5876 C CA . VAL A 1 735 ? -23.988 1.919 28.496 1.00 32.84 735 VAL A CA 1
ATOM 5877 C C . VAL A 1 735 ? -24.799 1.546 29.734 1.00 32.84 735 VAL A C 1
ATOM 5879 O O . VAL A 1 735 ? -24.840 0.368 30.099 1.00 32.84 735 VAL A O 1
ATOM 5882 N N . PRO A 1 736 ? -25.417 2.503 30.436 1.00 32.28 736 PRO A N 1
ATOM 5883 C CA . PRO A 1 736 ? -26.241 2.184 31.586 1.00 32.28 736 PRO A CA 1
ATOM 5884 C C . PRO A 1 736 ? -27.611 1.689 31.093 1.00 32.28 736 PRO A C 1
ATOM 5886 O O . PRO A 1 736 ? -28.490 2.523 30.904 1.00 32.28 736 PRO A O 1
ATOM 5889 N N . ARG A 1 737 ? -27.771 0.368 30.847 1.00 32.41 737 ARG A N 1
ATOM 5890 C CA . ARG A 1 737 ? -29.019 -0.468 30.829 1.00 32.41 737 ARG A CA 1
ATOM 5891 C C . ARG A 1 737 ? -28.873 -1.729 29.938 1.00 32.41 737 ARG A C 1
ATOM 5893 O O . ARG A 1 737 ? -27.928 -1.794 29.155 1.00 32.41 737 ARG A O 1
ATOM 5900 N N . PRO A 1 738 ? -29.736 -2.766 30.076 1.00 34.12 738 PRO A N 1
ATOM 5901 C CA . PRO A 1 738 ? -29.422 -4.133 29.667 1.00 34.12 738 PRO A CA 1
ATOM 5902 C C . PRO A 1 738 ? -29.698 -4.345 28.176 1.00 34.12 738 PRO A C 1
ATOM 5904 O O . PRO A 1 738 ? -30.711 -4.904 27.776 1.00 34.12 738 PRO A O 1
ATOM 5907 N N . THR A 1 739 ? -28.771 -3.914 27.334 1.00 37.38 739 THR A N 1
ATOM 5908 C CA . THR A 1 739 ? -28.654 -4.411 25.959 1.00 37.38 739 THR A CA 1
ATOM 5909 C C . THR A 1 739 ? -27.321 -5.132 25.849 1.00 37.38 739 THR A C 1
ATOM 5911 O O . THR A 1 739 ? -26.305 -4.584 26.278 1.00 37.38 739 THR A O 1
ATOM 5914 N N . ARG A 1 740 ? -27.331 -6.369 25.329 1.00 38.12 740 ARG A N 1
ATOM 5915 C CA . ARG A 1 740 ? -26.135 -7.211 25.139 1.00 38.12 740 ARG A CA 1
ATOM 5916 C C . ARG A 1 740 ? -24.963 -6.381 24.571 1.00 38.12 740 ARG A C 1
ATOM 5918 O O . ARG A 1 740 ? -25.206 -5.527 23.716 1.00 38.12 740 ARG A O 1
ATOM 5925 N N . PRO A 1 741 ? -23.708 -6.614 25.006 1.00 42.94 741 PRO A N 1
ATOM 5926 C CA . PRO A 1 741 ? -22.565 -5.856 24.510 1.00 42.94 741 PRO A CA 1
ATOM 5927 C C . PRO A 1 741 ? -22.505 -5.931 22.979 1.00 42.94 741 PRO A C 1
ATOM 5929 O O . PRO A 1 741 ? -22.465 -7.018 22.409 1.00 42.94 741 PRO A O 1
ATOM 5932 N N . ARG A 1 742 ? -22.511 -4.775 22.302 1.00 47.78 742 ARG A N 1
ATOM 5933 C CA . ARG A 1 742 ? -22.619 -4.682 20.831 1.00 47.78 742 ARG A CA 1
ATOM 5934 C C . ARG A 1 742 ? -21.518 -5.444 20.084 1.00 47.78 742 ARG A C 1
ATOM 5936 O O . ARG A 1 742 ? -21.769 -5.953 19.001 1.00 47.78 742 ARG A O 1
ATOM 5943 N N . MET A 1 743 ? -20.335 -5.584 20.686 1.00 40.94 743 MET A N 1
ATOM 5944 C CA . MET A 1 743 ? -19.233 -6.377 20.129 1.00 40.94 743 MET A CA 1
ATOM 5945 C C . MET A 1 743 ? -19.544 -7.884 20.122 1.00 40.94 743 MET A C 1
ATOM 5947 O O . MET A 1 743 ? -19.181 -8.570 19.177 1.00 40.94 743 MET A O 1
ATOM 5951 N N . VAL A 1 744 ? -20.284 -8.384 21.121 1.00 48.41 744 VAL A N 1
ATOM 5952 C CA . VAL A 1 744 ? -20.761 -9.775 21.141 1.00 48.41 744 VAL A CA 1
ATOM 5953 C C . VAL A 1 744 ? -21.798 -9.978 20.049 1.00 48.41 744 VAL A C 1
ATOM 5955 O O . VAL A 1 744 ? -21.720 -10.969 19.342 1.00 48.41 744 VAL A O 1
ATOM 5958 N N . HIS A 1 745 ? -22.727 -9.037 19.851 1.00 51.78 745 HIS A N 1
ATOM 5959 C CA . HIS A 1 745 ? -23.679 -9.134 18.741 1.00 51.78 745 HIS A CA 1
ATOM 5960 C C . HIS A 1 745 ? -22.953 -9.171 17.391 1.00 51.78 745 HIS A C 1
ATOM 5962 O O . HIS A 1 745 ? -23.184 -10.088 16.621 1.00 51.78 745 HIS A O 1
ATOM 5968 N N . TRP A 1 746 ? -22.000 -8.264 17.167 1.00 53.03 746 TRP A N 1
ATOM 5969 C CA . TRP A 1 746 ? -21.183 -8.227 15.953 1.00 53.03 746 TRP A CA 1
ATOM 5970 C C . TRP A 1 746 ? -20.420 -9.537 15.700 1.00 53.03 746 TRP A C 1
ATOM 5972 O O . TRP A 1 746 ? -20.528 -10.101 14.618 1.00 53.03 746 TRP A O 1
ATOM 5982 N N . ALA A 1 747 ? -19.732 -10.068 16.717 1.00 54.50 747 ALA A N 1
ATOM 5983 C CA . ALA A 1 747 ? -19.008 -11.337 16.630 1.00 54.50 747 ALA A CA 1
ATOM 5984 C C . ALA A 1 747 ? -19.919 -12.578 16.553 1.00 54.50 747 ALA A C 1
ATOM 5986 O O . ALA A 1 747 ? -19.451 -13.640 16.171 1.00 54.50 747 ALA A O 1
ATOM 5987 N N . THR A 1 748 ? -21.192 -12.464 16.951 1.00 53.59 748 THR A N 1
ATOM 5988 C CA . THR A 1 748 ? -22.191 -13.541 16.804 1.00 53.59 748 THR A CA 1
ATOM 5989 C C . THR A 1 748 ? -22.873 -13.487 15.432 1.00 53.59 748 THR A C 1
ATOM 5991 O O . THR A 1 748 ? -23.376 -14.505 14.969 1.00 53.59 748 THR A O 1
ATOM 5994 N N . THR A 1 749 ? -22.943 -12.304 14.810 1.00 51.03 749 THR A N 1
ATOM 5995 C CA . THR A 1 749 ? -23.545 -12.102 13.483 1.00 51.03 749 THR A CA 1
ATOM 5996 C C . THR A 1 749 ? -22.576 -12.447 12.346 1.00 51.03 749 THR A C 1
ATOM 5998 O O . THR A 1 749 ? -23.018 -12.947 11.313 1.00 51.03 749 THR A O 1
ATOM 6001 N N . ILE A 1 750 ? -21.275 -12.175 12.517 1.00 44.25 750 ILE A N 1
ATOM 6002 C CA . ILE A 1 750 ? -20.205 -12.680 11.629 1.00 44.25 750 ILE A CA 1
ATOM 6003 C C . ILE A 1 750 ? -20.088 -14.184 11.789 1.00 44.25 750 ILE A C 1
ATOM 6005 O O . ILE A 1 750 ? -19.927 -14.862 10.739 1.00 44.25 750 ILE A O 1
#

Foldseek 3Di:
DDDDDDDDDDDDDDDDDPDDDDDDDDDDPPDDPPPPFAPDDLLCLQVCLCQPVDLNPDLVDLQNCVDPPNPFPLLCVQLQPPDSVCGQLAQRDDPLVVLDDPVCRVCRNVLVVLLSVLVSQLSVVCVVCVVPDDVNRSCVVRLVPGGSNVSSSSSSCSRCVGDSHNVVSLVVLCQVLVLALLSLLVVLQVVVCVVPPPVPDDSLVSAPPSASVSRCVSRVQVSCCNNRNQVQADPVSGGDPSCSSSSCNNCVVVRVVLNVVLNVLSVVLVVLVVVLVVLLVQQVVCQQQRDLVSLLSNLVSLLSNVLSCLSSPDDLVCNCVDPSNVSNVVSLCRLVQCDDDVVRHRDPDDDDDPRGDDNVSSVVSVCSNVVSSPPDRLHALHDDPPPPPPPPVPPDPPPDDPDPPVQVVVVPPDPVNLCQQLVHDPQDFPQWDADPVRDTDHDDPVLSSLLLVLVLQQFDLAAPAAGAFAEAAAAPPNPVLVSVLSNLSSLVVQQVQQVVDPCFPVPVPPFFRPFPPPVVVPVVPPDPDPDDDDDDDDDDDDDDDDDDPDPDDDDRPRGRYNVSNPSGRAGRSHRGQDLFEEEEEDANHCLSVSVVVSVSTGPPRQAAEAEQDDDPVVQLQCPDPPHSLVVCSPDPRVSRYYYYYHLVRLLVVLVVLVVQDPDDPVVLVVLDADDSCVRCVDGPGLLPGAGAEYEYEQQVVLLDRGSSVNSSLNNQVSYSYYYYYHNDPPPLPPDPDDDPRSVVVSSVSD